Protein AF-0000000069065552 (afdb_homodimer)

Radius of gyration: 33.68 Å; Cα contacts (8 Å, |Δi|>4): 2733; chains: 2; bounding box: 102×94×123 Å

Organism: Magallana gigas (NCBI:txid29159)

Sequence (1254 aa):
MAANAKDLDPENQIIAEESHERVSNKKSGICYSKKFIGFLILNVLVAYIVVIYLATKDPDDNGDQETTTMMAPGEARGADEVHVNTGAVVSDNVACSNIGRDFLLKGGSAADAALATLFCNGVLTPHSMGVGGGVFMVYYDAKSKKSVYISGRERAPKNVQKDMYVNHQGCFDAKYIAIPGEIKAYWTLHRKYGRLPWKNLVKPAVHFARNGFHISNSVAKAIKHLKDNLQLNVKDFPSLCSVFCDTDGNPVSEGALVRNAKLADFLEMIGEKGPDYLYNSSLTDIVVKEINDEVSFKFWDREDLETYHAKEGSALSVDLGQWTLHTVPDPSGGPVLALLMNLFRELKLSKSIMDANPAGTYHLMIEATKFAYSLRPKLGDGDYEPDVKNLVNRLVSKKLAKDLAALVDRNKTHPGDYYTNNTMTSQEEHGTSHVAVLSQTGDALSATSTIEYYLGSLFMSNKTGIIWNNEMCDFTLKRTNEEVPEVNSVKPGKQPLSSMAPVIFVDNQSGKVRLLTGAAGGTRITTTVAQIAARVLLFGESIEEAIRKKRFHHHLSPNVLMYEFGFPEDIVSQLEDTYGHKTEKRESYMAVAEGIERCPVTGQVSAFADLRKLPGGASFVQKTIFIMAANAKDLDPENQIIAEESHERVSNKKSGICYSKKFIGFLILNVLVAYIVVIYLATKDPDDNGDQETTTMMAPGEARGADEVHVNTGAVVSDNVACSNIGRDFLLKGGSAADAALATLFCNGVLTPHSMGVGGGVFMVYYDAKSKKSVYISGRERAPKNVQKDMYVNHQGCFDAKYIAIPGEIKAYWTLHRKYGRLPWKNLVKPAVHFARNGFHISNSVAKAIKHLKDNLQLNVKDFPSLCSVFCDTDGNPVSEGALVRNAKLADFLEMIGEKGPDYLYNSSLTDIVVKEINDEVSFKFWDREDLETYHAKEGSALSVDLGQWTLHTVPDPSGGPVLALLMNLFRELKLSKSIMDANPAGTYHLMIEATKFAYSLRPKLGDGDYEPDVKNLVNRLVSKKLAKDLAALVDRNKTHPGDYYTNNTMTSQEEHGTSHVAVLSQTGDALSATSTIEYYLGSLFMSNKTGIIWNNEMCDFTLKRTNEEVPEVNSVKPGKQPLSSMAPVIFVDNQSGKVRLLTGAAGGTRITTTVAQIAARVLLFGESIEEAIRKKRFHHHLSPNVLMYEFGFPEDIVSQLEDTYGHKTEKRESYMAVAEGIERCPVTGQVSAFADLRKLPGGASFVQKTIFI

Structure (mmCIF, N/CA/C/O backbone):
data_AF-0000000069065552-model_v1
#
loop_
_entity.id
_entity.type
_entity.pdbx_description
1 polymer 'Gamma-glutamyltranspeptidase 1'
#
loop_
_atom_site.group_PDB
_atom_site.id
_atom_site.type_symbol
_atom_site.label_atom_id
_atom_site.label_alt_id
_atom_site.label_comp_id
_atom_site.label_asym_id
_atom_site.label_entity_id
_atom_site.label_seq_id
_atom_site.pdbx_PDB_ins_code
_atom_site.Cartn_x
_atom_site.Cartn_y
_atom_site.Cartn_z
_atom_site.occupancy
_atom_site.B_iso_or_equiv
_atom_site.auth_seq_id
_atom_site.auth_comp_id
_atom_site.auth_asym_id
_atom_site.auth_atom_id
_atom_site.pdbx_PDB_model_num
ATOM 1 N N . MET A 1 1 ? -22.141 -38.531 63.219 1 16.91 1 MET A N 1
ATOM 2 C CA . MET A 1 1 ? -23.594 -38.656 63.062 1 16.91 1 MET A CA 1
ATOM 3 C C . MET A 1 1 ? -24.156 -37.469 62.312 1 16.91 1 MET A C 1
ATOM 5 O O . MET A 1 1 ? -25.297 -37.5 61.844 1 16.91 1 MET A O 1
ATOM 9 N N . ALA A 1 2 ? -23.516 -36.219 62.469 1 15.3 2 ALA A N 1
ATOM 10 C CA . ALA A 1 2 ? -24.062 -34.875 62.562 1 15.3 2 ALA A CA 1
ATOM 11 C C . ALA A 1 2 ? -24.516 -34.344 61.219 1 15.3 2 ALA A C 1
ATOM 13 O O . ALA A 1 2 ? -25.656 -33.906 61.031 1 15.3 2 ALA A O 1
ATOM 14 N N . ALA A 1 3 ? -23.734 -33.25 60.656 1 16.86 3 ALA A N 1
ATOM 15 C CA . ALA A 1 3 ? -24.031 -31.859 60.344 1 16.86 3 ALA A CA 1
ATOM 16 C C . ALA A 1 3 ? -24.312 -31.672 58.875 1 16.86 3 ALA A C 1
ATOM 18 O O . ALA A 1 3 ? -23.391 -31.5 58.062 1 16.86 3 ALA A O 1
ATOM 19 N N . ASN A 1 4 ? -25.203 -32.406 58.188 1 17.17 4 ASN A N 1
ATOM 20 C CA . ASN A 1 4 ? -25.453 -32.938 56.875 1 17.17 4 ASN A CA 1
ATOM 21 C C . ASN A 1 4 ? -26.141 -31.875 55.969 1 17.17 4 ASN A C 1
ATOM 23 O O . ASN A 1 4 ? -27.359 -31.766 56 1 17.17 4 ASN A O 1
ATOM 27 N N . ALA A 1 5 ? -25.453 -30.578 55.938 1 17.33 5 ALA A N 1
ATOM 28 C CA . ALA A 1 5 ? -26.078 -29.297 55.594 1 17.33 5 ALA A CA 1
ATOM 29 C C . ALA A 1 5 ? -26.609 -29.297 54.188 1 17.33 5 ALA A C 1
ATOM 31 O O . ALA A 1 5 ? -25.828 -29.312 53.219 1 17.33 5 ALA A O 1
ATOM 32 N N . LYS A 1 6 ? -27.797 -29.828 53.969 1 20.31 6 LYS A N 1
ATOM 33 C CA . LYS A 1 6 ? -28.703 -30.391 52.969 1 20.31 6 LYS A CA 1
ATOM 34 C C . LYS A 1 6 ? -29.203 -29.312 52 1 20.31 6 LYS A C 1
ATOM 36 O O . LYS A 1 6 ? -29.703 -28.281 52.469 1 20.31 6 LYS A O 1
ATOM 41 N N . ASP A 1 7 ? -28.844 -29.375 50.781 1 18.81 7 ASP A N 1
ATOM 42 C CA . ASP A 1 7 ? -28.672 -28.641 49.531 1 18.81 7 ASP A CA 1
ATOM 43 C C . ASP A 1 7 ? -29.969 -27.984 49.094 1 18.81 7 ASP A C 1
ATOM 45 O O . ASP A 1 7 ? -31.047 -28.547 49.281 1 18.81 7 ASP A O 1
ATOM 49 N N . LEU A 1 8 ? -29.891 -26.703 48.906 1 18.12 8 LEU A N 1
ATOM 50 C CA . LEU A 1 8 ? -30.641 -25.469 48.719 1 18.12 8 LEU A CA 1
ATOM 51 C C . LEU A 1 8 ? -31.562 -25.562 47.531 1 18.12 8 LEU A C 1
ATOM 53 O O . LEU A 1 8 ? -31.172 -26.078 46.469 1 18.12 8 LEU A O 1
ATOM 57 N N . ASP A 1 9 ? -32.844 -25.406 47.688 1 17.2 9 ASP A N 1
ATOM 58 C CA . ASP A 1 9 ? -34.188 -25.656 47.125 1 17.2 9 ASP A CA 1
ATOM 59 C C . ASP A 1 9 ? -34.344 -24.969 45.781 1 17.2 9 ASP A C 1
ATOM 61 O O . ASP A 1 9 ? -33.812 -23.875 45.562 1 17.2 9 ASP A O 1
ATOM 65 N N . PRO A 1 10 ? -34.844 -25.641 44.719 1 19.19 10 PRO A N 1
ATOM 66 C CA . PRO A 1 10 ? -35.062 -25.719 43.25 1 19.19 10 PRO A CA 1
ATOM 67 C C . PRO A 1 10 ? -36 -24.641 42.75 1 19.19 10 PRO A C 1
ATOM 69 O O . PRO A 1 10 ? -36.438 -24.672 41.594 1 19.19 10 PRO A O 1
ATOM 72 N N . GLU A 1 11 ? -36.062 -23.453 43.594 1 16.33 11 GLU A N 1
ATOM 73 C CA . GLU A 1 11 ? -37.406 -22.891 43.531 1 16.33 11 GLU A CA 1
ATOM 74 C C . GLU A 1 11 ? -37.844 -22.672 42.062 1 16.33 11 GLU A C 1
ATOM 76 O O . GLU A 1 11 ? -37 -22.797 41.156 1 16.33 11 GLU A O 1
ATOM 81 N N . ASN A 1 12 ? -38.312 -21.391 41.781 1 17.53 12 ASN A N 1
ATOM 82 C CA . ASN A 1 12 ? -39.594 -20.844 41.344 1 17.53 12 ASN A CA 1
ATOM 83 C C . ASN A 1 12 ? -39.625 -20.609 39.844 1 17.53 12 ASN A C 1
ATOM 85 O O . ASN A 1 12 ? -38.781 -19.906 39.312 1 17.53 12 ASN A O 1
ATOM 89 N N . GLN A 1 13 ? -40.156 -21.5 39 1 17.66 13 GLN A N 1
ATOM 90 C CA . GLN A 1 13 ? -40.344 -21.891 37.625 1 17.66 13 GLN A CA 1
ATOM 91 C C . GLN A 1 13 ? -41.094 -20.828 36.844 1 17.66 13 GLN A C 1
ATOM 93 O O . GLN A 1 13 ? -41.438 -21.016 35.656 1 17.66 13 GLN A O 1
ATOM 98 N N . ILE A 1 14 ? -41.156 -19.469 37.219 1 18.22 14 ILE A N 1
ATOM 99 C CA . ILE A 1 14 ? -42.375 -18.812 36.75 1 18.22 14 ILE A CA 1
ATOM 100 C C . ILE A 1 14 ? -42.375 -18.781 35.219 1 18.22 14 ILE A C 1
ATOM 102 O O . ILE A 1 14 ? -41.438 -18.297 34.594 1 18.22 14 ILE A O 1
ATOM 106 N N . ILE A 1 15 ? -43.062 -19.641 34.531 1 17.62 15 ILE A N 1
ATOM 107 C CA . ILE A 1 15 ? -43.25 -20.078 33.156 1 17.62 15 ILE A CA 1
ATOM 108 C C . ILE A 1 15 ? -43.969 -18.984 32.375 1 17.62 15 ILE A C 1
ATOM 110 O O . ILE A 1 15 ? -45.188 -18.766 32.531 1 17.62 15 ILE A O 1
ATOM 114 N N . ALA A 1 16 ? -43.562 -17.672 32.375 1 18.53 16 ALA A N 1
ATOM 115 C CA . ALA A 1 16 ? -44.5 -16.656 31.922 1 18.53 16 ALA A CA 1
ATOM 116 C C . ALA A 1 16 ? -44.906 -16.922 30.469 1 18.53 16 ALA A C 1
ATOM 118 O O . ALA A 1 16 ? -44.031 -17.016 29.594 1 18.53 16 ALA A O 1
ATOM 119 N N . GLU A 1 17 ? -45.969 -17.547 30.109 1 17.55 17 GLU A N 1
ATOM 120 C CA . GLU A 1 17 ? -46.562 -18.109 28.906 1 17.55 17 GLU A CA 1
ATOM 121 C C . GLU A 1 17 ? -46.969 -17.031 27.922 1 17.55 17 GLU A C 1
ATOM 123 O O . GLU A 1 17 ? -47.906 -16.281 28.156 1 17.55 17 GLU A O 1
ATOM 128 N N . GLU A 1 18 ? -46.125 -16.016 27.609 1 18.31 18 GLU A N 1
ATOM 129 C CA . GLU A 1 18 ? -46.719 -14.836 26.969 1 18.31 18 GLU A CA 1
ATOM 130 C C . GLU A 1 18 ? -47.344 -15.195 25.641 1 18.31 18 GLU A C 1
ATOM 132 O O . GLU A 1 18 ? -46.75 -15.883 24.812 1 18.31 18 GLU A O 1
ATOM 137 N N . SER A 1 19 ? -48.625 -15.188 25.484 1 18.23 19 SER A N 1
ATOM 138 C CA . SER A 1 19 ? -49.656 -15.57 24.531 1 18.23 19 SER A CA 1
ATOM 139 C C . SER A 1 19 ? -49.594 -14.711 23.266 1 18.23 19 SER A C 1
ATOM 141 O O . SER A 1 19 ? -49.719 -13.484 23.344 1 18.23 19 SER A O 1
ATOM 143 N N . HIS A 1 20 ? -48.688 -14.93 22.375 1 17.84 20 HIS A N 1
ATOM 144 C CA . HIS A 1 20 ? -48.375 -14.125 21.203 1 17.84 20 HIS A CA 1
ATOM 145 C C . HIS A 1 20 ? -49.531 -14.094 20.219 1 17.84 20 HIS A C 1
ATOM 147 O O . HIS A 1 20 ? -49.906 -15.125 19.656 1 17.84 20 HIS A O 1
ATOM 153 N N . GLU A 1 21 ? -50.594 -13.406 20.516 1 18.23 21 GLU A N 1
ATOM 154 C CA . GLU A 1 21 ? -51.812 -13.352 19.703 1 18.23 21 GLU A CA 1
ATOM 155 C C . GLU A 1 21 ? -51.5 -12.93 18.266 1 18.23 21 GLU A C 1
ATOM 157 O O . GLU A 1 21 ? -50.594 -12.109 18.031 1 18.23 21 GLU A O 1
ATOM 162 N N . ARG A 1 22 ? -52.062 -13.555 17.203 1 19.28 22 ARG A N 1
ATOM 163 C CA . ARG A 1 22 ? -52 -13.773 15.758 1 19.28 22 ARG A CA 1
ATOM 164 C C . ARG A 1 22 ? -52.5 -12.555 15 1 19.28 22 ARG A C 1
ATOM 166 O O . ARG A 1 22 ? -53.719 -12.359 14.875 1 19.28 22 ARG A O 1
ATOM 173 N N . VAL A 1 23 ? -52.125 -11.312 15.266 1 20.34 23 VAL A N 1
ATOM 174 C CA . VAL A 1 23 ? -52.938 -10.242 14.703 1 20.34 23 VAL A CA 1
ATOM 175 C C . VAL A 1 23 ? -52.969 -10.352 13.18 1 20.34 23 VAL A C 1
ATOM 177 O O . VAL A 1 23 ? -51.938 -10.555 12.555 1 20.34 23 VAL A O 1
ATOM 180 N N . SER A 1 24 ? -54.062 -10.484 12.398 1 18.58 24 SER A N 1
ATOM 181 C CA . SER A 1 24 ? -54.594 -10.773 11.078 1 18.58 24 SER A CA 1
ATOM 182 C C . SER A 1 24 ? -54.281 -9.656 10.094 1 18.58 24 SER A C 1
ATOM 184 O O . SER A 1 24 ? -54.688 -8.508 10.305 1 18.58 24 SER A O 1
ATOM 186 N N . ASN A 1 25 ? -53.094 -9.484 9.547 1 17.56 25 ASN A N 1
ATOM 187 C CA . ASN A 1 25 ? -52.562 -8.391 8.75 1 17.56 25 ASN A CA 1
ATOM 188 C C . ASN A 1 25 ? -53.219 -8.32 7.371 1 17.56 25 ASN A C 1
ATOM 190 O O . ASN A 1 25 ? -53.031 -9.211 6.543 1 17.56 25 ASN A O 1
ATOM 194 N N . LYS A 1 26 ? -54.406 -7.816 7.234 1 20.59 26 LYS A N 1
ATOM 195 C CA . LYS A 1 26 ? -55.156 -7.762 5.98 1 20.59 26 LYS A CA 1
ATOM 196 C C . LYS A 1 26 ? -54.375 -7.043 4.895 1 20.59 26 LYS A C 1
ATOM 198 O O . LYS A 1 26 ? -53.625 -6.094 5.184 1 20.59 26 LYS A O 1
ATOM 203 N N . LYS A 1 27 ? -54.438 -7.418 3.559 1 21.55 27 LYS A N 1
ATOM 204 C CA . LYS A 1 27 ? -53.906 -7.426 2.207 1 21.55 27 LYS A CA 1
ATOM 205 C C . LYS A 1 27 ? -54.094 -6.078 1.52 1 21.55 27 LYS A C 1
ATOM 207 O O . LYS A 1 27 ? -53.844 -5.938 0.323 1 21.55 27 LYS A O 1
ATOM 212 N N . SER A 1 28 ? -54.188 -4.828 2.125 1 19.92 28 SER A N 1
ATOM 213 C CA . SER A 1 28 ? -54.875 -3.82 1.318 1 19.92 28 SER A CA 1
ATOM 214 C C . SER A 1 28 ? -54.094 -3.5 0.053 1 19.92 28 SER A C 1
ATOM 216 O O . SER A 1 28 ? -52.875 -3.355 0.097 1 19.92 28 SER A O 1
ATOM 218 N N . GLY A 1 29 ? -54.562 -3.816 -1.244 1 21.72 29 GLY A N 1
ATOM 219 C CA . GLY A 1 29 ? -54.25 -3.809 -2.666 1 21.72 29 GLY A CA 1
ATOM 220 C C . GLY A 1 29 ? -53.969 -2.42 -3.207 1 21.72 29 GLY A C 1
ATOM 221 O O . GLY A 1 29 ? -54.844 -1.581 -3.283 1 21.72 29 GLY A O 1
ATOM 222 N N . ILE A 1 30 ? -53.031 -1.646 -2.691 1 21.41 30 ILE A N 1
ATOM 223 C CA . ILE A 1 30 ? -53 -0.261 -3.15 1 21.41 30 ILE A CA 1
ATOM 224 C C . ILE A 1 30 ? -52.688 -0.224 -4.645 1 21.41 30 ILE A C 1
ATOM 226 O O . ILE A 1 30 ? -51.656 -0.724 -5.082 1 21.41 30 ILE A O 1
ATOM 230 N N . CYS A 1 31 ? -53.688 -0.139 -5.582 1 22.12 31 CYS A N 1
ATOM 231 C CA . CYS A 1 31 ? -53.844 -0.084 -7.031 1 22.12 31 CYS A CA 1
ATOM 232 C C . CYS A 1 31 ? -53.094 1.116 -7.613 1 22.12 31 CYS A C 1
ATOM 234 O O . CYS A 1 31 ? -53.531 2.26 -7.426 1 22.12 31 CYS A O 1
ATOM 236 N N . TYR A 1 32 ? -51.844 1.122 -7.609 1 23.59 32 TYR A N 1
ATOM 237 C CA . TYR A 1 32 ? -51.125 2.291 -8.109 1 23.59 32 TYR A CA 1
ATOM 238 C C . TYR A 1 32 ? -51.469 2.562 -9.57 1 23.59 32 TYR A C 1
ATOM 240 O O . TYR A 1 32 ? -51.406 1.661 -10.406 1 23.59 32 TYR A O 1
ATOM 248 N N . SER A 1 33 ? -52.375 3.498 -9.922 1 26.19 33 SER A N 1
ATOM 249 C CA . SER A 1 33 ? -53 3.803 -11.195 1 26.19 33 SER A CA 1
ATOM 250 C C . SER A 1 33 ? -51.969 4.148 -12.266 1 26.19 33 SER A C 1
ATOM 252 O O . SER A 1 33 ? -50.844 4.535 -11.938 1 26.19 33 SER A O 1
ATOM 254 N N . LYS A 1 34 ? -52.219 3.834 -13.594 1 27.17 34 LYS A N 1
ATOM 255 C CA . LYS A 1 34 ? -51.562 3.891 -14.898 1 27.17 34 LYS A CA 1
ATOM 256 C C . LYS A 1 34 ? -51 5.277 -15.156 1 27.17 34 LYS A C 1
ATOM 258 O O . LYS A 1 34 ? -50.031 5.418 -15.898 1 27.17 34 LYS A O 1
ATOM 263 N N . LYS A 1 35 ? -51.719 6.387 -14.625 1 31.53 35 LYS A N 1
ATOM 264 C CA . LYS A 1 35 ? -51.469 7.734 -15.133 1 31.53 35 LYS A CA 1
ATOM 265 C C . LYS A 1 35 ? -50.094 8.219 -14.766 1 31.53 35 LYS A C 1
ATOM 267 O O . LYS A 1 35 ? -49.531 9.109 -15.422 1 31.53 35 LYS A O 1
ATOM 272 N N . PHE A 1 36 ? -49.656 7.746 -13.5 1 30.14 36 PHE A N 1
ATOM 273 C CA . PHE A 1 36 ? -48.5 8.438 -12.977 1 30.14 36 PHE A CA 1
ATOM 274 C C . PHE A 1 36 ? -47.219 8.023 -13.727 1 30.14 36 PHE A C 1
ATOM 276 O O . PHE A 1 36 ? -46.188 8.641 -13.578 1 30.14 36 PHE A O 1
ATOM 283 N N . ILE A 1 37 ? -47.344 6.797 -14.336 1 31.38 37 ILE A N 1
ATOM 284 C CA . ILE A 1 37 ? -46.219 6.324 -15.133 1 31.38 37 ILE A CA 1
ATOM 285 C C . ILE A 1 37 ? -45.969 7.297 -16.281 1 31.38 37 ILE A C 1
ATOM 287 O O . ILE A 1 37 ? -44.812 7.535 -16.641 1 31.38 37 ILE A O 1
ATOM 291 N N . GLY A 1 38 ? -47.062 7.84 -16.797 1 30.61 38 GLY A N 1
ATOM 292 C CA . GLY A 1 38 ? -47 8.633 -18.016 1 30.61 38 GLY A CA 1
ATOM 293 C C . GLY A 1 38 ? -46.188 9.914 -17.828 1 30.61 38 GLY A C 1
ATOM 294 O O . GLY A 1 38 ? -45.5 10.336 -18.75 1 30.61 38 GLY A O 1
ATOM 295 N N . PHE A 1 39 ? -46.406 10.547 -16.609 1 33.38 39 PHE A N 1
ATOM 296 C CA . PHE A 1 39 ? -45.875 11.898 -16.438 1 33.38 39 PHE A CA 1
ATOM 297 C C . PHE A 1 39 ? -44.375 11.891 -16.344 1 33.38 39 PHE A C 1
ATOM 299 O O . PHE A 1 39 ? -43.719 12.859 -16.75 1 33.38 39 PHE A O 1
ATOM 306 N N . LEU A 1 40 ? -43.844 10.789 -15.75 1 31.73 40 LEU A N 1
ATOM 307 C CA . LEU A 1 40 ? -42.406 10.844 -15.539 1 31.73 40 LEU A CA 1
ATOM 308 C C . LEU A 1 40 ? -41.656 10.711 -16.859 1 31.73 40 LEU A C 1
ATOM 310 O O . LEU A 1 40 ? -40.562 11.242 -17 1 31.73 40 LEU A O 1
ATOM 314 N N . ILE A 1 41 ? -42.312 10.023 -17.797 1 35.09 41 ILE A N 1
ATOM 315 C CA . ILE A 1 41 ? -41.688 9.891 -19.109 1 35.09 41 ILE A CA 1
ATOM 316 C C . ILE A 1 41 ? -41.594 11.258 -19.781 1 35.09 41 ILE A C 1
ATOM 318 O O . ILE A 1 41 ? -40.594 11.578 -20.422 1 35.09 41 ILE A O 1
ATOM 322 N N . LEU A 1 42 ? -42.656 12.117 -19.547 1 34.38 42 LEU A N 1
ATOM 323 C CA . LEU A 1 42 ? -42.75 13.352 -20.312 1 34.38 42 LEU A CA 1
ATOM 324 C C . LEU A 1 42 ? -41.625 14.32 -19.922 1 34.38 42 LEU A C 1
ATOM 326 O O . LEU A 1 42 ? -41.062 15 -20.781 1 34.38 42 LEU A O 1
ATOM 330 N N . ASN A 1 43 ? -41.344 14.383 -18.594 1 33.28 43 ASN A N 1
ATOM 331 C CA . ASN A 1 43 ? -40.375 15.406 -18.188 1 33.28 43 ASN A CA 1
ATOM 332 C C . ASN A 1 43 ? -38.969 15.102 -18.719 1 33.28 43 ASN A C 1
ATOM 334 O O . ASN A 1 43 ? -38.125 15.984 -18.781 1 33.28 43 ASN A O 1
ATOM 338 N N . VAL A 1 44 ? -38.656 13.797 -18.891 1 35.91 44 VAL A N 1
ATOM 339 C CA . VAL A 1 44 ? -37.344 13.477 -19.406 1 35.91 44 VAL A CA 1
ATOM 340 C C . VAL A 1 44 ? -37.219 13.938 -20.859 1 35.91 44 VAL A C 1
ATOM 342 O O . VAL A 1 44 ? -36.156 14.383 -21.297 1 35.91 44 VAL A O 1
ATOM 345 N N . LEU A 1 45 ? -38.344 13.906 -21.578 1 35.84 45 LEU A N 1
ATOM 346 C CA . LEU A 1 45 ? -38.344 14.289 -22.984 1 35.84 45 LEU A CA 1
ATOM 347 C C . LEU A 1 45 ? -38.156 15.797 -23.141 1 35.84 45 LEU A C 1
ATOM 349 O O . LEU A 1 45 ? -37.438 16.25 -24.031 1 35.84 45 LEU A O 1
ATOM 353 N N . VAL A 1 46 ? -38.812 16.578 -22.234 1 37.25 46 VAL A N 1
ATOM 354 C CA . VAL A 1 46 ? -38.75 18.031 -22.391 1 37.25 46 VAL A CA 1
ATOM 355 C C . VAL A 1 46 ? -37.344 18.531 -22.125 1 37.25 46 VAL A C 1
ATOM 357 O O . VAL A 1 46 ? -36.875 19.438 -22.828 1 37.25 46 VAL A O 1
ATOM 360 N N . ALA A 1 47 ? -36.656 17.906 -21.141 1 34.38 47 ALA A N 1
ATOM 361 C CA . ALA A 1 47 ? -35.312 18.438 -20.844 1 34.38 47 ALA A CA 1
ATOM 362 C C . ALA A 1 47 ? -34.375 18.219 -22.016 1 34.38 47 ALA A C 1
ATOM 364 O O . ALA A 1 47 ? -33.469 19.047 -22.266 1 34.38 47 ALA A O 1
ATOM 365 N N . TYR A 1 48 ? -34.625 17.156 -22.828 1 34.91 48 TYR A N 1
ATOM 366 C CA . TYR A 1 48 ? -33.844 16.938 -24.047 1 34.91 48 TYR A CA 1
ATOM 367 C C . TYR A 1 48 ? -34.094 18.047 -25.062 1 34.91 48 TYR A C 1
ATOM 369 O O . TYR A 1 48 ? -33.156 18.516 -25.719 1 34.91 48 TYR A O 1
ATOM 377 N N . ILE A 1 49 ? -35.375 18.453 -25.094 1 36.69 49 ILE A N 1
ATOM 378 C CA . ILE A 1 49 ? -35.75 19.375 -26.156 1 36.69 49 ILE A CA 1
ATOM 379 C C . ILE A 1 49 ? -35.188 20.766 -25.875 1 36.69 49 ILE A C 1
ATOM 381 O O . ILE A 1 49 ? -34.719 21.453 -26.781 1 36.69 49 ILE A O 1
ATOM 385 N N . VAL A 1 50 ? -35.156 21.141 -24.531 1 35.88 50 VAL A N 1
ATOM 386 C CA . VAL A 1 50 ? -34.719 22.5 -24.266 1 35.88 50 VAL A CA 1
ATOM 387 C C . VAL A 1 50 ? -33.25 22.656 -24.672 1 35.88 50 VAL A C 1
ATOM 389 O O . VAL A 1 50 ? -32.875 23.672 -25.25 1 35.88 50 VAL A O 1
ATOM 392 N N . VAL A 1 51 ? -32.406 21.609 -24.391 1 34.06 51 VAL A N 1
ATOM 393 C CA . VAL A 1 51 ? -31.016 21.75 -24.75 1 34.06 51 VAL A CA 1
ATOM 394 C C . VAL A 1 51 ? -30.875 21.859 -26.266 1 34.06 51 VAL A C 1
ATOM 396 O O . VAL A 1 51 ? -30.062 22.656 -26.766 1 34.06 51 VAL A O 1
ATOM 399 N N . ILE A 1 52 ? -31.75 21.094 -26.953 1 35.09 52 ILE A N 1
ATOM 400 C CA . ILE A 1 52 ? -31.672 21.219 -28.406 1 35.09 52 ILE A CA 1
ATOM 401 C C . ILE A 1 52 ? -32.062 22.625 -28.828 1 35.09 52 ILE A C 1
ATOM 403 O O . ILE A 1 52 ? -31.438 23.219 -29.703 1 35.09 52 ILE A O 1
ATOM 407 N N . TYR A 1 53 ? -33.219 23.062 -28.141 1 33.75 53 TYR A N 1
ATOM 408 C CA . TYR A 1 53 ? -33.812 24.312 -28.625 1 33.75 53 TYR A CA 1
ATOM 409 C C . TYR A 1 53 ? -32.844 25.484 -28.422 1 33.75 53 TYR A C 1
ATOM 411 O O . TYR A 1 53 ? -32.719 26.344 -29.297 1 33.75 53 TYR A O 1
ATOM 419 N N . LEU A 1 54 ? -32.312 25.562 -27.109 1 31.5 54 LEU A N 1
ATOM 420 C CA . LEU A 1 54 ? -31.453 26.734 -26.906 1 31.5 54 LEU A CA 1
ATOM 421 C C . LEU A 1 54 ? -30.281 26.734 -27.875 1 31.5 54 LEU A C 1
ATOM 423 O O . LEU A 1 54 ? -29.625 27.766 -28.047 1 31.5 54 LEU A O 1
ATOM 427 N N . ALA A 1 55 ? -29.828 25.469 -28.281 1 29.12 55 ALA A N 1
ATOM 428 C CA . ALA A 1 55 ? -28.734 25.406 -29.25 1 29.12 55 ALA A CA 1
ATOM 429 C C . ALA A 1 55 ? -29.141 26.047 -30.578 1 29.12 55 ALA A C 1
ATOM 431 O O . ALA A 1 55 ? -28.297 26.391 -31.391 1 29.12 55 ALA A O 1
ATOM 432 N N . THR A 1 56 ? -30.531 25.766 -30.812 1 29.28 56 THR A N 1
ATOM 433 C CA . THR A 1 56 ? -30.828 26.109 -32.219 1 29.28 56 THR A CA 1
ATOM 434 C C . THR A 1 56 ? -31.094 27.609 -32.344 1 29.28 56 THR A C 1
ATOM 436 O O . THR A 1 56 ? -31.531 28.078 -33.406 1 29.28 56 THR A O 1
ATOM 439 N N . LYS A 1 57 ? -31.422 28.297 -31.156 1 29.44 57 LYS A N 1
ATOM 440 C CA . LYS A 1 57 ? -31.969 29.578 -31.578 1 29.44 57 LYS A CA 1
ATOM 441 C C . LYS A 1 57 ? -30.938 30.391 -32.344 1 29.44 57 LYS A C 1
ATOM 443 O O . LYS A 1 57 ? -29.828 30.594 -31.875 1 29.44 57 LYS A O 1
ATOM 448 N N . ASP A 1 58 ? -31.203 30.641 -33.625 1 24.17 58 ASP A N 1
ATOM 449 C CA . ASP A 1 58 ? -30.547 31.312 -34.719 1 24.17 58 ASP A CA 1
ATOM 450 C C . ASP A 1 58 ? -30.266 32.781 -34.406 1 24.17 58 ASP A C 1
ATOM 452 O O . ASP A 1 58 ? -31.203 33.562 -34.219 1 24.17 58 ASP A O 1
ATOM 456 N N . PRO A 1 59 ? -29.562 33.188 -33.312 1 25.69 59 PRO A N 1
ATOM 457 C CA . PRO A 1 59 ? -29.625 34.625 -33.125 1 25.69 59 PRO A CA 1
ATOM 458 C C . PRO A 1 59 ? -29.406 35.406 -34.438 1 25.69 59 PRO A C 1
ATOM 460 O O . PRO A 1 59 ? -28.609 34.969 -35.281 1 25.69 59 PRO A O 1
ATOM 463 N N . ASP A 1 60 ? -30.391 36.156 -34.844 1 22.14 60 ASP A N 1
ATOM 464 C CA . ASP A 1 60 ? -30.625 36.969 -36.031 1 22.14 60 ASP A CA 1
ATOM 465 C C . ASP A 1 60 ? -29.422 37.844 -36.375 1 22.14 60 ASP A C 1
ATOM 467 O O . ASP A 1 60 ? -28.906 37.781 -37.5 1 22.14 60 ASP A O 1
ATOM 471 N N . ASP A 1 61 ? -29.594 39.219 -36.156 1 22.44 61 ASP A N 1
ATOM 472 C CA . ASP A 1 61 ? -29.578 40.281 -37.125 1 22.44 61 ASP A CA 1
ATOM 473 C C . ASP A 1 61 ? -28.141 40.688 -37.5 1 22.44 61 ASP A C 1
ATOM 475 O O . ASP A 1 61 ? -27.203 40.312 -36.781 1 22.44 61 ASP A O 1
ATOM 479 N N . ASN A 1 62 ? -27.984 42.031 -38.125 1 22.2 62 ASN A N 1
ATOM 480 C CA . ASN A 1 62 ? -27.344 42.719 -39.25 1 22.2 62 ASN A CA 1
ATOM 481 C C . ASN A 1 62 ? -25.969 43.25 -38.875 1 22.2 62 ASN A C 1
ATOM 483 O O . ASN A 1 62 ? -25.234 43.75 -39.719 1 22.2 62 ASN A O 1
ATOM 487 N N . GLY A 1 63 ? -25.891 43.781 -37.625 1 23.39 63 GLY A N 1
ATOM 488 C CA . GLY A 1 63 ? -25.047 44.969 -37.625 1 23.39 63 GLY A CA 1
ATOM 489 C C . GLY A 1 63 ? -23.641 44.688 -38.156 1 23.39 63 GLY A C 1
ATOM 490 O O . GLY A 1 63 ? -23.156 43.562 -38.094 1 23.39 63 GLY A O 1
ATOM 491 N N . ASP A 1 64 ? -23.188 45.594 -39.062 1 24.41 64 ASP A N 1
ATOM 492 C CA . ASP A 1 64 ? -22.031 45.719 -39.938 1 24.41 64 ASP A CA 1
ATOM 493 C C . ASP A 1 64 ? -20.734 45.688 -39.125 1 24.41 64 ASP A C 1
ATOM 495 O O . ASP A 1 64 ? -19.656 46 -39.656 1 24.41 64 ASP A O 1
ATOM 499 N N . GLN A 1 65 ? -20.828 45.375 -37.812 1 22.86 65 GLN A N 1
ATOM 500 C CA . GLN A 1 65 ? -19.609 45.875 -37.219 1 22.86 65 GLN A CA 1
ATOM 501 C C . GLN A 1 65 ? -18.375 45.312 -37.938 1 22.86 65 GLN A C 1
ATOM 503 O O . GLN A 1 65 ? -18.359 44.188 -38.375 1 22.86 65 GLN A O 1
ATOM 508 N N . GLU A 1 66 ? -17.516 46.344 -38.281 1 24.19 66 GLU A N 1
ATOM 509 C CA . GLU A 1 66 ? -16.188 46.312 -38.906 1 24.19 66 GLU A CA 1
ATOM 510 C C . GLU A 1 66 ? -15.328 45.219 -38.312 1 24.19 66 GLU A C 1
ATOM 512 O O . GLU A 1 66 ? -15.227 45.094 -37.094 1 24.19 66 GLU A O 1
ATOM 517 N N . THR A 1 67 ? -15.203 44.156 -39.062 1 23.28 67 THR A N 1
ATOM 518 C CA . THR A 1 67 ? -14.453 42.938 -38.844 1 23.28 67 THR A CA 1
ATOM 519 C C . THR A 1 67 ? -12.992 43.25 -38.5 1 23.28 67 THR A C 1
ATOM 521 O O . THR A 1 67 ? -12.211 43.594 -39.406 1 23.28 67 THR A O 1
ATOM 524 N N . THR A 1 68 ? -12.828 44.188 -37.438 1 24.38 68 THR A N 1
ATOM 525 C CA . THR A 1 68 ? -11.383 44.375 -37.281 1 24.38 68 THR A CA 1
ATOM 526 C C . THR A 1 68 ? -10.688 43 -37.219 1 24.38 68 THR A C 1
ATOM 528 O O . THR A 1 68 ? -11.109 42.125 -36.5 1 24.38 68 THR A O 1
ATOM 531 N N . THR A 1 69 ? -10 42.719 -38.281 1 23.2 69 THR A N 1
ATOM 532 C CA . THR A 1 69 ? -9.117 41.594 -38.562 1 23.2 69 THR A CA 1
ATOM 533 C C . THR A 1 69 ? -8.148 41.375 -37.406 1 23.2 69 THR A C 1
ATOM 535 O O . THR A 1 69 ? -7.258 42.219 -37.188 1 23.2 69 THR A O 1
ATOM 538 N N . MET A 1 70 ? -8.711 41.031 -36.219 1 22.59 70 MET A N 1
ATOM 539 C CA . MET A 1 70 ? -7.723 40.719 -35.188 1 22.59 70 MET A CA 1
ATOM 540 C C . MET A 1 70 ? -6.691 39.719 -35.688 1 22.59 70 MET A C 1
ATOM 542 O O . MET A 1 70 ? -7.047 38.656 -36.188 1 22.59 70 MET A O 1
ATOM 546 N N . MET A 1 71 ? -5.598 40.25 -36.188 1 24.33 71 MET A N 1
ATOM 547 C CA . MET A 1 71 ? -4.422 39.438 -36.5 1 24.33 71 MET A CA 1
ATOM 548 C C . MET A 1 71 ? -4.137 38.406 -35.438 1 24.33 71 MET A C 1
ATOM 550 O O . MET A 1 71 ? -4.051 38.75 -34.25 1 24.33 71 MET A O 1
ATOM 554 N N . ALA A 1 72 ? -4.445 37.156 -35.719 1 27.84 72 ALA A N 1
ATOM 555 C CA . ALA A 1 72 ? -4.16 35.969 -34.938 1 27.84 72 ALA A CA 1
ATOM 556 C C . ALA A 1 72 ? -2.682 35.906 -34.562 1 27.84 72 ALA A C 1
ATOM 558 O O . ALA A 1 72 ? -1.823 35.781 -35.438 1 27.84 72 ALA A O 1
ATOM 559 N N . PRO A 1 73 ? -2.189 36.719 -33.625 1 27.06 73 PRO A N 1
ATOM 560 C CA . PRO A 1 73 ? -0.752 36.469 -33.5 1 27.06 73 PRO A CA 1
ATOM 561 C C . PRO A 1 73 ? -0.411 34.969 -33.438 1 27.06 73 PRO A C 1
ATOM 563 O O . PRO A 1 73 ? -1.062 34.219 -32.719 1 27.06 73 PRO A O 1
ATOM 566 N N . GLY A 1 74 ? -0.065 34.344 -34.531 1 29.28 74 GLY A N 1
ATOM 567 C CA . GLY A 1 74 ? 0.46 33 -34.781 1 29.28 74 GLY A CA 1
ATOM 568 C C . GLY A 1 74 ? 1.511 32.594 -33.75 1 29.28 74 GLY A C 1
ATOM 569 O O . GLY A 1 74 ? 2.705 32.562 -34.062 1 29.28 74 GLY A O 1
ATOM 570 N N . GLU A 1 75 ? 1.566 33.062 -32.531 1 31.16 75 GLU A N 1
ATOM 571 C CA . GLU A 1 75 ? 2.703 32.562 -31.797 1 31.16 75 GLU A CA 1
ATOM 572 C C . GLU A 1 75 ? 2.707 31.031 -31.781 1 31.16 75 GLU A C 1
ATOM 574 O O . GLU A 1 75 ? 1.671 30.391 -31.547 1 31.16 75 GLU A O 1
ATOM 579 N N . ALA A 1 76 ? 3.643 30.359 -32.5 1 32.41 76 ALA A N 1
ATOM 580 C CA . ALA A 1 76 ? 4.02 28.953 -32.625 1 32.41 76 ALA A CA 1
ATOM 581 C C . ALA A 1 76 ? 3.883 28.234 -31.297 1 32.41 76 ALA A C 1
ATOM 583 O O . ALA A 1 76 ? 4.621 28.516 -30.359 1 32.41 76 ALA A O 1
ATOM 584 N N . ARG A 1 77 ? 2.836 27.969 -30.812 1 38.5 77 ARG A N 1
ATOM 585 C CA . ARG A 1 77 ? 2.639 27.078 -29.672 1 38.5 77 ARG A CA 1
ATOM 586 C C . ARG A 1 77 ? 3.494 25.812 -29.812 1 38.5 77 ARG A C 1
ATOM 588 O O . ARG A 1 77 ? 3.336 25.047 -30.766 1 38.5 77 ARG A O 1
ATOM 595 N N . GLY A 1 78 ? 4.738 25.781 -29.453 1 38.66 78 GLY A N 1
ATOM 596 C CA . GLY A 1 78 ? 5.566 24.594 -29.375 1 38.66 78 GLY A CA 1
ATOM 597 C C . GLY A 1 78 ? 4.797 23.359 -28.938 1 38.66 78 GLY A C 1
ATOM 598 O O . GLY A 1 78 ? 3.84 23.453 -28.172 1 38.66 78 GLY A O 1
ATOM 599 N N . ALA A 1 79 ? 4.785 22.203 -29.672 1 45.56 79 ALA A N 1
ATOM 600 C CA . ALA A 1 79 ? 4.168 20.906 -29.438 1 45.56 79 ALA A CA 1
ATOM 601 C C . ALA A 1 79 ? 4.34 20.453 -28 1 45.56 79 ALA A C 1
ATOM 603 O O . ALA A 1 79 ? 5.453 20.469 -27.469 1 45.56 79 ALA A O 1
ATOM 604 N N . ASP A 1 80 ? 3.307 20.438 -27.156 1 54.06 80 ASP A N 1
ATOM 605 C CA . ASP A 1 80 ? 3.328 19.953 -25.781 1 54.06 80 ASP A CA 1
ATOM 606 C C . ASP A 1 80 ? 3.695 18.484 -25.719 1 54.06 80 ASP A C 1
ATOM 608 O O . ASP A 1 80 ? 3.146 17.672 -26.469 1 54.06 80 ASP A O 1
ATOM 612 N N . GLU A 1 81 ? 4.836 18.016 -25.297 1 58.81 81 GLU A N 1
ATOM 613 C CA . GLU A 1 81 ? 5.32 16.656 -25.062 1 58.81 81 GLU A CA 1
ATOM 614 C C . GLU A 1 81 ? 4.488 15.953 -23.984 1 58.81 81 GLU A C 1
ATOM 616 O O . GLU A 1 81 ? 4.199 16.531 -22.938 1 58.81 81 GLU A O 1
ATOM 621 N N . VAL A 1 82 ? 3.693 14.82 -24.531 1 57.78 82 VAL A N 1
ATOM 622 C CA . VAL A 1 82 ? 2.906 14.055 -23.578 1 57.78 82 VAL A CA 1
ATOM 623 C C . VAL A 1 82 ? 3.494 12.656 -23.422 1 57.78 82 VAL A C 1
ATOM 625 O O . VAL A 1 82 ? 3.91 12.039 -24.406 1 57.78 82 VAL A O 1
ATOM 628 N N . HIS A 1 83 ? 3.537 12.047 -22.156 1 62.22 83 HIS A N 1
ATOM 629 C CA . HIS A 1 83 ? 4.027 10.695 -21.906 1 62.22 83 HIS A CA 1
ATOM 630 C C . HIS A 1 83 ? 2.885 9.75 -21.531 1 62.22 83 HIS A C 1
ATOM 632 O O . HIS A 1 83 ? 2.1 10.047 -20.641 1 62.22 83 HIS A O 1
ATOM 638 N N . VAL A 1 84 ? 2.682 8.633 -22.219 1 66.88 84 VAL A N 1
ATOM 639 C CA . VAL A 1 84 ? 1.646 7.621 -22.031 1 66.88 84 VAL A CA 1
ATOM 640 C C . VAL A 1 84 ? 2.283 6.293 -21.641 1 66.88 84 VAL A C 1
ATOM 642 O O . VAL A 1 84 ? 3.27 5.863 -22.25 1 66.88 84 VAL A O 1
ATOM 645 N N . ASN A 1 85 ? 1.562 5.711 -20.469 1 77.75 85 ASN A N 1
ATOM 646 C CA . ASN A 1 85 ? 2.025 4.359 -20.156 1 77.75 85 ASN A CA 1
ATOM 647 C C . ASN A 1 85 ? 1.644 3.371 -21.25 1 77.75 85 ASN A C 1
ATOM 649 O O . ASN A 1 85 ? 0.46 3.164 -21.531 1 77.75 85 ASN A O 1
ATOM 653 N N . THR A 1 86 ? 2.561 2.736 -21.828 1 86.25 86 THR A N 1
ATOM 654 C CA . THR A 1 86 ? 2.324 1.797 -22.922 1 86.25 86 THR A CA 1
ATOM 655 C C . THR A 1 86 ? 2.732 0.384 -22.516 1 86.25 86 THR A C 1
ATOM 657 O O . THR A 1 86 ? 2.383 -0.586 -23.188 1 86.25 86 THR A O 1
ATOM 660 N N . GLY A 1 87 ? 3.383 0.262 -21.438 1 94.31 87 GLY A N 1
ATOM 661 C CA . GLY A 1 87 ? 3.816 -1.001 -20.859 1 94.31 87 GLY A CA 1
ATOM 662 C C . GLY A 1 87 ? 4 -0.935 -19.359 1 94.31 87 GLY A C 1
ATOM 663 O O . GLY A 1 87 ? 4.059 0.153 -18.781 1 94.31 87 GLY A O 1
ATOM 664 N N . ALA A 1 88 ? 4.031 -2.111 -18.781 1 97.88 88 ALA A N 1
ATOM 665 C CA . ALA A 1 88 ? 4.195 -2.148 -17.328 1 97.88 88 ALA A CA 1
ATOM 666 C C . ALA A 1 88 ? 4.766 -3.486 -16.875 1 97.88 88 ALA A C 1
ATOM 668 O O . ALA A 1 88 ? 4.613 -4.5 -17.562 1 97.88 88 ALA A O 1
ATOM 669 N N . VAL A 1 89 ? 5.461 -3.471 -15.773 1 98.69 89 VAL A N 1
ATOM 670 C CA . VAL A 1 89 ? 5.898 -4.641 -15.016 1 98.69 89 VAL A CA 1
ATOM 671 C C . VAL A 1 89 ? 5.445 -4.52 -13.562 1 98.69 89 VAL A C 1
ATOM 673 O O . VAL A 1 89 ? 5.594 -3.461 -12.945 1 98.69 89 VAL A O 1
ATOM 676 N N . VAL A 1 90 ? 4.855 -5.559 -13.039 1 98.75 90 VAL A N 1
ATOM 677 C CA . VAL A 1 90 ? 4.43 -5.508 -11.641 1 98.75 90 VAL A CA 1
ATOM 678 C C . VAL A 1 90 ? 4.777 -6.82 -10.945 1 98.75 90 VAL A C 1
ATOM 680 O O . VAL A 1 90 ? 4.648 -7.895 -11.531 1 98.75 90 VAL A O 1
ATOM 683 N N . SER A 1 91 ? 5.285 -6.77 -9.711 1 98.62 91 SER A N 1
ATOM 684 C CA . SER A 1 91 ? 5.625 -7.891 -8.836 1 98.62 91 SER A CA 1
ATOM 685 C C . SER A 1 91 ? 5.449 -7.52 -7.367 1 98.62 91 SER A C 1
ATOM 687 O O . SER A 1 91 ? 4.992 -6.418 -7.051 1 98.62 91 SER A O 1
ATOM 689 N N . ASP A 1 92 ? 5.773 -8.484 -6.496 1 96.94 92 ASP A N 1
ATOM 690 C CA . ASP A 1 92 ? 5.602 -8.234 -5.07 1 96.94 92 ASP A CA 1
ATOM 691 C C . ASP A 1 92 ? 6.867 -7.625 -4.465 1 96.94 92 ASP A C 1
ATOM 693 O O . ASP A 1 92 ? 7.004 -7.559 -3.244 1 96.94 92 ASP A O 1
ATOM 697 N N . ASN A 1 93 ? 7.793 -7.215 -5.281 1 97.94 93 ASN A N 1
ATOM 698 C CA . ASN A 1 93 ? 8.938 -6.387 -4.906 1 97.94 93 ASN A CA 1
ATOM 699 C C . ASN A 1 93 ? 9.219 -5.312 -5.949 1 97.94 93 ASN A C 1
ATOM 701 O O . ASN A 1 93 ? 9.641 -5.617 -7.066 1 97.94 93 ASN A O 1
ATOM 705 N N . VAL A 1 94 ? 9.141 -4.07 -5.543 1 96.44 94 VAL A N 1
ATOM 706 C CA . VAL A 1 94 ? 9.164 -2.955 -6.484 1 96.44 94 VAL A CA 1
ATOM 707 C C . VAL A 1 94 ? 10.547 -2.855 -7.125 1 96.44 94 VAL A C 1
ATOM 709 O O . VAL A 1 94 ? 10.664 -2.48 -8.297 1 96.44 94 VAL A O 1
ATOM 712 N N . ALA A 1 95 ? 11.633 -3.129 -6.461 1 96.44 95 ALA A N 1
ATOM 713 C CA . ALA A 1 95 ? 12.977 -3.107 -7.043 1 96.44 95 ALA A CA 1
ATOM 714 C C . ALA A 1 95 ? 13.062 -4.043 -8.242 1 96.44 95 ALA A C 1
ATOM 716 O O . ALA A 1 95 ? 13.719 -3.725 -9.234 1 96.44 95 ALA A O 1
ATOM 717 N N . CYS A 1 96 ? 12.406 -5.168 -8.133 1 98.62 96 CYS A N 1
ATOM 718 C CA . CYS A 1 96 ? 12.43 -6.137 -9.219 1 98.62 96 CYS A CA 1
ATOM 719 C C . CYS A 1 96 ? 11.539 -5.684 -10.375 1 98.62 96 CYS A C 1
ATOM 721 O O . CYS A 1 96 ? 11.859 -5.918 -11.539 1 98.62 96 CYS A O 1
ATOM 723 N N . SER A 1 97 ? 10.406 -5.051 -10.086 1 98.56 97 SER A N 1
ATOM 724 C CA . SER A 1 97 ? 9.594 -4.449 -11.141 1 98.56 97 SER A CA 1
ATOM 725 C C . SER A 1 97 ? 10.383 -3.402 -11.914 1 98.56 97 SER A C 1
ATOM 727 O O . SER A 1 97 ? 10.266 -3.312 -13.141 1 98.56 97 SER A O 1
ATOM 729 N N . ASN A 1 98 ? 11.141 -2.602 -11.211 1 96 98 ASN A N 1
ATOM 730 C CA . ASN A 1 98 ? 11.984 -1.603 -11.852 1 96 98 ASN A CA 1
ATOM 731 C C . ASN A 1 98 ? 12.984 -2.246 -12.805 1 96 98 ASN A C 1
ATOM 733 O O . ASN A 1 98 ? 13.211 -1.741 -13.906 1 96 98 ASN A O 1
ATOM 737 N N . ILE A 1 99 ? 13.562 -3.326 -12.375 1 97.94 99 ILE A N 1
ATOM 738 C CA . ILE A 1 99 ? 14.531 -4.039 -13.203 1 97.94 99 ILE A CA 1
ATOM 739 C C . ILE A 1 99 ? 13.852 -4.535 -14.477 1 97.94 99 ILE A C 1
ATOM 741 O O . ILE A 1 99 ? 14.398 -4.383 -15.57 1 97.94 99 ILE A O 1
ATOM 745 N N . GLY A 1 100 ? 12.703 -5.168 -14.336 1 98.75 100 GLY A N 1
ATOM 746 C CA . GLY A 1 100 ? 11.969 -5.594 -15.516 1 98.75 100 GLY A CA 1
ATOM 747 C C . GLY A 1 100 ? 11.68 -4.457 -16.469 1 98.75 100 GLY A C 1
ATOM 748 O O . GLY A 1 100 ? 11.875 -4.598 -17.688 1 98.75 100 GLY A O 1
ATOM 749 N N . ARG A 1 101 ? 11.211 -3.355 -15.977 1 97.06 101 ARG A N 1
ATOM 750 C CA . ARG A 1 101 ? 10.945 -2.172 -16.781 1 97.06 101 ARG A CA 1
ATOM 751 C C . ARG A 1 101 ? 12.195 -1.724 -17.531 1 97.06 101 ARG A C 1
ATOM 753 O O . ARG A 1 101 ? 12.141 -1.396 -18.719 1 97.06 101 ARG A O 1
ATOM 760 N N . ASP A 1 102 ? 13.344 -1.693 -16.875 1 95.94 102 ASP A N 1
ATOM 761 C CA . ASP A 1 102 ? 14.594 -1.243 -17.469 1 95.94 102 ASP A CA 1
ATOM 762 C C . ASP A 1 102 ? 14.969 -2.113 -18.672 1 95.94 102 ASP A C 1
ATOM 764 O O . ASP A 1 102 ? 15.492 -1.612 -19.672 1 95.94 102 ASP A O 1
ATOM 768 N N . PHE A 1 103 ? 14.703 -3.355 -18.547 1 98.06 103 PHE A N 1
ATOM 769 C CA . PHE A 1 103 ? 15.016 -4.246 -19.656 1 98.06 103 PHE A CA 1
ATOM 770 C C . PHE A 1 103 ? 14.07 -4.004 -20.828 1 98.06 103 PHE A C 1
ATOM 772 O O . PHE A 1 103 ? 14.461 -4.156 -22 1 98.06 103 PHE A O 1
ATOM 779 N N . LEU A 1 104 ? 12.805 -3.68 -20.594 1 97.38 104 LEU A N 1
ATOM 780 C CA . LEU A 1 104 ? 11.93 -3.26 -21.688 1 97.38 104 LEU A CA 1
ATOM 781 C C . LEU A 1 104 ? 12.484 -2.021 -22.375 1 97.38 104 LEU A C 1
ATOM 783 O O . LEU A 1 104 ? 12.484 -1.944 -23.609 1 97.38 104 LEU A O 1
ATOM 787 N N . LEU A 1 105 ? 12.969 -1.115 -21.609 1 92.88 105 LEU A N 1
ATOM 788 C CA . LEU A 1 105 ? 13.484 0.142 -22.141 1 92.88 105 LEU A CA 1
ATOM 789 C C . LEU A 1 105 ? 14.75 -0.09 -22.938 1 92.88 105 LEU A C 1
ATOM 791 O O . LEU A 1 105 ? 15.047 0.664 -23.875 1 92.88 105 LEU A O 1
ATOM 795 N N . LYS A 1 106 ? 15.477 -1.096 -22.641 1 94.31 106 LYS A N 1
ATOM 796 C CA . LYS A 1 106 ? 16.703 -1.444 -23.344 1 94.31 106 LYS A CA 1
ATOM 797 C C . LYS A 1 106 ? 16.391 -2.242 -24.609 1 94.31 106 LYS A C 1
ATOM 799 O O . LYS A 1 106 ? 17.297 -2.787 -25.25 1 94.31 106 LYS A O 1
ATOM 804 N N . GLY A 1 107 ? 15.148 -2.42 -24.891 1 94.69 107 GLY A N 1
ATOM 805 C CA . GLY A 1 107 ? 14.758 -3.098 -26.109 1 94.69 107 GLY A CA 1
ATOM 806 C C . GLY A 1 107 ? 14.469 -4.574 -25.922 1 94.69 107 GLY A C 1
ATOM 807 O O . GLY A 1 107 ? 14.312 -5.316 -26.891 1 94.69 107 GLY A O 1
ATOM 808 N N . GLY A 1 108 ? 14.391 -5.043 -24.688 1 98.12 108 GLY A N 1
ATOM 809 C CA . GLY A 1 108 ? 14.07 -6.434 -24.422 1 98.12 108 GLY A CA 1
ATOM 810 C C . GLY A 1 108 ? 12.617 -6.777 -24.703 1 98.12 108 GLY A C 1
ATOM 811 O O . GLY A 1 108 ? 11.766 -5.891 -24.781 1 98.12 108 GLY A O 1
ATOM 812 N N . SER A 1 109 ? 12.406 -8.078 -24.906 1 98.44 109 SER A N 1
ATOM 813 C CA . SER A 1 109 ? 11.047 -8.586 -25.062 1 98.44 109 SER A CA 1
ATOM 814 C C . SER A 1 109 ? 10.336 -8.688 -23.719 1 98.44 109 SER A C 1
ATOM 816 O O . SER A 1 109 ? 10.953 -8.492 -22.672 1 98.44 109 SER A O 1
ATOM 818 N N . ALA A 1 110 ? 9.016 -8.961 -23.781 1 98.75 110 ALA A N 1
ATOM 819 C CA . ALA A 1 110 ? 8.281 -9.25 -22.547 1 98.75 110 ALA A CA 1
ATOM 820 C C . ALA A 1 110 ? 8.891 -10.438 -21.812 1 98.75 110 ALA A C 1
ATOM 822 O O . ALA A 1 110 ? 8.906 -10.469 -20.578 1 98.75 110 ALA A O 1
ATOM 823 N N . ALA A 1 111 ? 9.375 -11.406 -22.547 1 98.88 111 ALA A N 1
ATOM 824 C CA . ALA A 1 111 ? 10.039 -12.562 -21.953 1 98.88 111 ALA A CA 1
ATOM 825 C C . ALA A 1 111 ? 11.305 -12.141 -21.203 1 98.88 111 ALA A C 1
ATOM 827 O O . ALA A 1 111 ? 11.539 -12.586 -20.078 1 98.88 111 ALA A O 1
ATOM 828 N N . ASP A 1 112 ? 12.117 -11.297 -21.844 1 98.88 112 ASP A N 1
ATOM 829 C CA . ASP A 1 112 ? 13.344 -10.82 -21.219 1 98.88 112 ASP A CA 1
ATOM 830 C C . ASP A 1 112 ? 13.039 -10.109 -19.891 1 98.88 112 ASP A C 1
ATOM 832 O O . ASP A 1 112 ? 13.68 -10.367 -18.875 1 98.88 112 ASP A O 1
ATOM 836 N N . ALA A 1 113 ? 12.062 -9.195 -19.969 1 98.94 113 ALA A N 1
ATOM 837 C CA . ALA A 1 113 ? 11.68 -8.43 -18.781 1 98.94 113 ALA A CA 1
ATOM 838 C C . ALA A 1 113 ? 11.172 -9.344 -17.672 1 98.94 113 ALA A C 1
ATOM 840 O O . ALA A 1 113 ? 11.508 -9.156 -16.5 1 98.94 113 ALA A O 1
ATOM 841 N N . ALA A 1 114 ? 10.398 -10.281 -18 1 98.94 114 ALA A N 1
ATOM 842 C CA . ALA A 1 114 ? 9.844 -11.219 -17.031 1 98.94 114 ALA A CA 1
ATOM 843 C C . ALA A 1 114 ? 10.945 -12.039 -16.359 1 98.94 114 ALA A C 1
ATOM 845 O O . ALA A 1 114 ? 10.945 -12.227 -15.148 1 98.94 114 ALA A O 1
ATOM 846 N N . LEU A 1 115 ? 11.828 -12.555 -17.172 1 98.94 115 LEU A N 1
ATOM 847 C CA . LEU A 1 115 ? 12.898 -13.398 -16.656 1 98.94 115 LEU A CA 1
ATOM 848 C C . LEU A 1 115 ? 13.797 -12.617 -15.703 1 98.94 115 LEU A C 1
ATOM 850 O O . LEU A 1 115 ? 14.156 -13.117 -14.633 1 98.94 115 LEU A O 1
ATOM 854 N N . ALA A 1 116 ? 14.172 -11.414 -16.109 1 98.94 116 ALA A N 1
ATOM 855 C CA . ALA A 1 116 ? 14.977 -10.578 -15.227 1 98.94 116 ALA A CA 1
ATOM 856 C C . ALA A 1 116 ? 14.258 -10.336 -13.898 1 98.94 116 ALA A C 1
ATOM 858 O O . ALA A 1 116 ? 14.875 -10.383 -12.836 1 98.94 116 ALA A O 1
ATOM 859 N N . THR A 1 117 ? 12.977 -10.047 -13.977 1 98.94 117 THR A N 1
ATOM 860 C CA . THR A 1 117 ? 12.172 -9.812 -12.789 1 98.94 117 THR A CA 1
ATOM 861 C C . THR A 1 117 ? 12.102 -11.07 -11.922 1 98.94 117 THR A C 1
ATOM 863 O O . THR A 1 117 ? 12.227 -10.992 -10.695 1 98.94 117 THR A O 1
ATOM 866 N N . LEU A 1 118 ? 11.906 -12.203 -12.5 1 98.94 118 LEU A N 1
ATOM 867 C CA . LEU A 1 118 ? 11.773 -13.469 -11.789 1 98.94 118 LEU A CA 1
ATOM 868 C C . LEU A 1 118 ? 13.078 -13.844 -11.094 1 98.94 118 LEU A C 1
ATOM 870 O O . LEU A 1 118 ? 13.07 -14.266 -9.938 1 98.94 118 LEU A O 1
ATOM 874 N N . PHE A 1 119 ? 14.219 -13.734 -11.789 1 98.94 119 PHE A N 1
ATOM 875 C CA . PHE A 1 119 ? 15.508 -13.984 -11.148 1 98.94 119 PHE A CA 1
ATOM 876 C C . PHE A 1 119 ? 15.703 -13.07 -9.945 1 98.94 119 PHE A C 1
ATOM 878 O O . PHE A 1 119 ? 16.109 -13.523 -8.875 1 98.94 119 PHE A O 1
ATOM 885 N N . CYS A 1 120 ? 15.391 -11.812 -10.148 1 98.81 120 CYS A N 1
ATOM 886 C CA . CYS A 1 120 ? 15.531 -10.828 -9.086 1 98.81 120 CYS A CA 1
ATOM 887 C C . CYS A 1 120 ? 14.641 -11.172 -7.895 1 98.81 120 CYS A C 1
ATOM 889 O O . CYS A 1 120 ? 15.102 -11.203 -6.754 1 98.81 120 CYS A O 1
ATOM 891 N N . ASN A 1 121 ? 13.375 -11.477 -8.156 1 98.62 121 ASN A N 1
ATOM 892 C CA . ASN A 1 121 ? 12.414 -11.805 -7.109 1 98.62 121 ASN A CA 1
ATOM 893 C C . ASN A 1 121 ? 12.828 -13.055 -6.348 1 98.62 121 ASN A C 1
ATOM 895 O O . ASN A 1 121 ? 12.539 -13.188 -5.156 1 98.62 121 ASN A O 1
ATOM 899 N N . GLY A 1 122 ? 13.453 -13.961 -7.027 1 98.56 122 GLY A N 1
ATOM 900 C CA . GLY A 1 122 ? 13.945 -15.164 -6.371 1 98.56 122 GLY A CA 1
ATOM 901 C C . GLY A 1 122 ? 14.977 -14.875 -5.297 1 98.56 122 GLY A C 1
ATOM 902 O O . GLY A 1 122 ? 15.141 -15.664 -4.367 1 98.56 122 GLY A O 1
ATOM 903 N N . VAL A 1 123 ? 15.648 -13.758 -5.441 1 98.69 123 VAL A N 1
ATOM 904 C CA . VAL A 1 123 ? 16.688 -13.375 -4.484 1 98.69 123 VAL A CA 1
ATOM 905 C C . VAL A 1 123 ? 16.078 -12.484 -3.4 1 98.69 123 VAL A C 1
ATOM 907 O O . VAL A 1 123 ? 16.344 -12.664 -2.213 1 98.69 123 VAL A O 1
ATOM 910 N N . LEU A 1 124 ? 15.188 -11.547 -3.797 1 98.44 124 LEU A N 1
ATOM 911 C CA . LEU A 1 124 ? 14.711 -10.523 -2.867 1 98.44 124 LEU A CA 1
ATOM 912 C C . LEU A 1 124 ? 13.477 -11.016 -2.111 1 98.44 124 LEU A C 1
ATOM 914 O O . LEU A 1 124 ? 13.133 -10.461 -1.064 1 98.44 124 LEU A O 1
ATOM 918 N N . THR A 1 125 ? 12.797 -11.977 -2.648 1 98.19 125 THR A N 1
ATOM 919 C CA . THR A 1 125 ? 11.648 -12.594 -1.999 1 98.19 125 THR A CA 1
ATOM 920 C C . THR A 1 125 ? 11.875 -14.094 -1.819 1 98.19 125 THR A C 1
ATOM 922 O O . THR A 1 125 ? 11.023 -14.906 -2.18 1 98.19 125 THR A O 1
ATOM 925 N N . PRO A 1 126 ? 12.898 -14.438 -1.125 1 98.19 126 PRO A N 1
ATOM 926 C CA . PRO A 1 126 ? 13.336 -15.836 -1.083 1 98.19 126 PRO A CA 1
ATOM 927 C C . PRO A 1 126 ? 12.414 -16.719 -0.251 1 98.19 126 PRO A C 1
ATOM 929 O O . PRO A 1 126 ? 12.477 -17.953 -0.347 1 98.19 126 PRO A O 1
ATOM 932 N N . HIS A 1 127 ? 11.594 -16.109 0.576 1 97.88 127 HIS A N 1
ATOM 933 C CA . HIS A 1 127 ? 10.672 -16.891 1.398 1 97.88 127 HIS A CA 1
ATOM 934 C C . HIS A 1 127 ? 9.555 -17.5 0.553 1 97.88 127 HIS A C 1
ATOM 936 O O . HIS A 1 127 ? 8.891 -18.438 0.983 1 97.88 127 HIS A O 1
ATOM 942 N N . SER A 1 128 ? 9.383 -17.047 -0.672 1 97.88 128 SER A N 1
ATOM 943 C CA . SER A 1 128 ? 8.203 -17.422 -1.438 1 97.88 128 SER A CA 1
ATOM 944 C C . SER A 1 128 ? 8.586 -18.141 -2.729 1 97.88 128 SER A C 1
ATOM 946 O O . SER A 1 128 ? 7.785 -18.891 -3.287 1 97.88 128 SER A O 1
ATOM 948 N N . MET A 1 129 ? 9.703 -17.766 -3.234 1 98.19 129 MET A N 1
ATOM 949 C CA . MET A 1 129 ? 10.047 -18.297 -4.547 1 98.19 129 MET A CA 1
ATOM 950 C C . MET A 1 129 ? 11.562 -18.359 -4.73 1 98.19 129 MET A C 1
ATOM 952 O O . MET A 1 129 ? 12.312 -17.859 -3.893 1 98.19 129 MET A O 1
ATOM 956 N N . GLY A 1 130 ? 12.023 -19 -5.836 1 98.31 130 GLY A N 1
ATOM 957 C CA . GLY A 1 130 ? 13.422 -19.094 -6.227 1 98.31 130 GLY A CA 1
ATOM 958 C C . GLY A 1 130 ? 13.703 -20.25 -7.176 1 98.31 130 GLY A C 1
ATOM 959 O O . GLY A 1 130 ? 12.812 -21.047 -7.473 1 98.31 130 GLY A O 1
ATOM 960 N N . VAL A 1 131 ? 14.945 -20.375 -7.477 1 98.75 131 VAL A N 1
ATOM 961 C CA . VAL A 1 131 ? 15.352 -21.328 -8.5 1 98.75 131 VAL A CA 1
ATOM 962 C C . VAL A 1 131 ? 15.266 -22.75 -7.953 1 98.75 131 VAL A C 1
ATOM 964 O O . VAL A 1 131 ? 15.328 -23.719 -8.711 1 98.75 131 VAL A O 1
ATOM 967 N N . GLY A 1 132 ? 15.062 -22.891 -6.703 1 98.69 132 GLY A N 1
ATOM 968 C CA . GLY A 1 132 ? 14.852 -24.203 -6.102 1 98.69 132 GLY A CA 1
ATOM 969 C C . GLY A 1 132 ? 13.422 -24.688 -6.199 1 98.69 132 GLY A C 1
ATOM 970 O O . GLY A 1 132 ? 13.094 -25.781 -5.727 1 98.69 132 GLY A O 1
ATOM 971 N N . GLY A 1 133 ? 12.555 -23.906 -6.836 1 98.5 133 GLY A N 1
ATOM 972 C CA . GLY A 1 133 ? 11.141 -24.234 -6.906 1 98.5 133 GLY A CA 1
ATOM 973 C C . GLY A 1 133 ? 10.648 -24.438 -8.32 1 98.5 133 GLY A C 1
ATOM 974 O O . GLY A 1 133 ? 11.352 -25.016 -9.148 1 98.5 133 GLY A O 1
ATOM 975 N N . GLY A 1 134 ? 9.352 -24.141 -8.516 1 98.62 134 GLY A N 1
ATOM 976 C CA . GLY A 1 134 ? 8.695 -24.281 -9.805 1 98.62 134 GLY A CA 1
ATOM 977 C C . GLY A 1 134 ? 7.871 -23.078 -10.195 1 98.62 134 GLY A C 1
ATOM 978 O O . GLY A 1 134 ? 7.641 -22.188 -9.375 1 98.62 134 GLY A O 1
ATOM 979 N N . VAL A 1 135 ? 7.434 -23.078 -11.469 1 98.81 135 VAL A N 1
ATOM 980 C CA . VAL A 1 135 ? 6.742 -21.922 -12.008 1 98.81 135 VAL A CA 1
ATOM 981 C C . VAL A 1 135 ? 5.766 -22.359 -13.102 1 98.81 135 VAL A C 1
ATOM 983 O O . VAL A 1 135 ? 6.008 -23.328 -13.805 1 98.81 135 VAL A O 1
ATOM 986 N N . PHE A 1 136 ? 4.605 -21.703 -13.172 1 98.88 136 PHE A N 1
ATOM 987 C CA . PHE A 1 136 ? 3.701 -21.734 -14.312 1 98.88 136 PHE A CA 1
ATOM 988 C C . PHE A 1 136 ? 3.689 -20.391 -15.031 1 98.88 136 PHE A C 1
ATOM 990 O O . PHE A 1 136 ? 3.559 -19.344 -14.398 1 98.88 136 PHE A O 1
ATOM 997 N N . MET A 1 137 ? 3.84 -20.438 -16.359 1 98.88 137 MET A N 1
ATOM 998 C CA . MET A 1 137 ? 3.826 -19.219 -17.172 1 98.88 137 MET A CA 1
ATOM 999 C C . MET A 1 137 ? 2.855 -19.344 -18.328 1 98.88 137 MET A C 1
ATOM 1001 O O . MET A 1 137 ? 2.734 -20.406 -18.938 1 98.88 137 MET A O 1
ATOM 1005 N N . VAL A 1 138 ? 2.215 -18.266 -18.656 1 98.94 138 VAL A N 1
ATOM 1006 C CA . VAL A 1 138 ? 1.47 -18.109 -19.906 1 98.94 138 VAL A CA 1
ATOM 1007 C C . VAL A 1 138 ? 1.931 -16.859 -20.641 1 98.94 138 VAL A C 1
ATOM 1009 O O . VAL A 1 138 ? 2.129 -15.812 -20.016 1 98.94 138 VAL A O 1
ATOM 1012 N N . TYR A 1 139 ? 2.217 -17.016 -21.875 1 98.88 139 TYR A N 1
ATOM 1013 C CA . TYR A 1 139 ? 2.752 -15.961 -22.734 1 98.88 139 TYR A CA 1
ATOM 1014 C C . TYR A 1 139 ? 1.825 -15.695 -23.922 1 98.88 139 TYR A C 1
ATOM 1016 O O . TYR A 1 139 ? 1.301 -16.625 -24.531 1 98.88 139 TYR A O 1
ATOM 1024 N N . TYR A 1 140 ? 1.546 -14.453 -24.219 1 98.88 140 TYR A N 1
ATOM 1025 C CA . TYR A 1 140 ? 0.782 -14.039 -25.391 1 98.88 140 TYR A CA 1
ATOM 1026 C C . TYR A 1 140 ? 1.664 -13.281 -26.375 1 98.88 140 TYR A C 1
ATOM 1028 O O . TYR A 1 140 ? 2.221 -12.234 -26.047 1 98.88 140 TYR A O 1
ATOM 1036 N N . ASP A 1 141 ? 1.754 -13.852 -27.547 1 98.44 141 ASP A N 1
ATOM 1037 C CA . ASP A 1 141 ? 2.463 -13.211 -28.656 1 98.44 141 ASP A CA 1
ATOM 1038 C C . ASP A 1 141 ? 1.52 -12.336 -29.469 1 98.44 141 ASP A C 1
ATOM 1040 O O . ASP A 1 141 ? 0.699 -12.844 -30.234 1 98.44 141 ASP A O 1
ATOM 1044 N N . ALA A 1 142 ? 1.742 -11.062 -29.375 1 97.38 142 ALA A N 1
ATOM 1045 C CA . ALA A 1 142 ? 0.805 -10.117 -29.984 1 97.38 142 ALA A CA 1
ATOM 1046 C C . ALA A 1 142 ? 0.871 -10.172 -31.5 1 97.38 142 ALA A C 1
ATOM 1048 O O . ALA A 1 142 ? -0.131 -9.938 -32.188 1 97.38 142 ALA A O 1
ATOM 1049 N N . LYS A 1 143 ? 2.004 -10.367 -32.062 1 96 143 LYS A N 1
ATOM 1050 C CA . LYS A 1 143 ? 2.176 -10.398 -33.5 1 96 143 LYS A CA 1
ATOM 1051 C C . LYS A 1 143 ? 1.393 -11.555 -34.125 1 96 143 LYS A C 1
ATOM 1053 O O . LYS A 1 143 ? 0.647 -11.367 -35.094 1 96 143 LYS A O 1
ATOM 1058 N N . SER A 1 144 ? 1.55 -12.711 -33.562 1 96.81 144 SER A N 1
ATOM 1059 C CA . SER A 1 144 ? 0.883 -13.883 -34.125 1 96.81 144 SER A CA 1
ATOM 1060 C C . SER A 1 144 ? -0.507 -14.062 -33.531 1 96.81 144 SER A C 1
ATOM 1062 O O . SER A 1 144 ? -1.312 -14.852 -34.031 1 96.81 144 SER A O 1
ATOM 1064 N N . LYS A 1 145 ? -0.751 -13.398 -32.406 1 97.25 145 LYS A N 1
ATOM 1065 C CA . LYS A 1 145 ? -1.998 -13.5 -31.656 1 97.25 145 LYS A CA 1
ATOM 1066 C C . LYS A 1 145 ? -2.213 -14.922 -31.141 1 97.25 145 LYS A C 1
ATOM 1068 O O . LYS A 1 145 ? -3.33 -15.438 -31.188 1 97.25 145 LYS A O 1
ATOM 1073 N N . LYS A 1 146 ? -1.174 -15.555 -30.797 1 97.38 146 LYS A N 1
ATOM 1074 C CA . LYS A 1 146 ? -1.205 -16.891 -30.203 1 97.38 146 LYS A CA 1
ATOM 1075 C C . LYS A 1 146 ? -0.657 -16.859 -28.781 1 97.38 146 LYS A C 1
ATOM 1077 O O . LYS A 1 146 ? 0.162 -16.016 -28.438 1 97.38 146 LYS A O 1
ATOM 1082 N N . SER A 1 147 ? -1.175 -17.812 -28 1 98.62 147 SER A N 1
ATOM 1083 C CA . SER A 1 147 ? -0.707 -17.922 -26.625 1 98.62 147 SER A CA 1
ATOM 1084 C C . SER A 1 147 ? -0.139 -19.312 -26.344 1 98.62 147 SER A C 1
ATOM 1086 O O . SER A 1 147 ? -0.667 -20.312 -26.828 1 98.62 147 SER A O 1
ATOM 1088 N N . VAL A 1 148 ? 0.93 -19.375 -25.562 1 98.75 148 VAL A N 1
ATOM 1089 C CA . VAL A 1 148 ? 1.569 -20.625 -25.172 1 98.75 148 VAL A CA 1
ATOM 1090 C C . VAL A 1 148 ? 1.734 -20.688 -23.656 1 98.75 148 VAL A C 1
ATOM 1092 O O . VAL A 1 148 ? 1.742 -19.641 -22.984 1 98.75 148 VAL A O 1
ATOM 1095 N N . TYR A 1 149 ? 1.808 -21.891 -23.141 1 98.75 149 TYR A N 1
ATOM 1096 C CA . TYR A 1 149 ? 2.197 -22.047 -21.75 1 98.75 149 TYR A CA 1
ATOM 1097 C C . TYR A 1 149 ? 3.562 -22.719 -21.641 1 98.75 149 TYR A C 1
ATOM 1099 O O . TYR A 1 149 ? 3.982 -23.438 -22.547 1 98.75 149 TYR A O 1
ATOM 1107 N N . ILE A 1 150 ? 4.301 -22.438 -20.609 1 98.88 150 ILE A N 1
ATOM 1108 C CA . ILE A 1 150 ? 5.523 -23.109 -20.188 1 98.88 150 ILE A CA 1
ATOM 1109 C C . ILE A 1 150 ? 5.43 -23.469 -18.703 1 98.88 150 ILE A C 1
ATOM 1111 O O . ILE A 1 150 ? 5.18 -22.594 -17.875 1 98.88 150 ILE A O 1
ATOM 1115 N N . SER A 1 151 ? 5.645 -24.703 -18.359 1 98.69 151 SER A N 1
ATOM 1116 C CA . SER A 1 151 ? 5.52 -25.188 -17 1 98.69 151 SER A CA 1
ATOM 1117 C C . SER A 1 151 ? 6.844 -25.75 -16.484 1 98.69 151 SER A C 1
ATOM 1119 O O . SER A 1 151 ? 7.367 -26.719 -17.031 1 98.69 151 SER A O 1
ATOM 1121 N N . GLY A 1 152 ? 7.371 -25.109 -15.516 1 98.81 152 GLY A N 1
ATOM 1122 C CA . GLY A 1 152 ? 8.5 -25.625 -14.758 1 98.81 152 GLY A CA 1
ATOM 1123 C C . GLY A 1 152 ? 8.102 -26.234 -13.43 1 98.81 152 GLY A C 1
ATOM 1124 O O . GLY A 1 152 ? 8.773 -26.016 -12.414 1 98.81 152 GLY A O 1
ATOM 1125 N N . ARG A 1 153 ? 6.934 -26.875 -13.336 1 98.62 153 ARG A N 1
ATOM 1126 C CA . ARG A 1 153 ? 6.445 -27.5 -12.117 1 98.62 153 ARG A CA 1
ATOM 1127 C C . ARG A 1 153 ? 7.402 -28.594 -11.641 1 98.62 153 ARG A C 1
ATOM 1129 O O . ARG A 1 153 ? 7.957 -29.328 -12.453 1 98.62 153 ARG A O 1
ATOM 1136 N N . GLU A 1 154 ? 7.582 -28.734 -10.367 1 98.56 154 GLU A N 1
ATOM 1137 C CA . GLU A 1 154 ? 8.484 -29.734 -9.797 1 98.56 154 GLU A CA 1
ATOM 1138 C C . GLU A 1 154 ? 7.973 -31.141 -10.062 1 98.56 154 GLU A C 1
ATOM 1140 O O . GLU A 1 154 ? 6.766 -31.359 -10.195 1 98.56 154 GLU A O 1
ATOM 1145 N N . ARG A 1 155 ? 8.898 -32.094 -10.086 1 98 155 ARG A N 1
ATOM 1146 C CA . ARG A 1 155 ? 8.562 -33.5 -10.32 1 98 155 ARG A CA 1
ATOM 1147 C C . ARG A 1 155 ? 8.992 -34.375 -9.148 1 98 155 ARG A C 1
ATOM 1149 O O . ARG A 1 155 ? 10.023 -34.125 -8.523 1 98 155 ARG A O 1
ATOM 1156 N N . ALA A 1 156 ? 8.219 -35.375 -8.953 1 98.25 156 ALA A N 1
ATOM 1157 C CA . ALA A 1 156 ? 8.617 -36.375 -7.953 1 98.25 156 ALA A CA 1
ATOM 1158 C C . ALA A 1 156 ? 9.875 -37.125 -8.391 1 98.25 156 ALA A C 1
ATOM 1160 O O . ALA A 1 156 ? 10.023 -37.469 -9.562 1 98.25 156 ALA A O 1
ATOM 1161 N N . PRO A 1 157 ? 10.797 -37.375 -7.457 1 98.31 157 PRO A N 1
ATOM 1162 C CA . PRO A 1 157 ? 12.008 -38.125 -7.785 1 98.31 157 PRO A CA 1
ATOM 1163 C C . PRO A 1 157 ? 11.695 -39.562 -8.266 1 98.31 157 PRO A C 1
ATOM 1165 O O . PRO A 1 157 ? 10.695 -40.156 -7.84 1 98.31 157 PRO A O 1
ATOM 1168 N N . LYS A 1 158 ? 12.555 -40.094 -9.039 1 96.62 158 LYS A N 1
ATOM 1169 C CA . LYS A 1 158 ? 12.336 -41.406 -9.648 1 96.62 158 LYS A CA 1
ATOM 1170 C C . LYS A 1 158 ? 12.312 -42.5 -8.586 1 96.62 158 LYS A C 1
ATOM 1172 O O . LYS A 1 158 ? 11.648 -43.5 -8.766 1 96.62 158 LYS A O 1
ATOM 1177 N N . ASN A 1 159 ? 12.977 -42.25 -7.41 1 97.06 159 ASN A N 1
ATOM 1178 C CA . ASN A 1 159 ? 13.102 -43.281 -6.395 1 97.06 159 ASN A CA 1
ATOM 1179 C C . ASN A 1 159 ? 12.148 -43.031 -5.227 1 97.06 159 ASN A C 1
ATOM 1181 O O . ASN A 1 159 ? 12.359 -43.562 -4.129 1 97.06 159 ASN A O 1
ATOM 1185 N N . VAL A 1 160 ? 11.156 -42.25 -5.477 1 95.75 160 VAL A N 1
ATOM 1186 C CA . VAL A 1 160 ? 10.172 -42 -4.426 1 95.75 160 VAL A CA 1
ATOM 1187 C C . VAL A 1 160 ? 9.508 -43.312 -4.031 1 95.75 160 VAL A C 1
ATOM 1189 O O . VAL A 1 160 ? 9.234 -44.156 -4.891 1 95.75 160 VAL A O 1
ATOM 1192 N N . GLN A 1 161 ? 9.281 -43.438 -2.705 1 90.38 161 GLN A N 1
ATOM 1193 C CA . GLN A 1 161 ? 8.672 -44.656 -2.201 1 90.38 161 GLN A CA 1
ATOM 1194 C C . GLN A 1 161 ? 7.238 -44.406 -1.74 1 90.38 161 GLN A C 1
ATOM 1196 O O . GLN A 1 161 ? 6.945 -43.375 -1.129 1 90.38 161 GLN A O 1
ATOM 1201 N N . LYS A 1 162 ? 6.395 -45.375 -2.012 1 82.62 162 LYS A N 1
ATOM 1202 C CA . LYS A 1 162 ? 4.957 -45.25 -1.784 1 82.62 162 LYS A CA 1
ATOM 1203 C C . LYS A 1 162 ? 4.656 -45 -0.312 1 82.62 162 LYS A C 1
ATOM 1205 O O . LYS A 1 162 ? 3.754 -44.219 0.013 1 82.62 162 LYS A O 1
ATOM 1210 N N . ASP A 1 163 ? 5.383 -45.562 0.636 1 89.94 163 ASP A N 1
ATOM 1211 C CA . ASP A 1 163 ? 5.035 -45.531 2.055 1 89.94 163 ASP A CA 1
ATOM 1212 C C . ASP A 1 163 ? 6.023 -44.656 2.826 1 89.94 163 ASP A C 1
ATOM 1214 O O . ASP A 1 163 ? 6.035 -44.656 4.059 1 89.94 163 ASP A O 1
ATOM 1218 N N . MET A 1 164 ? 6.758 -43.938 2.16 1 92.12 164 MET A N 1
ATOM 1219 C CA . MET A 1 164 ? 7.867 -43.25 2.824 1 92.12 164 MET A CA 1
ATOM 1220 C C . MET A 1 164 ? 7.355 -42.156 3.758 1 92.12 164 MET A C 1
ATOM 1222 O O . MET A 1 164 ? 8.094 -41.656 4.617 1 92.12 164 MET A O 1
ATOM 1226 N N . TYR A 1 165 ? 6.129 -41.781 3.631 1 94.06 165 TYR A N 1
ATOM 1227 C CA . TYR A 1 165 ? 5.621 -40.688 4.465 1 94.06 165 TYR A CA 1
ATOM 1228 C C . TYR A 1 165 ? 4.711 -41.219 5.562 1 94.06 165 TYR A C 1
ATOM 1230 O O . TYR A 1 165 ? 4.16 -40.469 6.355 1 94.06 165 TYR A O 1
ATOM 1238 N N . VAL A 1 166 ? 4.508 -42.531 5.641 1 94.06 166 VAL A N 1
ATOM 1239 C CA . VAL A 1 166 ? 3.695 -43.125 6.684 1 94.06 166 VAL A CA 1
ATOM 1240 C C . VAL A 1 166 ? 4.266 -42.781 8.055 1 94.06 166 VAL A C 1
ATOM 1242 O O . VAL A 1 166 ? 5.473 -42.906 8.281 1 94.06 166 VAL A O 1
ATOM 1245 N N . ASN A 1 167 ? 3.475 -42.312 8.938 1 92.44 167 ASN A N 1
ATOM 1246 C CA . ASN A 1 167 ? 3.801 -41.938 10.312 1 92.44 167 ASN A CA 1
ATOM 1247 C C . ASN A 1 167 ? 4.664 -40.688 10.359 1 92.44 167 ASN A C 1
ATOM 1249 O O . ASN A 1 167 ? 5.375 -40.469 11.336 1 92.44 167 ASN A O 1
ATOM 1253 N N . HIS A 1 168 ? 4.77 -40.031 9.281 1 90.06 168 HIS A N 1
ATOM 1254 C CA . HIS A 1 168 ? 5.461 -38.75 9.258 1 90.06 168 HIS A CA 1
ATOM 1255 C C . HIS A 1 168 ? 4.469 -37.594 9.18 1 90.06 168 HIS A C 1
ATOM 1257 O O . HIS A 1 168 ? 3.436 -37.719 8.516 1 90.06 168 HIS A O 1
ATOM 1263 N N . GLN A 1 169 ? 4.879 -36.562 9.992 1 86.88 169 GLN A N 1
ATOM 1264 C CA . GLN A 1 169 ? 4.055 -35.375 9.977 1 86.88 169 GLN A CA 1
ATOM 1265 C C . GLN A 1 169 ? 4.855 -34.156 9.484 1 86.88 169 GLN A C 1
ATOM 1267 O O . GLN A 1 169 ? 6.086 -34.219 9.43 1 86.88 169 GLN A O 1
ATOM 1272 N N . GLY A 1 170 ? 4.145 -33.188 9.016 1 86.62 170 GLY A N 1
ATOM 1273 C CA . GLY A 1 170 ? 4.789 -31.953 8.594 1 86.62 170 GLY A CA 1
ATOM 1274 C C . GLY A 1 170 ? 5.363 -32.031 7.195 1 86.62 170 GLY A C 1
ATOM 1275 O O . GLY A 1 170 ? 4.992 -32.906 6.41 1 86.62 170 GLY A O 1
ATOM 1276 N N . CYS A 1 171 ? 6.129 -31 6.734 1 93 171 CYS A N 1
ATOM 1277 C CA . CYS A 1 171 ? 6.652 -30.906 5.379 1 93 171 CYS A CA 1
ATOM 1278 C C . CYS A 1 171 ? 8.031 -30.25 5.375 1 93 171 CYS A C 1
ATOM 1280 O O . CYS A 1 171 ? 8.414 -29.594 4.402 1 93 171 CYS A O 1
ATOM 1282 N N . PHE A 1 172 ? 8.758 -30.453 6.535 1 93.31 172 PHE A N 1
ATOM 1283 C CA . PHE A 1 172 ? 9.984 -29.688 6.664 1 93.31 172 PHE A CA 1
ATOM 1284 C C . PHE A 1 172 ? 11.188 -30.609 6.809 1 93.31 172 PHE A C 1
ATOM 1286 O O . PHE A 1 172 ? 11.719 -30.766 7.906 1 93.31 172 PHE A O 1
ATOM 1293 N N . ASP A 1 173 ? 11.711 -31.219 5.84 1 91.5 173 ASP A N 1
ATOM 1294 C CA . ASP A 1 173 ? 12.938 -32 5.723 1 91.5 173 ASP A CA 1
ATOM 1295 C C . ASP A 1 173 ? 13.242 -32.344 4.266 1 91.5 173 ASP A C 1
ATOM 1297 O O . ASP A 1 173 ? 12.469 -31.984 3.371 1 91.5 173 ASP A O 1
ATOM 1301 N N . ALA A 1 174 ? 14.281 -33 4.039 1 95.38 174 ALA A N 1
ATOM 1302 C CA . ALA A 1 174 ? 14.812 -33.188 2.689 1 95.38 174 ALA A CA 1
ATOM 1303 C C . ALA A 1 174 ? 13.945 -34.188 1.891 1 95.38 174 ALA A C 1
ATOM 1305 O O . ALA A 1 174 ? 13.93 -34.125 0.658 1 95.38 174 ALA A O 1
ATOM 1306 N N . LYS A 1 175 ? 13.195 -35.031 2.496 1 95.44 175 LYS A N 1
ATOM 1307 C CA . LYS A 1 175 ? 12.406 -36.031 1.786 1 95.44 175 LYS A CA 1
ATOM 1308 C C . LYS A 1 175 ? 11.195 -35.406 1.105 1 95.44 175 LYS A C 1
ATOM 1310 O O . LYS A 1 175 ? 10.492 -36.062 0.336 1 95.44 175 LYS A O 1
ATOM 1315 N N . TYR A 1 176 ? 10.969 -34.156 1.404 1 97.12 176 TYR A N 1
ATOM 1316 C CA . TYR A 1 176 ? 9.836 -33.438 0.796 1 97.12 176 TYR A CA 1
ATOM 1317 C C . TYR A 1 176 ? 10.289 -32.594 -0.378 1 97.12 176 TYR A C 1
ATOM 1319 O O . TYR A 1 176 ? 9.484 -31.891 -0.995 1 97.12 176 TYR A O 1
ATOM 1327 N N . ILE A 1 177 ? 11.555 -32.656 -0.735 1 98.31 177 ILE A N 1
ATOM 1328 C CA . ILE A 1 177 ? 12.102 -31.844 -1.822 1 98.31 177 ILE A CA 1
ATOM 1329 C C . ILE A 1 177 ? 11.867 -32.531 -3.156 1 98.31 177 ILE A C 1
ATOM 1331 O O . ILE A 1 177 ? 12.391 -33.625 -3.389 1 98.31 177 ILE A O 1
ATOM 1335 N N . ALA A 1 178 ? 11.078 -31.953 -4.031 1 98.56 178 ALA A N 1
ATOM 1336 C CA . ALA A 1 178 ? 10.875 -32.438 -5.395 1 98.56 178 ALA A CA 1
ATOM 1337 C C . ALA A 1 178 ? 11.93 -31.891 -6.344 1 98.56 178 ALA A C 1
ATOM 1339 O O . ALA A 1 178 ? 12.641 -30.938 -6 1 98.56 178 ALA A O 1
ATOM 1340 N N . ILE A 1 179 ? 12.086 -32.5 -7.531 1 98.81 179 ILE A N 1
ATOM 1341 C CA . ILE A 1 179 ? 13.047 -32.062 -8.523 1 98.81 179 ILE A CA 1
ATOM 1342 C C . ILE A 1 179 ? 12.633 -30.688 -9.062 1 98.81 179 ILE A C 1
ATOM 1344 O O . ILE A 1 179 ? 11.562 -30.547 -9.664 1 98.81 179 ILE A O 1
ATOM 1348 N N . PRO A 1 180 ? 13.414 -29.641 -8.828 1 98.75 180 PRO A N 1
ATOM 1349 C CA . PRO A 1 180 ? 13 -28.281 -9.211 1 98.75 180 PRO A CA 1
ATOM 1350 C C . PRO A 1 180 ? 13.008 -28.078 -10.727 1 98.75 180 PRO A C 1
ATOM 1352 O O . PRO A 1 180 ? 13.859 -28.625 -11.43 1 98.75 180 PRO A O 1
ATOM 1355 N N . GLY A 1 181 ? 12.078 -27.281 -11.289 1 98.75 181 GLY A N 1
ATOM 1356 C CA . GLY A 1 181 ? 11.969 -27.094 -12.727 1 98.75 181 GLY A CA 1
ATOM 1357 C C . GLY A 1 181 ? 12.086 -25.625 -13.141 1 98.75 181 GLY A C 1
ATOM 1358 O O . GLY A 1 181 ? 12.055 -25.312 -14.336 1 98.75 181 GLY A O 1
ATOM 1359 N N . GLU A 1 182 ? 12.312 -24.703 -12.25 1 98.44 182 GLU A N 1
ATOM 1360 C CA . GLU A 1 182 ? 12.234 -23.266 -12.477 1 98.44 182 GLU A CA 1
ATOM 1361 C C . GLU A 1 182 ? 13.234 -22.828 -13.547 1 98.44 182 GLU A C 1
ATOM 1363 O O . GLU A 1 182 ? 12.867 -22.141 -14.508 1 98.44 182 GLU A O 1
ATOM 1368 N N . ILE A 1 183 ? 14.508 -23.203 -13.453 1 98.81 183 ILE A N 1
ATOM 1369 C CA . ILE A 1 183 ? 15.562 -22.75 -14.344 1 98.81 183 ILE A CA 1
ATOM 1370 C C . ILE A 1 183 ? 15.305 -23.266 -15.758 1 98.81 183 ILE A C 1
ATOM 1372 O O . ILE A 1 183 ? 15.531 -22.562 -16.734 1 98.81 183 ILE A O 1
ATOM 1376 N N . LYS A 1 184 ? 14.859 -24.516 -15.859 1 98.81 184 LYS A N 1
ATOM 1377 C CA . LYS A 1 184 ? 14.562 -25.094 -17.172 1 98.81 184 LYS A CA 1
ATOM 1378 C C . LYS A 1 184 ? 13.406 -24.344 -17.844 1 98.81 184 LYS A C 1
ATOM 1380 O O . LYS A 1 184 ? 13.414 -24.156 -19.062 1 98.81 184 LYS A O 1
ATOM 1385 N N . ALA A 1 185 ? 12.422 -23.984 -17.109 1 98.88 185 ALA A N 1
ATOM 1386 C CA . ALA A 1 185 ? 11.312 -23.203 -17.656 1 98.88 185 ALA A CA 1
ATOM 1387 C C . ALA A 1 185 ? 11.789 -21.828 -18.141 1 98.88 185 ALA A C 1
ATOM 1389 O O . ALA A 1 185 ? 11.391 -21.375 -19.203 1 98.88 185 ALA A O 1
ATOM 1390 N N . TYR A 1 186 ? 12.633 -21.172 -17.312 1 98.88 186 TYR A N 1
ATOM 1391 C CA . TYR A 1 186 ? 13.211 -19.891 -17.703 1 98.88 186 TYR A CA 1
ATOM 1392 C C . TYR A 1 186 ? 13.961 -20.016 -19.031 1 98.88 186 TYR A C 1
ATOM 1394 O O . TYR A 1 186 ? 13.781 -19.203 -19.938 1 98.88 186 TYR A O 1
ATOM 1402 N N . TRP A 1 187 ? 14.742 -21.031 -19.125 1 98.81 187 TRP A N 1
ATOM 1403 C CA . TRP A 1 187 ? 15.555 -21.266 -20.312 1 98.81 187 TRP A CA 1
ATOM 1404 C C . TRP A 1 187 ? 14.68 -21.5 -21.547 1 98.81 187 TRP A C 1
ATOM 1406 O O . TRP A 1 187 ? 14.938 -20.953 -22.609 1 98.81 187 TRP A O 1
ATOM 1416 N N . THR A 1 188 ? 13.672 -22.312 -21.406 1 98.81 188 THR A N 1
ATOM 1417 C CA . THR A 1 188 ? 12.75 -22.609 -22.5 1 98.81 188 THR A CA 1
ATOM 1418 C C . THR A 1 188 ? 12.086 -21.328 -23 1 98.81 188 THR A C 1
ATOM 1420 O O . THR A 1 188 ? 11.984 -21.109 -24.203 1 98.81 188 THR A O 1
ATOM 1423 N N . LEU A 1 189 ? 11.625 -20.5 -22.078 1 98.88 189 LEU A N 1
ATOM 1424 C CA . LEU A 1 189 ? 11.031 -19.219 -22.453 1 98.88 189 LEU A CA 1
ATOM 1425 C C . LEU A 1 189 ? 12.023 -18.359 -23.234 1 98.88 189 LEU A C 1
ATOM 1427 O O . LEU A 1 189 ? 11.68 -17.766 -24.25 1 98.88 189 LEU A O 1
ATOM 1431 N N . HIS A 1 190 ? 13.25 -18.234 -22.75 1 98.81 190 HIS A N 1
ATOM 1432 C CA . HIS A 1 190 ? 14.273 -17.391 -23.359 1 98.81 190 HIS A CA 1
ATOM 1433 C C . HIS A 1 190 ? 14.602 -17.844 -24.781 1 98.81 190 HIS A C 1
ATOM 1435 O O . HIS A 1 190 ? 14.742 -17.031 -25.688 1 98.81 190 HIS A O 1
ATOM 1441 N N . ARG A 1 191 ? 14.766 -19.125 -24.969 1 98.38 191 ARG A N 1
ATOM 1442 C CA . ARG A 1 191 ? 15.125 -19.688 -26.281 1 98.38 191 ARG A CA 1
ATOM 1443 C C . ARG A 1 191 ? 14.047 -19.391 -27.312 1 98.38 191 ARG A C 1
ATOM 1445 O O . ARG A 1 191 ? 14.344 -19.188 -28.484 1 98.38 191 ARG A O 1
ATOM 1452 N N . LYS A 1 192 ? 12.898 -19.266 -26.891 1 97.94 192 LYS A N 1
ATOM 1453 C CA . LYS A 1 192 ? 11.781 -19.094 -27.812 1 97.94 192 LYS A CA 1
ATOM 1454 C C . LYS A 1 192 ? 11.484 -17.609 -28.047 1 97.94 192 LYS A C 1
ATOM 1456 O O . LYS A 1 192 ? 11.125 -17.219 -29.156 1 97.94 192 LYS A O 1
ATOM 1461 N N . TYR A 1 193 ? 11.539 -16.797 -27 1 98.19 193 TYR A N 1
ATOM 1462 C CA . TYR A 1 193 ? 10.992 -15.453 -27.109 1 98.19 193 TYR A CA 1
ATOM 1463 C C . TYR A 1 193 ? 11.984 -14.414 -26.609 1 98.19 193 TYR A C 1
ATOM 1465 O O . TYR A 1 193 ? 11.703 -13.211 -26.625 1 98.19 193 TYR A O 1
ATOM 1473 N N . GLY A 1 194 ? 13.117 -14.867 -26.141 1 98.25 194 GLY A N 1
ATOM 1474 C CA . GLY A 1 194 ? 14.141 -13.938 -25.672 1 98.25 194 GLY A CA 1
ATOM 1475 C C . GLY A 1 194 ? 14.789 -13.164 -26.812 1 98.25 194 GLY A C 1
ATOM 1476 O O . GLY A 1 194 ? 14.945 -13.68 -27.906 1 98.25 194 GLY A O 1
ATOM 1477 N N . ARG A 1 195 ? 15.211 -11.914 -26.484 1 97.88 195 ARG A N 1
ATOM 1478 C CA . ARG A 1 195 ? 15.914 -11.078 -27.453 1 97.88 195 ARG A CA 1
ATOM 1479 C C . ARG A 1 195 ? 17.312 -10.703 -26.938 1 97.88 195 ARG A C 1
ATOM 1481 O O . ARG A 1 195 ? 18.25 -10.57 -27.734 1 97.88 195 ARG A O 1
ATOM 1488 N N . LEU A 1 196 ? 17.422 -10.445 -25.641 1 98.44 196 LEU A N 1
ATOM 1489 C CA . LEU A 1 196 ? 18.688 -10.047 -25.031 1 98.44 196 LEU A CA 1
ATOM 1490 C C . LEU A 1 196 ? 19.469 -11.266 -24.562 1 98.44 196 LEU A C 1
ATOM 1492 O O . LEU A 1 196 ? 18.891 -12.344 -24.359 1 98.44 196 LEU A O 1
ATOM 1496 N N . PRO A 1 197 ? 20.828 -11.086 -24.375 1 98.5 197 PRO A N 1
ATOM 1497 C CA . PRO A 1 197 ? 21.625 -12.234 -23.922 1 98.5 197 PRO A CA 1
ATOM 1498 C C . PRO A 1 197 ? 21.188 -12.75 -22.562 1 98.5 197 PRO A C 1
ATOM 1500 O O . PRO A 1 197 ? 20.969 -11.961 -21.641 1 98.5 197 PRO A O 1
ATOM 1503 N N . TRP A 1 198 ? 21.141 -14.055 -22.453 1 98.56 198 TRP A N 1
ATOM 1504 C CA . TRP A 1 198 ? 20.734 -14.773 -21.25 1 98.56 198 TRP A CA 1
ATOM 1505 C C . TRP A 1 198 ? 21.531 -14.289 -20.047 1 98.56 198 TRP A C 1
ATOM 1507 O O . TRP A 1 198 ? 20.969 -14 -18.984 1 98.56 198 TRP A O 1
ATOM 1517 N N . LYS A 1 199 ? 22.781 -14.117 -20.156 1 98.44 199 LYS A N 1
ATOM 1518 C CA . LYS A 1 199 ? 23.672 -13.734 -19.062 1 98.44 199 LYS A CA 1
ATOM 1519 C C . LYS A 1 199 ? 23.281 -12.375 -18.484 1 98.44 199 LYS A C 1
ATOM 1521 O O . LYS A 1 199 ? 23.391 -12.156 -17.266 1 98.44 199 LYS A O 1
ATOM 1526 N N . ASN A 1 200 ? 22.812 -11.445 -19.344 1 98.5 200 ASN A N 1
ATOM 1527 C CA . ASN A 1 200 ? 22.438 -10.109 -18.906 1 98.5 200 ASN A CA 1
ATOM 1528 C C . ASN A 1 200 ? 21.203 -10.133 -18 1 98.5 200 ASN A C 1
ATOM 1530 O O . ASN A 1 200 ? 21.062 -9.289 -17.109 1 98.5 200 ASN A O 1
ATOM 1534 N N . LEU A 1 201 ? 20.312 -11.078 -18.219 1 98.81 201 LEU A N 1
ATOM 1535 C CA . LEU A 1 201 ? 19.062 -11.156 -17.469 1 98.81 201 LEU A CA 1
ATOM 1536 C C . LEU A 1 201 ? 19.297 -11.648 -16.047 1 98.81 201 LEU A C 1
ATOM 1538 O O . LEU A 1 201 ? 18.516 -11.359 -15.148 1 98.81 201 LEU A O 1
ATOM 1542 N N . VAL A 1 202 ? 20.406 -12.359 -15.805 1 98.81 202 VAL A N 1
ATOM 1543 C CA . VAL A 1 202 ? 20.719 -12.961 -14.516 1 98.81 202 VAL A CA 1
ATOM 1544 C C . VAL A 1 202 ? 21.531 -11.977 -13.672 1 98.81 202 VAL A C 1
ATOM 1546 O O . VAL A 1 202 ? 21.484 -12.031 -12.438 1 98.81 202 VAL A O 1
ATOM 1549 N N . LYS A 1 203 ? 22.172 -11.023 -14.266 1 98.62 203 LYS A N 1
ATOM 1550 C CA . LYS A 1 203 ? 23.188 -10.164 -13.656 1 98.62 203 LYS A CA 1
ATOM 1551 C C . LYS A 1 203 ? 22.625 -9.383 -12.484 1 98.62 203 LYS A C 1
ATOM 1553 O O . LYS A 1 203 ? 23.266 -9.266 -11.438 1 98.62 203 LYS A O 1
ATOM 1558 N N . PRO A 1 204 ? 21.406 -8.773 -12.656 1 98.69 204 PRO A N 1
ATOM 1559 C CA . PRO A 1 204 ? 20.891 -8.023 -11.508 1 98.69 204 PRO A CA 1
ATOM 1560 C C . PRO A 1 204 ? 20.703 -8.898 -10.266 1 98.69 204 PRO A C 1
ATOM 1562 O O . PRO A 1 204 ? 21 -8.461 -9.148 1 98.69 204 PRO A O 1
ATOM 1565 N N . ALA A 1 205 ? 20.234 -10.078 -10.438 1 98.81 205 ALA A N 1
ATOM 1566 C CA . ALA A 1 205 ? 20.062 -11.008 -9.32 1 98.81 205 ALA A CA 1
ATOM 1567 C C . ALA A 1 205 ? 21.406 -11.344 -8.68 1 98.81 205 ALA A C 1
ATOM 1569 O O . ALA A 1 205 ? 21.516 -11.406 -7.457 1 98.81 205 ALA A O 1
ATOM 1570 N N . VAL A 1 206 ? 22.438 -11.594 -9.484 1 98.81 206 VAL A N 1
ATOM 1571 C CA . VAL A 1 206 ? 23.781 -11.859 -8.992 1 98.81 206 VAL A CA 1
ATOM 1572 C C . VAL A 1 206 ? 24.266 -10.695 -8.133 1 98.81 206 VAL A C 1
ATOM 1574 O O . VAL A 1 206 ? 24.828 -10.898 -7.059 1 98.81 206 VAL A O 1
ATOM 1577 N N . HIS A 1 207 ? 24.016 -9.516 -8.586 1 98.38 207 HIS A N 1
ATOM 1578 C CA . HIS A 1 207 ? 24.438 -8.312 -7.879 1 98.38 207 HIS A CA 1
ATOM 1579 C C . HIS A 1 207 ? 23.828 -8.25 -6.484 1 98.38 207 HIS A C 1
ATOM 1581 O O . HIS A 1 207 ? 24.531 -8.031 -5.5 1 98.38 207 HIS A O 1
ATOM 1587 N N . PHE A 1 208 ? 22.531 -8.438 -6.387 1 98.38 208 PHE A N 1
ATOM 1588 C CA . PHE A 1 208 ? 21.859 -8.375 -5.098 1 98.38 208 PHE A CA 1
ATOM 1589 C C . PHE A 1 208 ? 22.328 -9.492 -4.18 1 98.38 208 PHE A C 1
ATOM 1591 O O . PHE A 1 208 ? 22.547 -9.273 -2.984 1 98.38 208 PHE A O 1
ATOM 1598 N N . ALA A 1 209 ? 22.469 -10.68 -4.719 1 98.81 209 ALA A N 1
ATOM 1599 C CA . ALA A 1 209 ? 22.875 -11.82 -3.904 1 98.81 209 ALA A CA 1
ATOM 1600 C C . ALA A 1 209 ? 24.281 -11.633 -3.355 1 98.81 209 ALA A C 1
ATOM 1602 O O . ALA A 1 209 ? 24.578 -12.023 -2.225 1 98.81 209 ALA A O 1
ATOM 1603 N N . ARG A 1 210 ? 25.188 -11.062 -4.133 1 98.5 210 ARG A N 1
ATOM 1604 C CA . ARG A 1 210 ? 26.594 -10.914 -3.787 1 98.5 210 ARG A CA 1
ATOM 1605 C C . ARG A 1 210 ? 26.812 -9.703 -2.881 1 98.5 210 ARG A C 1
ATOM 1607 O O . ARG A 1 210 ? 27.531 -9.797 -1.88 1 98.5 210 ARG A O 1
ATOM 1614 N N . ASN A 1 211 ? 26.203 -8.562 -3.273 1 96.56 211 ASN A N 1
ATOM 1615 C CA . ASN A 1 211 ? 26.5 -7.305 -2.594 1 96.56 211 ASN A CA 1
ATOM 1616 C C . ASN A 1 211 ? 25.484 -7.027 -1.484 1 96.56 211 ASN A C 1
ATOM 1618 O O . ASN A 1 211 ? 25.703 -6.145 -0.65 1 96.56 211 ASN A O 1
ATOM 1622 N N . GLY A 1 212 ? 24.422 -7.781 -1.542 1 96.88 212 GLY A N 1
ATOM 1623 C CA . GLY A 1 212 ? 23.484 -7.727 -0.436 1 96.88 212 GLY A CA 1
ATOM 1624 C C . GLY A 1 212 ? 22.172 -7.043 -0.795 1 96.88 212 GLY A C 1
ATOM 1625 O O . GLY A 1 212 ? 22.094 -6.359 -1.818 1 96.88 212 GLY A O 1
ATOM 1626 N N . PHE A 1 213 ? 21.172 -7.223 -0.024 1 96.88 213 PHE A N 1
ATOM 1627 C CA . PHE A 1 213 ? 19.875 -6.582 -0.076 1 96.88 213 PHE A CA 1
ATOM 1628 C C . PHE A 1 213 ? 19.281 -6.445 1.322 1 96.88 213 PHE A C 1
ATOM 1630 O O . PHE A 1 213 ? 19.656 -7.18 2.236 1 96.88 213 PHE A O 1
ATOM 1637 N N . HIS A 1 214 ? 18.422 -5.508 1.556 1 96.56 214 HIS A N 1
ATOM 1638 C CA . HIS A 1 214 ? 17.797 -5.289 2.854 1 96.56 214 HIS A CA 1
ATOM 1639 C C . HIS A 1 214 ? 16.562 -6.16 3.023 1 96.56 214 HIS A C 1
ATOM 1641 O O . HIS A 1 214 ? 15.711 -6.223 2.129 1 96.56 214 HIS A O 1
ATOM 1647 N N . ILE A 1 215 ? 16.453 -6.797 4.191 1 98 215 ILE A N 1
ATOM 1648 C CA . ILE A 1 215 ? 15.305 -7.633 4.52 1 98 215 ILE A CA 1
ATOM 1649 C C . ILE A 1 215 ? 14.023 -6.809 4.449 1 98 215 ILE A C 1
ATOM 1651 O O . ILE A 1 215 ? 13.906 -5.773 5.113 1 98 215 ILE A O 1
ATOM 1655 N N . SER A 1 216 ? 13.078 -7.312 3.605 1 96.94 216 SER A N 1
ATOM 1656 C CA . SER A 1 216 ? 11.812 -6.609 3.416 1 96.94 216 SER A CA 1
ATOM 1657 C C . SER A 1 216 ? 10.828 -6.938 4.531 1 96.94 216 SER A C 1
ATOM 1659 O O . SER A 1 216 ? 11.055 -7.855 5.32 1 96.94 216 SER A O 1
ATOM 1661 N N . ASN A 1 217 ? 9.695 -6.172 4.543 1 96.38 217 ASN A N 1
ATOM 1662 C CA . ASN A 1 217 ? 8.609 -6.414 5.484 1 96.38 217 ASN A CA 1
ATOM 1663 C C . ASN A 1 217 ? 8.062 -7.836 5.355 1 96.38 217 ASN A C 1
ATOM 1665 O O . ASN A 1 217 ? 7.852 -8.516 6.363 1 96.38 217 ASN A O 1
ATOM 1669 N N . SER A 1 218 ? 7.91 -8.336 4.156 1 97.06 218 SER A N 1
ATOM 1670 C CA . SER A 1 218 ? 7.312 -9.648 3.934 1 97.06 218 SER A CA 1
ATOM 1671 C C . SER A 1 218 ? 8.258 -10.766 4.352 1 97.06 218 SER A C 1
ATOM 1673 O O . SER A 1 218 ? 7.824 -11.797 4.871 1 97.06 218 SER A O 1
ATOM 1675 N N . VAL A 1 219 ? 9.523 -10.617 4.09 1 97.81 219 VAL A N 1
ATOM 1676 C CA . VAL A 1 219 ? 10.484 -11.625 4.508 1 97.81 219 VAL A CA 1
ATOM 1677 C C . VAL A 1 219 ? 10.508 -11.719 6.035 1 97.81 219 VAL A C 1
ATOM 1679 O O . VAL A 1 219 ? 10.477 -12.82 6.594 1 97.81 219 VAL A O 1
ATOM 1682 N N . ALA A 1 220 ? 10.602 -10.586 6.715 1 97.44 220 ALA A N 1
ATOM 1683 C CA . ALA A 1 220 ? 10.609 -10.547 8.18 1 97.44 220 ALA A CA 1
ATOM 1684 C C . ALA A 1 220 ? 9.352 -11.203 8.742 1 97.44 220 ALA A C 1
ATOM 1686 O O . ALA A 1 220 ? 9.43 -11.953 9.719 1 97.44 220 ALA A O 1
ATOM 1687 N N . LYS A 1 221 ? 8.242 -10.953 8.18 1 96.19 221 LYS A N 1
ATOM 1688 C CA . LYS A 1 221 ? 6.98 -11.531 8.641 1 96.19 221 LYS A CA 1
ATOM 1689 C C . LYS A 1 221 ? 6.961 -13.039 8.453 1 96.19 221 LYS A C 1
ATOM 1691 O O . LYS A 1 221 ? 6.414 -13.773 9.281 1 96.19 221 LYS A O 1
ATOM 1696 N N . ALA A 1 222 ? 7.465 -13.492 7.324 1 97.19 222 ALA A N 1
ATOM 1697 C CA . ALA A 1 222 ? 7.52 -14.93 7.066 1 97.19 222 ALA A CA 1
ATOM 1698 C C . ALA A 1 222 ? 8.367 -15.648 8.109 1 97.19 222 ALA A C 1
ATOM 1700 O O . ALA A 1 222 ? 7.977 -16.688 8.625 1 97.19 222 ALA A O 1
ATOM 1701 N N . ILE A 1 223 ? 9.484 -15.07 8.375 1 97.69 223 ILE A N 1
ATOM 1702 C CA . ILE A 1 223 ? 10.383 -15.648 9.375 1 97.69 223 ILE A CA 1
ATOM 1703 C C . ILE A 1 223 ? 9.695 -15.672 10.734 1 97.69 223 ILE A C 1
ATOM 1705 O O . ILE A 1 223 ? 9.75 -16.672 11.453 1 97.69 223 ILE A O 1
ATOM 1709 N N . LYS A 1 224 ? 9.055 -14.625 11.109 1 96.44 224 LYS A N 1
ATOM 1710 C CA . LYS A 1 224 ? 8.312 -14.547 12.367 1 96.44 224 LYS A CA 1
ATOM 1711 C C . LYS A 1 224 ? 7.191 -15.578 12.406 1 96.44 224 LYS A C 1
ATOM 1713 O O . LYS A 1 224 ? 6.949 -16.203 13.445 1 96.44 224 LYS A O 1
ATOM 1718 N N . HIS A 1 225 ? 6.492 -15.734 11.328 1 95.31 225 HIS A N 1
ATOM 1719 C CA . HIS A 1 225 ? 5.406 -16.703 11.234 1 95.31 225 HIS A CA 1
ATOM 1720 C C . HIS A 1 225 ? 5.91 -18.125 11.492 1 95.31 225 HIS A C 1
ATOM 1722 O O . HIS A 1 225 ? 5.266 -18.906 12.195 1 95.31 225 HIS A O 1
ATOM 1728 N N . LEU A 1 226 ? 7.008 -18.484 10.906 1 96.19 226 LEU A N 1
ATOM 1729 C CA . LEU A 1 226 ? 7.602 -19.797 11.117 1 96.19 226 LEU A CA 1
ATOM 1730 C C . LEU A 1 226 ? 7.883 -20.047 12.602 1 96.19 226 LEU A C 1
ATOM 1732 O O . LEU A 1 226 ? 7.566 -21.109 13.133 1 96.19 226 LEU A O 1
ATOM 1736 N N . LYS A 1 227 ? 8.383 -19.062 13.227 1 96.25 227 LYS A N 1
ATOM 1737 C CA . LYS A 1 227 ? 8.727 -19.188 14.641 1 96.25 227 LYS A CA 1
ATOM 1738 C C . LYS A 1 227 ? 7.477 -19.234 15.508 1 96.25 227 LYS A C 1
ATOM 1740 O O . LYS A 1 227 ? 7.309 -20.172 16.297 1 96.25 227 LYS A O 1
ATOM 1745 N N . ASP A 1 228 ? 6.621 -18.297 15.367 1 95.06 228 ASP A N 1
ATOM 1746 C CA . ASP A 1 228 ? 5.512 -18.078 16.297 1 95.06 228 ASP A CA 1
ATOM 1747 C C . ASP A 1 228 ? 4.387 -19.078 16.047 1 95.06 228 ASP A C 1
ATOM 1749 O O . ASP A 1 228 ? 3.719 -19.531 16.984 1 95.06 228 ASP A O 1
ATOM 1753 N N . ASN A 1 229 ? 4.145 -19.438 14.773 1 90.81 229 ASN A N 1
ATOM 1754 C CA . ASN A 1 229 ? 2.996 -20.266 14.43 1 90.81 229 ASN A CA 1
ATOM 1755 C C . ASN A 1 229 ? 3.393 -21.719 14.242 1 90.81 229 ASN A C 1
ATOM 1757 O O . ASN A 1 229 ? 2.594 -22.625 14.5 1 90.81 229 ASN A O 1
ATOM 1761 N N . LEU A 1 230 ? 4.633 -21.984 13.82 1 92.81 230 LEU A N 1
ATOM 1762 C CA . LEU A 1 230 ? 5.023 -23.359 13.5 1 92.81 230 LEU A CA 1
ATOM 1763 C C . LEU A 1 230 ? 6.137 -23.828 14.43 1 92.81 230 LEU A C 1
ATOM 1765 O O . LEU A 1 230 ? 6.566 -24.984 14.352 1 92.81 230 LEU A O 1
ATOM 1769 N N . GLN A 1 231 ? 6.629 -23 15.312 1 95.06 231 GLN A N 1
ATOM 1770 C CA . GLN A 1 231 ? 7.684 -23.312 16.281 1 95.06 231 GLN A CA 1
ATOM 1771 C C . GLN A 1 231 ? 8.961 -23.75 15.562 1 95.06 231 GLN A C 1
ATOM 1773 O O . GLN A 1 231 ? 9.641 -24.688 16 1 95.06 231 GLN A O 1
ATOM 1778 N N . LEU A 1 232 ? 9.188 -23.156 14.398 1 96.25 232 LEU A N 1
ATOM 1779 C CA . LEU A 1 232 ? 10.398 -23.359 13.609 1 96.25 232 LEU A CA 1
ATOM 1780 C C . LEU A 1 232 ? 11.258 -22.109 13.586 1 96.25 232 LEU A C 1
ATOM 1782 O O . LEU A 1 232 ? 10.93 -21.141 12.891 1 96.25 232 LEU A O 1
ATOM 1786 N N . ASN A 1 233 ? 12.367 -22.172 14.258 1 97.12 233 ASN A N 1
ATOM 1787 C CA . ASN A 1 233 ? 13.266 -21.031 14.328 1 97.12 233 ASN A CA 1
ATOM 1788 C C . ASN A 1 233 ? 14.422 -21.156 13.344 1 97.12 233 ASN A C 1
ATOM 1790 O O . ASN A 1 233 ? 15.141 -22.156 13.344 1 97.12 233 ASN A O 1
ATOM 1794 N N . VAL A 1 234 ? 14.656 -20.172 12.555 1 97 234 VAL A N 1
ATOM 1795 C CA . VAL A 1 234 ? 15.695 -20.172 11.523 1 97 234 VAL A CA 1
ATOM 1796 C C . VAL A 1 234 ? 17.047 -20.453 12.164 1 97 234 VAL A C 1
ATOM 1798 O O . VAL A 1 234 ? 17.922 -21.047 11.539 1 97 234 VAL A O 1
ATOM 1801 N N . LYS A 1 235 ? 17.297 -20.078 13.398 1 96.38 235 LYS A N 1
ATOM 1802 C CA . LYS A 1 235 ? 18.547 -20.266 14.117 1 96.38 235 LYS A CA 1
ATOM 1803 C C . LYS A 1 235 ? 18.891 -21.75 14.219 1 96.38 235 LYS A C 1
ATOM 1805 O O . LYS A 1 235 ? 20.078 -22.109 14.336 1 96.38 235 LYS A O 1
ATOM 1810 N N . ASP A 1 236 ? 17.891 -22.609 14.141 1 96.31 236 ASP A N 1
ATOM 1811 C CA . ASP A 1 236 ? 18.078 -24.047 14.289 1 96.31 236 ASP A CA 1
ATOM 1812 C C . ASP A 1 236 ? 18.484 -24.688 12.961 1 96.31 236 ASP A C 1
ATOM 1814 O O . ASP A 1 236 ? 18.75 -25.891 12.898 1 96.31 236 ASP A O 1
ATOM 1818 N N . PHE A 1 237 ? 18.578 -23.969 11.945 1 96.75 237 PHE A N 1
ATOM 1819 C CA . PHE A 1 237 ? 19 -24.391 10.617 1 96.75 237 PHE A CA 1
ATOM 1820 C C . PHE A 1 237 ? 20.25 -23.641 10.172 1 96.75 237 PHE A C 1
ATOM 1822 O O . PHE A 1 237 ? 20.156 -22.609 9.516 1 96.75 237 PHE A O 1
ATOM 1829 N N . PRO A 1 238 ? 21.391 -24.172 10.367 1 96 238 PRO A N 1
ATOM 1830 C CA . PRO A 1 238 ? 22.656 -23.453 10.227 1 96 238 PRO A CA 1
ATOM 1831 C C . PRO A 1 238 ? 22.828 -22.828 8.844 1 96 238 PRO A C 1
ATOM 1833 O O . PRO A 1 238 ? 23.312 -21.703 8.719 1 96 238 PRO A O 1
ATOM 1836 N N . SER A 1 239 ? 22.531 -23.562 7.77 1 96 239 SER A N 1
ATOM 1837 C CA . SER A 1 239 ? 22.688 -23.016 6.426 1 96 239 SER A CA 1
ATOM 1838 C C . SER A 1 239 ? 21.812 -21.781 6.223 1 96 239 SER A C 1
ATOM 1840 O O . SER A 1 239 ? 22.25 -20.781 5.668 1 96 239 SER A O 1
ATOM 1842 N N . LEU A 1 240 ? 20.562 -21.828 6.633 1 97.88 240 LEU A N 1
ATOM 1843 C CA . LEU A 1 240 ? 19.672 -20.688 6.547 1 97.88 240 LEU A CA 1
ATOM 1844 C C . LEU A 1 240 ? 20.156 -19.547 7.43 1 97.88 240 LEU A C 1
ATOM 1846 O O . LEU A 1 240 ? 20.109 -18.375 7.027 1 97.88 240 LEU A O 1
ATOM 1850 N N . CYS A 1 241 ? 20.578 -19.906 8.633 1 97.94 241 CYS A N 1
ATOM 1851 C CA . CYS A 1 241 ? 21.031 -18.922 9.594 1 97.94 241 CYS A CA 1
ATOM 1852 C C . CYS A 1 241 ? 22.25 -18.156 9.078 1 97.94 241 CYS A C 1
ATOM 1854 O O . CYS A 1 241 ? 22.438 -16.984 9.398 1 97.94 241 CYS A O 1
ATOM 1856 N N . SER A 1 242 ? 23.062 -18.766 8.312 1 97.38 242 SER A N 1
ATOM 1857 C CA . SER A 1 242 ? 24.234 -18.109 7.758 1 97.38 242 SER A CA 1
ATOM 1858 C C . SER A 1 242 ? 23.844 -16.906 6.918 1 97.38 242 SER A C 1
ATOM 1860 O O . SER A 1 242 ? 24.656 -15.9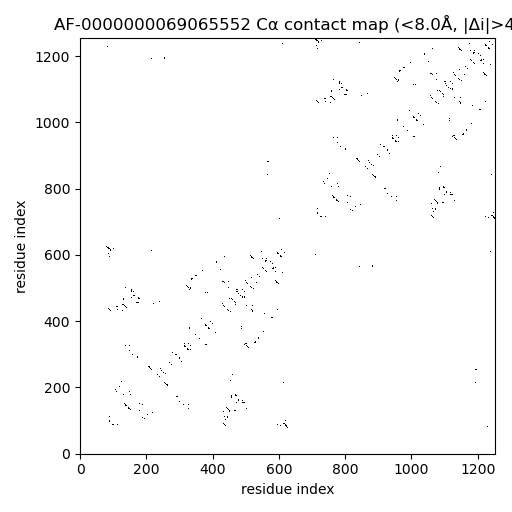92 6.707 1 97.38 242 SER A O 1
ATOM 1862 N N . VAL A 1 243 ? 22.594 -16.828 6.406 1 98.12 243 VAL A N 1
ATOM 1863 C CA . VAL A 1 243 ? 22.109 -15.719 5.586 1 98.12 243 VAL A CA 1
ATOM 1864 C C . VAL A 1 243 ? 21.156 -14.844 6.402 1 98.12 243 VAL A C 1
ATOM 1866 O O . VAL A 1 243 ? 21.219 -13.617 6.328 1 98.12 243 VAL A O 1
ATOM 1869 N N . PHE A 1 244 ? 20.312 -15.461 7.23 1 98.25 244 PHE A N 1
ATOM 1870 C CA . PHE A 1 244 ? 19.156 -14.75 7.785 1 98.25 244 PHE A CA 1
ATOM 1871 C C . PHE A 1 244 ? 19.328 -14.539 9.289 1 98.25 244 PHE A C 1
ATOM 1873 O O . PHE A 1 244 ? 18.359 -14.25 9.992 1 98.25 244 PHE A O 1
ATOM 1880 N N . CYS A 1 245 ? 20.484 -14.766 9.852 1 97.56 245 CYS A N 1
ATOM 1881 C CA . CYS A 1 245 ? 20.781 -14.477 11.25 1 97.56 245 CYS A CA 1
ATOM 1882 C C . CYS A 1 245 ? 21.922 -13.469 11.375 1 97.56 245 CYS A C 1
ATOM 1884 O O . CYS A 1 245 ? 22.703 -13.297 10.445 1 97.56 245 CYS A O 1
ATOM 1886 N N . ASP A 1 246 ? 21.891 -12.797 12.461 1 94.81 246 ASP A N 1
ATOM 1887 C CA . ASP A 1 246 ? 22.984 -11.875 12.742 1 94.81 246 ASP A CA 1
ATOM 1888 C C . ASP A 1 246 ? 24.188 -12.602 13.328 1 94.81 246 ASP A C 1
ATOM 1890 O O . ASP A 1 246 ? 24.234 -13.836 13.344 1 94.81 246 ASP A O 1
ATOM 1894 N N . THR A 1 247 ? 25.219 -11.844 13.695 1 93.06 247 THR A N 1
ATOM 1895 C CA . THR A 1 247 ? 26.469 -12.422 14.164 1 93.06 247 THR A CA 1
ATOM 1896 C C . THR A 1 247 ? 26.266 -13.164 15.484 1 93.06 247 THR A C 1
ATOM 1898 O O . THR A 1 247 ? 27.047 -14.047 15.828 1 93.06 247 THR A O 1
ATOM 1901 N N . ASP A 1 248 ? 25.141 -12.875 16.156 1 94 248 ASP A N 1
ATOM 1902 C CA . ASP A 1 248 ? 24.844 -13.508 17.438 1 94 248 ASP A CA 1
ATOM 1903 C C . ASP A 1 248 ? 23.938 -14.727 17.25 1 94 248 ASP A C 1
ATOM 1905 O O . ASP A 1 248 ? 23.531 -15.367 18.219 1 94 248 ASP A O 1
ATOM 1909 N N . GLY A 1 249 ? 23.578 -14.992 16.047 1 95.25 249 GLY A N 1
ATOM 1910 C CA . GLY A 1 249 ? 22.766 -16.156 15.734 1 95.25 249 GLY A CA 1
ATOM 1911 C C . GLY A 1 249 ? 21.281 -15.898 15.82 1 95.25 249 GLY A C 1
ATOM 1912 O O . GLY A 1 249 ? 20.469 -16.828 15.719 1 95.25 249 GLY A O 1
ATOM 1913 N N . ASN A 1 250 ? 20.906 -14.719 15.992 1 95.69 250 ASN A N 1
ATOM 1914 C CA . ASN A 1 250 ? 19.5 -14.367 16.047 1 95.69 250 ASN A CA 1
ATOM 1915 C C . ASN A 1 250 ? 18.953 -14 14.664 1 95.69 250 ASN A C 1
ATOM 1917 O O . ASN A 1 250 ? 19.656 -13.383 13.859 1 95.69 250 ASN A O 1
ATOM 1921 N N . PRO A 1 251 ? 17.688 -14.406 14.398 1 97.19 251 PRO A N 1
ATOM 1922 C CA . PRO A 1 251 ? 17.094 -13.992 13.117 1 97.19 251 PRO A CA 1
ATOM 1923 C C . PRO A 1 251 ? 17.125 -12.477 12.914 1 97.19 251 PRO A C 1
ATOM 1925 O O . PRO A 1 251 ? 16.859 -11.727 13.859 1 97.19 251 PRO A O 1
ATOM 1928 N N . VAL A 1 252 ? 17.438 -12.07 11.711 1 95.75 252 VAL A N 1
ATOM 1929 C CA . VAL A 1 252 ? 17.578 -10.648 11.414 1 95.75 252 VAL A CA 1
ATOM 1930 C C . VAL A 1 252 ? 16.188 -10.016 11.289 1 95.75 252 VAL A C 1
ATOM 1932 O O . VAL A 1 252 ? 15.211 -10.695 10.984 1 95.75 252 VAL A O 1
ATOM 1935 N N . SER A 1 253 ? 16.062 -8.703 11.531 1 94.56 253 SER A N 1
ATOM 1936 C CA . SER A 1 253 ? 14.82 -7.949 11.445 1 94.56 253 SER A CA 1
ATOM 1937 C C . SER A 1 253 ? 14.695 -7.238 10.102 1 94.56 253 SER A C 1
ATOM 1939 O O . SER A 1 253 ? 15.648 -7.203 9.32 1 94.56 253 SER A O 1
ATOM 1941 N N . GLU A 1 254 ? 13.469 -6.641 9.844 1 96.19 254 GLU A N 1
ATOM 1942 C CA . GLU A 1 254 ? 13.281 -5.773 8.68 1 96.19 254 GLU A CA 1
ATOM 1943 C C . GLU A 1 254 ? 14.352 -4.688 8.625 1 96.19 254 GLU A C 1
ATOM 1945 O O . GLU A 1 254 ? 14.695 -4.098 9.648 1 96.19 254 GLU A O 1
ATOM 1950 N N . GLY A 1 255 ? 14.969 -4.438 7.352 1 95.5 255 GLY A N 1
ATOM 1951 C CA . GLY A 1 255 ? 15.961 -3.389 7.168 1 95.5 255 GLY A CA 1
ATOM 1952 C C . GLY A 1 255 ? 17.391 -3.895 7.277 1 95.5 255 GLY A C 1
ATOM 1953 O O . GLY A 1 255 ? 18.328 -3.207 6.871 1 95.5 255 GLY A O 1
ATOM 1954 N N . ALA A 1 256 ? 17.562 -5.117 7.805 1 97.12 256 ALA A N 1
ATOM 1955 C CA . ALA A 1 256 ? 18.906 -5.691 7.922 1 97.12 256 ALA A CA 1
ATOM 1956 C C . ALA A 1 256 ? 19.5 -5.984 6.547 1 97.12 256 ALA A C 1
ATOM 1958 O O . ALA A 1 256 ? 18.797 -6.453 5.648 1 97.12 256 ALA A O 1
ATOM 1959 N N . LEU A 1 257 ? 20.766 -5.719 6.398 1 96.44 257 LEU A N 1
ATOM 1960 C CA . LEU A 1 257 ? 21.484 -6.074 5.176 1 96.44 257 LEU A CA 1
ATOM 1961 C C . LEU A 1 257 ? 21.953 -7.523 5.219 1 96.44 257 LEU A C 1
ATOM 1963 O O . LEU A 1 257 ? 22.656 -7.922 6.145 1 96.44 257 LEU A O 1
ATOM 1967 N N . VAL A 1 258 ? 21.578 -8.336 4.242 1 97.94 258 VAL A N 1
ATOM 1968 C CA . VAL A 1 258 ? 22.016 -9.727 4.191 1 97.94 258 VAL A CA 1
ATOM 1969 C C . VAL A 1 258 ? 22.625 -10.039 2.826 1 97.94 258 VAL A C 1
ATOM 1971 O O . VAL A 1 258 ? 22.422 -9.289 1.867 1 97.94 258 VAL A O 1
ATOM 1974 N N . ARG A 1 259 ? 23.422 -11.117 2.811 1 97.69 259 ARG A N 1
ATOM 1975 C CA . ARG A 1 259 ? 24.078 -11.57 1.589 1 97.69 259 ARG A CA 1
ATOM 1976 C C . ARG A 1 259 ? 24 -13.086 1.45 1 97.69 259 ARG A C 1
ATOM 1978 O O . ARG A 1 259 ? 24.078 -13.812 2.443 1 97.69 259 ARG A O 1
ATOM 1985 N N . ASN A 1 260 ? 23.75 -13.586 0.297 1 98.5 260 ASN A N 1
ATOM 1986 C CA . ASN A 1 260 ? 23.875 -15 -0.062 1 98.5 260 ASN A CA 1
ATOM 1987 C C . ASN A 1 260 ? 24.922 -15.211 -1.151 1 98.5 260 ASN A C 1
ATOM 1989 O O . ASN A 1 260 ? 24.578 -15.461 -2.309 1 98.5 260 ASN A O 1
ATOM 1993 N N . ALA A 1 261 ? 26.156 -15.188 -0.721 1 98.25 261 ALA A N 1
ATOM 1994 C CA . ALA A 1 261 ? 27.297 -15.219 -1.64 1 98.25 261 ALA A CA 1
ATOM 1995 C C . ALA A 1 261 ? 27.312 -16.531 -2.428 1 98.25 261 ALA A C 1
ATOM 1997 O O . ALA A 1 261 ? 27.703 -16.547 -3.598 1 98.25 261 ALA A O 1
ATOM 1998 N N . LYS A 1 262 ? 26.984 -17.609 -1.812 1 98.56 262 LYS A N 1
ATOM 1999 C CA . LYS A 1 262 ? 26.953 -18.906 -2.502 1 98.56 262 LYS A CA 1
ATOM 2000 C C . LYS A 1 262 ? 25.938 -18.891 -3.643 1 98.56 262 LYS A C 1
ATOM 2002 O O . LYS A 1 262 ? 26.219 -19.391 -4.734 1 98.56 262 LYS A O 1
ATOM 2007 N N . LEU A 1 263 ? 24.75 -18.328 -3.367 1 98.88 263 LEU A N 1
ATOM 2008 C CA . LEU A 1 263 ? 23.75 -18.203 -4.418 1 98.88 263 LEU A CA 1
ATOM 2009 C C . LEU A 1 263 ? 24.25 -17.312 -5.547 1 98.88 263 LEU A C 1
ATOM 2011 O O . LEU A 1 263 ? 23.953 -17.547 -6.719 1 98.88 263 LEU A O 1
ATOM 2015 N N . ALA A 1 264 ? 24.953 -16.219 -5.188 1 98.81 264 ALA A N 1
ATOM 2016 C CA . ALA A 1 264 ? 25.516 -15.328 -6.199 1 98.81 264 ALA A CA 1
ATOM 2017 C C . ALA A 1 264 ? 26.453 -16.094 -7.137 1 98.81 264 ALA A C 1
ATOM 2019 O O . ALA A 1 264 ? 26.359 -15.945 -8.359 1 98.81 264 ALA A O 1
ATOM 2020 N N . ASP A 1 265 ? 27.328 -16.859 -6.527 1 98.75 265 ASP A N 1
ATOM 2021 C CA . ASP A 1 265 ? 28.266 -17.672 -7.32 1 98.75 265 ASP A CA 1
ATOM 2022 C C . ASP A 1 265 ? 27.516 -18.641 -8.219 1 98.75 265 ASP A C 1
ATOM 2024 O O . ASP A 1 265 ? 27.844 -18.812 -9.391 1 98.75 265 ASP A O 1
ATOM 2028 N N . PHE A 1 266 ? 26.625 -19.312 -7.676 1 98.75 266 PHE A N 1
ATOM 2029 C CA . PHE A 1 266 ? 25.812 -20.266 -8.422 1 98.75 266 PHE A CA 1
ATOM 2030 C C . PHE A 1 266 ? 25.109 -19.594 -9.594 1 98.75 266 PHE A C 1
ATOM 2032 O O . PHE A 1 266 ? 25.203 -20.062 -10.734 1 98.75 266 PHE A O 1
ATOM 2039 N N . LEU A 1 267 ? 24.344 -18.469 -9.344 1 98.94 267 LEU A N 1
ATOM 2040 C CA . LEU A 1 267 ? 23.609 -17.766 -10.383 1 98.94 267 LEU A CA 1
ATOM 2041 C C . LEU A 1 267 ? 24.547 -17.234 -11.461 1 98.94 267 LEU A C 1
ATOM 2043 O O . LEU A 1 267 ? 24.188 -17.188 -12.641 1 98.94 267 LEU A O 1
ATOM 2047 N N . GLU A 1 268 ? 25.672 -16.734 -11.062 1 98.75 268 GLU A N 1
ATOM 2048 C CA . GLU A 1 268 ? 26.656 -16.281 -12.039 1 98.75 268 GLU A CA 1
ATOM 2049 C C . GLU A 1 268 ? 27.016 -17.406 -13.023 1 98.75 268 GLU A C 1
ATOM 2051 O O . GLU A 1 268 ? 27.094 -17.172 -14.227 1 98.75 268 GLU A O 1
ATOM 2056 N N . MET A 1 269 ? 27.219 -18.625 -12.5 1 98.75 269 MET A N 1
ATOM 2057 C CA . MET A 1 269 ? 27.531 -19.766 -13.352 1 98.75 269 MET A CA 1
ATOM 2058 C C . MET A 1 269 ? 26.328 -20.141 -14.211 1 98.75 269 MET A C 1
ATOM 2060 O O . MET A 1 269 ? 26.5 -20.578 -15.352 1 98.75 269 MET A O 1
ATOM 2064 N N . ILE A 1 270 ? 25.156 -20.062 -13.688 1 98.88 270 ILE A N 1
ATOM 2065 C CA . ILE A 1 270 ? 23.969 -20.281 -14.484 1 98.88 270 ILE A CA 1
ATOM 2066 C C . ILE A 1 270 ? 23.922 -19.297 -15.648 1 98.88 270 ILE A C 1
ATOM 2068 O O . ILE A 1 270 ? 23.531 -19.656 -16.766 1 98.88 270 ILE A O 1
ATOM 2072 N N . GLY A 1 271 ? 24.219 -18.031 -15.375 1 98.75 271 GLY A N 1
ATOM 2073 C CA . GLY A 1 271 ? 24.297 -17.031 -16.422 1 98.75 271 GLY A CA 1
ATOM 2074 C C . GLY A 1 271 ? 25.312 -17.375 -17.5 1 98.75 271 GLY A C 1
ATOM 2075 O O . GLY A 1 271 ? 25.062 -17.156 -18.688 1 98.75 271 GLY A O 1
ATOM 2076 N N . GLU A 1 272 ? 26.422 -17.938 -17.125 1 98.12 272 GLU A N 1
ATOM 2077 C CA . GLU A 1 272 ? 27.531 -18.203 -18.031 1 98.12 272 GLU A CA 1
ATOM 2078 C C . GLU A 1 272 ? 27.344 -19.531 -18.766 1 98.12 272 GLU A C 1
ATOM 2080 O O . GLU A 1 272 ? 27.609 -19.625 -19.953 1 98.12 272 GLU A O 1
ATOM 2085 N N . LYS A 1 273 ? 26.906 -20.547 -18 1 97.94 273 LYS A N 1
ATOM 2086 C CA . LYS A 1 273 ? 26.953 -21.906 -18.531 1 97.94 273 LYS A CA 1
ATOM 2087 C C . LYS A 1 273 ? 25.547 -22.406 -18.906 1 97.94 273 LYS A C 1
ATOM 2089 O O . LYS A 1 273 ? 25.406 -23.438 -19.562 1 97.94 273 LYS A O 1
ATOM 2094 N N . GLY A 1 274 ? 24.578 -21.703 -18.5 1 98.06 274 GLY A N 1
ATOM 2095 C CA . GLY A 1 274 ? 23.219 -22.156 -18.766 1 98.06 274 GLY A CA 1
ATOM 2096 C C . GLY A 1 274 ? 22.703 -23.141 -17.734 1 98.06 274 GLY A C 1
ATOM 2097 O O . GLY A 1 274 ? 23.375 -23.422 -16.75 1 98.06 274 GLY A O 1
ATOM 2098 N N . PRO A 1 275 ? 21.531 -23.734 -18 1 98.38 275 PRO A N 1
ATOM 2099 C CA . PRO A 1 275 ? 20.859 -24.594 -17.031 1 98.38 275 PRO A CA 1
ATOM 2100 C C . PRO A 1 275 ? 21.656 -25.859 -16.719 1 98.38 275 PRO A C 1
ATOM 2102 O O . PRO A 1 275 ? 21.516 -26.422 -15.625 1 98.38 275 PRO A O 1
ATOM 2105 N N . ASP A 1 276 ? 22.438 -26.344 -17.578 1 97.94 276 ASP A N 1
ATOM 2106 C CA . ASP A 1 276 ? 23.156 -27.609 -17.422 1 97.94 276 ASP A CA 1
ATOM 2107 C C . ASP A 1 276 ? 24.141 -27.547 -16.266 1 97.94 276 ASP A C 1
ATOM 2109 O O . ASP A 1 276 ? 24.594 -28.578 -15.766 1 97.94 276 ASP A O 1
ATOM 2113 N N . TYR A 1 277 ? 24.453 -26.344 -15.875 1 98.56 277 TYR A N 1
ATOM 2114 C CA . TYR A 1 277 ? 25.281 -26.234 -14.68 1 98.56 277 TYR A CA 1
ATOM 2115 C C . TYR A 1 277 ? 24.641 -26.938 -13.5 1 98.56 277 TYR A C 1
ATOM 2117 O O . TYR A 1 277 ? 25.344 -27.578 -12.703 1 98.56 277 TYR A O 1
ATOM 2125 N N . LEU A 1 278 ? 23.359 -26.875 -13.312 1 98.62 278 LEU A N 1
ATOM 2126 C CA . LEU A 1 278 ? 22.656 -27.594 -12.25 1 98.62 278 LEU A CA 1
ATOM 2127 C C . LEU A 1 278 ? 22.25 -28.984 -12.703 1 98.62 278 LEU A C 1
ATOM 2129 O O . LEU A 1 278 ? 22.281 -29.938 -11.914 1 98.62 278 LEU A O 1
ATOM 2133 N N . TYR A 1 279 ? 21.891 -29.172 -13.977 1 98.62 279 TYR A N 1
ATOM 2134 C CA . TYR A 1 279 ? 21.125 -30.359 -14.391 1 98.62 279 TYR A CA 1
ATOM 2135 C C . TYR A 1 279 ? 22.047 -31.406 -15 1 98.62 279 TYR A C 1
ATOM 2137 O O . TYR A 1 279 ? 21.672 -32.562 -15.117 1 98.62 279 TYR A O 1
ATOM 2145 N N . ASN A 1 280 ? 23.219 -31 -15.414 1 98.06 280 ASN A N 1
ATOM 2146 C CA . ASN A 1 280 ? 24.109 -31.953 -16.078 1 98.06 280 ASN A CA 1
ATOM 2147 C C . ASN A 1 280 ? 25.562 -31.5 -15.992 1 98.06 280 ASN A C 1
ATOM 2149 O O . ASN A 1 280 ? 26.219 -31.266 -17.016 1 98.06 280 ASN A O 1
ATOM 2153 N N . SER A 1 281 ? 26.125 -31.438 -14.836 1 98.06 281 SER A N 1
ATOM 2154 C CA . SER A 1 281 ? 27.516 -31.094 -14.578 1 98.06 281 SER A CA 1
ATOM 2155 C C . SER A 1 281 ? 28.031 -31.797 -13.32 1 98.06 281 SER A C 1
ATOM 2157 O O . SER A 1 281 ? 27.344 -32.656 -12.758 1 98.06 281 SER A O 1
ATOM 2159 N N . SER A 1 282 ? 29.281 -31.484 -12.93 1 97.56 282 SER A N 1
ATOM 2160 C CA . SER A 1 282 ? 29.844 -32 -11.695 1 97.56 282 SER A CA 1
ATOM 2161 C C . SER A 1 282 ? 29.062 -31.531 -10.477 1 97.56 282 SER A C 1
ATOM 2163 O O . SER A 1 282 ? 28.984 -32.219 -9.469 1 97.56 282 SER A O 1
ATOM 2165 N N . LEU A 1 283 ? 28.516 -30.391 -10.602 1 98.12 283 LEU A N 1
ATOM 2166 C CA . LEU A 1 283 ? 27.703 -29.859 -9.508 1 98.12 283 LEU A CA 1
ATOM 2167 C C . LEU A 1 283 ? 26.484 -30.75 -9.266 1 98.12 283 LEU A C 1
ATOM 2169 O O . LEU A 1 283 ? 26.047 -30.906 -8.117 1 98.12 283 LEU A O 1
ATOM 2173 N N . THR A 1 284 ? 25.938 -31.328 -10.312 1 98.19 284 THR A N 1
ATOM 2174 C CA . THR A 1 284 ? 24.766 -32.188 -10.211 1 98.19 284 THR A CA 1
ATOM 2175 C C . THR A 1 284 ? 25.016 -33.312 -9.211 1 98.19 284 THR A C 1
ATOM 2177 O O . THR A 1 284 ? 24.172 -33.594 -8.352 1 98.19 284 THR A O 1
ATOM 2180 N N . ASP A 1 285 ? 26.156 -33.938 -9.281 1 97.62 285 ASP A N 1
ATOM 2181 C CA . ASP A 1 285 ? 26.516 -35 -8.367 1 97.62 285 ASP A CA 1
ATOM 2182 C C . ASP A 1 285 ? 26.594 -34.5 -6.926 1 97.62 285 ASP A C 1
ATOM 2184 O O . ASP A 1 285 ? 26.188 -35.188 -5.996 1 97.62 285 ASP A O 1
ATOM 2188 N N . ILE A 1 286 ? 27.125 -33.406 -6.777 1 97.44 286 ILE A N 1
ATOM 2189 C CA . ILE A 1 286 ? 27.297 -32.812 -5.453 1 97.44 286 ILE A CA 1
ATOM 2190 C C . ILE A 1 286 ? 25.922 -32.531 -4.832 1 97.44 286 ILE A C 1
ATOM 2192 O O . ILE A 1 286 ? 25.688 -32.844 -3.662 1 97.44 286 ILE A O 1
ATOM 2196 N N . VAL A 1 287 ? 25.031 -31.969 -5.582 1 97.69 287 VAL A N 1
ATOM 2197 C CA . VAL A 1 287 ? 23.703 -31.609 -5.098 1 97.69 287 VAL A CA 1
ATOM 2198 C C . VAL A 1 287 ? 22.906 -32.875 -4.758 1 97.69 287 VAL A C 1
ATOM 2200 O O . VAL A 1 287 ? 22.25 -32.938 -3.719 1 97.69 287 VAL A O 1
ATOM 2203 N N . VAL A 1 288 ? 22.969 -33.875 -5.609 1 97.94 288 VAL A N 1
ATOM 2204 C CA . VAL A 1 288 ? 22.281 -35.156 -5.387 1 97.94 288 VAL A CA 1
ATOM 2205 C C . VAL A 1 288 ? 22.781 -35.781 -4.094 1 97.94 288 VAL A C 1
ATOM 2207 O O . VAL A 1 288 ? 21.984 -36.281 -3.285 1 97.94 288 VAL A O 1
ATOM 2210 N N . LYS A 1 289 ? 24.047 -35.781 -3.891 1 97.12 289 LYS A N 1
ATOM 2211 C CA . LYS A 1 289 ? 24.625 -36.344 -2.68 1 97.12 289 LYS A CA 1
ATOM 2212 C C . LYS A 1 289 ? 24.172 -35.562 -1.439 1 97.12 289 LYS A C 1
ATOM 2214 O O . LYS A 1 289 ? 23.875 -36.156 -0.406 1 97.12 289 LYS A O 1
ATOM 2219 N N . GLU A 1 290 ? 24.172 -34.281 -1.544 1 96 290 GLU A N 1
ATOM 2220 C CA . GLU A 1 290 ? 23.734 -33.438 -0.426 1 96 290 GLU A CA 1
ATOM 2221 C C . GLU A 1 290 ? 22.328 -33.812 0.034 1 96 290 GLU A C 1
ATOM 2223 O O . GLU A 1 290 ? 22.062 -33.906 1.235 1 96 290 GLU A O 1
ATOM 2228 N N . ILE A 1 291 ? 21.422 -34.031 -0.891 1 96.94 291 ILE A N 1
ATOM 2229 C CA . ILE A 1 291 ? 20.031 -34.344 -0.582 1 96.94 291 ILE A CA 1
ATOM 2230 C C . ILE A 1 291 ? 19.953 -35.75 -0.023 1 96.94 291 ILE A C 1
ATOM 2232 O O . ILE A 1 291 ? 19.297 -36 1.001 1 96.94 291 ILE A O 1
ATOM 2236 N N . ASN A 1 292 ? 20.594 -36.719 -0.62 1 97.12 292 ASN A N 1
ATOM 2237 C CA . ASN A 1 292 ? 20.547 -38.125 -0.22 1 97.12 292 ASN A CA 1
ATOM 2238 C C . ASN A 1 292 ? 21.156 -38.312 1.158 1 97.12 292 ASN A C 1
ATOM 2240 O O . ASN A 1 292 ? 20.719 -39.188 1.913 1 97.12 292 ASN A O 1
ATOM 2244 N N . ASP A 1 293 ? 22.156 -37.562 1.509 1 95.62 293 ASP A N 1
ATOM 2245 C CA . ASP A 1 293 ? 22.781 -37.656 2.826 1 95.62 293 ASP A CA 1
ATOM 2246 C C . ASP A 1 293 ? 21.781 -37.312 3.93 1 95.62 293 ASP A C 1
ATOM 2248 O O . ASP A 1 293 ? 21.859 -37.844 5.039 1 95.62 293 ASP A O 1
ATOM 2252 N N . GLU A 1 294 ? 20.875 -36.469 3.664 1 92.81 294 GLU A N 1
ATOM 2253 C CA . GLU A 1 294 ? 19.875 -36.062 4.641 1 92.81 294 GLU A CA 1
ATOM 2254 C C . GLU A 1 294 ? 18.719 -37.062 4.723 1 92.81 294 GLU A C 1
ATOM 2256 O O . GLU A 1 294 ? 18.109 -37.219 5.781 1 92.81 294 GLU A O 1
ATOM 2261 N N . VAL A 1 295 ? 18.25 -37.656 3.699 1 91.19 295 VAL A N 1
ATOM 2262 C CA . VAL A 1 295 ? 17.078 -38.562 3.639 1 91.19 295 VAL A CA 1
ATOM 2263 C C . VAL A 1 295 ? 17.484 -39.969 4.051 1 91.19 295 VAL A C 1
ATOM 2265 O O . VAL A 1 295 ? 16.641 -40.75 4.496 1 91.19 295 VAL A O 1
ATOM 2268 N N . SER A 1 296 ? 18.734 -40.406 3.955 1 84.88 296 SER A N 1
ATOM 2269 C CA . SER A 1 296 ? 19.328 -41.656 4.387 1 84.88 296 SER A CA 1
ATOM 2270 C C . SER A 1 296 ? 19.078 -42.75 3.373 1 84.88 296 SER A C 1
ATOM 2272 O O . SER A 1 296 ? 19.203 -43.938 3.689 1 84.88 296 SER A O 1
ATOM 2274 N N . PHE A 1 297 ? 18.438 -42.531 2.242 1 89.06 297 PHE A N 1
ATOM 2275 C CA . PHE A 1 297 ? 18.422 -43.438 1.104 1 89.06 297 PHE A CA 1
ATOM 2276 C C . PHE A 1 297 ? 18.547 -42.688 -0.207 1 89.06 297 PHE A C 1
ATOM 2278 O O . PHE A 1 297 ? 18.578 -41.438 -0.211 1 89.06 297 PHE A O 1
ATOM 2285 N N . LYS A 1 298 ? 18.734 -43.5 -1.241 1 94.69 298 LYS A N 1
ATOM 2286 C CA . LYS A 1 298 ? 18.844 -42.875 -2.559 1 94.69 298 LYS A CA 1
ATOM 2287 C C . LYS A 1 298 ? 17.516 -42.312 -3.035 1 94.69 298 LYS A C 1
ATOM 2289 O O . LYS A 1 298 ? 16.812 -42.969 -3.811 1 94.69 298 LYS A O 1
ATOM 2294 N N . PHE A 1 299 ? 17.297 -41.188 -2.686 1 96.44 299 PHE A N 1
ATOM 2295 C CA . PHE A 1 299 ? 16.047 -40.5 -3 1 96.44 299 PHE A CA 1
ATOM 2296 C C . PHE A 1 299 ? 16.141 -39.781 -4.344 1 96.44 299 PHE A C 1
ATOM 2298 O O . PHE A 1 299 ? 15.453 -40.156 -5.301 1 96.44 299 PHE A O 1
ATOM 2305 N N . TRP A 1 300 ? 17.047 -38.844 -4.473 1 97.69 300 TRP A N 1
ATOM 2306 C CA . TRP A 1 300 ? 17.359 -38.219 -5.754 1 97.69 300 TRP A CA 1
ATOM 2307 C C . TRP A 1 300 ? 18.328 -39.094 -6.562 1 97.69 300 TRP A C 1
ATOM 2309 O O . TRP A 1 300 ? 19.141 -39.812 -5.992 1 97.69 300 TRP A O 1
ATOM 2319 N N . ASP A 1 301 ? 18.188 -39 -7.832 1 97.69 301 ASP A N 1
ATOM 2320 C CA . ASP A 1 301 ? 19.125 -39.594 -8.781 1 97.69 301 ASP A CA 1
ATOM 2321 C C . ASP A 1 301 ? 19.594 -38.531 -9.797 1 97.69 301 ASP A C 1
ATOM 2323 O O . ASP A 1 301 ? 18.828 -37.656 -10.164 1 97.69 301 ASP A O 1
ATOM 2327 N N . ARG A 1 302 ? 20.844 -38.688 -10.203 1 97.75 302 ARG A N 1
ATOM 2328 C CA . ARG A 1 302 ? 21.344 -37.781 -11.227 1 97.75 302 ARG A CA 1
ATOM 2329 C C . ARG A 1 302 ? 20.406 -37.75 -12.438 1 97.75 302 ARG A C 1
ATOM 2331 O O . ARG A 1 302 ? 20.203 -36.719 -13.055 1 97.75 302 ARG A O 1
ATOM 2338 N N . GLU A 1 303 ? 19.875 -38.844 -12.781 1 98 303 GLU A N 1
ATOM 2339 C CA . GLU A 1 303 ? 18.969 -39 -13.93 1 98 303 GLU A CA 1
ATOM 2340 C C . GLU A 1 303 ? 17.75 -38.094 -13.773 1 98 303 GLU A C 1
ATOM 2342 O O . GLU A 1 303 ? 17.188 -37.625 -14.773 1 98 303 GLU A O 1
ATOM 2347 N N . ASP A 1 304 ? 17.266 -37.906 -12.547 1 98.5 304 ASP A N 1
ATOM 2348 C CA . ASP A 1 304 ? 16.141 -37 -12.305 1 98.5 304 ASP A CA 1
ATOM 2349 C C . ASP A 1 304 ? 16.391 -35.625 -12.883 1 98.5 304 ASP A C 1
ATOM 2351 O O . ASP A 1 304 ? 15.5 -35.031 -13.492 1 98.5 304 ASP A O 1
ATOM 2355 N N . LEU A 1 305 ? 17.578 -35.062 -12.617 1 98.56 305 LEU A N 1
ATOM 2356 C CA . LEU A 1 305 ? 17.953 -33.75 -13.086 1 98.56 305 LEU A CA 1
ATOM 2357 C C . LEU A 1 305 ? 18.25 -33.75 -14.586 1 98.56 305 LEU A C 1
ATOM 2359 O O . LEU A 1 305 ? 17.781 -32.906 -15.32 1 98.56 305 LEU A O 1
ATOM 2363 N N . GLU A 1 306 ? 18.922 -34.781 -15.086 1 97.94 306 GLU A N 1
ATOM 2364 C CA . GLU A 1 306 ? 19.328 -34.875 -16.484 1 97.94 306 GLU A CA 1
ATOM 2365 C C . GLU A 1 306 ? 18.125 -34.938 -17.422 1 97.94 306 GLU A C 1
ATOM 2367 O O . GLU A 1 306 ? 18.172 -34.438 -18.547 1 97.94 306 GLU A O 1
ATOM 2372 N N . THR A 1 307 ? 17.141 -35.594 -16.969 1 97.56 307 THR A N 1
ATOM 2373 C CA . THR A 1 307 ? 16 -35.844 -17.844 1 97.56 307 THR A CA 1
ATOM 2374 C C . THR A 1 307 ? 14.898 -34.812 -17.625 1 97.56 307 THR A C 1
ATOM 2376 O O . THR A 1 307 ? 13.852 -34.875 -18.266 1 97.56 307 THR A O 1
ATOM 2379 N N . TYR A 1 308 ? 15.094 -33.906 -16.719 1 98 308 TYR A N 1
ATOM 2380 C CA . TYR A 1 308 ? 14.039 -32.938 -16.5 1 98 308 TYR A CA 1
ATOM 2381 C C . TYR A 1 308 ? 13.898 -32.031 -17.719 1 98 308 TYR A C 1
ATOM 2383 O O . TYR A 1 308 ? 14.891 -31.516 -18.25 1 98 308 TYR A O 1
ATOM 2391 N N . HIS A 1 309 ? 12.695 -31.812 -18.125 1 96.88 309 HIS A N 1
ATOM 2392 C CA . HIS A 1 309 ? 12.352 -30.828 -19.141 1 96.88 309 HIS A CA 1
ATOM 2393 C C . HIS A 1 309 ? 11.086 -30.062 -18.766 1 96.88 309 HIS A C 1
ATOM 2395 O O . HIS A 1 309 ? 10.148 -30.656 -18.219 1 96.88 309 HIS A O 1
ATOM 2401 N N . ALA A 1 310 ? 11.07 -28.781 -19.031 1 98.06 310 ALA A N 1
ATOM 2402 C CA . ALA A 1 310 ? 9.852 -28 -18.844 1 98.06 310 ALA A CA 1
ATOM 2403 C C . ALA A 1 310 ? 8.789 -28.406 -19.875 1 98.06 310 ALA A C 1
ATOM 2405 O O . ALA A 1 310 ? 9.109 -28.641 -21.031 1 98.06 310 ALA A O 1
ATOM 2406 N N . LYS A 1 311 ? 7.555 -28.531 -19.422 1 97.94 311 LYS A N 1
ATOM 2407 C CA . LYS A 1 311 ? 6.465 -28.797 -20.359 1 97.94 311 LYS A CA 1
ATOM 2408 C C . LYS A 1 311 ? 6.035 -27.5 -21.062 1 97.94 311 LYS A C 1
ATOM 2410 O O . LYS A 1 311 ? 6.027 -26.438 -20.453 1 97.94 311 LYS A O 1
ATOM 2415 N N . GLU A 1 312 ? 5.715 -27.594 -22.312 1 97.75 312 GLU A N 1
ATOM 2416 C CA . GLU A 1 312 ? 5.238 -26.438 -23.078 1 97.75 312 GLU A CA 1
ATOM 2417 C C . GLU A 1 312 ? 4.215 -26.859 -24.125 1 97.75 312 GLU A C 1
ATOM 2419 O O . GLU A 1 312 ? 4.172 -28.031 -24.531 1 97.75 312 GLU A O 1
ATOM 2424 N N . GLY A 1 313 ? 3.4 -26 -24.594 1 98 313 GLY A N 1
ATOM 2425 C CA . GLY A 1 313 ? 2.361 -26.188 -25.594 1 98 313 GLY A CA 1
ATOM 2426 C C . GLY A 1 313 ? 1.435 -25 -25.734 1 98 313 GLY A C 1
ATOM 2427 O O . GLY A 1 313 ? 1.724 -23.922 -25.219 1 98 313 GLY A O 1
ATOM 2428 N N . SER A 1 314 ? 0.39 -25.203 -26.531 1 98.25 314 SER A N 1
ATOM 2429 C CA . SER A 1 314 ? -0.616 -24.141 -26.625 1 98.25 314 SER A CA 1
ATOM 2430 C C . SER A 1 314 ? -1.264 -23.875 -25.266 1 98.25 314 SER A C 1
ATOM 2432 O O . SER A 1 314 ? -1.546 -24.812 -24.516 1 98.25 314 SER A O 1
ATOM 2434 N N . ALA A 1 315 ? -1.479 -22.625 -24.953 1 98.69 315 ALA A N 1
ATOM 2435 C CA . ALA A 1 315 ? -2.166 -22.281 -23.703 1 98.69 315 ALA A CA 1
ATOM 2436 C C . ALA A 1 315 ? -3.568 -22.891 -23.672 1 98.69 315 ALA A C 1
ATOM 2438 O O . ALA A 1 315 ? -4.148 -23.188 -24.719 1 98.69 315 ALA A O 1
ATOM 2439 N N . LEU A 1 316 ? -4.031 -23.188 -22.469 1 98.56 316 LEU A N 1
ATOM 2440 C CA . LEU A 1 316 ? -5.453 -23.469 -22.328 1 98.56 316 LEU A CA 1
ATOM 2441 C C . LEU A 1 316 ? -6.289 -22.219 -22.578 1 98.56 316 LEU A C 1
ATOM 2443 O O . LEU A 1 316 ? -6.293 -21.297 -21.766 1 98.56 316 LEU A O 1
ATOM 2447 N N . SER A 1 317 ? -7.012 -22.203 -23.703 1 98.25 317 SER A N 1
ATOM 2448 C CA . SER A 1 317 ? -7.734 -21.016 -24.125 1 98.25 317 SER A CA 1
ATOM 2449 C C . SER A 1 317 ? -9.242 -21.25 -24.125 1 98.25 317 SER A C 1
ATOM 2451 O O . SER A 1 317 ? -9.711 -22.266 -24.641 1 98.25 317 SER A O 1
ATOM 2453 N N . VAL A 1 318 ? -9.961 -20.312 -23.547 1 97.94 318 VAL A N 1
ATOM 2454 C CA . VAL A 1 318 ? -11.414 -20.422 -23.438 1 97.94 318 VAL A CA 1
ATOM 2455 C C . VAL A 1 318 ? -12.062 -19.125 -23.922 1 97.94 318 VAL A C 1
ATOM 2457 O O . VAL A 1 318 ? -11.734 -18.047 -23.438 1 97.94 318 VAL A O 1
ATOM 2460 N N . ASP A 1 319 ? -13.016 -19.297 -24.875 1 97.31 319 ASP A N 1
ATOM 2461 C CA . ASP A 1 319 ? -13.773 -18.156 -25.375 1 97.31 319 ASP A CA 1
ATOM 2462 C C . ASP A 1 319 ? -14.891 -17.781 -24.391 1 97.31 319 ASP A C 1
ATOM 2464 O O . ASP A 1 319 ? -15.82 -18.562 -24.172 1 97.31 319 ASP A O 1
ATOM 2468 N N . LEU A 1 320 ? -14.836 -16.562 -23.891 1 97.12 320 LEU A N 1
ATOM 2469 C CA . LEU A 1 320 ? -15.82 -16.062 -22.938 1 97.12 320 LEU A CA 1
ATOM 2470 C C . LEU A 1 320 ? -16.75 -15.055 -23.594 1 97.12 320 LEU A C 1
ATOM 2472 O O . LEU A 1 320 ? -17.438 -14.297 -22.906 1 97.12 320 LEU A O 1
ATOM 2476 N N . GLY A 1 321 ? -16.766 -14.984 -24.906 1 95.62 321 GLY A N 1
ATOM 2477 C CA . GLY A 1 321 ? -17.547 -14 -25.656 1 95.62 321 GLY A CA 1
ATOM 2478 C C . GLY A 1 321 ? -16.719 -12.789 -26.062 1 95.62 321 GLY A C 1
ATOM 2479 O O . GLY A 1 321 ? -16.078 -12.805 -27.109 1 95.62 321 GLY A O 1
ATOM 2480 N N . GLN A 1 322 ? -16.703 -11.82 -25.172 1 95.81 322 GLN A N 1
ATOM 2481 C CA . GLN A 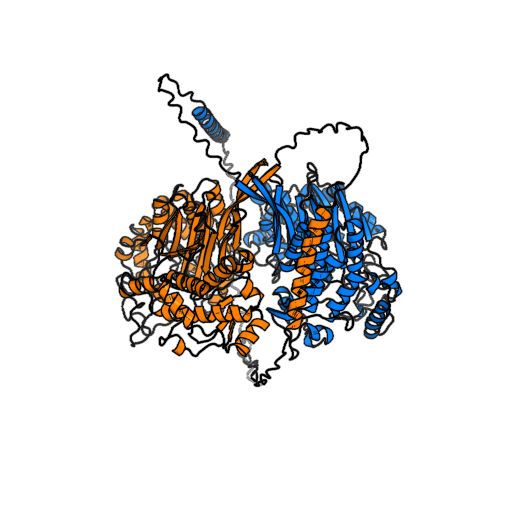1 322 ? -15.961 -10.602 -25.469 1 95.81 322 GLN A CA 1
ATOM 2482 C C . GLN A 1 322 ? -14.461 -10.82 -25.344 1 95.81 322 GLN A C 1
ATOM 2484 O O . GLN A 1 322 ? -13.672 -10.109 -25.969 1 95.81 322 GLN A O 1
ATOM 2489 N N . TRP A 1 323 ? -14.117 -11.758 -24.5 1 97.56 323 TRP A N 1
ATOM 2490 C CA . TRP A 1 323 ? -12.703 -12 -24.219 1 97.56 323 TRP A CA 1
ATOM 2491 C C . TRP A 1 323 ? -12.367 -13.477 -24.391 1 97.56 323 TRP A C 1
ATOM 2493 O O . TRP A 1 323 ? -13.234 -14.344 -24.25 1 97.56 323 TRP A O 1
ATOM 2503 N N . THR A 1 324 ? -11.094 -13.703 -24.719 1 98.56 324 THR A N 1
ATOM 2504 C CA . THR A 1 324 ? -10.523 -15.039 -24.594 1 98.56 324 THR A CA 1
ATOM 2505 C C . THR A 1 324 ? -9.57 -15.117 -23.406 1 98.56 324 THR A C 1
ATOM 2507 O O . THR A 1 324 ? -8.68 -14.273 -23.266 1 98.56 324 THR A O 1
ATOM 2510 N N . LEU A 1 325 ? -9.82 -16.094 -22.609 1 98.62 325 LEU A N 1
ATOM 2511 C CA . LEU A 1 325 ? -8.961 -16.391 -21.453 1 98.62 325 LEU A CA 1
ATOM 2512 C C . LEU A 1 325 ? -7.863 -17.375 -21.844 1 98.62 325 LEU A C 1
ATOM 2514 O O . LEU A 1 325 ? -8.133 -18.422 -22.422 1 98.62 325 LEU A O 1
ATOM 2518 N N . HIS A 1 326 ? -6.602 -17.016 -21.594 1 98.88 326 HIS A N 1
ATOM 2519 C CA . HIS A 1 326 ? -5.457 -17.906 -21.766 1 98.88 326 HIS A CA 1
ATOM 2520 C C . HIS A 1 326 ? -4.805 -18.219 -20.422 1 98.88 326 HIS A C 1
ATOM 2522 O O . HIS A 1 326 ? -4.449 -17.312 -19.672 1 98.88 326 HIS A O 1
ATOM 2528 N N . THR A 1 327 ? -4.633 -19.484 -20.078 1 98.81 327 THR A N 1
ATOM 2529 C CA . THR A 1 327 ? -3.996 -19.922 -18.844 1 98.81 327 THR A CA 1
ATOM 2530 C C . THR A 1 327 ? -3.268 -21.25 -19.047 1 98.81 327 THR A C 1
ATOM 2532 O O . THR A 1 327 ? -3.021 -21.656 -20.172 1 98.81 327 THR A O 1
ATOM 2535 N N . VAL A 1 328 ? -2.77 -21.844 -17.969 1 98.81 328 VAL A N 1
ATOM 2536 C CA . VAL A 1 328 ? -2.008 -23.094 -18 1 98.81 328 VAL A CA 1
ATOM 2537 C C . VAL A 1 328 ? -2.938 -24.281 -17.75 1 98.81 328 VAL A C 1
ATOM 2539 O O . VAL A 1 328 ? -3.82 -24.203 -16.891 1 98.81 328 VAL A O 1
ATOM 2542 N N . PRO A 1 329 ? -2.861 -25.391 -18.516 1 98.38 329 PRO A N 1
ATOM 2543 C CA . PRO A 1 329 ? -3.68 -26.578 -18.25 1 98.38 329 PRO A CA 1
ATOM 2544 C C . PRO A 1 329 ? -3.248 -27.328 -16.984 1 98.38 329 PRO A C 1
ATOM 2546 O O . PRO A 1 329 ? -2.633 -26.734 -16.094 1 98.38 329 PRO A O 1
ATOM 2549 N N . ASP A 1 330 ? -3.678 -28.594 -16.766 1 97.38 330 ASP A N 1
ATOM 2550 C CA . ASP A 1 330 ? -3.277 -29.406 -15.625 1 97.38 330 ASP A CA 1
ATOM 2551 C C . ASP A 1 330 ? -1.757 -29.516 -15.531 1 97.38 330 ASP A C 1
ATOM 2553 O O . ASP A 1 330 ? -1.064 -29.484 -16.547 1 97.38 330 ASP A O 1
ATOM 2557 N N . PRO A 1 331 ? -1.288 -29.672 -14.414 1 97.88 331 PRO A N 1
ATOM 2558 C CA . PRO A 1 331 ? -1.981 -29.766 -13.125 1 97.88 331 PRO A CA 1
ATOM 2559 C C . PRO A 1 331 ? -2.102 -28.422 -12.422 1 97.88 331 PRO A C 1
ATOM 2561 O O . PRO A 1 331 ? -1.94 -28.328 -11.203 1 97.88 331 PRO A O 1
ATOM 2564 N N . SER A 1 332 ? -2.248 -27.281 -13.141 1 98.19 332 SER A N 1
ATOM 2565 C CA . SER A 1 332 ? -2.408 -25.953 -12.555 1 98.19 332 SER A CA 1
ATOM 2566 C C . SER A 1 332 ? -3.857 -25.703 -12.156 1 98.19 332 SER A C 1
ATOM 2568 O O . SER A 1 332 ? -4.707 -26.578 -12.281 1 98.19 332 SER A O 1
ATOM 2570 N N . GLY A 1 333 ? -4.078 -24.5 -11.586 1 97.88 333 GLY A N 1
ATOM 2571 C CA . GLY A 1 333 ? -5.426 -24.062 -11.258 1 97.88 333 GLY A CA 1
ATOM 2572 C C . GLY A 1 333 ? -6.168 -23.484 -12.438 1 97.88 333 GLY A C 1
ATOM 2573 O O . GLY A 1 333 ? -7.332 -23.078 -12.32 1 97.88 333 GLY A O 1
ATOM 2574 N N . GLY A 1 334 ? -5.637 -23.5 -13.594 1 98.69 334 GLY A N 1
ATOM 2575 C CA . GLY A 1 334 ? -6.184 -22.891 -14.797 1 98.69 334 GLY A CA 1
ATOM 2576 C C . GLY A 1 334 ? -7.555 -23.422 -15.164 1 98.69 334 GLY A C 1
ATOM 2577 O O . GLY A 1 334 ? -8.484 -22.656 -15.406 1 98.69 334 GLY A O 1
ATOM 2578 N N . PRO A 1 335 ? -7.738 -24.75 -15.242 1 98.62 335 PRO A N 1
ATOM 2579 C CA . PRO A 1 335 ? -9.039 -25.328 -15.609 1 98.62 335 PRO A CA 1
ATOM 2580 C C . PRO A 1 335 ? -10.164 -24.891 -14.672 1 98.62 335 PRO A C 1
ATOM 2582 O O . PRO A 1 335 ? -11.266 -24.578 -15.125 1 98.62 335 PRO A O 1
ATOM 2585 N N . VAL A 1 336 ? -9.852 -24.844 -13.414 1 98.12 336 VAL A N 1
ATOM 2586 C CA . VAL A 1 336 ? -10.852 -24.438 -12.445 1 98.12 336 VAL A CA 1
ATOM 2587 C C . VAL A 1 336 ? -11.188 -22.953 -12.648 1 98.12 336 VAL A C 1
ATOM 2589 O O . VAL A 1 336 ? -12.352 -22.562 -12.57 1 98.12 336 VAL A O 1
ATOM 2592 N N . LEU A 1 337 ? -10.18 -22.141 -12.844 1 98.69 337 LEU A N 1
ATOM 2593 C CA . LEU A 1 337 ? -10.383 -20.719 -13.117 1 98.69 337 LEU A CA 1
ATOM 2594 C C . LEU A 1 337 ? -11.273 -20.531 -14.344 1 98.69 337 LEU A C 1
ATOM 2596 O O . LEU A 1 337 ? -12.188 -19.703 -14.32 1 98.69 337 LEU A O 1
ATOM 2600 N N . ALA A 1 338 ? -11 -21.25 -15.375 1 98.69 338 ALA A N 1
ATOM 2601 C CA . ALA A 1 338 ? -11.773 -21.141 -16.609 1 98.69 338 ALA A CA 1
ATOM 2602 C C . ALA A 1 338 ? -13.242 -21.469 -16.375 1 98.69 338 ALA A C 1
ATOM 2604 O O . ALA A 1 338 ? -14.133 -20.781 -16.875 1 98.69 338 ALA A O 1
ATOM 2605 N N . LEU A 1 339 ? -13.453 -22.531 -15.648 1 98.56 339 LEU A N 1
ATOM 2606 C CA . LEU A 1 339 ? -14.828 -22.906 -15.32 1 98.56 339 LEU A CA 1
ATOM 2607 C C . LEU A 1 339 ? -15.523 -21.797 -14.547 1 98.56 339 LEU A C 1
ATOM 2609 O O . LEU A 1 339 ? -16.672 -21.453 -14.828 1 98.56 339 LEU A O 1
ATOM 2613 N N . LEU A 1 340 ? -14.875 -21.25 -13.586 1 98.44 340 LEU A N 1
ATOM 2614 C CA . LEU A 1 340 ? -15.453 -20.188 -12.758 1 98.44 340 LEU A CA 1
ATOM 2615 C C . LEU A 1 340 ? -15.836 -18.984 -13.609 1 98.44 340 LEU A C 1
ATOM 2617 O O . LEU A 1 340 ? -16.922 -18.422 -13.438 1 98.44 340 LEU A O 1
ATOM 2621 N N . MET A 1 341 ? -14.969 -18.562 -14.461 1 98.62 341 MET A N 1
ATOM 2622 C CA . MET A 1 341 ? -15.25 -17.422 -15.312 1 98.62 341 MET A CA 1
ATOM 2623 C C . MET A 1 341 ? -16.438 -17.703 -16.234 1 98.62 341 MET A C 1
ATOM 2625 O O . MET A 1 341 ? -17.25 -16.812 -16.484 1 98.62 341 MET A O 1
ATOM 2629 N N . ASN A 1 342 ? -16.531 -18.922 -16.75 1 98.31 342 ASN A N 1
ATOM 2630 C CA . ASN A 1 342 ? -17.688 -19.312 -17.562 1 98.31 342 ASN A CA 1
ATOM 2631 C C . ASN A 1 342 ? -18.984 -19.297 -16.75 1 98.31 342 ASN A C 1
ATOM 2633 O O . ASN A 1 342 ? -20.031 -18.891 -17.25 1 98.31 342 ASN A O 1
ATOM 2637 N N . LEU A 1 343 ? -18.875 -19.75 -15.555 1 98.44 343 LEU A N 1
ATOM 2638 C CA . LEU A 1 343 ? -20.031 -19.734 -14.664 1 98.44 343 LEU A CA 1
ATOM 2639 C C . LEU A 1 343 ? -20.5 -18.312 -14.398 1 98.44 343 LEU A C 1
ATOM 2641 O O . LEU A 1 343 ? -21.703 -18.031 -14.422 1 98.44 343 LEU A O 1
ATOM 2645 N N . PHE A 1 344 ? -19.578 -17.438 -14.094 1 98.56 344 PHE A N 1
ATOM 2646 C CA . PHE A 1 344 ? -19.938 -16.047 -13.859 1 98.56 344 PHE A CA 1
ATOM 2647 C C . PHE A 1 344 ? -20.672 -15.453 -15.055 1 98.56 344 PHE A C 1
ATOM 2649 O O . PHE A 1 344 ? -21.625 -14.688 -14.891 1 98.56 344 PHE A O 1
ATOM 2656 N N . ARG A 1 345 ? -20.25 -15.82 -16.203 1 96.94 345 ARG A N 1
ATOM 2657 C CA . ARG A 1 345 ? -20.906 -15.352 -17.422 1 96.94 345 ARG A CA 1
ATOM 2658 C C . ARG A 1 345 ? -22.312 -15.93 -17.547 1 96.94 345 ARG A C 1
ATOM 2660 O O . ARG A 1 345 ? -23.266 -15.203 -17.859 1 96.94 345 ARG A O 1
ATOM 2667 N N . GLU A 1 346 ? -22.422 -17.219 -17.391 1 97.31 346 GLU A N 1
ATOM 2668 C CA . GLU A 1 346 ? -23.719 -17.891 -17.516 1 97.31 346 GLU A CA 1
ATOM 2669 C C . GLU A 1 346 ? -24.719 -17.359 -16.484 1 97.31 346 GLU A C 1
ATOM 2671 O O . GLU A 1 346 ? -25.922 -17.344 -16.734 1 97.31 346 GLU A O 1
ATOM 2676 N N . LEU A 1 347 ? -24.219 -16.938 -15.383 1 98.31 347 LEU A N 1
ATOM 2677 C CA . LEU A 1 347 ? -25.062 -16.375 -14.328 1 98.31 347 LEU A CA 1
ATOM 2678 C C . LEU A 1 347 ? -25.375 -14.914 -14.594 1 98.31 347 LEU A C 1
ATOM 2680 O O . LEU A 1 347 ? -26.062 -14.258 -13.797 1 98.31 347 LEU A O 1
ATOM 2684 N N . LYS A 1 348 ? -24.844 -14.336 -15.625 1 97.19 348 LYS A N 1
ATOM 2685 C CA . LYS A 1 348 ? -25.109 -12.992 -16.141 1 97.19 348 LYS A CA 1
ATOM 2686 C C . LYS A 1 348 ? -24.688 -11.93 -15.125 1 97.19 348 LYS A C 1
ATOM 2688 O O . LYS A 1 348 ? -25.422 -10.969 -14.891 1 97.19 348 LYS A O 1
ATOM 2693 N N . LEU A 1 349 ? -23.547 -12.188 -14.477 1 98.19 349 LEU A N 1
ATOM 2694 C CA . LEU A 1 349 ? -23.016 -11.188 -13.57 1 98.19 349 LEU A CA 1
ATOM 2695 C C . LEU A 1 349 ? -22.609 -9.922 -14.328 1 98.19 349 LEU A C 1
ATOM 2697 O O . LEU A 1 349 ? -22.078 -10 -15.438 1 98.19 349 LEU A O 1
ATOM 2701 N N . SER A 1 350 ? -22.969 -8.758 -13.734 1 97.44 350 SER A N 1
ATOM 2702 C CA . SER A 1 350 ? -22.719 -7.469 -14.367 1 97.44 350 SER A CA 1
ATOM 2703 C C . SER A 1 350 ? -22.625 -6.348 -13.336 1 97.44 350 SER A C 1
ATOM 2705 O O . SER A 1 350 ? -22.984 -6.543 -12.172 1 97.44 350 SER A O 1
ATOM 2707 N N . LYS A 1 351 ? -22.172 -5.258 -13.797 1 96.88 351 LYS A N 1
ATOM 2708 C CA . LYS A 1 351 ? -22.109 -4.078 -12.938 1 96.88 351 LYS A CA 1
ATOM 2709 C C . LYS A 1 351 ? -23.484 -3.709 -12.391 1 96.88 351 LYS A C 1
ATOM 2711 O O . LYS A 1 351 ? -23.609 -3.381 -11.211 1 96.88 351 LYS A O 1
ATOM 2716 N N . SER A 1 352 ? -24.484 -3.762 -13.234 1 96.88 352 SER A N 1
ATOM 2717 C CA . SER A 1 352 ? -25.844 -3.371 -12.844 1 96.88 352 SER A CA 1
ATOM 2718 C C . SER A 1 352 ? -26.359 -4.238 -11.703 1 96.88 352 SER A C 1
ATOM 2720 O O . SER A 1 352 ? -26.969 -3.73 -10.758 1 96.88 352 SER A O 1
ATOM 2722 N N . ILE A 1 353 ? -26.109 -5.48 -11.789 1 96.5 353 ILE A N 1
ATOM 2723 C CA . ILE A 1 353 ? -26.609 -6.391 -10.758 1 96.5 353 ILE A CA 1
ATOM 2724 C C . ILE A 1 353 ? -25.812 -6.191 -9.469 1 96.5 353 ILE A C 1
ATOM 2726 O O . ILE A 1 353 ? -26.375 -6.254 -8.375 1 96.5 353 ILE A O 1
ATOM 2730 N N . MET A 1 354 ? -24.516 -5.996 -9.555 1 97.25 354 MET A N 1
ATOM 2731 C CA . MET A 1 354 ? -23.688 -5.738 -8.383 1 97.25 354 MET A CA 1
ATOM 2732 C C . MET A 1 354 ? -24.125 -4.461 -7.672 1 97.25 354 MET A C 1
ATOM 2734 O O . MET A 1 354 ? -24.188 -4.414 -6.445 1 97.25 354 MET A O 1
ATOM 2738 N N . ASP A 1 355 ? -24.438 -3.486 -8.477 1 94.06 355 ASP A N 1
ATOM 2739 C CA . ASP A 1 355 ? -24.875 -2.207 -7.918 1 94.06 355 ASP A CA 1
ATOM 2740 C C . ASP A 1 355 ? -26.234 -2.338 -7.234 1 94.06 355 ASP A C 1
ATOM 2742 O O . ASP A 1 355 ? -26.453 -1.756 -6.172 1 94.06 355 ASP A O 1
ATOM 2746 N N . ALA A 1 356 ? -27.125 -3.121 -7.812 1 95.75 356 ALA A N 1
ATOM 2747 C CA . ALA A 1 356 ? -28.5 -3.242 -7.344 1 95.75 356 ALA A CA 1
ATOM 2748 C C . ALA A 1 356 ? -28.594 -4.148 -6.121 1 95.75 356 ALA A C 1
ATOM 2750 O O . ALA A 1 356 ? -29.391 -3.91 -5.215 1 95.75 356 ALA A O 1
ATOM 2751 N N . ASN A 1 357 ? -27.812 -5.184 -6.098 1 97.38 357 ASN A N 1
ATOM 2752 C CA . ASN A 1 357 ? -27.875 -6.191 -5.047 1 97.38 357 ASN A CA 1
ATOM 2753 C C . ASN A 1 357 ? -26.516 -6.836 -4.793 1 97.38 357 ASN A C 1
ATOM 2755 O O . ASN A 1 357 ? -26.281 -7.98 -5.188 1 97.38 357 ASN A O 1
ATOM 2759 N N . PRO A 1 358 ? -25.703 -6.16 -4.02 1 97.38 358 PRO A N 1
ATOM 2760 C CA . PRO A 1 358 ? -24.359 -6.688 -3.787 1 97.38 358 PRO A CA 1
ATOM 2761 C C . PRO A 1 358 ? -24.359 -8.039 -3.076 1 97.38 358 PRO A C 1
ATOM 2763 O O . PRO A 1 358 ? -23.641 -8.953 -3.479 1 97.38 358 PRO A O 1
ATOM 2766 N N . ALA A 1 359 ? -25.141 -8.219 -2.035 1 98.19 359 ALA A N 1
ATOM 2767 C CA . ALA A 1 359 ? -25.188 -9.477 -1.294 1 98.19 359 ALA A CA 1
ATOM 2768 C C . ALA A 1 359 ? -25.625 -10.633 -2.191 1 98.19 359 ALA A C 1
ATOM 2770 O O . ALA A 1 359 ? -25.062 -11.734 -2.111 1 98.19 359 ALA A O 1
ATOM 2771 N N . GLY A 1 360 ? -26.641 -10.359 -3.008 1 98.56 360 GLY A N 1
ATOM 2772 C CA . GLY A 1 360 ? -27.094 -11.375 -3.947 1 98.56 360 GLY A CA 1
ATOM 2773 C C . GLY A 1 360 ? -26.031 -11.75 -4.969 1 98.56 360 GLY A C 1
ATOM 2774 O O . GLY A 1 360 ? -25.906 -12.922 -5.34 1 98.56 360 GLY A O 1
ATOM 2775 N N . THR A 1 361 ? -25.344 -10.805 -5.465 1 98.69 361 THR A N 1
ATOM 2776 C CA . THR A 1 361 ? -24.266 -11.062 -6.422 1 98.69 361 THR A CA 1
ATOM 2777 C C . THR A 1 361 ? -23.172 -11.906 -5.793 1 98.69 361 THR A C 1
ATOM 2779 O O . THR A 1 361 ? -22.688 -12.859 -6.406 1 98.69 361 THR A O 1
ATOM 2782 N N . TYR A 1 362 ? -22.766 -11.57 -4.555 1 98.75 362 TYR A N 1
ATOM 2783 C CA . TYR A 1 362 ? -21.797 -12.375 -3.838 1 98.75 362 TYR A CA 1
ATOM 2784 C C . TYR A 1 362 ? -22.297 -13.797 -3.637 1 98.75 362 TYR A C 1
ATOM 2786 O O . TYR A 1 362 ? -21.531 -14.758 -3.752 1 98.75 362 TYR A O 1
ATOM 2794 N N . HIS A 1 363 ? -23.531 -13.953 -3.299 1 98.75 363 HIS A N 1
ATOM 2795 C CA . HIS A 1 363 ? -24.125 -15.281 -3.152 1 98.75 363 HIS A CA 1
ATOM 2796 C C . HIS A 1 363 ? -23.922 -16.109 -4.418 1 98.75 363 HIS A C 1
ATOM 2798 O O . HIS A 1 363 ? -23.484 -17.266 -4.344 1 98.75 363 HIS A O 1
ATOM 2804 N N . LEU A 1 364 ? -24.219 -15.531 -5.559 1 98.81 364 LEU A N 1
ATOM 2805 C CA . LEU A 1 364 ? -24.062 -16.234 -6.824 1 98.81 364 LEU A CA 1
ATOM 2806 C C . LEU A 1 364 ? -22.609 -16.625 -7.051 1 98.81 364 LEU A C 1
ATOM 2808 O O . LEU A 1 364 ? -22.328 -17.734 -7.488 1 98.81 364 LEU A O 1
ATOM 2812 N N . MET A 1 365 ? -21.719 -15.734 -6.801 1 98.81 365 MET A N 1
ATOM 2813 C CA . MET A 1 365 ? -20.281 -16.016 -6.969 1 98.81 365 MET A CA 1
ATOM 2814 C C . MET A 1 365 ? -19.844 -17.141 -6.047 1 98.81 365 MET A C 1
ATOM 2816 O O . MET A 1 365 ? -19.062 -18 -6.445 1 98.81 365 MET A O 1
ATOM 2820 N N . ILE A 1 366 ? -20.297 -17.125 -4.789 1 98.75 366 ILE A N 1
ATOM 2821 C CA . ILE A 1 366 ? -19.938 -18.125 -3.785 1 98.75 366 ILE A CA 1
ATOM 2822 C C . ILE A 1 366 ? -20.453 -19.5 -4.215 1 98.75 366 ILE A C 1
ATOM 2824 O O . ILE A 1 366 ? -19.719 -20.484 -4.16 1 98.75 366 ILE A O 1
ATOM 2828 N N . GLU A 1 367 ? -21.703 -19.562 -4.652 1 98.5 367 GLU A N 1
ATOM 2829 C CA . GLU A 1 367 ? -22.281 -20.812 -5.117 1 98.5 367 GLU A CA 1
ATOM 2830 C C . GLU A 1 367 ? -21.516 -21.359 -6.324 1 98.5 367 GLU A C 1
ATOM 2832 O O . GLU A 1 367 ? -21.25 -22.562 -6.418 1 98.5 367 GLU A O 1
ATOM 2837 N N . ALA A 1 368 ? -21.188 -20.484 -7.258 1 98.56 368 ALA A N 1
ATOM 2838 C CA . ALA A 1 368 ? -20.375 -20.891 -8.398 1 98.56 368 ALA A CA 1
ATOM 2839 C C . ALA A 1 368 ? -19.031 -21.453 -7.945 1 98.56 368 ALA A C 1
ATOM 2841 O O . ALA A 1 368 ? -18.562 -22.453 -8.5 1 98.56 368 ALA A O 1
ATOM 2842 N N . THR A 1 369 ? -18.422 -20.844 -6.992 1 98.06 369 THR A N 1
ATOM 2843 C CA . THR A 1 369 ? -17.141 -21.281 -6.449 1 98.06 369 THR A CA 1
ATOM 2844 C C . THR A 1 369 ? -17.266 -22.672 -5.859 1 98.06 369 THR A C 1
ATOM 2846 O O . THR A 1 369 ? -16.391 -23.516 -6.074 1 98.06 369 THR A O 1
ATOM 2849 N N . LYS A 1 370 ? -18.297 -22.953 -5.113 1 96.88 370 LYS A N 1
ATOM 2850 C CA . LYS A 1 370 ? -18.516 -24.281 -4.535 1 96.88 370 LYS A CA 1
ATOM 2851 C C . LYS A 1 370 ? -18.594 -25.344 -5.621 1 96.88 370 LYS A C 1
ATOM 2853 O O . LYS A 1 370 ? -17.969 -26.391 -5.504 1 96.88 370 LYS A O 1
ATOM 2858 N N . PHE A 1 371 ? -19.328 -25.078 -6.676 1 96.94 371 PHE A N 1
ATOM 2859 C CA . PHE A 1 371 ? -19.469 -26.047 -7.762 1 96.94 371 PHE A CA 1
ATOM 2860 C C . PHE A 1 371 ? -18.125 -26.266 -8.445 1 96.94 371 PHE A C 1
ATOM 2862 O O . PHE A 1 371 ? -17.766 -27.406 -8.75 1 96.94 371 PHE A O 1
ATOM 2869 N N . ALA A 1 372 ? -17.422 -25.234 -8.734 1 96.75 372 ALA A N 1
ATOM 2870 C CA . ALA A 1 372 ? -16.125 -25.359 -9.398 1 96.75 372 ALA A CA 1
ATOM 2871 C C . ALA A 1 372 ? -15.148 -26.141 -8.539 1 96.75 372 ALA A C 1
ATOM 2873 O O . ALA A 1 372 ? -14.461 -27.047 -9.031 1 96.75 372 ALA A O 1
ATOM 2874 N N . TYR A 1 373 ? -15.086 -25.859 -7.246 1 94.94 373 TYR A N 1
ATOM 2875 C CA . TYR A 1 373 ? -14.117 -26.484 -6.352 1 94.94 373 TYR A CA 1
ATOM 2876 C C . TYR A 1 373 ? -14.516 -27.922 -6.035 1 94.94 373 TYR A C 1
ATOM 2878 O O . TYR A 1 373 ? -13.688 -28.719 -5.602 1 94.94 373 TYR A O 1
ATOM 2886 N N . SER A 1 374 ? -15.758 -28.25 -6.211 1 93.44 374 SER A N 1
ATOM 2887 C CA . SER A 1 374 ? -16.203 -29.625 -6.02 1 93.44 374 SER A CA 1
ATOM 2888 C C . SER A 1 374 ? -15.539 -30.562 -7.031 1 93.44 374 SER A C 1
ATOM 2890 O O . SER A 1 374 ? -15.461 -31.766 -6.805 1 93.44 374 SER A O 1
ATOM 2892 N N . LEU A 1 375 ? -15.031 -30.016 -8.109 1 93.69 375 LEU A N 1
ATOM 2893 C CA . LEU A 1 375 ? -14.445 -30.828 -9.172 1 93.69 375 LEU A CA 1
ATOM 2894 C C . LEU A 1 375 ? -12.93 -30.844 -9.078 1 93.69 375 LEU A C 1
ATOM 2896 O O . LEU A 1 375 ? -12.266 -31.688 -9.688 1 93.69 375 LEU A O 1
ATOM 2900 N N . ARG A 1 376 ? -12.32 -30 -8.281 1 93 376 ARG A N 1
ATOM 2901 C CA . ARG A 1 376 ? -10.875 -29.828 -8.188 1 93 376 ARG A CA 1
ATOM 2902 C C . ARG A 1 376 ? -10.195 -31.109 -7.715 1 93 376 ARG A C 1
ATOM 2904 O O . ARG A 1 376 ? -9.117 -31.453 -8.203 1 93 376 ARG A O 1
ATOM 2911 N N . PRO A 1 377 ? -10.812 -31.875 -6.777 1 90.56 377 PRO A N 1
ATOM 2912 C CA . PRO A 1 377 ? -10.125 -33.062 -6.266 1 90.56 377 PRO A CA 1
ATOM 2913 C C . PRO A 1 377 ? -9.914 -34.125 -7.34 1 90.56 377 PRO A C 1
ATOM 2915 O O . PRO A 1 377 ? -9.141 -35.062 -7.137 1 90.56 377 PRO A O 1
ATOM 2918 N N . LYS A 1 378 ? -10.539 -33.969 -8.43 1 92.88 378 LYS A N 1
ATOM 2919 C CA . LYS A 1 378 ? -10.422 -34.938 -9.508 1 92.88 378 LYS A CA 1
ATOM 2920 C C . LYS A 1 378 ? -9.305 -34.562 -10.477 1 92.88 378 LYS A C 1
ATOM 2922 O O . LYS A 1 378 ? -9.031 -35.281 -11.438 1 92.88 378 LYS A O 1
ATOM 2927 N N . LEU A 1 379 ? -8.656 -33.531 -10.188 1 95.06 379 LEU A N 1
ATOM 2928 C CA . LEU A 1 379 ? -7.59 -33.062 -11.055 1 95.06 379 LEU A CA 1
ATOM 2929 C C . LEU A 1 379 ? -6.234 -33.594 -10.578 1 95.06 379 LEU A C 1
ATOM 2931 O O . LEU A 1 379 ? -6.09 -34 -9.43 1 95.06 379 LEU A O 1
ATOM 2935 N N . GLY A 1 380 ? -5.215 -33.531 -11.461 1 96.25 380 GLY A N 1
ATOM 2936 C CA . GLY A 1 380 ? -3.842 -34 -11.281 1 96.25 380 GLY A CA 1
ATOM 2937 C C . GLY A 1 380 ? -3.016 -33.875 -12.555 1 96.25 380 GLY A C 1
ATOM 2938 O O . GLY A 1 380 ? -3.34 -33.094 -13.445 1 96.25 380 GLY A O 1
ATOM 2939 N N . ASP A 1 381 ? -1.992 -34.688 -12.531 1 97.62 381 ASP A N 1
ATOM 2940 C CA . ASP A 1 381 ? -1.104 -34.688 -13.695 1 97.62 381 ASP A CA 1
ATOM 2941 C C . ASP A 1 381 ? -1.68 -35.562 -14.812 1 97.62 381 ASP A C 1
ATOM 2943 O O . ASP A 1 381 ? -1.628 -36.812 -14.734 1 97.62 381 ASP A O 1
ATOM 2947 N N . GLY A 1 382 ? -2.08 -34.969 -15.875 1 96.94 382 GLY A N 1
ATOM 2948 C CA . GLY A 1 382 ? -2.75 -35.656 -16.969 1 96.94 382 GLY A CA 1
ATOM 2949 C C . GLY A 1 382 ? -1.828 -36.594 -17.75 1 96.94 382 GLY A C 1
ATOM 2950 O O . GLY A 1 382 ? -2.291 -37.438 -18.5 1 96.94 382 GLY A O 1
ATOM 2951 N N . ASP A 1 383 ? -0.578 -36.375 -17.672 1 95.69 383 ASP A N 1
ATOM 2952 C CA . ASP A 1 383 ? 0.358 -37.281 -18.344 1 95.69 383 ASP A CA 1
ATOM 2953 C C . ASP A 1 383 ? 0.387 -38.656 -17.672 1 95.69 383 ASP A C 1
ATOM 2955 O O . ASP A 1 383 ? 0.756 -39.656 -18.297 1 95.69 383 ASP A O 1
ATOM 2959 N N . TYR A 1 384 ? 0.024 -38.75 -16.422 1 95.31 384 TYR A N 1
ATOM 2960 C CA . TYR A 1 384 ? 0.036 -39.969 -15.648 1 95.31 384 TYR A CA 1
ATOM 2961 C C . TYR A 1 384 ? -1.382 -40.469 -15.391 1 95.31 384 TYR A C 1
ATOM 2963 O O . TYR A 1 384 ? -1.586 -41.656 -15.055 1 95.31 384 TYR A O 1
ATOM 2971 N N . GLU A 1 385 ? -2.328 -39.531 -15.492 1 95.12 385 GLU A N 1
ATOM 2972 C CA . GLU A 1 385 ? -3.736 -39.844 -15.258 1 95.12 385 GLU A CA 1
ATOM 2973 C C . GLU A 1 385 ? -4.594 -39.469 -16.453 1 95.12 385 GLU A C 1
ATOM 2975 O O . GLU A 1 385 ? -5.152 -38.344 -16.5 1 95.12 385 GLU A O 1
ATOM 2980 N N . PRO A 1 386 ? -4.879 -40.344 -17.344 1 90.81 386 PRO A N 1
ATOM 2981 C CA . PRO A 1 386 ? -5.535 -40.031 -18.609 1 90.81 386 PRO A CA 1
ATOM 2982 C C . PRO A 1 386 ? -6.918 -39.406 -18.406 1 90.81 386 PRO A C 1
ATOM 2984 O O . PRO A 1 386 ? -7.332 -38.531 -19.188 1 90.81 386 PRO A O 1
ATOM 2987 N N . ASP A 1 387 ? -7.582 -39.781 -17.422 1 94.12 387 ASP A N 1
ATOM 2988 C CA . ASP A 1 387 ? -8.922 -39.25 -17.172 1 94.12 387 ASP A CA 1
ATOM 2989 C C . ASP A 1 387 ? -8.875 -37.75 -16.875 1 94.12 387 ASP A C 1
ATOM 2991 O O . ASP A 1 387 ? -9.883 -37.062 -17.016 1 94.12 387 ASP A O 1
ATOM 2995 N N . VAL A 1 388 ? -7.781 -37.281 -16.422 1 96.94 388 VAL A N 1
ATOM 2996 C CA . VAL A 1 388 ? -7.625 -35.875 -16.094 1 96.94 388 VAL A CA 1
ATOM 2997 C C . VAL A 1 388 ? -7.723 -35.031 -17.359 1 96.94 388 VAL A C 1
ATOM 2999 O O . VAL A 1 388 ? -8.305 -33.938 -17.344 1 96.94 388 VAL A O 1
ATOM 3002 N N . LYS A 1 389 ? -7.238 -35.469 -18.453 1 95.81 389 LYS A N 1
ATOM 3003 C CA . LYS A 1 389 ? -7.309 -34.75 -19.703 1 95.81 389 LYS A CA 1
ATOM 3004 C C . LYS A 1 389 ? -8.758 -34.562 -20.156 1 95.81 389 LYS A C 1
ATOM 3006 O O . LYS A 1 389 ? -9.141 -33.469 -20.609 1 95.81 389 LYS A O 1
ATOM 3011 N N . ASN A 1 390 ? -9.516 -35.625 -20.062 1 96.12 390 ASN A N 1
ATOM 3012 C CA . ASN A 1 390 ? -10.938 -35.531 -20.375 1 96.12 390 ASN A CA 1
ATOM 3013 C C . ASN A 1 390 ? -11.664 -34.562 -19.453 1 96.12 390 ASN A C 1
ATOM 3015 O O . ASN A 1 390 ? -12.547 -33.812 -19.891 1 96.12 390 ASN A O 1
ATOM 3019 N N . LEU A 1 391 ? -11.328 -34.656 -18.234 1 96.75 391 LEU A N 1
ATOM 3020 C CA . LEU A 1 391 ? -11.945 -33.75 -17.281 1 96.75 391 LEU A CA 1
ATOM 3021 C C . LEU A 1 391 ? -11.617 -32.312 -17.609 1 96.75 391 LEU A C 1
ATOM 3023 O O . LEU A 1 391 ? -12.484 -31.422 -17.531 1 96.75 391 LEU A O 1
ATOM 3027 N N . VAL A 1 392 ? -10.352 -32 -17.891 1 98.06 392 VAL A N 1
ATOM 3028 C CA . VAL A 1 392 ? -9.938 -30.641 -18.25 1 98.06 392 VAL A CA 1
ATOM 3029 C C . VAL A 1 392 ? -10.781 -30.141 -19.422 1 98.06 392 VAL A C 1
ATOM 3031 O O . VAL A 1 392 ? -11.281 -29.016 -19.391 1 98.06 392 VAL A O 1
ATOM 3034 N N . ASN A 1 393 ? -10.984 -30.969 -20.469 1 96.81 393 ASN A N 1
ATOM 3035 C CA . ASN A 1 393 ? -11.812 -30.609 -21.609 1 96.81 393 ASN A CA 1
ATOM 3036 C C . ASN A 1 393 ? -13.25 -30.297 -21.188 1 96.81 393 ASN A C 1
ATOM 3038 O O . ASN A 1 393 ? -13.867 -29.359 -21.719 1 96.81 393 ASN A O 1
ATOM 3042 N N . ARG A 1 394 ? -13.719 -31.031 -20.312 1 97.12 394 ARG A N 1
ATOM 3043 C CA . ARG A 1 394 ? -15.062 -30.828 -19.812 1 97.12 394 ARG A CA 1
ATOM 3044 C C . ARG A 1 394 ? -15.156 -29.516 -19.016 1 97.12 394 ARG A C 1
ATOM 3046 O O . ARG A 1 394 ? -16.109 -28.75 -19.172 1 97.12 394 ARG A O 1
ATOM 3053 N N . LEU A 1 395 ? -14.18 -29.266 -18.172 1 97.75 395 LEU A N 1
ATOM 3054 C CA . LEU A 1 395 ? -14.172 -28.094 -17.297 1 97.75 395 LEU A CA 1
ATOM 3055 C C . LEU A 1 395 ? -14.195 -26.797 -18.125 1 97.75 395 LEU A C 1
ATOM 3057 O O . LEU A 1 395 ? -14.766 -25.797 -17.688 1 97.75 395 LEU A O 1
ATOM 3061 N N . VAL A 1 396 ? -13.625 -26.797 -19.281 1 96.88 396 VAL A N 1
ATOM 3062 C CA . VAL A 1 396 ? -13.516 -25.547 -20.031 1 96.88 396 VAL A CA 1
ATOM 3063 C C . VAL A 1 396 ? -14.656 -25.469 -21.062 1 96.88 396 VAL A C 1
ATOM 3065 O O . VAL A 1 396 ? -14.734 -24.516 -21.828 1 96.88 396 VAL A O 1
ATOM 3068 N N . SER A 1 397 ? -15.602 -26.422 -21.062 1 96.38 397 SER A N 1
ATOM 3069 C CA . SER A 1 397 ? -16.703 -26.469 -22 1 96.38 397 SER A CA 1
ATOM 3070 C C . SER A 1 397 ? -17.844 -25.531 -21.578 1 96.38 397 SER A C 1
ATOM 3072 O O . SER A 1 397 ? -18.109 -25.375 -20.391 1 96.38 397 SER A O 1
ATOM 3074 N N . LYS A 1 398 ? -18.531 -24.984 -22.531 1 95.38 398 LYS A N 1
ATOM 3075 C CA . LYS A 1 398 ? -19.703 -24.156 -22.266 1 95.38 398 LYS A CA 1
ATOM 3076 C C . LYS A 1 398 ? -20.844 -24.984 -21.703 1 95.38 398 LYS A C 1
ATOM 3078 O O . LYS A 1 398 ? -21.625 -24.5 -20.875 1 95.38 398 LYS A O 1
ATOM 3083 N N . LYS A 1 399 ? -20.969 -26.156 -22.125 1 96.75 399 LYS A N 1
ATOM 3084 C CA . LYS A 1 399 ? -22.062 -27.031 -21.703 1 96.75 399 LYS A CA 1
ATOM 3085 C C . LYS A 1 399 ? -22.031 -27.25 -20.203 1 96.75 399 LYS A C 1
ATOM 3087 O O . LYS A 1 399 ? -23.062 -27.156 -19.531 1 96.75 399 LYS A O 1
ATOM 3092 N N . LEU A 1 400 ? -20.875 -27.609 -19.688 1 97.44 400 LEU A N 1
ATOM 3093 C CA . LEU A 1 400 ? -20.797 -27.859 -18.25 1 97.44 400 LEU A CA 1
ATOM 3094 C C . LEU A 1 400 ? -21.172 -26.609 -17.453 1 97.44 400 LEU A C 1
ATOM 3096 O O . LEU A 1 400 ? -21.875 -26.688 -16.453 1 97.44 400 LEU A O 1
ATOM 3100 N N . ALA A 1 401 ? -20.641 -25.5 -17.859 1 97.75 401 ALA A N 1
ATOM 3101 C CA . ALA A 1 401 ? -20.953 -24.234 -17.172 1 97.75 401 ALA A CA 1
ATOM 3102 C C . ALA A 1 401 ? -22.453 -23.969 -17.172 1 97.75 401 ALA A C 1
ATOM 3104 O O . ALA A 1 401 ? -23 -23.547 -16.156 1 97.75 401 ALA A O 1
ATOM 3105 N N . LYS A 1 402 ? -23.125 -24.141 -18.328 1 97.38 402 LYS A N 1
ATOM 3106 C CA . LYS A 1 402 ? -24.578 -23.953 -18.422 1 97.38 402 LYS A CA 1
ATOM 3107 C C . LYS A 1 402 ? -25.312 -24.906 -17.484 1 97.38 402 LYS A C 1
ATOM 3109 O O . LYS A 1 402 ? -26.25 -24.484 -16.797 1 97.38 402 LYS A O 1
ATOM 3114 N N . ASP A 1 403 ? -24.906 -26.109 -17.484 1 97.5 403 ASP A N 1
ATOM 3115 C CA . ASP A 1 403 ? -25.547 -27.125 -16.641 1 97.5 403 ASP A CA 1
ATOM 3116 C C . ASP A 1 403 ? -25.391 -26.766 -15.156 1 97.5 403 ASP A C 1
ATOM 3118 O O . ASP A 1 403 ? -26.359 -26.844 -14.391 1 97.5 403 ASP A O 1
ATOM 3122 N N . LEU A 1 404 ? -24.203 -26.422 -14.742 1 97.62 404 LEU A N 1
ATOM 3123 C CA . LEU A 1 404 ? -23.953 -26.078 -13.352 1 97.62 404 LEU A CA 1
ATOM 3124 C C . LEU A 1 404 ? -24.672 -24.797 -12.961 1 97.62 404 LEU A C 1
ATOM 3126 O O . LEU A 1 404 ? -25.172 -24.672 -11.844 1 97.62 404 LEU A O 1
ATOM 3130 N N . ALA A 1 405 ? -24.672 -23.797 -13.859 1 98.06 405 ALA A N 1
ATOM 3131 C CA . ALA A 1 405 ? -25.375 -22.547 -13.586 1 98.06 405 ALA A CA 1
ATOM 3132 C C . ALA A 1 405 ? -26.844 -22.797 -13.305 1 98.06 405 ALA A C 1
ATOM 3134 O O . ALA A 1 405 ? -27.453 -22.094 -12.492 1 98.06 405 ALA A O 1
ATOM 3135 N N . ALA A 1 406 ? -27.453 -23.734 -14.016 1 97.44 406 ALA A N 1
ATOM 3136 C CA . ALA A 1 406 ? -28.859 -24.078 -13.836 1 97.44 406 ALA A CA 1
ATOM 3137 C C . ALA A 1 406 ? -29.109 -24.688 -12.461 1 97.44 406 ALA A C 1
ATOM 3139 O O . ALA A 1 406 ? -30.219 -24.656 -11.945 1 97.44 406 ALA A O 1
ATOM 3140 N N . LEU A 1 407 ? -28.109 -25.203 -11.844 1 97.56 407 LEU A N 1
ATOM 3141 C CA . LEU A 1 407 ? -28.219 -25.844 -10.531 1 97.56 407 LEU A CA 1
ATOM 3142 C C . LEU A 1 407 ? -28.047 -24.812 -9.414 1 97.56 407 LEU A C 1
ATOM 3144 O O . LEU A 1 407 ? -28.391 -25.078 -8.258 1 97.56 407 LEU A O 1
ATOM 3148 N N . VAL A 1 408 ? -27.516 -23.656 -9.672 1 98.25 408 VAL A N 1
ATOM 3149 C CA . VAL A 1 408 ? -27.312 -22.609 -8.664 1 98.25 408 VAL A CA 1
ATOM 3150 C C . VAL A 1 408 ? -28.672 -22.125 -8.164 1 98.25 408 VAL A C 1
ATOM 3152 O O . VAL A 1 408 ? -29.484 -21.625 -8.945 1 98.25 408 VAL A O 1
ATOM 3155 N N . ASP A 1 409 ? -28.922 -22.281 -6.93 1 98.12 409 ASP A N 1
ATOM 3156 C CA . ASP A 1 409 ? -30.094 -21.703 -6.293 1 98.12 409 ASP A CA 1
ATOM 3157 C C . ASP A 1 409 ? -29.875 -20.234 -5.938 1 98.12 409 ASP A C 1
ATOM 3159 O O . ASP A 1 409 ? -29.062 -19.922 -5.062 1 98.12 409 ASP A O 1
ATOM 3163 N N . ARG A 1 410 ? -30.578 -19.422 -6.469 1 97.88 410 ARG A N 1
ATOM 3164 C CA . ARG A 1 410 ? -30.359 -17.984 -6.348 1 97.88 410 ARG A CA 1
ATOM 3165 C C . ARG A 1 410 ? -30.844 -17.469 -4.996 1 97.88 410 ARG A C 1
ATOM 3167 O O . ARG A 1 410 ? -30.5 -16.344 -4.598 1 97.88 410 ARG A O 1
ATOM 3174 N N . ASN A 1 411 ? -31.484 -18.344 -4.238 1 97.88 411 ASN A N 1
ATOM 3175 C CA . ASN A 1 411 ? -32.156 -17.844 -3.041 1 97.88 411 ASN A CA 1
ATOM 3176 C C . ASN A 1 411 ? -31.547 -18.438 -1.772 1 97.88 411 ASN A C 1
ATOM 3178 O O . ASN A 1 411 ? -31.781 -17.938 -0.672 1 97.88 411 ASN A O 1
ATOM 3182 N N . LYS A 1 412 ? -30.781 -19.438 -1.916 1 98.25 412 LYS A N 1
ATOM 3183 C CA . LYS A 1 412 ? -30.203 -20.047 -0.711 1 98.25 412 LYS A CA 1
ATOM 3184 C C . LYS A 1 412 ? -29.031 -20.953 -1.053 1 98.25 412 LYS A C 1
ATOM 3186 O O . LYS A 1 412 ? -28.875 -21.375 -2.199 1 98.25 412 LYS A O 1
ATOM 3191 N N . THR A 1 413 ? -28.219 -21.234 -0.032 1 98.31 413 THR A N 1
ATOM 3192 C CA . THR A 1 413 ? -27.156 -22.219 -0.126 1 98.31 413 THR A CA 1
ATOM 3193 C C . THR A 1 413 ? -27.656 -23.594 0.31 1 98.31 413 THR A C 1
ATOM 3195 O O . THR A 1 413 ? -28.812 -23.734 0.748 1 98.31 413 THR A O 1
ATOM 3198 N N . HIS A 1 414 ? -26.797 -24.641 0.088 1 97 414 HIS A N 1
ATOM 3199 C CA . HIS A 1 414 ? -27.188 -26.016 0.362 1 97 414 HIS A CA 1
ATOM 3200 C C . HIS A 1 414 ? -26.109 -26.766 1.128 1 97 414 HIS A C 1
ATOM 3202 O O . HIS A 1 414 ? -24.969 -26.281 1.218 1 97 414 HIS A O 1
ATOM 3208 N N . PRO A 1 415 ? -26.453 -27.953 1.688 1 94.38 415 PRO A N 1
ATOM 3209 C CA . PRO A 1 415 ? -25.438 -28.797 2.312 1 94.38 415 PRO A CA 1
ATOM 3210 C C . PRO A 1 415 ? -24.422 -29.328 1.308 1 94.38 415 PRO A C 1
ATOM 3212 O O . PRO A 1 415 ? -24.672 -29.328 0.102 1 94.38 415 PRO A O 1
ATOM 3215 N N . GLY A 1 416 ? -23.344 -29.812 1.828 1 92.5 416 GLY A N 1
ATOM 3216 C CA . GLY A 1 416 ? -22.203 -30.219 1.016 1 92.5 416 GLY A CA 1
ATOM 3217 C C . GLY A 1 416 ? -22.578 -31.25 -0.035 1 92.5 416 GLY A C 1
ATOM 3218 O O . GLY A 1 416 ? -22.016 -31.234 -1.14 1 92.5 416 GLY A O 1
ATOM 3219 N N . ASP A 1 417 ? -23.469 -32.156 0.249 1 91.5 417 ASP A N 1
ATOM 3220 C CA . ASP A 1 417 ? -23.812 -33.281 -0.622 1 91.5 417 ASP A CA 1
ATOM 3221 C C . ASP A 1 417 ? -24.578 -32.812 -1.855 1 91.5 417 ASP A C 1
ATOM 3223 O O . ASP A 1 417 ? -24.703 -33.531 -2.838 1 91.5 417 ASP A O 1
ATOM 3227 N N . TYR A 1 418 ? -25.078 -31.594 -1.773 1 94.75 418 TYR A N 1
ATOM 3228 C CA . TYR A 1 418 ? -25.734 -31 -2.934 1 94.75 418 TYR A CA 1
ATOM 3229 C C . TYR A 1 418 ? -24.719 -30.719 -4.047 1 94.75 418 TYR A C 1
ATOM 3231 O O . TYR A 1 418 ? -25.062 -30.812 -5.23 1 94.75 418 TYR A O 1
ATOM 3239 N N . TYR A 1 419 ? -23.531 -30.406 -3.715 1 94.19 419 TYR A N 1
ATOM 3240 C CA . TYR A 1 419 ? -22.5 -30.016 -4.652 1 94.19 419 TYR A CA 1
ATOM 3241 C C . TYR A 1 419 ? -21.641 -31.203 -5.062 1 94.19 419 TYR A C 1
ATOM 3243 O O . TYR A 1 419 ? -21.266 -31.344 -6.227 1 94.19 419 TYR A O 1
ATOM 3251 N N . THR A 1 420 ? -21.234 -31.906 -4.137 1 86.38 420 THR A N 1
ATOM 3252 C CA . THR A 1 420 ? -20.375 -33.062 -4.414 1 86.38 420 THR A CA 1
ATOM 3253 C C . THR A 1 420 ? -20.531 -34.125 -3.344 1 86.38 420 THR A C 1
ATOM 3255 O O . THR A 1 420 ? -20.984 -33.844 -2.232 1 86.38 420 THR A O 1
ATOM 3258 N N . ASN A 1 421 ? -20.219 -35.281 -3.781 1 76.44 421 ASN A N 1
ATOM 3259 C CA . ASN A 1 421 ? -20.141 -36.375 -2.828 1 76.44 421 ASN A CA 1
ATOM 3260 C C . ASN A 1 421 ? -18.703 -36.656 -2.426 1 76.44 421 ASN A C 1
ATOM 3262 O O . ASN A 1 421 ? -18.438 -37.562 -1.606 1 76.44 421 ASN A O 1
ATOM 3266 N N . ASN A 1 422 ? -17.875 -35.875 -2.943 1 68.31 422 ASN A N 1
ATOM 3267 C CA . ASN A 1 422 ? -16.453 -36.094 -2.686 1 68.31 422 ASN A CA 1
ATOM 3268 C C . ASN A 1 422 ? -15.961 -35.25 -1.509 1 68.31 422 ASN A C 1
ATOM 3270 O O . ASN A 1 422 ? -16.484 -34.156 -1.259 1 68.31 422 ASN A O 1
ATOM 3274 N N . THR A 1 423 ? -15.094 -35.906 -0.634 1 59.91 423 THR A N 1
ATOM 3275 C CA . THR A 1 423 ? -14.469 -35.188 0.462 1 59.91 423 THR A CA 1
ATOM 3276 C C . THR A 1 423 ? -13.219 -34.438 -0.023 1 59.91 423 THR A C 1
ATOM 3278 O O . THR A 1 423 ? -12.43 -34.969 -0.799 1 59.91 423 THR A O 1
ATOM 3281 N N . MET A 1 424 ? -13.164 -33.156 0.293 1 62.31 424 MET A N 1
ATOM 3282 C CA . MET A 1 424 ? -11.992 -32.375 -0.067 1 62.31 424 MET A CA 1
ATOM 3283 C C . MET A 1 424 ? -11.055 -32.188 1.127 1 62.31 424 MET A C 1
ATOM 3285 O O . MET A 1 424 ? -11.516 -32.062 2.262 1 62.31 424 MET A O 1
ATOM 3289 N N . THR A 1 425 ? -9.773 -32.562 0.937 1 57.31 425 THR A N 1
ATOM 3290 C CA . THR A 1 425 ? -8.766 -32.219 1.938 1 57.31 425 THR A CA 1
ATOM 3291 C C . THR A 1 425 ? -8.039 -30.938 1.573 1 57.31 425 THR A C 1
ATOM 3293 O O . THR A 1 425 ? -7.75 -30.688 0.4 1 57.31 425 THR A O 1
ATOM 3296 N N . SER A 1 426 ? -8.141 -29.906 2.523 1 59.97 426 SER A N 1
ATOM 3297 C CA . SER A 1 426 ? -7.441 -28.672 2.211 1 59.97 426 SER A CA 1
ATOM 3298 C C . SER A 1 426 ? -6.262 -28.453 3.152 1 59.97 426 SER A C 1
ATOM 3300 O O . SER A 1 426 ? -6.32 -28.812 4.328 1 59.97 426 SER A O 1
ATOM 3302 N N . GLN A 1 427 ? -5.047 -28.141 2.535 1 58.84 427 GLN A N 1
ATOM 3303 C CA . GLN A 1 427 ? -3.879 -27.734 3.312 1 58.84 427 GLN A CA 1
ATOM 3304 C C . GLN A 1 427 ? -3.605 -26.25 3.162 1 58.84 427 GLN A C 1
ATOM 3306 O O . GLN A 1 427 ? -3.826 -25.672 2.094 1 58.84 427 GLN A O 1
ATOM 3311 N N . GLU A 1 428 ? -3.273 -25.578 4.348 1 64.38 428 GLU A N 1
ATOM 3312 C CA . GLU A 1 428 ? -2.926 -24.156 4.332 1 64.38 428 GLU A CA 1
ATOM 3313 C C . GLU A 1 428 ? -1.497 -23.938 3.84 1 64.38 428 GLU A C 1
ATOM 3315 O O . GLU A 1 428 ? -0.551 -24.5 4.402 1 64.38 428 GLU A O 1
ATOM 3320 N N . GLU A 1 429 ? -1.339 -23.344 2.691 1 70.38 429 GLU A N 1
ATOM 3321 C CA . GLU A 1 429 ? -0.028 -23.062 2.111 1 70.38 429 GLU A CA 1
ATOM 3322 C C . GLU A 1 429 ? 0.191 -21.562 1.928 1 70.38 429 GLU A C 1
ATOM 3324 O O . GLU A 1 429 ? -0.763 -20.828 1.703 1 70.38 429 GLU A O 1
ATOM 3329 N N . HIS A 1 430 ? 1.606 -21.062 2.08 1 73.5 430 HIS A N 1
ATOM 3330 C CA . HIS A 1 430 ? 1.804 -19.609 2.039 1 73.5 430 HIS A CA 1
ATOM 3331 C C . HIS A 1 430 ? 3.021 -19.25 1.198 1 73.5 430 HIS A C 1
ATOM 3333 O O . HIS A 1 430 ? 3.344 -18.062 1.046 1 73.5 430 HIS A O 1
ATOM 3339 N N . GLY A 1 431 ? 3.768 -20.062 0.477 1 83.56 431 GLY A N 1
ATOM 3340 C CA . GLY A 1 431 ? 5.016 -19.719 -0.194 1 83.56 431 GLY A CA 1
ATOM 3341 C C . GLY A 1 431 ? 4.863 -19.578 -1.697 1 83.56 431 GLY A C 1
ATOM 3342 O O . GLY A 1 431 ? 5.383 -20.406 -2.455 1 83.56 431 GLY A O 1
ATOM 3343 N N . THR A 1 432 ? 4.258 -18.422 -2.189 1 91.25 432 THR A N 1
ATOM 3344 C CA . THR A 1 432 ? 4.039 -18.203 -3.613 1 91.25 432 THR A CA 1
ATOM 3345 C C . THR A 1 432 ? 4.207 -16.719 -3.957 1 91.25 432 THR A C 1
ATOM 3347 O O . THR A 1 432 ? 4.152 -15.867 -3.072 1 91.25 432 THR A O 1
ATOM 3350 N N . SER A 1 433 ? 4.629 -16.438 -5.199 1 96.62 433 SER A N 1
ATOM 3351 C CA . SER A 1 433 ? 4.77 -15.086 -5.734 1 96.62 433 SER A CA 1
ATOM 3352 C C . SER A 1 433 ? 4.254 -15.008 -7.168 1 96.62 433 SER A C 1
ATOM 3354 O O . SER A 1 433 ? 4.164 -16.031 -7.859 1 96.62 433 SER A O 1
ATOM 3356 N N . HIS A 1 434 ? 3.908 -13.773 -7.617 1 98.62 434 HIS A N 1
ATOM 3357 C CA . HIS A 1 434 ? 3.396 -13.586 -8.969 1 98.62 434 HIS A CA 1
ATOM 3358 C C . HIS A 1 434 ? 4.051 -12.391 -9.648 1 98.62 434 HIS A C 1
ATOM 3360 O O . HIS A 1 434 ? 4.324 -11.375 -9 1 98.62 434 HIS A O 1
ATOM 3366 N N . VAL A 1 435 ? 4.316 -12.516 -10.969 1 98.69 435 VAL A N 1
ATOM 3367 C CA . VAL A 1 435 ? 4.867 -11.461 -11.812 1 98.69 435 VAL A CA 1
ATOM 3368 C C . VAL A 1 435 ? 4.008 -11.305 -13.062 1 98.69 435 VAL A C 1
ATOM 3370 O O . VAL A 1 435 ? 3.625 -12.289 -13.695 1 98.69 435 VAL A O 1
ATOM 3373 N N . ALA A 1 436 ? 3.676 -10.078 -13.445 1 98.88 436 ALA A N 1
ATOM 3374 C CA . ALA A 1 436 ? 2.967 -9.758 -14.68 1 98.88 436 ALA A CA 1
ATOM 3375 C C . ALA A 1 436 ? 3.729 -8.719 -15.5 1 98.88 436 ALA A C 1
ATOM 3377 O O . ALA A 1 436 ? 4.27 -7.758 -14.938 1 98.88 436 ALA A O 1
ATOM 3378 N N . VAL A 1 437 ? 3.822 -8.906 -16.828 1 98.88 437 VAL A N 1
ATOM 3379 C CA . VAL A 1 437 ? 4.512 -7.992 -17.734 1 98.88 437 VAL A CA 1
ATOM 3380 C C . VAL A 1 437 ? 3.645 -7.738 -18.969 1 98.88 437 VAL A C 1
ATOM 3382 O O . VAL A 1 437 ? 3.137 -8.68 -19.578 1 98.88 437 VAL A O 1
ATOM 3385 N N . LEU A 1 438 ? 3.445 -6.527 -19.312 1 98.69 438 LEU A N 1
ATOM 3386 C CA . LEU A 1 438 ? 2.906 -6.082 -20.594 1 98.69 438 LEU A CA 1
ATOM 3387 C C . LEU A 1 438 ? 3.887 -5.152 -21.297 1 98.69 438 LEU A C 1
ATOM 3389 O O . LEU A 1 438 ? 4.195 -4.07 -20.797 1 98.69 438 LEU A O 1
ATOM 3393 N N . SER A 1 439 ? 4.383 -5.594 -22.438 1 97.75 439 SER A N 1
ATOM 3394 C CA . SER A 1 439 ? 5.352 -4.789 -23.172 1 97.75 439 SER A CA 1
ATOM 3395 C C . SER A 1 439 ? 4.66 -3.748 -24.047 1 97.75 439 SER A C 1
ATOM 3397 O O . SER A 1 439 ? 3.455 -3.834 -24.281 1 97.75 439 SER A O 1
ATOM 3399 N N . GLN A 1 440 ? 5.43 -2.84 -24.594 1 92.62 440 GLN A N 1
ATOM 3400 C CA . GLN A 1 440 ? 4.914 -1.785 -25.453 1 92.62 440 GLN A CA 1
ATOM 3401 C C . GLN A 1 440 ? 4.434 -2.352 -26.797 1 92.62 440 GLN A C 1
ATOM 3403 O O . GLN A 1 440 ? 3.57 -1.763 -27.453 1 92.62 440 GLN A O 1
ATOM 3408 N N . THR A 1 441 ? 4.961 -3.477 -27.141 1 93.88 441 THR A N 1
ATOM 3409 C CA . THR A 1 441 ? 4.586 -4.098 -28.406 1 93.88 441 THR A CA 1
ATOM 3410 C C . THR A 1 441 ? 3.299 -4.898 -28.266 1 93.88 441 THR A C 1
ATOM 3412 O O . THR A 1 441 ? 2.758 -5.406 -29.25 1 93.88 441 THR A O 1
ATOM 3415 N N . GLY A 1 442 ? 2.893 -5.078 -27.047 1 96.56 442 GLY A N 1
ATOM 3416 C CA . GLY A 1 442 ? 1.631 -5.762 -26.812 1 96.56 442 GLY A CA 1
ATOM 3417 C C . GLY A 1 442 ? 1.807 -7.184 -26.312 1 96.56 442 GLY A C 1
ATOM 3418 O O . GLY A 1 442 ? 0.839 -7.828 -25.906 1 96.56 442 GLY A O 1
ATOM 3419 N N . ASP A 1 443 ? 3.021 -7.746 -26.359 1 98.56 443 ASP A N 1
ATOM 3420 C CA . ASP A 1 443 ? 3.277 -9.062 -25.766 1 98.56 443 ASP A CA 1
ATOM 3421 C C . ASP A 1 443 ? 3.066 -9.039 -24.266 1 98.56 443 ASP A C 1
ATOM 3423 O O . ASP A 1 443 ? 3.297 -8.016 -23.609 1 98.56 443 ASP A O 1
ATOM 3427 N N . ALA A 1 444 ? 2.617 -10.164 -23.781 1 98.88 444 ALA A N 1
ATOM 3428 C CA . ALA A 1 444 ? 2.311 -10.203 -22.359 1 98.88 444 ALA A CA 1
ATOM 3429 C C . ALA A 1 444 ? 2.736 -11.531 -21.734 1 98.88 444 ALA A C 1
ATOM 3431 O O . ALA A 1 444 ? 2.764 -12.555 -22.422 1 98.88 444 ALA A O 1
ATOM 3432 N N . LEU A 1 445 ? 3.08 -11.484 -20.5 1 98.94 445 LEU A N 1
ATOM 3433 C CA . LEU A 1 445 ? 3.445 -12.68 -19.75 1 98.94 445 LEU A CA 1
ATOM 3434 C C . LEU A 1 445 ? 2.893 -12.609 -18.328 1 98.94 445 LEU A C 1
ATOM 3436 O O . LEU A 1 445 ? 3.035 -11.594 -17.641 1 98.94 445 LEU A O 1
ATOM 3440 N N . SER A 1 446 ? 2.217 -13.617 -17.891 1 98.94 446 SER A N 1
ATOM 3441 C CA . SER A 1 446 ? 1.778 -13.852 -16.531 1 98.94 446 SER A CA 1
ATOM 3442 C C . SER A 1 446 ? 2.443 -15.094 -15.945 1 98.94 446 SER A C 1
ATOM 3444 O O . SER A 1 446 ? 2.369 -16.172 -16.531 1 98.94 446 SER A O 1
ATOM 3446 N N . ALA A 1 447 ? 3.102 -14.969 -14.758 1 98.94 447 ALA A N 1
ATOM 3447 C CA . ALA A 1 447 ? 3.84 -16.078 -14.18 1 98.94 447 ALA A CA 1
ATOM 3448 C C . ALA A 1 447 ? 3.623 -16.156 -12.672 1 98.94 447 ALA A C 1
ATOM 3450 O O . ALA A 1 447 ? 3.682 -15.141 -11.977 1 98.94 447 ALA A O 1
ATOM 3451 N N . THR A 1 448 ? 3.361 -17.328 -12.164 1 98.81 448 THR A N 1
ATOM 3452 C CA . THR A 1 448 ? 3.295 -17.609 -10.734 1 98.81 448 THR A CA 1
ATOM 3453 C C . THR A 1 448 ? 4.34 -18.641 -10.328 1 98.81 448 THR A C 1
ATOM 3455 O O . THR A 1 448 ? 4.398 -19.734 -10.906 1 98.81 448 THR A O 1
ATOM 3458 N N . SER A 1 449 ? 5.184 -18.266 -9.391 1 98.5 449 SER A N 1
ATOM 3459 C CA . SER A 1 449 ? 6.316 -19.078 -8.945 1 98.5 449 SER A CA 1
ATOM 3460 C C . SER A 1 449 ? 6.215 -19.391 -7.453 1 98.5 449 SER A C 1
ATOM 3462 O O . SER A 1 449 ? 5.656 -18.594 -6.684 1 98.5 449 SER A O 1
ATOM 3464 N N . THR A 1 450 ? 6.82 -20.609 -7.062 1 98.19 450 THR A N 1
ATOM 3465 C CA . THR A 1 450 ? 6.664 -20.984 -5.664 1 98.19 450 THR A CA 1
ATOM 3466 C C . THR A 1 450 ? 7.777 -21.938 -5.238 1 98.19 450 THR A C 1
ATOM 3468 O O . THR A 1 450 ? 8.367 -22.625 -6.078 1 98.19 450 THR A O 1
ATOM 3471 N N . ILE A 1 451 ? 8.031 -21.922 -3.979 1 98 451 ILE A N 1
ATOM 3472 C CA . ILE A 1 451 ? 8.758 -23 -3.336 1 98 451 ILE A CA 1
ATOM 3473 C C . ILE A 1 451 ? 7.863 -23.688 -2.303 1 98 451 ILE A C 1
ATOM 3475 O O . ILE A 1 451 ? 8.352 -24.406 -1.421 1 98 451 ILE A O 1
ATOM 3479 N N . GLU A 1 452 ? 6.535 -23.375 -2.398 1 96 452 GLU A N 1
ATOM 3480 C CA . GLU A 1 452 ? 5.418 -24.016 -1.708 1 96 452 GLU A CA 1
ATOM 3481 C C . GLU A 1 452 ? 5.191 -23.406 -0.334 1 96 452 GLU A C 1
ATOM 3483 O O . GLU A 1 452 ? 4.406 -22.453 -0.196 1 96 452 GLU A O 1
ATOM 3488 N N . TYR A 1 453 ? 6.012 -23.766 0.717 1 96 453 TYR A N 1
ATOM 3489 C CA . TYR A 1 453 ? 5.887 -23.125 2.021 1 96 453 TYR A CA 1
ATOM 3490 C C . TYR A 1 453 ? 6.91 -22 2.18 1 96 453 TYR A C 1
ATOM 3492 O O . TYR A 1 453 ? 7.84 -21.875 1.377 1 96 453 TYR A O 1
ATOM 3500 N N . TYR A 1 454 ? 6.668 -21.109 3.199 1 96.88 454 TYR A N 1
ATOM 3501 C CA . TYR A 1 454 ? 7.68 -20.109 3.488 1 96.88 454 TYR A CA 1
ATOM 3502 C C . TYR A 1 454 ? 9.039 -20.75 3.732 1 96.88 454 TYR A C 1
ATOM 3504 O O . TYR A 1 454 ? 9.18 -21.594 4.617 1 96.88 454 TYR A O 1
ATOM 3512 N N . LEU A 1 455 ? 10 -20.391 2.92 1 97.81 455 LEU A N 1
ATOM 3513 C CA . LEU A 1 455 ? 11.375 -20.875 2.934 1 97.81 455 LEU A CA 1
ATOM 3514 C C . LEU A 1 455 ? 11.43 -22.359 2.594 1 97.81 455 LEU A C 1
ATOM 3516 O O . LEU A 1 455 ? 12.344 -23.062 3.018 1 97.81 455 LEU A O 1
ATOM 3520 N N . GLY 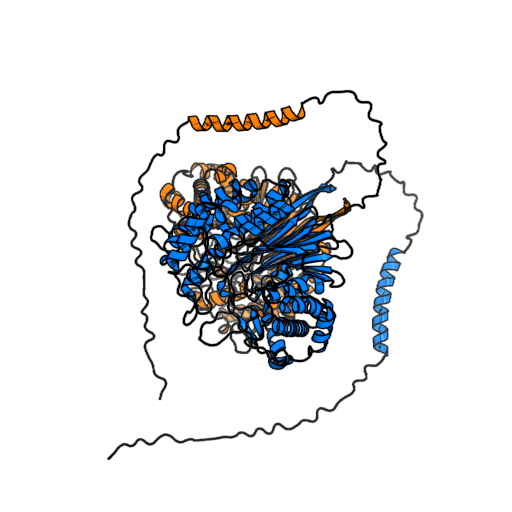A 1 456 ? 10.406 -22.891 1.972 1 97.25 456 GLY A N 1
ATOM 3521 C CA . GLY A 1 456 ? 10.375 -24.219 1.394 1 97.25 456 GLY A CA 1
ATOM 3522 C C . GLY A 1 456 ? 10.523 -25.312 2.426 1 97.25 456 GLY A C 1
ATOM 3523 O O . GLY A 1 456 ? 9.805 -25.344 3.428 1 97.25 456 GLY A O 1
ATOM 3524 N N . SER A 1 457 ? 11.492 -26.234 2.209 1 97.5 457 SER A N 1
ATOM 3525 C CA . SER A 1 457 ? 11.766 -27.375 3.08 1 97.5 457 SER A CA 1
ATOM 3526 C C . SER A 1 457 ? 12.609 -26.969 4.281 1 97.5 457 SER A C 1
ATOM 3528 O O . SER A 1 457 ? 12.883 -27.781 5.164 1 97.5 457 SER A O 1
ATOM 3530 N N . LEU A 1 458 ? 13.078 -25.75 4.277 1 97.12 458 LEU A N 1
ATOM 3531 C CA . LEU A 1 458 ? 14.008 -25.188 5.246 1 97.12 458 LEU A CA 1
ATOM 3532 C C . LEU A 1 458 ? 15.406 -25.766 5.043 1 97.12 458 LEU A C 1
ATOM 3534 O O . LEU A 1 458 ? 16.312 -25.516 5.848 1 97.12 458 LEU A O 1
ATOM 3538 N N . PHE A 1 459 ? 15.594 -26.531 4.02 1 97.25 459 PHE A N 1
ATOM 3539 C CA . PHE A 1 459 ? 16.906 -27.031 3.627 1 97.25 459 PHE A CA 1
ATOM 3540 C C . PHE A 1 459 ? 17.531 -26.109 2.574 1 97.25 459 PHE A C 1
ATOM 3542 O O . PHE A 1 459 ? 17.016 -25.984 1.468 1 97.25 459 PHE A O 1
ATOM 3549 N N . MET A 1 460 ? 18.578 -25.453 2.939 1 97.62 460 MET A N 1
ATOM 3550 C CA . MET A 1 460 ? 19.359 -24.641 2.008 1 97.62 460 MET A CA 1
ATOM 3551 C C . MET A 1 460 ? 20.688 -25.297 1.683 1 97.62 460 MET A C 1
ATOM 3553 O O . MET A 1 460 ? 21.391 -25.766 2.582 1 97.62 460 MET A O 1
ATOM 3557 N N . SER A 1 461 ? 21.047 -25.344 0.466 1 97.75 461 SER A N 1
ATOM 3558 C CA . SER A 1 461 ? 22.297 -25.969 0.038 1 97.75 461 SER A CA 1
ATOM 3559 C C . SER A 1 461 ? 23.5 -25.219 0.574 1 97.75 461 SER A C 1
ATOM 3561 O O . SER A 1 461 ? 23.578 -23.984 0.454 1 97.75 461 SER A O 1
ATOM 3563 N N . ASN A 1 462 ? 24.438 -25.953 1.072 1 94.12 462 ASN A N 1
ATOM 3564 C CA . ASN A 1 462 ? 25.688 -25.375 1.552 1 94.12 462 ASN A CA 1
ATOM 3565 C C . ASN A 1 462 ? 26.641 -25.062 0.401 1 94.12 462 ASN A C 1
ATOM 3567 O O . ASN A 1 462 ? 27.578 -24.297 0.562 1 94.12 462 ASN A O 1
ATOM 3571 N N . LYS A 1 463 ? 26.344 -25.641 -0.669 1 95.81 463 LYS A N 1
ATOM 3572 C CA . LYS A 1 463 ? 27.203 -25.453 -1.83 1 95.81 463 LYS A CA 1
ATOM 3573 C C . LYS A 1 463 ? 26.688 -24.344 -2.736 1 95.81 463 LYS A C 1
ATOM 3575 O O . LYS A 1 463 ? 27.469 -23.578 -3.287 1 95.81 463 LYS A O 1
ATOM 3580 N N . THR A 1 464 ? 25.422 -24.344 -2.941 1 98.31 464 THR A N 1
ATOM 3581 C CA . THR A 1 464 ? 24.875 -23.469 -3.969 1 98.31 464 THR A CA 1
ATOM 3582 C C . THR A 1 464 ? 24.125 -22.297 -3.338 1 98.31 464 THR A C 1
ATOM 3584 O O . THR A 1 464 ? 23.844 -21.297 -4.004 1 98.31 464 THR A O 1
ATOM 3587 N N . GLY A 1 465 ? 23.672 -22.359 -2.123 1 98.5 465 GLY A N 1
ATOM 3588 C CA . GLY A 1 465 ? 22.859 -21.344 -1.48 1 98.5 465 GLY A CA 1
ATOM 3589 C C . GLY A 1 465 ? 21.406 -21.406 -1.885 1 98.5 465 GLY A C 1
ATOM 3590 O O . GLY A 1 465 ? 20.594 -20.562 -1.476 1 98.5 465 GLY A O 1
ATOM 3591 N N . ILE A 1 466 ? 20.938 -22.422 -2.641 1 98.81 466 ILE A N 1
ATOM 3592 C CA . ILE A 1 466 ? 19.562 -22.609 -3.059 1 98.81 466 ILE A CA 1
ATOM 3593 C C . ILE A 1 466 ? 18.703 -23.047 -1.867 1 98.81 466 ILE A C 1
ATOM 3595 O O . ILE A 1 466 ? 19.078 -23.969 -1.14 1 98.81 466 ILE A O 1
ATOM 3599 N N . ILE A 1 467 ? 17.609 -22.328 -1.689 1 98.62 467 ILE A N 1
ATOM 3600 C CA . ILE A 1 467 ? 16.578 -22.844 -0.795 1 98.62 467 ILE A CA 1
ATOM 3601 C C . ILE A 1 467 ? 15.664 -23.797 -1.557 1 98.62 467 ILE A C 1
ATOM 3603 O O . ILE A 1 467 ? 14.969 -23.391 -2.496 1 98.62 467 ILE A O 1
ATOM 3607 N N . TRP A 1 468 ? 15.641 -25.031 -1.103 1 98.56 468 TRP A N 1
ATOM 3608 C CA . TRP A 1 468 ? 14.914 -26.062 -1.842 1 98.56 468 TRP A CA 1
ATOM 3609 C C . TRP A 1 468 ? 13.438 -26.062 -1.479 1 98.56 468 TRP A C 1
ATOM 3611 O O . TRP A 1 468 ? 13.07 -25.781 -0.333 1 98.56 468 TRP A O 1
ATOM 3621 N N . ASN A 1 469 ? 12.625 -26.484 -2.398 1 98.38 469 ASN A N 1
ATOM 3622 C CA . ASN A 1 469 ? 11.18 -26.547 -2.219 1 98.38 469 ASN A CA 1
ATOM 3623 C C . ASN A 1 469 ? 10.781 -27.703 -1.302 1 98.38 469 ASN A C 1
ATOM 3625 O O . ASN A 1 469 ? 11.625 -28.516 -0.904 1 98.38 469 ASN A O 1
ATOM 3629 N N . ASN A 1 470 ? 9.492 -27.703 -0.916 1 97.94 470 ASN A N 1
ATOM 3630 C CA . ASN A 1 470 ? 8.875 -28.875 -0.314 1 97.94 470 ASN A CA 1
ATOM 3631 C C . ASN A 1 470 ? 7.609 -29.297 -1.063 1 97.94 470 ASN A C 1
ATOM 3633 O O . ASN A 1 470 ? 6.582 -29.578 -0.447 1 97.94 470 ASN A O 1
ATOM 3637 N N . GLU A 1 471 ? 7.738 -29.344 -2.32 1 97.5 471 GLU A N 1
ATOM 3638 C CA . GLU A 1 471 ? 6.605 -29.484 -3.23 1 97.5 471 GLU A CA 1
ATOM 3639 C C . GLU A 1 471 ? 6.004 -30.875 -3.162 1 97.5 471 GLU A C 1
ATOM 3641 O O . GLU A 1 471 ? 4.887 -31.109 -3.625 1 97.5 471 GLU A O 1
ATOM 3646 N N . MET A 1 472 ? 6.707 -31.891 -2.645 1 96.75 472 MET A N 1
ATOM 3647 C CA . MET A 1 472 ? 6.113 -33.219 -2.469 1 96.75 472 MET A CA 1
ATOM 3648 C C . MET A 1 472 ? 4.852 -33.125 -1.617 1 96.75 472 MET A C 1
ATOM 3650 O O . MET A 1 472 ? 3.975 -34 -1.714 1 96.75 472 MET A O 1
ATOM 3654 N N . CYS A 1 473 ? 4.789 -32.094 -0.893 1 94.62 473 CYS A N 1
ATOM 3655 C CA . CYS A 1 473 ? 3.672 -31.922 0.03 1 94.62 473 CYS A CA 1
ATOM 3656 C C . CYS A 1 473 ? 2.398 -31.547 -0.716 1 94.62 473 CYS A C 1
ATOM 3658 O O . CYS A 1 473 ? 1.301 -31.625 -0.162 1 94.62 473 CYS A O 1
ATOM 3660 N N . ASP A 1 474 ? 2.461 -31.25 -1.879 1 94.19 474 ASP A N 1
ATOM 3661 C CA . ASP A 1 474 ? 1.283 -30.922 -2.678 1 94.19 474 ASP A CA 1
ATOM 3662 C C . ASP A 1 474 ? 0.611 -32.188 -3.201 1 94.19 474 ASP A C 1
ATOM 3664 O O . ASP A 1 474 ? -0.522 -32.156 -3.686 1 94.19 474 ASP A O 1
ATOM 3668 N N . PHE A 1 475 ? 1.296 -33.312 -3.137 1 94.75 475 PHE A N 1
ATOM 3669 C CA . PHE A 1 475 ? 0.66 -34.594 -3.434 1 94.75 475 PHE A CA 1
ATOM 3670 C C . PHE A 1 475 ? -0.263 -35 -2.295 1 94.75 475 PHE A C 1
ATOM 3672 O O . PHE A 1 475 ? -0.125 -34.531 -1.167 1 94.75 475 PHE A O 1
ATOM 3679 N N . THR A 1 476 ? -1.236 -35.844 -2.67 1 91.94 476 THR A N 1
ATOM 3680 C CA . THR A 1 476 ? -1.915 -36.562 -1.615 1 91.94 476 THR A CA 1
ATOM 3681 C C . THR A 1 476 ? -1.002 -37.656 -1.04 1 91.94 476 THR A C 1
ATOM 3683 O O . THR A 1 476 ? -0.9 -38.75 -1.596 1 91.94 476 THR A O 1
ATOM 3686 N N . LEU A 1 477 ? -0.434 -37.344 0.125 1 90.94 477 LEU A N 1
ATOM 3687 C CA . LEU A 1 477 ? 0.554 -38.25 0.715 1 90.94 477 LEU A CA 1
ATOM 3688 C C . LEU A 1 477 ? -0.119 -39.281 1.6 1 90.94 477 LEU A C 1
ATOM 3690 O O . LEU A 1 477 ? -1.074 -38.969 2.314 1 90.94 477 LEU A O 1
ATOM 3694 N N . LYS A 1 478 ? 0.36 -40.469 1.5 1 90.12 478 LYS A N 1
ATOM 3695 C CA . LYS A 1 478 ? -0.057 -41.531 2.408 1 90.12 478 LYS A CA 1
ATOM 3696 C C . LYS A 1 478 ? 0.617 -41.406 3.77 1 90.12 478 LYS A C 1
ATOM 3698 O O . LYS A 1 478 ? 1.744 -41.844 3.961 1 90.12 478 LYS A O 1
ATOM 3703 N N . ARG A 1 479 ? -0.135 -40.906 4.672 1 91.19 479 ARG A N 1
ATOM 3704 C CA . ARG A 1 479 ? 0.433 -40.594 5.984 1 91.19 479 ARG A CA 1
ATOM 3705 C C . ARG A 1 479 ? 0.137 -41.719 6.969 1 91.19 479 ARG A C 1
ATOM 3707 O O . ARG A 1 479 ? 0.774 -41.812 8.023 1 91.19 479 ARG A O 1
ATOM 3714 N N . THR A 1 480 ? -0.858 -42.5 6.602 1 91.31 480 THR A N 1
ATOM 3715 C CA . THR A 1 480 ? -1.22 -43.719 7.336 1 91.31 480 THR A CA 1
ATOM 3716 C C . THR A 1 480 ? -1.201 -44.938 6.418 1 91.31 480 THR A C 1
ATOM 3718 O O . THR A 1 480 ? -0.844 -44.812 5.242 1 91.31 480 THR A O 1
ATOM 3721 N N . ASN A 1 481 ? -1.64 -46 6.996 1 90.12 481 ASN A N 1
ATOM 3722 C CA . ASN A 1 481 ? -1.636 -47.219 6.195 1 90.12 481 ASN A CA 1
ATOM 3723 C C . ASN A 1 481 ? -2.84 -47.281 5.262 1 90.12 481 ASN A C 1
ATOM 3725 O O . ASN A 1 481 ? -2.893 -48.125 4.363 1 90.12 481 ASN A O 1
ATOM 3729 N N . GLU A 1 482 ? -3.627 -46.406 5.32 1 88.25 482 GLU A N 1
ATOM 3730 C CA . GLU A 1 482 ? -4.805 -46.344 4.461 1 88.25 482 GLU A CA 1
ATOM 3731 C C . GLU A 1 482 ? -4.465 -45.781 3.086 1 88.25 482 GLU A C 1
ATOM 3733 O O . GLU A 1 482 ? -3.648 -44.875 2.971 1 88.25 482 GLU A O 1
ATOM 3738 N N . GLU A 1 483 ? -5.148 -46.406 2.164 1 85.75 483 GLU A N 1
ATOM 3739 C CA . GLU A 1 483 ? -4.906 -45.938 0.804 1 85.75 483 GLU A CA 1
ATOM 3740 C C . GLU A 1 483 ? -5.52 -44.531 0.58 1 85.75 483 GLU A C 1
ATOM 3742 O O . GLU A 1 483 ? -6.496 -44.188 1.235 1 85.75 483 GLU A O 1
ATOM 3747 N N . VAL A 1 484 ? -4.898 -43.812 -0.357 1 84.19 484 VAL A N 1
ATOM 3748 C CA . VAL A 1 484 ? -5.375 -42.5 -0.701 1 84.19 484 VAL A CA 1
ATOM 3749 C C . VAL A 1 484 ? -5.832 -42.469 -2.158 1 84.19 484 VAL A C 1
ATOM 3751 O O . VAL A 1 484 ? -5.465 -43.344 -2.945 1 84.19 484 VAL A O 1
ATOM 3754 N N . PRO A 1 485 ? -6.648 -41.406 -2.498 1 81.69 485 PRO A N 1
ATOM 3755 C CA . PRO A 1 485 ? -7.062 -41.312 -3.9 1 81.69 485 PRO A CA 1
ATOM 3756 C C . PRO A 1 485 ? -5.875 -41.219 -4.859 1 81.69 485 PRO A C 1
ATOM 3758 O O . PRO A 1 485 ? -4.902 -40.531 -4.578 1 81.69 485 PRO A O 1
ATOM 3761 N N . GLU A 1 486 ? -6.07 -41.812 -5.957 1 80.38 486 GLU A N 1
ATOM 3762 C CA . GLU A 1 486 ? -4.93 -42.062 -6.84 1 80.38 486 GLU A CA 1
ATOM 3763 C C . GLU A 1 486 ? -4.613 -40.812 -7.68 1 80.38 486 GLU A C 1
ATOM 3765 O O . GLU A 1 486 ? -3.459 -40.594 -8.055 1 80.38 486 GLU A O 1
ATOM 3770 N N . VAL A 1 487 ? -5.555 -40.062 -7.961 1 92.12 487 VAL A N 1
ATOM 3771 C CA . VAL A 1 487 ? -5.402 -39.094 -9.047 1 92.12 487 VAL A CA 1
ATOM 3772 C C . VAL A 1 487 ? -4.242 -38.156 -8.742 1 92.12 487 VAL A C 1
ATOM 3774 O O . VAL A 1 487 ? -3.469 -37.812 -9.633 1 92.12 487 VAL A O 1
ATOM 3777 N N . ASN A 1 488 ? -4.035 -37.75 -7.512 1 94.38 488 ASN A N 1
ATOM 3778 C CA . ASN A 1 488 ? -2.932 -36.875 -7.125 1 94.38 488 ASN A CA 1
ATOM 3779 C C . ASN A 1 488 ? -1.989 -37.562 -6.145 1 94.38 488 ASN A C 1
ATOM 3781 O O . ASN A 1 488 ? -1.338 -36.906 -5.332 1 94.38 488 ASN A O 1
ATOM 3785 N N . SER A 1 489 ? -1.917 -38.844 -6.109 1 93.62 489 SER A N 1
ATOM 3786 C CA . SER A 1 489 ? -0.95 -39.594 -5.316 1 93.62 489 SER A CA 1
ATOM 3787 C C . SER A 1 489 ? 0.441 -39.531 -5.938 1 93.62 489 SER A C 1
ATOM 3789 O O . SER A 1 489 ? 0.586 -39.188 -7.113 1 93.62 489 SER A O 1
ATOM 3791 N N . VAL A 1 490 ? 1.416 -39.938 -5.18 1 94.88 490 VAL A N 1
ATOM 3792 C CA . VAL A 1 490 ? 2.801 -39.781 -5.617 1 94.88 490 VAL A CA 1
ATOM 3793 C C . VAL A 1 490 ? 3.154 -40.906 -6.578 1 94.88 490 VAL A C 1
ATOM 3795 O O . VAL A 1 490 ? 2.793 -42.062 -6.34 1 94.88 490 VAL A O 1
ATOM 3798 N N . LYS A 1 491 ? 3.744 -40.625 -7.676 1 95.19 491 LYS A N 1
ATOM 3799 C CA . LYS A 1 491 ? 4.398 -41.562 -8.602 1 95.19 491 LYS A CA 1
ATOM 3800 C C . LYS A 1 491 ? 5.707 -40.969 -9.125 1 95.19 491 LYS A C 1
ATOM 3802 O O . LYS A 1 491 ? 5.836 -39.75 -9.273 1 95.19 491 LYS A O 1
ATOM 3807 N N . PRO A 1 492 ? 6.672 -41.844 -9.344 1 96.62 492 PRO A N 1
ATOM 3808 C CA . PRO A 1 492 ? 7.926 -41.344 -9.906 1 96.62 492 PRO A CA 1
ATOM 3809 C C . PRO A 1 492 ? 7.715 -40.5 -11.156 1 96.62 492 PRO A C 1
ATOM 3811 O O . PRO A 1 492 ? 7.09 -40.969 -12.117 1 96.62 492 PRO A O 1
ATOM 3814 N N . GLY A 1 493 ? 8.234 -39.25 -11.094 1 97.12 493 GLY A N 1
ATOM 3815 C CA . GLY A 1 493 ? 8.195 -38.375 -12.266 1 97.12 493 GLY A CA 1
ATOM 3816 C C . GLY A 1 493 ? 6.934 -37.562 -12.344 1 97.12 493 GLY A C 1
ATOM 3817 O O . GLY A 1 493 ? 6.863 -36.594 -13.125 1 97.12 493 GLY A O 1
ATOM 3818 N N . LYS A 1 494 ? 5.957 -37.875 -11.586 1 97 494 LYS A N 1
ATOM 3819 C CA . LYS A 1 494 ? 4.664 -37.219 -11.609 1 97 494 LYS A CA 1
ATOM 3820 C C . LYS A 1 494 ? 4.773 -35.812 -11.031 1 97 494 LYS A C 1
ATOM 3822 O O . LYS A 1 494 ? 5.676 -35.5 -10.242 1 97 494 LYS A O 1
ATOM 3827 N N . GLN A 1 495 ? 3.938 -34.844 -11.523 1 98.06 495 GLN A N 1
ATOM 3828 C CA . GLN A 1 495 ? 3.855 -33.5 -10.992 1 98.06 495 GLN A CA 1
ATOM 3829 C C . GLN A 1 495 ? 2.615 -33.312 -10.125 1 98.06 495 GLN A C 1
ATOM 3831 O O . GLN A 1 495 ? 1.527 -33.781 -10.484 1 98.06 495 GLN A O 1
ATOM 3836 N N . PRO A 1 496 ? 2.758 -32.719 -8.977 1 96.88 496 PRO A N 1
ATOM 3837 C CA . PRO A 1 496 ? 1.606 -32.562 -8.078 1 96.88 496 PRO A CA 1
ATOM 3838 C C . PRO A 1 496 ? 0.644 -31.469 -8.539 1 96.88 496 PRO A C 1
ATOM 3840 O O . PRO A 1 496 ? 1.055 -30.516 -9.219 1 96.88 496 PRO A O 1
ATOM 3843 N N . LEU A 1 497 ? -0.605 -31.562 -8.125 1 96.25 497 LEU A N 1
ATOM 3844 C CA . LEU A 1 497 ? -1.645 -30.578 -8.398 1 96.25 497 LEU A CA 1
ATOM 3845 C C . LEU A 1 497 ? -1.316 -29.234 -7.734 1 96.25 497 LEU A C 1
ATOM 3847 O O . LEU A 1 497 ? -0.793 -29.203 -6.621 1 96.25 497 LEU A O 1
ATOM 3851 N N . SER A 1 498 ? -1.641 -28.125 -8.422 1 96.44 498 SER A N 1
ATOM 3852 C CA . SER A 1 498 ? -1.397 -26.766 -7.922 1 96.44 498 SER A CA 1
ATOM 3853 C C . SER A 1 498 ? -2.629 -25.891 -8.094 1 96.44 498 SER A C 1
ATOM 3855 O O . SER A 1 498 ? -3.467 -26.141 -8.961 1 96.44 498 SER A O 1
ATOM 3857 N N . SER A 1 499 ? -2.742 -24.859 -7.234 1 95.62 499 SER A N 1
ATOM 3858 C CA . SER A 1 499 ? -3.801 -23.875 -7.367 1 95.62 499 SER A CA 1
ATOM 3859 C C . SER A 1 499 ? -3.324 -22.656 -8.156 1 95.62 499 SER A C 1
ATOM 3861 O O . SER A 1 499 ? -4.117 -21.766 -8.477 1 95.62 499 SER A O 1
ATOM 3863 N N . MET A 1 500 ? -2.047 -22.547 -8.5 1 98.06 500 MET A N 1
ATOM 3864 C CA . MET A 1 500 ? -1.526 -21.422 -9.273 1 98.06 500 MET A CA 1
ATOM 3865 C C . MET A 1 500 ? -2.25 -21.297 -10.609 1 98.06 500 MET A C 1
ATOM 3867 O O . MET A 1 500 ? -2.451 -22.297 -11.305 1 98.06 500 MET A O 1
ATOM 3871 N N . ALA A 1 501 ? -2.682 -20.109 -10.93 1 98.5 501 ALA A N 1
ATOM 3872 C CA . ALA A 1 501 ? -3.473 -19.891 -12.141 1 98.5 501 ALA A CA 1
ATOM 3873 C C . ALA A 1 501 ? -3.131 -18.562 -12.789 1 98.5 501 ALA A C 1
ATOM 3875 O O . ALA A 1 501 ? -4.008 -17.719 -12.977 1 98.5 501 ALA A O 1
ATOM 3876 N N . PRO A 1 502 ? -1.881 -18.375 -13.234 1 98.88 502 PRO A N 1
ATOM 3877 C CA . PRO A 1 502 ? -1.617 -17.188 -14.039 1 98.88 502 PRO A CA 1
ATOM 3878 C C . PRO A 1 502 ? -2.512 -17.094 -15.273 1 98.88 502 PRO A C 1
ATOM 3880 O O . PRO A 1 502 ? -2.801 -18.109 -15.906 1 98.88 502 PRO A O 1
ATOM 3883 N N . VAL A 1 503 ? -2.922 -15.82 -15.648 1 98.94 503 VAL A N 1
ATOM 3884 C CA . VAL A 1 503 ? -3.93 -15.734 -16.703 1 98.94 503 VAL A CA 1
ATOM 3885 C C . VAL A 1 503 ? -3.742 -14.438 -17.5 1 98.94 503 VAL A C 1
ATOM 3887 O O . VAL A 1 503 ? -3.256 -13.445 -16.953 1 98.94 503 VAL A O 1
ATOM 3890 N N . ILE A 1 504 ? -4.074 -14.492 -18.766 1 98.94 504 ILE A N 1
ATOM 3891 C CA . ILE A 1 504 ? -4.148 -13.359 -19.672 1 98.94 504 ILE A CA 1
ATOM 3892 C C . ILE A 1 504 ? -5.512 -13.328 -20.359 1 98.94 504 ILE A C 1
ATOM 3894 O O . ILE A 1 504 ? -5.957 -14.344 -20.906 1 98.94 504 ILE A O 1
ATOM 3898 N N . PHE A 1 505 ? -6.188 -12.188 -20.312 1 98.88 505 PHE A N 1
ATOM 3899 C CA . PHE A 1 505 ? -7.426 -11.969 -21.047 1 98.88 505 PHE A CA 1
ATOM 3900 C C . PHE A 1 505 ? -7.18 -11.078 -22.266 1 98.88 505 PHE A C 1
ATOM 3902 O O . PHE A 1 505 ? -6.645 -9.977 -22.141 1 98.88 505 PHE A O 1
ATOM 3909 N N . VAL A 1 506 ? -7.637 -11.57 -23.406 1 98.69 506 VAL A N 1
ATOM 3910 C CA . VAL A 1 506 ? -7.461 -10.836 -24.656 1 98.69 506 VAL A CA 1
ATOM 3911 C C . VAL A 1 506 ? -8.82 -10.438 -25.219 1 98.69 506 VAL A C 1
ATOM 3913 O O . VAL A 1 506 ? -9.75 -11.25 -25.25 1 98.69 506 VAL A O 1
ATOM 3916 N N . ASP A 1 507 ? -8.922 -9.195 -25.594 1 97.31 507 ASP A N 1
ATOM 3917 C CA . ASP A 1 507 ? -10.141 -8.727 -26.25 1 97.31 507 ASP A CA 1
ATOM 3918 C C . ASP A 1 507 ? -10.305 -9.344 -27.625 1 97.31 507 ASP A C 1
ATOM 3920 O O . ASP A 1 507 ? -9.422 -9.195 -28.484 1 97.31 507 ASP A O 1
ATOM 3924 N N . ASN A 1 508 ? -11.438 -9.914 -27.922 1 96.75 508 ASN A N 1
ATOM 3925 C CA . ASN A 1 508 ? -11.617 -10.68 -29.156 1 96.75 508 ASN A CA 1
ATOM 3926 C C . ASN A 1 508 ? -11.719 -9.766 -30.375 1 96.75 508 ASN A C 1
ATOM 3928 O O . ASN A 1 508 ? -11.367 -10.164 -31.484 1 96.75 508 ASN A O 1
ATOM 3932 N N . GLN A 1 509 ? -12.18 -8.609 -30.219 1 94.44 509 GLN A N 1
ATOM 3933 C CA . GLN A 1 509 ? -12.359 -7.699 -31.344 1 94.44 509 GLN A CA 1
ATOM 3934 C C . GLN A 1 509 ? -11.031 -7.082 -31.766 1 94.44 509 GLN A C 1
ATOM 3936 O O . GLN A 1 509 ? -10.703 -7.062 -32.969 1 94.44 509 GLN A O 1
ATOM 3941 N N . SER A 1 510 ? -10.258 -6.621 -30.828 1 92.88 510 SER A N 1
ATOM 3942 C CA . SER A 1 510 ? -9.039 -5.883 -31.141 1 92.88 510 SER A CA 1
ATOM 3943 C C . SER A 1 510 ? -7.828 -6.809 -31.172 1 92.88 510 SER A C 1
ATOM 3945 O O . SER A 1 510 ? -6.805 -6.48 -31.781 1 92.88 510 SER A O 1
ATOM 3947 N N . GLY A 1 511 ? -7.953 -7.961 -30.453 1 95.94 511 GLY A N 1
ATOM 3948 C CA . GLY A 1 511 ? -6.805 -8.836 -30.297 1 95.94 511 GLY A CA 1
ATOM 3949 C C . GLY A 1 511 ? -5.785 -8.312 -29.312 1 95.94 511 GLY A C 1
ATOM 3950 O O . GLY A 1 511 ? -4.668 -8.828 -29.234 1 95.94 511 GLY A O 1
ATOM 3951 N N . LYS A 1 512 ? -6.117 -7.27 -28.578 1 96.44 512 LYS A N 1
ATOM 3952 C CA . LYS A 1 512 ? -5.207 -6.668 -27.609 1 96.44 512 LYS A CA 1
ATOM 3953 C C . LYS A 1 512 ? -5.461 -7.211 -26.203 1 96.44 512 LYS A C 1
ATOM 3955 O O . LYS A 1 512 ? -6.598 -7.531 -25.859 1 96.44 512 LYS A O 1
ATOM 3960 N N . VAL A 1 513 ? -4.383 -7.289 -25.484 1 98.25 513 VAL A N 1
ATOM 3961 C CA . VAL A 1 513 ? -4.488 -7.727 -24.094 1 98.25 513 VAL A CA 1
ATOM 3962 C C . VAL A 1 513 ? -5.352 -6.742 -23.312 1 98.25 513 VAL A C 1
ATOM 3964 O O . VAL A 1 513 ? -5.145 -5.531 -23.391 1 98.25 513 VAL A O 1
ATOM 3967 N N . ARG A 1 514 ? -6.293 -7.266 -22.562 1 98.06 514 ARG A N 1
ATOM 3968 C CA . ARG A 1 514 ? -7.203 -6.457 -21.766 1 98.06 514 ARG A CA 1
ATOM 3969 C C . ARG A 1 514 ? -6.824 -6.504 -20.281 1 98.06 514 ARG A C 1
ATOM 3971 O O . ARG A 1 514 ? -7.012 -5.523 -19.562 1 98.06 514 ARG A O 1
ATOM 3978 N N . LEU A 1 515 ? -6.418 -7.633 -19.812 1 98.69 515 LEU A N 1
ATOM 3979 C CA . LEU A 1 515 ? -6.113 -7.867 -18.406 1 98.69 515 LEU A CA 1
ATOM 3980 C C . LEU A 1 515 ? -5.137 -9.023 -18.25 1 98.69 515 LEU A C 1
ATOM 3982 O O . LEU A 1 515 ? -5.254 -10.039 -18.938 1 98.69 515 LEU A O 1
ATOM 3986 N N . LEU A 1 516 ? -4.164 -8.953 -17.422 1 98.62 516 LEU A N 1
ATOM 3987 C CA . LEU A 1 516 ? -3.391 -10.094 -16.953 1 98.62 516 LEU A CA 1
ATOM 3988 C C . LEU A 1 516 ? -3.158 -10.008 -15.445 1 98.62 516 LEU A C 1
ATOM 3990 O O . LEU A 1 516 ? -2.967 -8.914 -14.906 1 98.62 516 LEU A O 1
ATOM 3994 N N . THR A 1 517 ? -3.299 -11.109 -14.75 1 98.75 517 THR A N 1
ATOM 3995 C CA . THR A 1 517 ? -3.209 -11.141 -13.297 1 98.75 517 THR A CA 1
ATOM 3996 C C . THR A 1 517 ? -2.879 -12.547 -12.805 1 98.75 517 THR A C 1
ATOM 3998 O O . THR A 1 517 ? -2.816 -13.492 -13.602 1 98.75 517 THR A O 1
ATOM 4001 N N . GLY A 1 518 ? -2.584 -12.727 -11.609 1 98.69 518 GLY A N 1
ATOM 4002 C CA . GLY A 1 518 ? -2.314 -13.898 -10.789 1 98.69 518 GLY A CA 1
ATOM 4003 C C . GLY A 1 518 ? -2.215 -13.578 -9.305 1 98.69 518 GLY A C 1
ATOM 4004 O O . GLY A 1 518 ? -2.322 -12.422 -8.906 1 98.69 518 GLY A O 1
ATOM 4005 N N . ALA A 1 519 ? -2.018 -14.672 -8.57 1 98.25 519 ALA A N 1
ATOM 4006 C CA . ALA A 1 519 ? -2.014 -14.453 -7.121 1 98.25 519 ALA A CA 1
ATOM 4007 C C . ALA A 1 519 ? -1.146 -15.492 -6.418 1 98.25 519 ALA A C 1
ATOM 4009 O O . ALA A 1 519 ? -0.69 -16.453 -7.039 1 98.25 519 ALA A O 1
ATOM 4010 N N . ALA A 1 520 ? -0.901 -15.266 -5.129 1 96.31 520 ALA A N 1
ATOM 4011 C CA . ALA A 1 520 ? -0.173 -16.141 -4.211 1 96.31 520 ALA A CA 1
ATOM 4012 C C . ALA A 1 520 ? -0.962 -16.359 -2.924 1 96.31 520 ALA A C 1
ATOM 4014 O O . ALA A 1 520 ? -1.366 -15.398 -2.262 1 96.31 520 ALA A O 1
ATOM 4015 N N . GLY A 1 521 ? -1.271 -17.578 -2.582 1 92.88 521 GLY A N 1
ATOM 4016 C CA . GLY A 1 521 ? -2.053 -17.828 -1.38 1 92.88 521 GLY A CA 1
ATOM 4017 C C . GLY A 1 521 ? -2.611 -19.234 -1.303 1 92.88 521 GLY A C 1
ATOM 4018 O O . GLY A 1 521 ? -3.736 -19.438 -0.84 1 92.88 521 GLY A O 1
ATOM 4019 N N . GLY A 1 522 ? -1.94 -20.219 -1.804 1 90.31 522 GLY A N 1
ATOM 4020 C CA . GLY A 1 522 ? -2.377 -21.609 -1.711 1 90.31 522 GLY A CA 1
ATOM 4021 C C . GLY A 1 522 ? -3.666 -21.875 -2.461 1 90.31 522 GLY A C 1
ATOM 4022 O O . GLY A 1 522 ? -3.816 -21.469 -3.615 1 90.31 522 GLY A O 1
ATOM 4023 N N . THR A 1 523 ? -4.559 -22.562 -1.79 1 89.56 523 THR A N 1
ATOM 4024 C CA . THR A 1 523 ? -5.789 -22.984 -2.443 1 89.56 523 THR A CA 1
ATOM 4025 C C . THR A 1 523 ? -6.668 -21.781 -2.777 1 89.56 523 THR A C 1
ATOM 4027 O O . THR A 1 523 ? -7.605 -21.891 -3.568 1 89.56 523 THR A O 1
ATOM 4030 N N . ARG A 1 524 ? -6.336 -20.672 -2.27 1 94.88 524 ARG A N 1
ATOM 4031 C CA . ARG A 1 524 ? -7.156 -19.484 -2.428 1 94.88 524 ARG A CA 1
ATOM 4032 C C . ARG A 1 524 ? -6.727 -18.688 -3.654 1 94.88 524 ARG A C 1
ATOM 4034 O O . ARG A 1 524 ? -7.375 -17.703 -4.02 1 94.88 524 ARG A O 1
ATOM 4041 N N . ILE A 1 525 ? -5.727 -19.094 -4.344 1 96.88 525 ILE A N 1
ATOM 4042 C CA . ILE A 1 525 ? -5.18 -18.391 -5.496 1 96.88 525 ILE A CA 1
ATOM 4043 C C . ILE A 1 525 ? -6.242 -18.266 -6.586 1 96.88 525 ILE A C 1
ATOM 4045 O O . ILE A 1 525 ? -6.543 -17.172 -7.055 1 96.88 525 ILE A O 1
ATOM 4049 N N . THR A 1 526 ? -6.828 -19.391 -6.906 1 97.25 526 THR A N 1
ATOM 4050 C CA . THR A 1 526 ? -7.727 -19.469 -8.055 1 97.25 526 THR A CA 1
ATOM 4051 C C . THR A 1 526 ? -8.961 -18.594 -7.824 1 97.25 526 THR A C 1
ATOM 4053 O O . THR A 1 526 ? -9.383 -17.859 -8.719 1 97.25 526 THR A O 1
ATOM 4056 N N . THR A 1 527 ? -9.523 -18.703 -6.66 1 97.5 527 THR A N 1
ATOM 4057 C CA . THR A 1 527 ? -10.711 -17.906 -6.352 1 97.5 527 THR A CA 1
ATOM 4058 C C . THR A 1 527 ? -10.367 -16.422 -6.324 1 97.5 527 THR A C 1
ATOM 4060 O O . THR A 1 527 ? -11.172 -15.578 -6.75 1 97.5 527 THR A O 1
ATOM 4063 N N . THR A 1 528 ? -9.227 -16.062 -5.812 1 98.19 528 THR A N 1
ATOM 4064 C CA . THR A 1 528 ? -8.789 -14.664 -5.793 1 98.19 528 THR A CA 1
ATOM 4065 C C . THR A 1 528 ? -8.648 -14.125 -7.211 1 98.19 528 THR A C 1
ATOM 4067 O O . THR A 1 528 ? -9.117 -13.023 -7.512 1 98.19 528 THR A O 1
ATOM 4070 N N . VAL A 1 529 ? -8.055 -14.867 -8.078 1 98.81 529 VAL A N 1
ATOM 4071 C CA . VAL A 1 529 ? -7.867 -14.461 -9.461 1 98.81 529 VAL A CA 1
ATOM 4072 C C . VAL A 1 529 ? -9.227 -14.281 -10.141 1 98.81 529 VAL A C 1
ATOM 4074 O O . VAL A 1 529 ? -9.445 -13.305 -10.859 1 98.81 529 VAL A O 1
ATOM 4077 N N . ALA A 1 530 ? -10.125 -15.156 -9.883 1 98.81 530 ALA A N 1
ATOM 4078 C CA . ALA A 1 530 ? -11.461 -15.078 -10.469 1 98.81 530 ALA A CA 1
ATOM 4079 C C . ALA A 1 530 ? -12.195 -13.828 -10 1 98.81 530 ALA A C 1
ATOM 4081 O O . ALA A 1 530 ? -12.875 -13.164 -10.781 1 98.81 530 ALA A O 1
ATOM 4082 N N . GLN A 1 531 ? -12.109 -13.578 -8.719 1 98.69 531 GLN A N 1
ATOM 4083 C CA . GLN A 1 531 ? -12.766 -12.398 -8.164 1 98.69 531 GLN A CA 1
ATOM 4084 C C . GLN A 1 531 ? -12.219 -11.117 -8.789 1 98.69 531 GLN A C 1
ATOM 4086 O O . GLN A 1 531 ? -12.984 -10.227 -9.156 1 98.69 531 GLN A O 1
ATOM 4091 N N . ILE A 1 532 ? -10.945 -10.984 -8.945 1 98.75 532 ILE A N 1
ATOM 4092 C CA . ILE A 1 532 ? -10.32 -9.797 -9.531 1 98.75 532 ILE A CA 1
ATOM 4093 C C . ILE A 1 532 ? -10.742 -9.664 -10.992 1 98.75 532 ILE A C 1
ATOM 4095 O O . ILE A 1 532 ? -11.102 -8.57 -11.438 1 98.75 532 ILE A O 1
ATOM 4099 N N . ALA A 1 533 ? -10.703 -10.742 -11.695 1 98.88 533 ALA A N 1
ATOM 4100 C CA . ALA A 1 533 ? -11.102 -10.719 -13.102 1 98.88 533 ALA A CA 1
ATOM 4101 C C . ALA A 1 533 ? -12.555 -10.289 -13.258 1 98.88 533 ALA A C 1
ATOM 4103 O O . ALA A 1 533 ? -12.883 -9.484 -14.125 1 98.88 533 ALA A O 1
ATOM 4104 N N . ALA A 1 534 ? -13.438 -10.82 -12.477 1 98.75 534 ALA A N 1
ATOM 4105 C CA . ALA A 1 534 ? -14.852 -10.453 -12.531 1 98.75 534 ALA A CA 1
ATOM 4106 C C . ALA A 1 534 ? -15.039 -8.961 -12.266 1 98.75 534 ALA A C 1
ATOM 4108 O O . ALA A 1 534 ? -15.82 -8.297 -12.945 1 98.75 534 ALA A O 1
ATOM 4109 N N . ARG A 1 535 ? -14.359 -8.484 -11.305 1 98.56 535 ARG A N 1
ATOM 4110 C CA . ARG A 1 535 ? -14.516 -7.086 -10.914 1 98.56 535 ARG A CA 1
ATOM 4111 C C . ARG A 1 535 ? -14.062 -6.152 -12.031 1 98.56 535 ARG A C 1
ATOM 4113 O O . ARG A 1 535 ? -14.703 -5.137 -12.297 1 98.56 535 ARG A O 1
ATOM 4120 N N . VAL A 1 536 ? -12.984 -6.461 -12.664 1 98.12 536 VAL A N 1
ATOM 4121 C CA . VAL A 1 536 ? -12.469 -5.605 -13.727 1 98.12 536 VAL A CA 1
ATOM 4122 C C . VAL A 1 536 ? -13.32 -5.77 -14.984 1 98.12 536 VAL A C 1
ATOM 4124 O O . VAL A 1 536 ? -13.781 -4.785 -15.562 1 98.12 536 VAL A O 1
ATOM 4127 N N . LEU A 1 537 ? -13.578 -6.984 -15.398 1 98.12 537 LEU A N 1
ATOM 4128 C CA . LEU A 1 537 ? -14.156 -7.262 -16.719 1 98.12 537 LEU A CA 1
ATOM 4129 C C . LEU A 1 537 ? -15.672 -7.141 -16.672 1 98.12 537 LEU A C 1
ATOM 4131 O O . LEU A 1 537 ? -16.297 -6.688 -17.641 1 98.12 537 LEU A O 1
ATOM 4135 N N . LEU A 1 538 ? -16.281 -7.594 -15.594 1 98.06 538 LEU A N 1
ATOM 4136 C CA . LEU A 1 538 ? -17.75 -7.684 -15.555 1 98.06 538 LEU A CA 1
ATOM 4137 C C . LEU A 1 538 ? -18.344 -6.52 -14.781 1 98.06 538 LEU A C 1
ATOM 4139 O O . LEU A 1 538 ? -19.438 -6.043 -15.109 1 98.06 538 LEU A O 1
ATOM 4143 N N . PHE A 1 539 ? -17.672 -6.043 -13.727 1 97.81 539 PHE A N 1
ATOM 4144 C CA . PHE A 1 539 ? -18.25 -5.004 -12.883 1 97.81 539 PHE A CA 1
ATOM 4145 C C . PHE A 1 539 ? -17.688 -3.637 -13.242 1 97.81 539 PHE A C 1
ATOM 4147 O O . PHE A 1 539 ? -18.141 -2.613 -12.719 1 97.81 539 PHE A O 1
ATOM 4154 N N . GLY A 1 540 ? -16.656 -3.596 -14 1 94.69 540 GLY A N 1
ATOM 4155 C CA . GLY A 1 540 ? -16.141 -2.338 -14.523 1 94.69 540 GLY A CA 1
ATOM 4156 C C . GLY A 1 540 ? -15.227 -1.613 -13.555 1 94.69 540 GLY A C 1
ATOM 4157 O O . GLY A 1 540 ? -15.023 -0.402 -13.672 1 94.69 540 GLY A O 1
ATOM 4158 N N . GLU A 1 541 ? -14.672 -2.26 -12.641 1 95.19 541 GLU A N 1
ATOM 4159 C CA . GLU A 1 541 ? -13.75 -1.655 -11.68 1 95.19 541 GLU A CA 1
ATOM 4160 C C . GLU A 1 541 ? -12.336 -1.566 -12.258 1 95.19 541 GLU A C 1
ATOM 4162 O O . GLU A 1 541 ? -11.969 -2.342 -13.141 1 95.19 541 GLU A O 1
ATOM 4167 N N . SER A 1 542 ? -11.508 -0.557 -11.766 1 93.75 542 SER A N 1
ATOM 4168 C CA . SER A 1 542 ? -10.102 -0.51 -12.125 1 93.75 542 SER A CA 1
ATOM 4169 C C . SER A 1 542 ? -9.32 -1.65 -11.477 1 93.75 542 SER A C 1
ATOM 4171 O O . SER A 1 542 ? -9.789 -2.252 -10.508 1 93.75 542 SER A O 1
ATOM 4173 N N . ILE A 1 543 ? -8.164 -1.92 -11.992 1 97.75 543 ILE A N 1
ATOM 4174 C CA . ILE A 1 543 ? -7.336 -2.992 -11.453 1 97.75 543 ILE A CA 1
ATOM 4175 C C . ILE A 1 543 ? -6.953 -2.674 -10.016 1 97.75 543 ILE A C 1
ATOM 4177 O O . ILE A 1 543 ? -6.883 -3.572 -9.172 1 97.75 543 ILE A O 1
ATOM 4181 N N . GLU A 1 544 ? -6.711 -1.455 -9.672 1 95.62 544 GLU A N 1
ATOM 4182 C CA . GLU A 1 544 ? -6.406 -1.075 -8.289 1 95.62 544 GLU A CA 1
ATOM 4183 C C . GLU A 1 544 ? -7.609 -1.311 -7.379 1 95.62 544 GLU A C 1
ATOM 4185 O O . GLU A 1 544 ? -7.473 -1.893 -6.301 1 95.62 544 GLU A O 1
ATOM 4190 N N . GLU A 1 545 ? -8.797 -0.814 -7.766 1 95.06 545 GLU A N 1
ATOM 4191 C CA . GLU A 1 545 ? -10 -1.025 -6.977 1 95.06 545 GLU A CA 1
ATOM 4192 C C . GLU A 1 545 ? -10.258 -2.512 -6.738 1 95.06 545 GLU A C 1
ATOM 4194 O O . GLU A 1 545 ? -10.562 -2.922 -5.617 1 95.06 545 GLU A O 1
ATOM 4199 N N . ALA A 1 546 ? -10.078 -3.258 -7.797 1 98.19 546 ALA A N 1
ATOM 4200 C CA . ALA A 1 546 ? -10.344 -4.691 -7.73 1 98.19 546 ALA A CA 1
ATOM 4201 C C . ALA A 1 546 ? -9.398 -5.379 -6.75 1 98.19 546 ALA A C 1
ATOM 4203 O O . ALA A 1 546 ? -9.828 -6.203 -5.941 1 98.19 546 ALA A O 1
ATOM 4204 N N . ILE A 1 547 ? -8.117 -5.098 -6.797 1 98.12 547 ILE A N 1
ATOM 4205 C CA . ILE A 1 547 ? -7.113 -5.773 -5.977 1 98.12 547 ILE A CA 1
ATOM 4206 C C . ILE A 1 547 ? -7.25 -5.32 -4.523 1 98.12 547 ILE A C 1
ATOM 4208 O O . ILE A 1 547 ? -7.047 -6.113 -3.602 1 98.12 547 ILE A O 1
ATOM 4212 N N . ARG A 1 548 ? -7.684 -4.117 -4.266 1 95.81 548 ARG A N 1
ATOM 4213 C CA . ARG A 1 548 ? -7.844 -3.594 -2.912 1 95.81 548 ARG A CA 1
ATOM 4214 C C . ARG A 1 548 ? -9.031 -4.242 -2.211 1 95.81 548 ARG A C 1
ATOM 4216 O O . ARG A 1 548 ? -9.078 -4.289 -0.979 1 95.81 548 ARG A O 1
ATOM 4223 N N . LYS A 1 549 ? -10 -4.715 -2.928 1 96.69 549 LYS A N 1
ATOM 4224 C CA . LYS A 1 549 ? -11.234 -5.227 -2.344 1 96.69 549 LYS A CA 1
ATOM 4225 C C . LYS A 1 549 ? -10.961 -6.434 -1.451 1 96.69 549 LYS A C 1
ATOM 4227 O O . LYS A 1 549 ? -10.086 -7.25 -1.75 1 96.69 549 LYS A O 1
ATOM 4232 N N . LYS A 1 550 ? -11.75 -6.496 -0.308 1 97.06 550 LYS A N 1
ATOM 4233 C CA . LYS A 1 550 ? -11.656 -7.66 0.57 1 97.06 550 LYS A CA 1
ATOM 4234 C C . LYS A 1 550 ? -12.273 -8.891 -0.088 1 97.06 550 LYS A C 1
ATOM 4236 O O . LYS A 1 550 ? -13.219 -8.781 -0.865 1 97.06 550 LYS A O 1
ATOM 4241 N N . ARG A 1 551 ? -11.75 -10.078 0.287 1 97.69 551 ARG A N 1
ATOM 4242 C CA . ARG A 1 551 ? -12.023 -11.273 -0.507 1 97.69 551 ARG A CA 1
ATOM 4243 C C . ARG A 1 551 ? -12.719 -12.344 0.328 1 97.69 551 ARG A C 1
ATOM 4245 O O . ARG A 1 551 ? -12.703 -12.289 1.559 1 97.69 551 ARG A O 1
ATOM 4252 N N . PHE A 1 552 ? -13.312 -13.297 -0.416 1 97.94 552 PHE A N 1
ATOM 4253 C CA . PHE A 1 552 ? -13.898 -14.492 0.185 1 97.94 552 PHE A CA 1
ATOM 4254 C C . PHE A 1 552 ? -13.32 -15.75 -0.445 1 97.94 552 PHE A C 1
ATOM 4256 O O . PHE A 1 552 ? -12.672 -15.688 -1.491 1 97.94 552 PHE A O 1
ATOM 4263 N N . HIS A 1 553 ? -13.492 -16.938 0.237 1 96.94 553 HIS A N 1
ATOM 4264 C CA . HIS A 1 553 ? -13.133 -18.25 -0.296 1 96.94 553 HIS A CA 1
ATOM 4265 C C . HIS A 1 553 ? -14.039 -19.344 0.265 1 96.94 553 HIS A C 1
ATOM 4267 O O . HIS A 1 553 ? -14.445 -19.281 1.427 1 96.94 553 HIS A O 1
ATOM 4273 N N . HIS A 1 554 ? -14.375 -20.266 -0.616 1 95.31 554 HIS A N 1
ATOM 4274 C CA . HIS A 1 554 ? -15.164 -21.422 -0.205 1 95.31 554 HIS A CA 1
ATOM 4275 C C . HIS A 1 554 ? -14.766 -22.672 -0.979 1 95.31 554 HIS A C 1
ATOM 4277 O O . HIS A 1 554 ? -15.016 -22.766 -2.182 1 95.31 554 HIS A O 1
ATOM 4283 N N . HIS A 1 555 ? -14.18 -23.625 -0.31 1 88.62 555 HIS A N 1
ATOM 4284 C CA . HIS A 1 555 ? -13.773 -24.828 -1.024 1 88.62 555 HIS A CA 1
ATOM 4285 C C . HIS A 1 555 ? -14.43 -26.062 -0.434 1 88.62 555 HIS A C 1
ATOM 4287 O O . HIS A 1 555 ? -13.93 -27.172 -0.601 1 88.62 555 HIS A O 1
ATOM 4293 N N . LEU A 1 556 ? -15.508 -25.906 0.357 1 88.38 556 LEU A N 1
ATOM 4294 C CA . LEU A 1 556 ? -16.469 -26.906 0.816 1 88.38 556 LEU A CA 1
ATOM 4295 C C . LEU A 1 556 ? -15.875 -27.766 1.924 1 88.38 556 LEU A C 1
ATOM 4297 O O . LEU A 1 556 ? -16.516 -28.703 2.41 1 88.38 556 LEU A O 1
ATOM 4301 N N . SER A 1 557 ? -14.578 -27.609 2.303 1 83.56 557 SER A N 1
ATOM 4302 C CA . SER A 1 557 ? -13.977 -28.406 3.377 1 83.56 557 SER A CA 1
ATOM 4303 C C . SER A 1 557 ? -13.188 -27.516 4.332 1 83.56 557 SER A C 1
ATOM 4305 O O . SER A 1 557 ? -12 -27.266 4.125 1 83.56 557 SER A O 1
ATOM 4307 N N . PRO A 1 558 ? -13.758 -27.078 5.379 1 86.19 558 PRO A N 1
ATOM 4308 C CA . PRO A 1 558 ? -15.141 -27.312 5.777 1 86.19 558 PRO A CA 1
ATOM 4309 C C . PRO A 1 558 ? -16.141 -26.516 4.941 1 86.19 558 PRO A C 1
ATOM 4311 O O . PRO A 1 558 ? -15.75 -25.641 4.164 1 86.19 558 PRO A O 1
ATOM 4314 N N . ASN A 1 559 ? -17.391 -26.922 5.059 1 91.31 559 ASN A N 1
ATOM 4315 C CA . ASN A 1 559 ? -18.453 -26.219 4.34 1 91.31 559 ASN A CA 1
ATOM 4316 C C . ASN A 1 559 ? -18.766 -24.875 4.988 1 91.31 559 ASN A C 1
ATOM 4318 O O . ASN A 1 559 ? -19.875 -24.656 5.477 1 91.31 559 ASN A O 1
ATOM 4322 N N . VAL A 1 560 ? -17.875 -24.031 4.973 1 95.56 560 VAL A N 1
ATOM 4323 C CA . VAL A 1 560 ? -17.953 -22.703 5.598 1 95.56 560 VAL A CA 1
ATOM 4324 C C . VAL A 1 560 ? -17.391 -21.656 4.652 1 95.56 560 VAL A C 1
ATOM 4326 O O . VAL A 1 560 ? -16.375 -21.875 3.988 1 95.56 560 VAL A O 1
ATOM 4329 N N . LEU A 1 561 ? -18.109 -20.547 4.52 1 97.69 561 LEU A N 1
ATOM 4330 C CA . LEU A 1 561 ? -17.625 -19.391 3.768 1 97.69 561 LEU A CA 1
ATOM 4331 C C . LEU A 1 561 ? -16.594 -18.609 4.57 1 97.69 561 LEU A C 1
ATOM 4333 O O . LEU A 1 561 ? -16.922 -18.031 5.605 1 97.69 561 LEU A O 1
ATOM 4337 N N . MET A 1 562 ? -15.406 -18.609 4.09 1 97.19 562 MET A N 1
ATOM 4338 C CA . MET A 1 562 ? -14.359 -17.812 4.719 1 97.19 562 MET A CA 1
ATOM 4339 C C . MET A 1 562 ? -14.281 -16.422 4.086 1 97.19 562 MET A C 1
ATOM 4341 O O . MET A 1 562 ? -14.422 -16.281 2.871 1 97.19 562 MET A O 1
ATOM 4345 N N . TYR A 1 563 ? -14.094 -15.383 4.914 1 97.25 563 TYR A N 1
ATOM 4346 C CA . TYR A 1 563 ? -13.922 -14.031 4.387 1 97.25 563 TYR A CA 1
ATOM 4347 C C . TYR A 1 563 ? -12.844 -13.281 5.156 1 97.25 563 TYR A C 1
ATOM 4349 O O . TYR A 1 563 ? -12.562 -13.602 6.316 1 97.25 563 TYR A O 1
ATOM 4357 N N . GLU A 1 564 ? -12.219 -12.273 4.535 1 96.62 564 GLU A N 1
ATOM 4358 C CA . GLU A 1 564 ? -11.148 -11.477 5.129 1 96.62 564 GLU A CA 1
ATOM 4359 C C . GLU A 1 564 ? -11.703 -10.484 6.148 1 96.62 564 GLU A C 1
ATOM 4361 O O . GLU A 1 564 ? -12.766 -9.906 5.945 1 96.62 564 GLU A O 1
ATOM 4366 N N . PHE A 1 565 ? -10.922 -10.234 7.172 1 94.19 565 PHE A N 1
ATOM 4367 C CA . PHE A 1 565 ? -11.242 -9.125 8.062 1 94.19 565 PHE A CA 1
ATOM 4368 C C . PHE A 1 565 ? -11.336 -7.812 7.285 1 94.19 565 PHE A C 1
ATOM 4370 O O . PHE A 1 565 ? -10.57 -7.586 6.348 1 94.19 565 PHE A O 1
ATOM 4377 N N . GLY A 1 566 ? -12.352 -7.008 7.645 1 94.5 566 GLY A N 1
ATOM 4378 C CA . GLY A 1 566 ? -12.586 -5.754 6.949 1 94.5 566 GLY A CA 1
ATOM 4379 C C . GLY A 1 566 ? -13.625 -5.863 5.848 1 94.5 566 GLY A C 1
ATOM 4380 O O . GLY A 1 566 ? -14.031 -4.855 5.27 1 94.5 566 GLY A O 1
ATOM 4381 N N . PHE A 1 567 ? -13.969 -7.137 5.59 1 96.56 567 PHE A N 1
ATOM 4382 C CA . PHE A 1 567 ? -15.062 -7.328 4.652 1 96.56 567 PHE A CA 1
ATOM 4383 C C . PHE A 1 567 ? -16.312 -6.605 5.133 1 96.56 567 PHE A C 1
ATOM 4385 O O . PHE A 1 567 ? -16.594 -6.57 6.332 1 96.56 567 PHE A O 1
ATOM 4392 N N . PRO A 1 568 ? -17.172 -6.035 4.195 1 96.31 568 PRO A N 1
ATOM 4393 C CA . PRO A 1 568 ? -18.375 -5.324 4.629 1 96.31 568 PRO A CA 1
ATOM 4394 C C . PRO A 1 568 ? -19.297 -6.203 5.465 1 96.31 568 PRO A C 1
ATOM 4396 O O . PRO A 1 568 ? -19.875 -7.16 4.945 1 96.31 568 PRO A O 1
ATOM 4399 N N . GLU A 1 569 ? -19.547 -5.801 6.668 1 94.62 569 GLU A N 1
ATOM 4400 C CA . GLU A 1 569 ? -20.234 -6.66 7.613 1 94.62 569 GLU A CA 1
ATOM 4401 C C . GLU A 1 569 ? -21.734 -6.699 7.32 1 94.62 569 GLU A C 1
ATOM 4403 O O . GLU A 1 569 ? -22.422 -7.668 7.664 1 94.62 569 GLU A O 1
ATOM 4408 N N . ASP A 1 570 ? -22.281 -5.645 6.777 1 95.12 570 ASP A N 1
ATOM 4409 C CA . ASP A 1 570 ? -23.688 -5.66 6.387 1 95.12 570 ASP A CA 1
ATOM 4410 C C . ASP A 1 570 ? -23.938 -6.688 5.289 1 95.12 570 ASP A C 1
ATOM 4412 O O . ASP A 1 570 ? -25 -7.328 5.262 1 95.12 570 ASP A O 1
ATOM 4416 N N . ILE A 1 571 ? -22.984 -6.859 4.395 1 97.5 571 ILE A N 1
ATOM 4417 C CA . ILE A 1 571 ? -23.094 -7.879 3.354 1 97.5 571 ILE A CA 1
ATOM 4418 C C . ILE A 1 571 ? -22.984 -9.266 3.979 1 97.5 571 ILE A C 1
ATOM 4420 O O . ILE A 1 571 ? -23.766 -10.164 3.637 1 97.5 571 ILE A O 1
ATOM 4424 N N . VAL A 1 572 ? -22.047 -9.477 4.922 1 98 572 VAL A N 1
ATOM 4425 C CA . VAL A 1 572 ? -21.875 -10.758 5.59 1 98 572 VAL A CA 1
ATOM 4426 C C . VAL A 1 572 ? -23.156 -11.156 6.309 1 98 572 VAL A C 1
ATOM 4428 O O . VAL A 1 572 ? -23.594 -12.312 6.238 1 98 572 VAL A O 1
ATOM 4431 N N . SER A 1 573 ? -23.797 -10.203 7 1 97.25 573 SER A N 1
ATOM 4432 C CA . SER A 1 573 ? -25.047 -10.453 7.711 1 97.25 573 SER A CA 1
ATOM 4433 C C . SER A 1 573 ? -26.141 -10.922 6.754 1 97.25 573 SER A C 1
ATOM 4435 O O . SER A 1 573 ? -26.906 -11.828 7.078 1 97.25 573 SER A O 1
ATOM 4437 N N . GLN A 1 574 ? -26.203 -10.305 5.613 1 98.06 574 GLN A N 1
ATOM 4438 C CA . GLN A 1 574 ? -27.203 -10.703 4.625 1 98.06 574 GLN A CA 1
ATOM 4439 C C . GLN A 1 574 ? -26.922 -12.102 4.082 1 98.06 574 GLN A C 1
ATOM 4441 O O . GLN A 1 574 ? -27.844 -12.891 3.852 1 98.06 574 GLN A O 1
ATOM 4446 N N . LEU A 1 575 ? -25.672 -12.43 3.828 1 98.69 575 LEU A N 1
ATOM 4447 C CA . LEU A 1 575 ? -25.281 -13.758 3.35 1 98.69 575 LEU A CA 1
ATOM 4448 C C . LEU A 1 575 ? -25.688 -14.836 4.348 1 98.69 575 LEU A C 1
ATOM 4450 O O . LEU A 1 575 ? -26.109 -15.922 3.951 1 98.69 575 LEU A O 1
ATOM 4454 N N . GLU A 1 576 ? -25.547 -14.539 5.621 1 98.44 576 GLU A N 1
ATOM 4455 C CA . GLU A 1 576 ? -25.938 -15.477 6.676 1 98.44 576 GLU A CA 1
ATOM 4456 C C . GLU A 1 576 ? -27.453 -15.555 6.812 1 98.44 576 GLU A C 1
ATOM 4458 O O . GLU A 1 576 ? -28.031 -16.641 6.777 1 98.44 576 GLU A O 1
ATOM 4463 N N . ASP A 1 577 ? -28.141 -14.383 6.918 1 98.25 577 ASP A N 1
ATOM 4464 C CA . ASP A 1 577 ? -29.547 -14.32 7.316 1 98.25 577 ASP A CA 1
ATOM 4465 C C . ASP A 1 577 ? -30.469 -14.633 6.141 1 98.25 577 ASP A C 1
ATOM 4467 O O . ASP A 1 577 ? -31.484 -15.289 6.312 1 98.25 577 ASP A O 1
ATOM 4471 N N . THR A 1 578 ? -30.094 -14.141 4.984 1 98.38 578 THR A N 1
ATOM 4472 C CA . THR A 1 578 ? -30.984 -14.234 3.838 1 98.38 578 THR A CA 1
ATOM 4473 C C . THR A 1 578 ? -30.703 -15.5 3.027 1 98.38 578 THR A C 1
ATOM 4475 O O . THR A 1 578 ? -31.625 -16.172 2.576 1 98.38 578 THR A O 1
ATOM 4478 N N . TYR A 1 579 ? -29.438 -15.852 2.861 1 98.56 579 TYR A N 1
ATOM 4479 C CA . TYR A 1 579 ? -29.078 -16.922 1.927 1 98.56 579 TYR A CA 1
ATOM 4480 C C . TYR A 1 579 ? -28.672 -18.188 2.668 1 98.56 579 TYR A C 1
ATOM 4482 O O . TYR A 1 579 ? -28.578 -19.25 2.068 1 98.56 579 TYR A O 1
ATOM 4490 N N . GLY A 1 580 ? -28.297 -18.094 3.961 1 98.56 580 GLY A N 1
ATOM 4491 C CA . GLY A 1 580 ? -28.094 -19.266 4.789 1 98.56 580 GLY A CA 1
ATOM 4492 C C . GLY A 1 580 ? -26.625 -19.688 4.867 1 98.56 580 GLY A C 1
ATOM 4493 O O . GLY A 1 580 ? -26.328 -20.781 5.332 1 98.56 580 GLY A O 1
ATOM 4494 N N . HIS A 1 581 ? -25.703 -18.891 4.457 1 98.56 581 HIS A N 1
ATOM 4495 C CA . HIS A 1 581 ? -24.281 -19.25 4.516 1 98.56 581 HIS A CA 1
ATOM 4496 C C . HIS A 1 581 ? -23.781 -19.297 5.953 1 98.56 581 HIS A C 1
ATOM 4498 O O . HIS A 1 581 ? -24.156 -18.453 6.77 1 98.56 581 HIS A O 1
ATOM 4504 N N . LYS A 1 582 ? -23.016 -20.344 6.285 1 98.12 582 LYS A N 1
ATOM 4505 C CA . LYS A 1 582 ? -22.172 -20.312 7.48 1 98.12 582 LYS A CA 1
ATOM 4506 C C . LYS A 1 582 ? -20.844 -19.625 7.203 1 98.12 582 LYS A C 1
ATOM 4508 O O . LYS A 1 582 ? -20.156 -19.953 6.234 1 98.12 582 LYS A O 1
ATOM 4513 N N . THR A 1 583 ? -20.516 -18.656 8.023 1 97.88 583 THR A N 1
ATOM 4514 C CA . THR A 1 583 ? -19.375 -17.828 7.676 1 97.88 583 THR A CA 1
ATOM 4515 C C . THR A 1 583 ? -18.297 -17.922 8.758 1 97.88 583 THR A C 1
ATOM 4517 O O . THR A 1 583 ? -18.578 -18.266 9.898 1 97.88 583 THR A O 1
ATOM 4520 N N . GLU A 1 584 ? -17.062 -17.719 8.398 1 97.12 584 GLU A N 1
ATOM 4521 C CA . GLU A 1 584 ? -15.898 -17.625 9.281 1 97.12 584 GLU A CA 1
ATOM 4522 C C . GLU A 1 584 ? -14.992 -16.469 8.883 1 97.12 584 GLU A C 1
ATOM 4524 O O . GLU A 1 584 ? -14.523 -16.406 7.742 1 97.12 584 GLU A O 1
ATOM 4529 N N . LYS A 1 585 ? -14.766 -15.531 9.797 1 95.5 585 LYS A N 1
ATOM 4530 C CA . LYS A 1 585 ? -13.844 -14.422 9.578 1 95.5 585 LYS A CA 1
ATOM 4531 C C . LYS A 1 585 ? -12.398 -14.859 9.75 1 95.5 585 LYS A C 1
ATOM 4533 O O . LYS A 1 585 ? -12.039 -15.453 10.766 1 95.5 585 LYS A O 1
ATOM 4538 N N . ARG A 1 586 ? -11.594 -14.539 8.75 1 93.38 586 ARG A N 1
ATOM 4539 C CA . ARG A 1 586 ? -10.18 -14.875 8.844 1 93.38 586 ARG A CA 1
ATOM 4540 C C . ARG A 1 586 ? -9.398 -13.766 9.539 1 93.38 586 ARG A C 1
ATOM 4542 O O . ARG A 1 586 ? -9.672 -12.586 9.336 1 93.38 586 ARG A O 1
ATOM 4549 N N . GLU A 1 587 ? -8.336 -14.156 10.242 1 88.31 587 GLU A N 1
ATOM 4550 C CA . GLU A 1 587 ? -7.457 -13.195 10.898 1 88.31 587 GLU A CA 1
ATOM 4551 C C . GLU A 1 587 ? -6.301 -12.797 9.984 1 88.31 587 GLU A C 1
ATOM 4553 O O . GLU A 1 587 ? -5.613 -11.805 10.234 1 88.31 587 GLU A O 1
ATOM 4558 N N . SER A 1 588 ? -6.094 -13.539 8.938 1 89.06 588 SER A N 1
ATOM 4559 C CA . SER A 1 588 ? -5.059 -13.258 7.949 1 89.06 588 SER A CA 1
ATOM 4560 C C . SER A 1 588 ? -5.664 -13.023 6.57 1 89.06 588 SER A C 1
ATOM 4562 O O . SER A 1 588 ? -6.824 -13.359 6.328 1 89.06 588 SER A O 1
ATOM 4564 N N . TYR A 1 589 ? -4.918 -12.5 5.742 1 90.25 589 TYR A N 1
ATOM 4565 C CA . TYR A 1 589 ? -5.387 -12.203 4.395 1 90.25 589 TYR A CA 1
ATOM 4566 C C . TYR A 1 589 ? -5.547 -13.477 3.58 1 90.25 589 TYR A C 1
ATOM 4568 O O . TYR A 1 589 ? -4.969 -14.516 3.916 1 90.25 589 TYR A O 1
ATOM 4576 N N . MET A 1 590 ? -6.34 -13.414 2.537 1 91.62 590 MET A N 1
ATOM 4577 C CA . MET A 1 590 ? -6.625 -14.57 1.689 1 91.62 590 MET A CA 1
ATOM 4578 C C . MET A 1 590 ? -5.457 -14.859 0.75 1 91.62 590 MET A C 1
ATOM 4580 O O . MET A 1 590 ? -4.859 -15.938 0.806 1 91.62 590 MET A O 1
ATOM 4584 N N . ALA A 1 591 ? -5.18 -14.039 -0.146 1 95.25 591 ALA A N 1
ATOM 4585 C CA . ALA A 1 591 ? -4.117 -14.164 -1.138 1 95.25 591 ALA A CA 1
ATOM 4586 C C . ALA A 1 591 ? -3.607 -12.797 -1.576 1 95.25 591 ALA A C 1
ATOM 4588 O O . ALA A 1 591 ? -4.301 -11.789 -1.412 1 95.25 591 ALA A O 1
ATOM 4589 N N . VAL A 1 592 ? -2.381 -12.805 -2.047 1 97.31 592 VAL A N 1
ATOM 4590 C CA . VAL A 1 592 ? -1.734 -11.602 -2.559 1 97.31 592 VAL A CA 1
ATOM 4591 C C . VAL A 1 592 ? -1.743 -11.617 -4.086 1 97.31 592 VAL A C 1
ATOM 4593 O O . VAL A 1 592 ? -1.389 -12.617 -4.703 1 97.31 592 VAL A O 1
ATOM 4596 N N . ALA A 1 593 ? -2.139 -10.469 -4.723 1 98.38 593 ALA A N 1
ATOM 4597 C CA . ALA A 1 593 ? -2.299 -10.492 -6.172 1 98.38 593 ALA A CA 1
ATOM 4598 C C . ALA A 1 593 ? -1.545 -9.336 -6.828 1 98.38 593 ALA A C 1
ATOM 4600 O O . ALA A 1 593 ? -1.347 -8.289 -6.211 1 98.38 593 ALA A O 1
ATOM 4601 N N . GLU A 1 594 ? -1.071 -9.508 -8.031 1 98.56 594 GLU A N 1
ATOM 4602 C CA . GLU A 1 594 ? -0.553 -8.5 -8.945 1 98.56 594 GLU A CA 1
ATOM 4603 C C . GLU A 1 594 ? -1.346 -8.484 -10.25 1 98.56 594 GLU A C 1
ATOM 4605 O O . GLU A 1 594 ? -1.78 -9.531 -10.734 1 98.56 594 GLU A O 1
ATOM 4610 N N . GLY A 1 595 ? -1.521 -7.27 -10.828 1 98.69 595 GLY A N 1
ATOM 4611 C CA . GLY A 1 595 ? -2.279 -7.23 -12.07 1 98.69 595 GLY A CA 1
ATOM 4612 C C . GLY A 1 595 ? -1.98 -6.004 -12.914 1 98.69 595 GLY A C 1
ATOM 4613 O O . GLY A 1 595 ? -1.5 -4.992 -12.398 1 98.69 595 GLY A O 1
ATOM 4614 N N . ILE A 1 596 ? -2.166 -6.121 -14.227 1 98.69 596 ILE A N 1
ATOM 4615 C CA . ILE A 1 596 ? -2.07 -5.066 -15.227 1 98.69 596 ILE A CA 1
ATOM 4616 C C . ILE A 1 596 ? -3.352 -5.023 -16.062 1 98.69 596 ILE A C 1
ATOM 4618 O O . ILE A 1 596 ? -3.893 -6.062 -16.438 1 98.69 596 ILE A O 1
ATOM 4622 N N . GLU A 1 597 ? -3.855 -3.867 -16.266 1 97.5 597 GLU A N 1
ATOM 4623 C CA . GLU A 1 597 ? -5.043 -3.656 -17.094 1 97.5 597 GLU A CA 1
ATOM 4624 C C . GLU A 1 597 ? -4.781 -2.639 -18.188 1 97.5 597 GLU A C 1
ATOM 4626 O O . GLU A 1 597 ? -4.066 -1.657 -17.984 1 97.5 597 GLU A O 1
ATOM 4631 N N . ARG A 1 598 ? -5.34 -2.918 -19.312 1 94.31 598 ARG A N 1
ATOM 4632 C CA . ARG A 1 598 ? -5.383 -1.946 -20.391 1 94.31 598 ARG A CA 1
ATOM 4633 C C . ARG A 1 598 ? -6.797 -1.405 -20.594 1 94.31 598 ARG A C 1
ATOM 4635 O O . ARG A 1 598 ? -7.734 -2.172 -20.812 1 94.31 598 ARG A O 1
ATOM 4642 N N . CYS A 1 599 ? -6.91 -0.12 -20.5 1 85.94 599 CYS A N 1
ATOM 4643 C CA . CYS A 1 599 ? -8.211 0.493 -20.734 1 85.94 599 CYS A CA 1
ATOM 4644 C C . CYS A 1 599 ? -8.656 0.271 -22.172 1 85.94 599 CYS A C 1
ATOM 4646 O O . CYS A 1 599 ? -7.941 0.625 -23.109 1 85.94 599 CYS A O 1
ATOM 4648 N N . PRO A 1 600 ? -9.82 -0.25 -22.406 1 80.06 600 PRO A N 1
ATOM 4649 C CA . PRO A 1 600 ? -10.258 -0.564 -23.781 1 80.06 600 PRO A CA 1
ATOM 4650 C C . PRO A 1 600 ? -10.578 0.684 -24.594 1 80.06 600 PRO A C 1
ATOM 4652 O O . PRO A 1 600 ? -10.594 0.63 -25.828 1 80.06 600 PRO A O 1
ATOM 4655 N N . VAL A 1 601 ? -10.82 1.682 -23.891 1 75.25 601 VAL A N 1
ATOM 4656 C CA . VAL A 1 601 ? -11.234 2.898 -24.578 1 75.25 601 VAL A CA 1
ATOM 4657 C C . VAL A 1 601 ? -10.008 3.74 -24.922 1 75.25 601 VAL A C 1
ATOM 4659 O O . VAL A 1 601 ? -9.82 4.125 -26.078 1 75.25 601 VAL A O 1
ATOM 4662 N N . THR A 1 602 ? -9.094 3.82 -23.969 1 71.25 602 THR A N 1
ATOM 4663 C CA . THR A 1 602 ? -7.988 4.754 -24.156 1 71.25 602 THR A CA 1
ATOM 4664 C C . THR A 1 602 ? -6.699 4.012 -24.5 1 71.25 602 THR A C 1
ATOM 4666 O O . THR A 1 602 ? -5.742 4.609 -24.984 1 71.25 602 THR A O 1
ATOM 4669 N N . GLY A 1 603 ? -6.645 2.793 -24.156 1 80.94 603 GLY A N 1
ATOM 4670 C CA . GLY A 1 603 ? -5.426 2.023 -24.344 1 80.94 603 GLY A CA 1
ATOM 4671 C C . GLY A 1 603 ? -4.43 2.213 -23.203 1 80.94 603 GLY A C 1
ATOM 4672 O O . GLY A 1 603 ? -3.398 1.54 -23.172 1 80.94 603 GLY A O 1
ATOM 4673 N N . GLN A 1 604 ? -4.688 3.062 -22.25 1 83.19 604 GLN A N 1
ATOM 4674 C CA . GLN A 1 604 ? -3.795 3.314 -21.125 1 83.19 604 GLN A CA 1
ATOM 4675 C C . GLN A 1 604 ? -3.576 2.047 -20.297 1 83.19 604 GLN A C 1
ATOM 4677 O O . GLN A 1 604 ? -4.516 1.288 -20.047 1 83.19 604 GLN A O 1
ATOM 4682 N N . VAL A 1 605 ? -2.311 1.956 -19.922 1 92.75 605 VAL A N 1
ATOM 4683 C CA . VAL A 1 605 ? -1.951 0.782 -19.141 1 92.75 605 VAL A CA 1
ATOM 4684 C C . VAL A 1 605 ? -1.851 1.161 -17.656 1 92.75 605 VAL A C 1
ATOM 4686 O O . VAL A 1 605 ? -1.181 2.135 -17.312 1 92.75 605 VAL A O 1
ATOM 4689 N N . SER A 1 606 ? -2.592 0.47 -16.812 1 93 606 SER A N 1
ATOM 4690 C CA . SER A 1 606 ? -2.496 0.58 -15.359 1 93 606 SER A CA 1
ATOM 4691 C C . SER A 1 606 ? -2.023 -0.729 -14.734 1 93 606 SER A C 1
ATOM 4693 O O . SER A 1 606 ? -2.193 -1.8 -15.32 1 93 606 SER A O 1
ATOM 4695 N N . ALA A 1 607 ? -1.396 -0.638 -13.633 1 97.31 607 ALA A N 1
ATOM 4696 C CA . ALA A 1 607 ? -0.892 -1.801 -12.906 1 97.31 607 ALA A CA 1
ATOM 4697 C C . ALA A 1 607 ? -0.91 -1.559 -11.398 1 97.31 607 ALA A C 1
ATOM 4699 O O . ALA A 1 607 ? -0.816 -0.415 -10.945 1 97.31 607 ALA A O 1
ATOM 4700 N N . PHE A 1 608 ? -1.095 -2.604 -10.656 1 97.31 608 PHE A N 1
ATOM 4701 C CA . PHE A 1 608 ? -1.151 -2.445 -9.203 1 97.31 608 PHE A CA 1
ATOM 4702 C C . PHE A 1 608 ? -0.648 -3.703 -8.508 1 97.31 608 PHE A C 1
ATOM 4704 O O . PHE A 1 608 ? -0.955 -4.82 -8.93 1 97.31 608 PHE A O 1
ATOM 4711 N N . ALA A 1 609 ? 0.2 -3.543 -7.453 1 98 609 ALA A N 1
ATOM 4712 C CA . ALA A 1 609 ? 0.645 -4.605 -6.555 1 98 609 ALA A CA 1
ATOM 4713 C C . ALA A 1 609 ? -0.128 -4.57 -5.238 1 98 609 ALA A C 1
ATOM 4715 O O . ALA A 1 609 ? -0.328 -3.502 -4.656 1 98 609 ALA A O 1
ATOM 4716 N N . ASP A 1 610 ? -0.481 -5.672 -4.801 1 97.5 610 ASP A N 1
ATOM 4717 C CA . ASP A 1 610 ? -1.332 -5.832 -3.627 1 97.5 610 ASP A CA 1
ATOM 4718 C C . ASP A 1 610 ? -0.655 -5.266 -2.379 1 97.5 610 ASP A C 1
ATOM 4720 O O . ASP A 1 610 ? 0.48 -5.633 -2.064 1 97.5 610 ASP A O 1
ATOM 4724 N N . LEU A 1 611 ? -1.365 -4.488 -1.603 1 94.19 611 LEU A N 1
ATOM 4725 C CA . LEU A 1 611 ? -0.827 -3.85 -0.407 1 94.19 611 LEU A CA 1
ATOM 4726 C C . LEU A 1 611 ? -0.709 -4.848 0.739 1 94.19 611 LEU A C 1
ATOM 4728 O O . LEU A 1 611 ? -0.048 -4.574 1.742 1 94.19 611 LEU A O 1
ATOM 4732 N N . ARG A 1 612 ? -1.22 -6.004 0.612 1 94.81 612 ARG A N 1
ATOM 4733 C CA . ARG A 1 612 ? -1.182 -7.055 1.623 1 94.81 612 ARG A CA 1
ATOM 4734 C C . ARG A 1 612 ? 0.229 -7.613 1.78 1 94.81 612 ARG A C 1
ATOM 4736 O O . ARG A 1 612 ? 0.533 -8.273 2.775 1 94.81 612 ARG A O 1
ATOM 4743 N N . LYS A 1 613 ? 1.039 -7.441 0.834 1 94.44 613 LYS A N 1
ATOM 4744 C CA . LYS A 1 613 ? 2.43 -7.891 0.838 1 94.44 613 LYS A CA 1
ATOM 4745 C C . LYS A 1 613 ? 3.367 -6.773 0.393 1 94.44 613 LYS A C 1
ATOM 4747 O O . LYS A 1 613 ? 3.402 -6.418 -0.787 1 94.44 613 LYS A O 1
ATOM 4752 N N . LEU A 1 614 ? 4.168 -6.289 1.303 1 93.31 614 LEU A N 1
ATOM 4753 C CA . LEU A 1 614 ? 5.078 -5.18 1.037 1 93.31 614 LEU A CA 1
ATOM 4754 C C . LEU A 1 614 ? 6.516 -5.672 0.931 1 93.31 614 LEU A C 1
ATOM 4756 O O . LEU A 1 614 ? 6.914 -6.602 1.635 1 93.31 614 LEU A O 1
ATOM 4760 N N . PRO A 1 615 ? 7.348 -5.207 -0.091 1 93.31 615 PRO A N 1
ATOM 4761 C CA . PRO A 1 615 ? 7.133 -3.912 -0.744 1 93.31 615 PRO A CA 1
ATOM 4762 C C . PRO A 1 615 ? 6.699 -4.051 -2.201 1 93.31 615 PRO A C 1
ATOM 4764 O O . PRO A 1 615 ? 7.328 -3.471 -3.092 1 93.31 615 PRO A O 1
ATOM 4767 N N . GLY A 1 616 ? 5.617 -4.648 -2.484 1 95.44 616 GLY A N 1
ATOM 4768 C CA . GLY A 1 616 ? 5.117 -4.766 -3.846 1 95.44 616 GLY A CA 1
ATOM 4769 C C . GLY A 1 616 ? 4.969 -3.426 -4.543 1 95.44 616 GLY A C 1
ATOM 4770 O O . GLY A 1 616 ? 4.785 -2.396 -3.887 1 95.44 616 GLY A O 1
ATOM 4771 N N . GLY A 1 617 ? 5.094 -3.449 -5.973 1 95.12 617 GLY A N 1
ATOM 4772 C CA . GLY A 1 617 ? 4.926 -2.225 -6.738 1 95.12 617 GLY A CA 1
ATOM 4773 C C . GLY A 1 617 ? 4.969 -2.447 -8.242 1 95.12 617 GLY A C 1
ATOM 4774 O O . GLY A 1 617 ? 5.367 -3.52 -8.703 1 95.12 617 GLY A O 1
ATOM 4775 N N . ALA A 1 618 ? 4.516 -1.43 -8.961 1 96.19 618 ALA A N 1
ATOM 4776 C CA . ALA A 1 618 ? 4.488 -1.455 -10.422 1 96.19 618 ALA A CA 1
ATOM 4777 C C . ALA A 1 618 ? 5.449 -0.42 -11 1 96.19 618 ALA A C 1
ATOM 4779 O O . ALA A 1 618 ? 5.715 0.609 -10.375 1 96.19 618 ALA A O 1
ATOM 4780 N N . SER A 1 619 ? 6.039 -0.753 -12.141 1 94.56 619 SER A N 1
ATOM 4781 C CA . SER A 1 619 ? 6.855 0.161 -12.938 1 94.56 619 SER A CA 1
ATOM 4782 C C . SER A 1 619 ? 6.344 0.26 -14.367 1 94.56 619 SER A C 1
ATOM 4784 O O . SER A 1 619 ? 5.816 -0.712 -14.914 1 94.56 619 SER A O 1
ATOM 4786 N N . PHE A 1 620 ? 6.562 1.447 -15.008 1 91.88 620 PHE A N 1
ATOM 4787 C CA . PHE A 1 620 ? 5.879 1.707 -16.281 1 91.88 620 PHE A CA 1
ATOM 4788 C C . PHE A 1 620 ? 6.871 2.143 -17.344 1 91.88 620 PHE A C 1
ATOM 4790 O O . PHE A 1 620 ? 7.906 2.736 -17.031 1 91.88 620 PHE A O 1
ATOM 4797 N N . VAL A 1 621 ? 6.633 1.721 -18.562 1 89.06 621 VAL A N 1
ATOM 4798 C CA . VAL A 1 621 ? 7.254 2.305 -19.75 1 89.06 621 VAL A CA 1
ATOM 4799 C C . VAL A 1 621 ? 6.32 3.352 -20.359 1 89.06 621 VAL A C 1
ATOM 4801 O O . VAL A 1 621 ? 5.141 3.078 -20.594 1 89.06 621 VAL A O 1
ATOM 4804 N N . GLN A 1 622 ? 7.055 4.465 -20.594 1 80.19 622 GLN A N 1
ATOM 4805 C CA . GLN A 1 622 ? 6.242 5.574 -21.078 1 80.19 622 GLN A CA 1
ATOM 4806 C C . GLN A 1 622 ? 6.715 6.047 -22.453 1 80.19 622 GLN A C 1
ATOM 4808 O O . GLN A 1 622 ? 7.898 5.934 -22.781 1 80.19 622 GLN A O 1
ATOM 4813 N N . LYS A 1 623 ? 5.898 6.383 -23.375 1 72.94 623 LYS A N 1
ATOM 4814 C CA . LYS A 1 623 ? 6.199 6.973 -24.672 1 72.94 623 LYS A CA 1
ATOM 4815 C C . LYS A 1 623 ? 5.84 8.453 -24.703 1 72.94 623 LYS A C 1
ATOM 4817 O O . LYS A 1 623 ? 4.801 8.859 -24.172 1 72.94 623 LYS A O 1
ATOM 4822 N N . THR A 1 624 ? 6.902 9.25 -25.188 1 62.5 624 THR A N 1
ATOM 4823 C CA . THR A 1 624 ? 6.688 10.68 -25.359 1 62.5 624 THR A CA 1
ATOM 4824 C C . THR A 1 624 ? 5.953 10.977 -26.656 1 62.5 624 THR A C 1
ATOM 4826 O O . THR A 1 624 ? 6.352 10.492 -27.719 1 62.5 624 THR A O 1
ATOM 4829 N N . ILE A 1 625 ? 4.949 11.531 -26.547 1 59.91 625 ILE A N 1
ATOM 4830 C CA . ILE A 1 625 ? 4.234 11.922 -27.766 1 59.91 625 ILE A CA 1
ATOM 4831 C C . ILE A 1 625 ? 4.102 13.445 -27.812 1 59.91 625 ILE A C 1
ATOM 4833 O O . ILE A 1 625 ? 3.953 14.102 -26.781 1 59.91 625 ILE A O 1
ATOM 4837 N N . PHE A 1 626 ? 4.574 14.164 -28.812 1 55.91 626 PHE A N 1
ATOM 4838 C CA . PHE A 1 626 ? 4.504 15.609 -29 1 55.91 626 PHE A CA 1
ATOM 4839 C C . PHE A 1 626 ? 3.186 16.016 -29.656 1 55.91 626 PHE A C 1
ATOM 4841 O O . PHE A 1 626 ? 2.781 15.422 -30.656 1 55.91 626 PHE A O 1
ATOM 4848 N N . ILE A 1 627 ? 2.418 16.75 -28.797 1 50.41 627 ILE A N 1
ATOM 4849 C CA . ILE A 1 627 ? 1.12 17.172 -29.312 1 50.41 627 ILE A CA 1
ATOM 4850 C C . ILE A 1 627 ? 1.158 18.656 -29.672 1 50.41 627 ILE A C 1
ATOM 4852 O O . ILE A 1 627 ? 1.622 19.484 -28.875 1 50.41 627 ILE A O 1
ATOM 4856 N N . MET B 1 1 ? -21.453 -20.75 45.688 1 18.59 1 MET B N 1
ATOM 4857 C CA . MET B 1 1 ? -20.453 -20.031 46.469 1 18.59 1 MET B CA 1
ATOM 4858 C C . MET B 1 1 ? -19.047 -20.312 45.938 1 18.59 1 MET B C 1
ATOM 4860 O O . MET B 1 1 ? -18.094 -20.359 46.719 1 18.59 1 MET B O 1
ATOM 4864 N N . ALA B 1 2 ? -19.078 -20.688 44.781 1 16.88 2 ALA B N 1
ATOM 4865 C CA . ALA B 1 2 ? -18.344 -21.234 43.656 1 16.88 2 ALA B CA 1
ATOM 4866 C C . ALA B 1 2 ? -17.062 -20.453 43.406 1 16.88 2 ALA B C 1
ATOM 4868 O O . ALA B 1 2 ? -16 -21.031 43.156 1 16.88 2 ALA B O 1
ATOM 4869 N N . ALA B 1 3 ? -17.281 -19.328 42.75 1 18.53 3 ALA B N 1
ATOM 4870 C CA . ALA B 1 3 ? -16.562 -19.016 41.5 1 18.53 3 ALA B CA 1
ATOM 4871 C C . ALA B 1 3 ? -15.227 -18.328 41.812 1 18.53 3 ALA B C 1
ATOM 4873 O O . ALA B 1 3 ? -15.172 -17.125 42.031 1 18.53 3 ALA B O 1
ATOM 4874 N N . ASN B 1 4 ? -14.398 -19.031 42.5 1 16.44 4 ASN B N 1
ATOM 4875 C CA . ASN B 1 4 ? -13.242 -18.516 43.25 1 16.44 4 ASN B CA 1
ATOM 4876 C C . ASN B 1 4 ? -12.289 -17.766 42.312 1 16.44 4 ASN B C 1
ATOM 4878 O O . ASN B 1 4 ? -12.336 -17.938 41.094 1 16.44 4 ASN B O 1
ATOM 4882 N N . ALA B 1 5 ? -11.125 -17.453 42.75 1 17.97 5 ALA B N 1
ATOM 4883 C CA . ALA B 1 5 ? -10.18 -16.375 43.031 1 17.97 5 ALA B CA 1
ATOM 4884 C C . ALA B 1 5 ? -9.125 -16.281 41.906 1 17.97 5 ALA B C 1
ATOM 4886 O O . ALA B 1 5 ? -8.82 -15.188 41.438 1 17.97 5 ALA B O 1
ATOM 4887 N N . LYS B 1 6 ? -8.234 -17.359 41.688 1 18.91 6 LYS B N 1
ATOM 4888 C CA . LYS B 1 6 ? -6.859 -17 42.031 1 18.91 6 LYS B CA 1
ATOM 4889 C C . LYS B 1 6 ? -6.16 -16.328 40.844 1 18.91 6 LYS B C 1
ATOM 4891 O O . LYS B 1 6 ? -6.613 -16.422 39.719 1 18.91 6 LYS B O 1
ATOM 4896 N N . ASP B 1 7 ? -4.719 -16.391 40.844 1 18.16 7 ASP B N 1
ATOM 4897 C CA . ASP B 1 7 ? -3.418 -15.742 40.938 1 18.16 7 ASP B CA 1
ATOM 4898 C C . ASP B 1 7 ? -2.703 -15.742 39.594 1 18.16 7 ASP B C 1
ATOM 4900 O O . ASP B 1 7 ? -2.309 -16.797 39.094 1 18.16 7 ASP B O 1
ATOM 4904 N N . LEU B 1 8 ? -3.311 -15.055 38.625 1 19.16 8 LEU B N 1
ATOM 4905 C CA . LEU B 1 8 ? -2.834 -14.891 37.25 1 19.16 8 LEU B CA 1
ATOM 4906 C C . LEU B 1 8 ? -1.361 -14.5 37.25 1 19.16 8 LEU B C 1
ATOM 4908 O O . LEU B 1 8 ? -0.99 -13.438 37.75 1 19.16 8 LEU B O 1
ATOM 4912 N N . ASP B 1 9 ? -0.43 -15.508 37.375 1 17.86 9 ASP B N 1
ATOM 4913 C CA . ASP B 1 9 ? 1.013 -15.508 37.594 1 17.86 9 ASP B CA 1
ATOM 4914 C C . ASP B 1 9 ? 1.718 -14.539 36.625 1 17.86 9 ASP B C 1
ATOM 4916 O O . ASP B 1 9 ? 1.446 -14.523 35.438 1 17.86 9 ASP B O 1
ATOM 4920 N N . PRO B 1 10 ? 2.252 -13.398 37.156 1 21.19 10 PRO B N 1
ATOM 4921 C CA . PRO B 1 10 ? 2.949 -12.18 36.719 1 21.19 10 PRO B CA 1
ATOM 4922 C C . PRO B 1 10 ? 4.199 -12.469 35.906 1 21.19 10 PRO B C 1
ATOM 4924 O O . PRO B 1 10 ? 4.965 -11.555 35.594 1 21.19 10 PRO B O 1
ATOM 4927 N N . GLU B 1 11 ? 4.465 -13.859 35.688 1 17.69 11 GLU B N 1
ATOM 4928 C CA . GLU B 1 11 ? 5.891 -14.164 35.719 1 17.69 11 GLU B CA 1
ATOM 4929 C C . GLU B 1 11 ? 6.637 -13.406 34.625 1 17.69 11 GLU B C 1
ATOM 4931 O O . GLU B 1 11 ? 7.77 -12.969 34.844 1 17.69 11 GLU B O 1
ATOM 4936 N N . ASN B 1 12 ? 6.23 -13.539 33.312 1 17.89 12 ASN B N 1
ATOM 4937 C CA . ASN B 1 12 ? 7.352 -13.82 32.406 1 17.89 12 ASN B CA 1
ATOM 4938 C C . ASN B 1 12 ? 8.203 -12.57 32.156 1 17.89 12 ASN B C 1
ATOM 4940 O O . ASN B 1 12 ? 7.805 -11.68 31.406 1 17.89 12 ASN B O 1
ATOM 4944 N N . GLN B 1 13 ? 8.82 -12.023 33.188 1 18.52 13 GLN B N 1
ATOM 4945 C CA . GLN B 1 13 ? 9.648 -10.828 33.312 1 18.52 13 GLN B CA 1
ATOM 4946 C C . GLN B 1 13 ? 10.836 -10.883 32.344 1 18.52 13 GLN B C 1
ATOM 4948 O O . GLN B 1 13 ? 11.961 -11.172 32.75 1 18.52 13 GLN B O 1
ATOM 4953 N N . ILE B 1 14 ? 10.812 -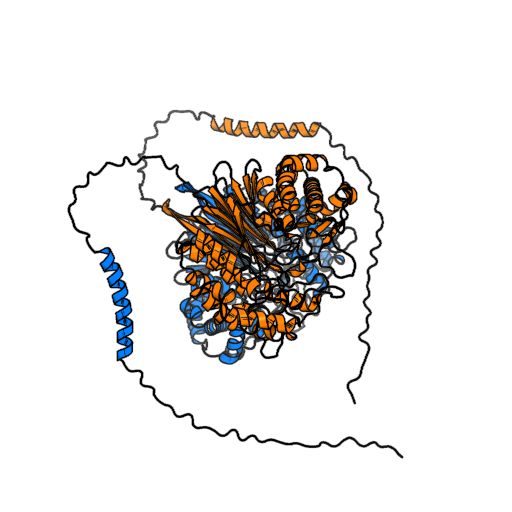11.547 31.203 1 19.02 14 ILE B N 1
ATOM 4954 C CA . ILE B 1 14 ? 12.148 -11.867 30.719 1 19.02 14 ILE B CA 1
ATOM 4955 C C . ILE B 1 14 ? 12.914 -10.578 30.438 1 19.02 14 ILE B C 1
ATOM 4957 O O . ILE B 1 14 ? 12.586 -9.844 29.5 1 19.02 14 ILE B O 1
ATOM 4961 N N . ILE B 1 15 ? 13.016 -9.727 31.438 1 18.06 15 ILE B N 1
ATOM 4962 C CA . ILE B 1 15 ? 13.664 -8.469 31.094 1 18.06 15 ILE B CA 1
ATOM 4963 C C . ILE B 1 15 ? 15.094 -8.742 30.625 1 18.06 15 ILE B C 1
ATOM 4965 O O . ILE B 1 15 ? 15.922 -9.234 31.406 1 18.06 15 ILE B O 1
ATOM 4969 N N . ALA B 1 16 ? 15.203 -9.211 29.375 1 18.34 16 ALA B N 1
ATOM 4970 C CA . ALA B 1 16 ? 16.469 -9.586 28.75 1 18.34 16 ALA B CA 1
ATOM 4971 C C . ALA B 1 16 ? 17.516 -8.492 28.922 1 18.34 16 ALA B C 1
ATOM 4973 O O . ALA B 1 16 ? 17.266 -7.332 28.578 1 18.34 16 ALA B O 1
ATOM 4974 N N . GLU B 1 17 ? 18.234 -8.562 30 1 18.41 17 GLU B N 1
ATOM 4975 C CA . GLU B 1 17 ? 19.281 -7.602 30.375 1 18.41 17 GLU B CA 1
ATOM 4976 C C . GLU B 1 17 ? 20.375 -7.539 29.312 1 18.41 17 GLU B C 1
ATOM 4978 O O . GLU B 1 17 ? 21.062 -8.531 29.062 1 18.41 17 GLU B O 1
ATOM 4983 N N . GLU B 1 18 ? 20.031 -7.051 28.188 1 18.27 18 GLU B N 1
ATOM 4984 C CA . GLU B 1 18 ? 20.953 -7.074 27.062 1 18.27 18 GLU B CA 1
ATOM 4985 C C . GLU B 1 18 ? 22.281 -6.414 27.406 1 18.27 18 GLU B C 1
ATOM 4987 O O . GLU B 1 18 ? 22.312 -5.27 27.875 1 18.27 18 GLU B O 1
ATOM 4992 N N . SER B 1 19 ? 23.203 -7.234 27.906 1 19.03 19 SER B N 1
ATOM 4993 C CA . SER B 1 19 ? 24.562 -6.855 28.297 1 19.03 19 SER B CA 1
ATOM 4994 C C . SER B 1 19 ? 25.297 -6.191 27.141 1 19.03 19 SER B C 1
ATOM 4996 O O . SER B 1 19 ? 25.234 -6.66 26 1 19.03 19 SER B O 1
ATOM 4998 N N . HIS B 1 20 ? 25.594 -4.973 27.203 1 18.7 20 HIS B N 1
ATOM 4999 C CA . HIS B 1 20 ? 26.141 -3.934 26.344 1 18.7 20 HIS B CA 1
ATOM 5000 C C . HIS B 1 20 ? 27.609 -4.195 26.016 1 18.7 20 HIS B C 1
ATOM 5002 O O . HIS B 1 20 ? 28.281 -3.338 25.453 1 18.7 20 HIS B O 1
ATOM 5008 N N . GLU B 1 21 ? 28.031 -5.461 25.828 1 18.86 21 GLU B N 1
ATOM 5009 C CA . GLU B 1 21 ? 29.484 -5.418 25.828 1 18.86 21 GLU B CA 1
ATOM 5010 C C . GLU B 1 21 ? 30.016 -4.535 24.703 1 18.86 21 GLU B C 1
ATOM 5012 O O . GLU B 1 21 ? 29.391 -4.441 23.641 1 18.86 21 GLU B O 1
ATOM 5017 N N . ARG B 1 22 ? 31.172 -3.773 24.953 1 18.3 22 ARG B N 1
ATOM 5018 C CA . ARG B 1 22 ? 31.906 -2.648 24.391 1 18.3 22 ARG B CA 1
ATOM 5019 C C . ARG B 1 22 ? 32.75 -3.08 23.188 1 18.3 22 ARG B C 1
ATOM 5021 O O . ARG B 1 22 ? 33.75 -3.746 23.328 1 18.3 22 ARG B O 1
ATOM 5028 N N . VAL B 1 23 ? 32.188 -3.684 22.141 1 19.48 23 VAL B N 1
ATOM 5029 C CA . VAL B 1 23 ? 33.125 -4.191 21.156 1 19.48 23 VAL B CA 1
ATOM 5030 C C . VAL B 1 23 ? 33.969 -3.049 20.609 1 19.48 23 VAL B C 1
ATOM 5032 O O . VAL B 1 23 ? 33.469 -1.973 20.297 1 19.48 23 VAL B O 1
ATOM 5035 N N . SER B 1 24 ? 35.281 -3.107 20.703 1 18.94 24 SER B N 1
ATOM 5036 C CA . SER B 1 24 ? 36.469 -2.312 20.391 1 18.94 24 SER B CA 1
ATOM 5037 C C . SER B 1 24 ? 36.594 -2.084 18.891 1 18.94 24 SER B C 1
ATOM 5039 O O . SER B 1 24 ? 36.312 -2.982 18.094 1 18.94 24 SER B O 1
ATOM 5041 N N . ASN B 1 25 ? 36.625 -0.814 18.406 1 18.38 25 ASN B N 1
ATOM 5042 C CA . ASN B 1 25 ? 36.562 -0.026 17.188 1 18.38 25 ASN B CA 1
ATOM 5043 C C . ASN B 1 25 ? 37.781 -0.267 16.297 1 18.38 25 ASN B C 1
ATOM 5045 O O . ASN B 1 25 ? 38.031 0.506 15.367 1 18.38 25 ASN B O 1
ATOM 5049 N N . LYS B 1 26 ? 38.344 -1.481 16.125 1 20.12 26 LYS B N 1
ATOM 5050 C CA . LYS B 1 26 ? 39.656 -1.298 15.492 1 20.12 26 LYS B CA 1
ATOM 5051 C C . LYS B 1 26 ? 39.5 -0.738 14.086 1 20.12 26 LYS B C 1
ATOM 5053 O O . LYS B 1 26 ? 38.656 -1.206 13.312 1 20.12 26 LYS B O 1
ATOM 5058 N N . LYS B 1 27 ? 40.25 0.358 13.719 1 20.98 27 LYS B N 1
ATOM 5059 C CA . LYS B 1 27 ? 40.438 1.356 12.672 1 20.98 27 LYS B CA 1
ATOM 5060 C C . LYS B 1 27 ? 40.969 0.714 11.391 1 20.98 27 LYS B C 1
ATOM 5062 O O . LYS B 1 27 ? 41.344 1.415 10.453 1 20.98 27 LYS B O 1
ATOM 5067 N N . SER B 1 28 ? 40.656 -0.529 10.859 1 19.41 28 SER B N 1
ATOM 5068 C CA . SER B 1 28 ? 41.625 -0.967 9.891 1 19.41 28 SER B CA 1
ATOM 5069 C C . SER B 1 28 ? 41.594 -0.103 8.633 1 19.41 28 SER B C 1
ATOM 5071 O O . SER B 1 28 ? 40.531 0.195 8.109 1 19.41 28 SER B O 1
ATOM 5073 N N . GLY B 1 29 ? 42.594 0.749 8.297 1 20.41 29 GLY B N 1
ATOM 5074 C CA . GLY B 1 29 ? 43 1.752 7.324 1 20.41 29 GLY B CA 1
ATOM 5075 C C . GLY B 1 29 ? 43.094 1.206 5.914 1 20.41 29 GLY B C 1
ATOM 5076 O O . GLY B 1 29 ? 44 0.406 5.617 1 20.41 29 GLY B O 1
ATOM 5077 N N . ILE B 1 30 ? 42.062 0.572 5.344 1 20.41 30 ILE B N 1
ATOM 5078 C CA . ILE B 1 30 ? 42.406 -0.01 4.051 1 20.41 30 ILE B CA 1
ATOM 5079 C C . ILE B 1 30 ? 42.781 1.099 3.064 1 20.41 30 ILE B C 1
ATOM 5081 O O . ILE B 1 30 ? 42 2.012 2.826 1 20.41 30 ILE B O 1
ATOM 5085 N N . CYS B 1 31 ? 44.062 1.412 2.791 1 20.81 31 CYS B N 1
ATOM 5086 C CA . CYS B 1 31 ? 44.812 2.342 1.965 1 20.81 31 CYS B CA 1
ATOM 5087 C C . CYS B 1 31 ? 44.531 2.123 0.486 1 20.81 31 CYS B C 1
ATOM 5089 O O . CYS B 1 31 ? 44.969 1.146 -0.107 1 20.81 31 CYS B O 1
ATOM 5091 N N . TYR B 1 32 ? 43.312 2.355 0.034 1 21.8 32 TYR B N 1
ATOM 5092 C CA . TYR B 1 32 ? 43.062 2.094 -1.377 1 21.8 32 TYR B CA 1
ATOM 5093 C C . TYR B 1 32 ? 43.906 2.988 -2.264 1 21.8 32 TYR B C 1
ATOM 5095 O O . TYR B 1 32 ? 43.969 4.203 -2.064 1 21.8 32 TYR B O 1
ATOM 5103 N N . SER B 1 33 ? 44.969 2.502 -2.9 1 24.33 33 SER B N 1
ATOM 5104 C CA . SER B 1 33 ? 46 3.154 -3.678 1 24.33 33 SER B CA 1
ATOM 5105 C C . SER B 1 33 ? 45.438 3.8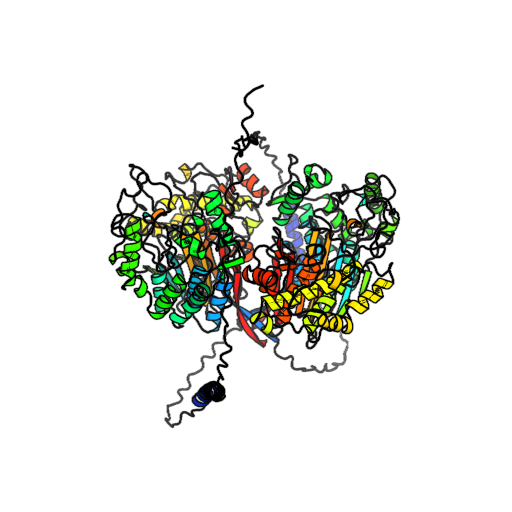77 -4.891 1 24.33 33 SER B C 1
ATOM 5107 O O . SER B 1 33 ? 44.344 3.549 -5.352 1 24.33 33 SER B O 1
ATOM 5109 N N . LYS B 1 34 ? 46.031 4.984 -5.383 1 29.78 34 LYS B N 1
ATOM 5110 C CA . LYS B 1 34 ? 45.875 6.023 -6.395 1 29.78 34 LYS B CA 1
ATOM 5111 C C . LYS B 1 34 ? 45.562 5.418 -7.762 1 29.78 34 LYS B C 1
ATOM 5113 O O . LYS B 1 34 ? 44.938 6.055 -8.602 1 29.78 34 LYS B O 1
ATOM 5118 N N . LYS B 1 35 ? 46.312 4.277 -8.07 1 30.22 35 LYS B N 1
ATOM 5119 C CA . LYS B 1 35 ? 46.5 3.842 -9.445 1 30.22 35 LYS B CA 1
ATOM 5120 C C . LYS B 1 35 ? 45.188 3.381 -10.062 1 30.22 35 LYS B C 1
ATOM 5122 O O . LYS B 1 35 ? 45.062 3.246 -11.281 1 30.22 35 LYS B O 1
ATOM 5127 N N . PHE B 1 36 ? 44.312 2.822 -9.156 1 27.72 36 PHE B N 1
ATOM 5128 C CA . PHE B 1 36 ? 43.156 2.139 -9.75 1 27.72 36 PHE B CA 1
ATOM 5129 C C . PHE B 1 36 ? 42.188 3.145 -10.32 1 27.72 36 PHE B C 1
ATOM 5131 O O . PHE B 1 36 ? 41.219 2.762 -10.992 1 27.72 36 PHE B O 1
ATOM 5138 N N . ILE B 1 37 ? 42.375 4.41 -9.859 1 28.53 37 ILE B N 1
ATOM 5139 C CA . ILE B 1 37 ? 41.531 5.48 -10.375 1 28.53 37 ILE B CA 1
ATOM 5140 C C . ILE B 1 37 ? 41.688 5.602 -11.883 1 28.53 37 ILE B C 1
ATOM 5142 O O . ILE B 1 37 ? 40.719 5.855 -12.609 1 28.53 37 ILE B O 1
ATOM 5146 N N . GLY B 1 38 ? 42.938 5.461 -12.328 1 28.59 38 GLY B N 1
ATOM 5147 C CA . GLY B 1 38 ? 43.312 5.805 -13.695 1 28.59 38 GLY B CA 1
ATOM 5148 C C . GLY B 1 38 ? 42.594 4.949 -14.734 1 28.59 38 GLY B C 1
ATOM 5149 O O . GLY B 1 38 ? 42.25 5.434 -15.805 1 28.59 38 GLY B O 1
ATOM 5150 N N . PHE B 1 39 ? 42.5 3.619 -14.391 1 30.05 39 PHE B N 1
ATOM 5151 C CA . PHE B 1 39 ? 42.062 2.66 -15.406 1 30.05 39 PHE B CA 1
ATOM 5152 C C . PHE B 1 39 ? 40.594 2.844 -15.758 1 30.05 39 PHE B C 1
ATOM 5154 O O . PHE B 1 39 ? 40.188 2.568 -16.875 1 30.05 39 PHE B O 1
ATOM 5161 N N . LEU B 1 40 ? 39.844 3.316 -14.773 1 29.31 40 LEU B N 1
ATOM 5162 C CA . LEU B 1 40 ? 38.406 3.35 -15.055 1 29.31 40 LEU B CA 1
ATOM 5163 C C . LEU B 1 40 ? 38.062 4.488 -16.016 1 29.31 40 LEU B C 1
ATOM 5165 O O . LEU B 1 40 ? 37.062 4.418 -16.734 1 29.31 40 LEU B O 1
ATOM 5169 N N . ILE B 1 41 ? 38.875 5.516 -16.016 1 33.12 41 ILE B N 1
ATOM 5170 C CA . ILE B 1 41 ? 38.625 6.641 -16.906 1 33.12 41 ILE B CA 1
ATOM 5171 C C . ILE B 1 41 ? 38.781 6.195 -18.359 1 33.12 41 ILE B C 1
ATOM 5173 O O . ILE B 1 41 ? 37.969 6.578 -19.219 1 33.12 41 ILE B O 1
ATOM 5177 N N . LEU B 1 42 ? 39.75 5.301 -18.625 1 32.91 42 LEU B N 1
ATOM 5178 C CA . LEU B 1 42 ? 40.125 5.031 -20.016 1 32.91 42 LEU B CA 1
ATOM 5179 C C . LEU B 1 42 ? 39 4.289 -20.734 1 32.91 42 LEU B C 1
ATOM 5181 O O . LEU B 1 42 ? 38.75 4.559 -21.906 1 32.91 42 LEU B O 1
ATOM 5185 N N . ASN B 1 43 ? 38.312 3.363 -20.016 1 30.98 43 ASN B N 1
ATOM 5186 C CA . ASN B 1 43 ? 37.375 2.549 -20.75 1 30.98 43 ASN B CA 1
ATOM 5187 C C . ASN B 1 43 ? 36.156 3.363 -21.172 1 30.98 43 ASN B C 1
ATOM 5189 O O . ASN B 1 43 ? 35.344 2.906 -21.984 1 30.98 43 ASN B O 1
ATOM 5193 N N . VAL B 1 44 ? 35.875 4.473 -20.469 1 34.31 44 VAL B N 1
ATOM 5194 C CA . VAL B 1 44 ? 34.719 5.273 -20.875 1 34.31 44 VAL B CA 1
ATOM 5195 C C . VAL B 1 44 ? 35 5.934 -22.219 1 34.31 44 VAL B C 1
ATOM 5197 O O . VAL B 1 44 ? 34.094 6.059 -23.047 1 34.31 44 VAL B O 1
ATOM 5200 N N . LEU B 1 45 ? 36.25 6.297 -22.453 1 34.56 45 LEU B N 1
ATOM 5201 C CA . LEU B 1 45 ? 36.594 7.035 -23.656 1 34.56 45 LEU B CA 1
ATOM 5202 C C . LEU B 1 45 ? 36.469 6.145 -24.891 1 34.56 45 LEU B C 1
ATOM 5204 O O . LEU B 1 45 ? 36 6.586 -25.938 1 34.56 45 LEU B O 1
ATOM 5208 N N . VAL B 1 46 ? 36.875 4.867 -24.734 1 36 46 VAL B N 1
ATOM 5209 C CA . VAL B 1 46 ? 36.906 4.004 -25.922 1 36 46 VAL B CA 1
ATOM 5210 C C . VAL B 1 46 ? 35.5 3.709 -26.406 1 36 46 VAL B C 1
ATOM 5212 O O . VAL B 1 46 ? 35.25 3.652 -27.609 1 36 46 VAL B O 1
ATOM 5215 N N . ALA B 1 47 ? 34.531 3.605 -25.453 1 33.31 47 ALA B N 1
ATOM 5216 C CA . ALA B 1 47 ? 33.219 3.244 -25.906 1 33.31 47 ALA B CA 1
ATOM 5217 C C . ALA B 1 47 ? 32.594 4.367 -26.734 1 33.31 47 ALA B C 1
ATOM 5219 O O . ALA B 1 47 ? 31.75 4.117 -27.609 1 33.31 47 ALA B O 1
ATOM 5220 N N . TYR B 1 48 ? 33.031 5.629 -26.484 1 33.72 48 TYR B N 1
ATOM 5221 C CA . TYR B 1 48 ? 32.562 6.754 -27.281 1 33.72 48 TYR B CA 1
ATOM 5222 C C . TYR B 1 48 ? 33.031 6.633 -28.734 1 33.72 48 TYR B C 1
ATOM 5224 O O . TYR B 1 48 ? 32.312 6.914 -29.672 1 33.72 48 TYR B O 1
ATOM 5232 N N . ILE B 1 49 ? 34.312 6.18 -28.844 1 35.66 49 ILE B N 1
ATOM 5233 C CA . ILE B 1 49 ? 34.938 6.219 -30.156 1 35.66 49 ILE B CA 1
ATOM 5234 C C . ILE B 1 49 ? 34.312 5.172 -31.078 1 35.66 49 ILE B C 1
ATOM 5236 O O . ILE B 1 49 ? 34.094 5.422 -32.25 1 35.66 49 ILE B O 1
ATOM 5240 N N . VAL B 1 50 ? 33.938 3.986 -30.453 1 33.94 50 VAL B N 1
ATOM 5241 C CA . VAL B 1 50 ? 33.438 2.938 -31.344 1 33.94 50 VAL B CA 1
ATOM 5242 C C . VAL B 1 50 ? 32.125 3.379 -31.984 1 33.94 50 VAL B C 1
ATOM 5244 O O . VAL B 1 50 ? 31.906 3.133 -33.188 1 33.94 50 VAL B O 1
ATOM 5247 N N . VAL B 1 51 ? 31.297 4.102 -31.203 1 33.03 51 VAL B N 1
ATOM 5248 C CA . VAL B 1 51 ? 30.016 4.496 -31.781 1 33.03 51 VAL B CA 1
ATOM 5249 C C . VAL B 1 51 ? 30.25 5.488 -32.906 1 33.03 51 VAL B C 1
ATOM 5251 O O . VAL B 1 51 ? 29.594 5.406 -33.969 1 33.03 51 VAL B O 1
ATOM 5254 N N . ILE B 1 52 ? 31.234 6.355 -32.656 1 33.38 52 ILE B N 1
ATOM 5255 C CA . ILE B 1 52 ? 31.484 7.297 -33.75 1 33.38 52 ILE B CA 1
ATOM 5256 C C . ILE B 1 52 ? 32 6.547 -34.969 1 33.38 52 ILE B C 1
ATOM 5258 O O . ILE B 1 52 ? 31.594 6.836 -36.094 1 33.38 52 ILE B O 1
ATOM 5262 N N . TYR B 1 53 ? 32.969 5.578 -34.562 1 31.73 53 TYR B N 1
ATOM 5263 C CA . TYR B 1 53 ? 33.656 4.949 -35.688 1 31.73 53 TYR B CA 1
ATOM 5264 C C . TYR B 1 53 ? 32.688 4.199 -36.594 1 31.73 53 TYR B C 1
ATOM 5266 O O . TYR B 1 53 ? 32.781 4.242 -37.812 1 31.73 53 TYR B O 1
ATOM 5274 N N . LEU B 1 54 ? 31.844 3.32 -35.875 1 30.11 54 LEU B N 1
ATOM 5275 C CA . LEU B 1 54 ? 30.984 2.51 -36.719 1 30.11 54 LEU B CA 1
ATOM 5276 C C . LEU B 1 54 ? 30.047 3.391 -37.531 1 30.11 54 LEU B C 1
ATOM 5278 O O . LEU B 1 54 ? 29.422 2.92 -38.5 1 30.11 54 LEU B O 1
ATOM 5282 N N . ALA B 1 55 ? 29.781 4.605 -36.906 1 29.5 55 ALA B N 1
ATOM 5283 C CA . ALA B 1 55 ? 28.906 5.5 -37.688 1 29.5 55 ALA B CA 1
ATOM 5284 C C . ALA B 1 55 ? 29.562 5.922 -39 1 29.5 55 ALA B C 1
ATOM 5286 O O . ALA B 1 55 ? 28.875 6.387 -39.906 1 29.5 55 ALA B O 1
ATOM 5287 N N . THR B 1 56 ? 30.953 6.09 -38.781 1 29.5 56 THR B N 1
ATOM 5288 C CA . THR B 1 56 ? 31.5 6.797 -39.938 1 29.5 56 THR B CA 1
ATOM 5289 C C . THR B 1 56 ? 31.766 5.828 -41.094 1 29.5 56 THR B C 1
ATOM 5291 O O . THR B 1 56 ? 32.406 6.199 -42.094 1 29.5 56 THR B O 1
ATOM 5294 N N . LYS B 1 57 ? 31.844 4.465 -40.719 1 29.45 57 LYS B N 1
ATOM 5295 C CA . LYS B 1 57 ? 32.406 3.799 -41.906 1 29.45 57 LYS B CA 1
ATOM 5296 C C . LYS B 1 57 ? 31.516 3.959 -43.125 1 29.45 57 LYS B C 1
ATOM 5298 O O . LYS B 1 57 ? 30.312 3.682 -43.062 1 29.45 57 LYS B O 1
ATOM 5303 N N . ASP B 1 58 ? 32.062 4.555 -44.156 1 24.31 58 ASP B N 1
ATOM 5304 C CA . ASP B 1 58 ? 31.609 5.016 -45.469 1 24.31 58 ASP B CA 1
ATOM 5305 C C . ASP B 1 58 ? 31.109 3.844 -46.312 1 24.31 58 ASP B C 1
ATOM 5307 O O . ASP B 1 58 ? 31.891 2.951 -46.656 1 24.31 58 ASP B O 1
ATOM 5311 N N . PRO B 1 59 ? 30.125 3 -45.969 1 25.34 59 PRO B N 1
ATOM 5312 C CA . PRO B 1 59 ? 29.938 1.868 -46.875 1 25.34 59 PRO B CA 1
ATOM 5313 C C . PRO B 1 59 ? 29.953 2.281 -48.344 1 25.34 59 PRO B C 1
ATOM 5315 O O . PRO B 1 59 ? 29.531 3.387 -48.688 1 25.34 59 PRO B O 1
ATOM 5318 N N . ASP B 1 60 ? 30.844 1.679 -49.125 1 22.53 60 ASP B N 1
ATOM 5319 C CA . ASP B 1 60 ? 31.266 1.812 -50.5 1 22.53 60 ASP B CA 1
ATOM 5320 C C . ASP B 1 60 ? 30.078 1.855 -51.438 1 22.53 60 ASP B C 1
ATOM 5322 O O . ASP B 1 60 ? 29.5 2.922 -51.688 1 22.53 60 ASP B O 1
ATOM 5326 N N . ASP B 1 61 ? 30.094 0.909 -52.562 1 22.52 61 ASP B N 1
ATOM 5327 C CA . ASP B 1 61 ? 30.062 1.058 -54 1 22.52 61 ASP B CA 1
ATOM 5328 C C . ASP B 1 61 ? 28.641 1.249 -54.5 1 22.52 61 ASP B C 1
ATOM 5330 O O . ASP B 1 61 ? 27.672 1.014 -53.781 1 22.52 61 ASP B O 1
ATOM 5334 N N . ASN B 1 62 ? 28.391 0.817 -55.969 1 22.33 62 ASN B N 1
ATOM 5335 C CA . ASN B 1 62 ? 27.828 1.264 -57.25 1 22.33 62 ASN B CA 1
ATOM 5336 C C . ASN B 1 62 ? 26.375 0.84 -57.375 1 22.33 62 ASN B C 1
ATOM 5338 O O . ASN B 1 62 ? 25.656 1.352 -58.25 1 22.33 62 ASN B O 1
ATOM 5342 N N . GLY B 1 63 ? 26.094 -0.458 -57.094 1 23.7 63 GLY B N 1
ATOM 5343 C CA . GLY B 1 63 ? 25.203 -1.135 -58.031 1 23.7 63 GLY B CA 1
ATOM 5344 C C . GLY B 1 63 ? 23.859 -0.468 -58.156 1 23.7 63 GLY B C 1
ATOM 5345 O O . GLY B 1 63 ? 23.438 0.292 -57.281 1 23.7 63 GLY B O 1
ATOM 5346 N N . ASP B 1 64 ? 23.328 -0.384 -59.438 1 24.08 64 ASP B N 1
ATOM 5347 C CA . ASP B 1 64 ? 22.203 0.231 -60.094 1 24.08 64 ASP B CA 1
ATOM 5348 C C . ASP B 1 64 ? 20.875 -0.224 -59.5 1 24.08 64 ASP B C 1
ATOM 5350 O O . ASP B 1 64 ? 19.812 -0.056 -60.094 1 24.08 64 ASP B O 1
ATOM 5354 N N . GLN B 1 65 ? 20.891 -0.562 -58.25 1 21.86 65 GLN B N 1
ATOM 5355 C CA . GLN B 1 65 ? 19.672 -1.297 -57.938 1 21.86 65 GLN B CA 1
ATOM 5356 C C . GLN B 1 65 ? 18.422 -0.48 -58.281 1 21.86 65 GLN B C 1
ATOM 5358 O O . GLN B 1 65 ? 18.391 0.729 -58.031 1 21.86 65 GLN B O 1
ATOM 5363 N N . GLU B 1 66 ? 17.641 -1.135 -59.219 1 23.64 66 GLU B N 1
ATOM 5364 C CA . GLU B 1 66 ? 16.312 -0.759 -59.719 1 23.64 66 GLU B CA 1
ATOM 5365 C C . GLU B 1 66 ? 15.422 -0.28 -58.562 1 23.64 66 GLU B C 1
ATOM 5367 O O . GLU B 1 66 ? 15.383 -0.908 -57.5 1 23.64 66 GLU B O 1
ATOM 5372 N N . THR B 1 67 ? 15.172 0.975 -58.562 1 23.45 67 THR B N 1
ATOM 5373 C CA . THR B 1 67 ? 14.375 1.82 -57.688 1 23.45 67 THR B CA 1
ATOM 5374 C C . THR B 1 67 ? 12.969 1.255 -57.531 1 23.45 67 THR B C 1
ATOM 5376 O O . THR B 1 67 ? 12.125 1.401 -58.438 1 23.45 67 THR B O 1
ATOM 5379 N N . THR B 1 68 ? 12.914 -0.151 -57.25 1 23.31 68 THR B N 1
ATOM 5380 C CA . THR B 1 68 ? 11.492 -0.485 -57.188 1 23.31 68 THR B CA 1
ATOM 5381 C C . THR B 1 68 ? 10.766 0.473 -56.25 1 23.31 68 THR B C 1
ATOM 5383 O O . THR B 1 68 ? 11.227 0.729 -55.125 1 23.31 68 THR B O 1
ATOM 5386 N N . THR B 1 69 ? 9.992 1.301 -56.844 1 22.39 69 THR B N 1
ATOM 5387 C CA . THR B 1 69 ? 9.047 2.254 -56.25 1 22.39 69 THR B CA 1
ATOM 5388 C C . THR B 1 69 ? 8.211 1.595 -55.156 1 22.39 69 THR B C 1
ATOM 5390 O O . THR B 1 69 ? 7.445 0.669 -55.438 1 22.39 69 THR B O 1
ATOM 5393 N N . MET B 1 70 ? 8.875 1.398 -54.031 1 22.56 70 MET B N 1
ATOM 5394 C CA . MET B 1 70 ? 8.109 0.918 -52.875 1 22.56 70 MET B CA 1
ATOM 5395 C C . MET B 1 70 ? 6.852 1.76 -52.688 1 22.56 70 MET B C 1
ATOM 5397 O O . MET B 1 70 ? 6.934 2.979 -52.531 1 22.56 70 MET B O 1
ATOM 5401 N N . MET B 1 71 ? 5.84 1.369 -53.375 1 23.39 71 MET B N 1
ATOM 5402 C CA . MET B 1 71 ? 4.539 1.983 -53.125 1 23.39 71 MET B CA 1
ATOM 5403 C C . MET B 1 71 ? 4.289 2.127 -51.625 1 23.39 71 MET B C 1
ATOM 5405 O O . MET B 1 71 ? 4.492 1.178 -50.844 1 23.39 71 MET B O 1
ATOM 5409 N N . ALA B 1 72 ? 4.379 3.352 -51.156 1 25.86 72 ALA B N 1
ATOM 5410 C CA . ALA B 1 72 ? 4.047 3.82 -49.812 1 25.86 72 ALA B CA 1
ATOM 5411 C C . ALA B 1 72 ? 2.672 3.318 -49.375 1 25.86 72 ALA B C 1
ATOM 5413 O O . ALA B 1 72 ? 1.658 3.66 -50 1 25.86 72 ALA B O 1
ATOM 5414 N N . PRO B 1 73 ? 2.496 1.997 -49.188 1 26.34 73 PRO B N 1
ATOM 5415 C CA . PRO B 1 73 ? 1.083 1.805 -48.844 1 26.34 73 PRO B CA 1
ATOM 5416 C C . PRO B 1 73 ? 0.589 2.797 -47.781 1 26.34 73 PRO B C 1
ATOM 5418 O O . PRO B 1 73 ? 1.226 2.965 -46.75 1 26.34 73 PRO B O 1
ATOM 5421 N N . GLY B 1 74 ? 0.125 3.947 -48.156 1 28.48 74 GLY B N 1
ATOM 5422 C CA . GLY B 1 74 ? -0.564 4.988 -47.406 1 28.48 74 GLY B CA 1
ATOM 5423 C C . GLY B 1 74 ? -1.589 4.445 -46.438 1 28.48 74 GLY B C 1
ATOM 5424 O O . GLY B 1 74 ? -2.787 4.695 -46.562 1 28.48 74 GLY B O 1
ATOM 5425 N N . GLU B 1 75 ? -1.587 3.217 -46.031 1 31.25 75 GLU B N 1
ATOM 5426 C CA . GLU B 1 75 ? -2.76 2.99 -45.188 1 31.25 75 GLU B CA 1
ATOM 5427 C C . GLU B 1 75 ? -2.811 3.984 -44.031 1 31.25 75 GLU B C 1
ATOM 5429 O O . GLU B 1 75 ? -1.797 4.238 -43.375 1 31.25 75 GLU B O 1
ATOM 5434 N N . ALA B 1 76 ? -3.766 4.879 -44 1 32.22 76 ALA B N 1
ATOM 5435 C CA . ALA B 1 76 ? -4.188 5.895 -43.031 1 32.22 76 ALA B CA 1
ATOM 5436 C C . ALA B 1 76 ? -4.047 5.387 -41.594 1 32.22 76 ALA B C 1
ATOM 5438 O O . ALA B 1 76 ? -4.754 4.469 -41.188 1 32.22 76 ALA B O 1
ATOM 5439 N N . ARG B 1 77 ? -2.977 5.281 -41.062 1 37.75 77 ARG B N 1
ATOM 5440 C CA . ARG B 1 77 ? -2.764 5.043 -39.625 1 37.75 77 ARG B CA 1
ATOM 5441 C C . ARG B 1 77 ? -3.664 5.938 -38.781 1 37.75 77 ARG B C 1
ATOM 5443 O O . ARG B 1 77 ? -3.549 7.164 -38.844 1 37.75 77 ARG B O 1
ATOM 5450 N N . GLY B 1 78 ? -4.883 5.621 -38.562 1 38.16 78 GLY B N 1
ATOM 5451 C CA . GLY B 1 78 ? -5.723 6.34 -37.594 1 38.16 78 GLY B CA 1
ATOM 5452 C C . GLY B 1 78 ? -4.965 6.824 -36.375 1 38.16 78 GLY B C 1
ATOM 5453 O O . GLY B 1 78 ? -3.992 6.199 -35.969 1 38.16 78 GLY B O 1
ATOM 5454 N N . ALA B 1 79 ? -4.969 8.102 -36 1 45.84 79 ALA B N 1
ATOM 5455 C CA . ALA B 1 79 ? -4.383 8.82 -34.875 1 45.84 79 ALA B CA 1
ATOM 5456 C C . ALA B 1 79 ? -4.551 8.023 -33.594 1 45.84 79 ALA B C 1
ATOM 5458 O O . ALA B 1 79 ? -5.652 7.59 -33.25 1 45.84 79 ALA B O 1
ATOM 5459 N N . ASP B 1 80 ? -3.523 7.398 -33.094 1 52.91 80 ASP B N 1
ATOM 5460 C CA . ASP B 1 80 ? -3.533 6.656 -31.844 1 52.91 80 ASP B CA 1
ATOM 5461 C C . ASP B 1 80 ? -3.896 7.566 -30.672 1 52.91 80 ASP B C 1
ATOM 5463 O O . ASP B 1 80 ? -3.348 8.664 -30.531 1 52.91 80 ASP B O 1
ATOM 5467 N N . GLU B 1 81 ? -5.016 7.523 -30.062 1 59.03 81 GLU B N 1
ATOM 5468 C CA . GLU B 1 81 ? -5.492 8.211 -28.875 1 59.03 81 GLU B CA 1
ATOM 5469 C C . GLU B 1 81 ? -4.645 7.855 -27.656 1 59.03 81 GLU B C 1
ATOM 5471 O O . GLU B 1 81 ? -4.34 6.684 -27.422 1 59.03 81 GLU B O 1
ATOM 5476 N N . VAL B 1 82 ? -3.852 9.016 -27.156 1 57.5 82 VAL B N 1
ATOM 5477 C CA . VAL B 1 82 ? -3.047 8.789 -25.969 1 57.5 82 VAL B CA 1
ATOM 5478 C C . VAL B 1 82 ? -3.635 9.57 -24.781 1 57.5 82 VAL B C 1
ATOM 5480 O O . VAL B 1 82 ? -4.078 10.711 -24.953 1 57.5 82 VAL B O 1
ATOM 5483 N N . HIS B 1 83 ? -3.652 8.977 -23.516 1 61.97 83 HIS B N 1
ATOM 5484 C CA . HIS B 1 83 ? -4.137 9.656 -22.328 1 61.97 83 HIS B CA 1
ATOM 5485 C C . HIS B 1 83 ? -2.986 10 -21.375 1 61.97 83 HIS B C 1
ATOM 5487 O O . HIS B 1 83 ? -2.184 9.125 -21.031 1 61.97 83 HIS B O 1
ATOM 5493 N N . VAL B 1 84 ? -2.801 11.25 -20.984 1 66.62 84 VAL B N 1
ATOM 5494 C CA . VAL B 1 84 ? -1.757 11.781 -20.125 1 66.62 84 VAL B CA 1
ATOM 5495 C C . VAL B 1 84 ? -2.383 12.344 -18.844 1 66.62 84 VAL B C 1
ATOM 5497 O O . VAL B 1 84 ? -3.373 13.07 -18.906 1 66.62 84 VAL B O 1
ATOM 5500 N N . ASN B 1 85 ? -1.655 11.836 -17.656 1 77.38 85 ASN B N 1
ATOM 5501 C CA . ASN B 1 85 ? -2.105 12.484 -16.422 1 77.38 85 ASN B CA 1
ATOM 5502 C C . ASN B 1 85 ? -1.739 13.961 -16.391 1 77.38 85 ASN B C 1
ATOM 5504 O O . ASN B 1 85 ? -0.559 14.312 -16.438 1 77.38 85 ASN B O 1
ATOM 5508 N N . THR B 1 86 ? -2.666 14.797 -16.266 1 86 86 THR B N 1
ATOM 5509 C CA . THR B 1 86 ? -2.443 16.234 -16.266 1 86 86 THR B CA 1
ATOM 5510 C C . THR B 1 86 ? -2.834 16.859 -14.93 1 86 86 THR B C 1
ATOM 5512 O O . THR B 1 86 ? -2.49 18 -14.648 1 86 86 THR B O 1
ATOM 5515 N N . GLY B 1 87 ? -3.477 16.109 -14.125 1 94.25 87 GLY B N 1
ATOM 5516 C CA . GLY B 1 87 ? -3.891 16.5 -12.789 1 94.25 87 GLY B CA 1
ATOM 5517 C C . GLY B 1 87 ? -4.047 15.312 -11.852 1 94.25 87 GLY B C 1
ATOM 5518 O O . GLY B 1 87 ? -4.102 14.164 -12.289 1 94.25 87 GLY B O 1
ATOM 5519 N N . ALA B 1 88 ? -4.051 15.641 -10.578 1 97.88 88 ALA B N 1
ATOM 5520 C CA . ALA B 1 88 ? -4.184 14.57 -9.594 1 97.88 88 ALA B CA 1
ATOM 5521 C C . ALA B 1 88 ? -4.738 15.094 -8.281 1 97.88 88 ALA B C 1
ATOM 5523 O O . ALA B 1 88 ? -4.594 16.281 -7.965 1 97.88 88 ALA B O 1
ATOM 5524 N N . VAL B 1 89 ? -5.418 14.25 -7.562 1 98.69 89 VAL B N 1
ATOM 5525 C CA . VAL B 1 89 ? -5.836 14.445 -6.176 1 98.69 89 VAL B CA 1
ATOM 5526 C C . VAL B 1 89 ? -5.359 13.266 -5.324 1 98.69 89 VAL B C 1
ATOM 5528 O O . VAL B 1 89 ? -5.504 12.109 -5.719 1 98.69 89 VAL B O 1
ATOM 5531 N N . VAL B 1 90 ? -4.762 13.555 -4.203 1 98.75 90 VAL B N 1
ATOM 5532 C CA . VAL B 1 90 ? -4.309 12.469 -3.34 1 98.75 90 VAL B CA 1
ATOM 5533 C C . VAL B 1 90 ? -4.637 12.805 -1.885 1 98.75 90 VAL B C 1
ATOM 5535 O O . VAL B 1 90 ? -4.512 13.953 -1.46 1 98.75 90 VAL B O 1
ATOM 5538 N N . SER B 1 91 ? -5.117 11.82 -1.106 1 98.62 91 SER B N 1
ATOM 5539 C CA . SER B 1 91 ? -5.434 11.891 0.316 1 98.62 91 SER B CA 1
ATOM 5540 C C . SER B 1 91 ? -5.238 10.539 0.994 1 98.62 91 SER B C 1
ATOM 5542 O O . SER B 1 91 ? -4.781 9.586 0.364 1 98.62 91 SER B O 1
ATOM 5544 N N . ASP B 1 92 ? -5.539 10.516 2.309 1 97.06 92 ASP B N 1
ATOM 5545 C CA . ASP B 1 92 ? -5.348 9.266 3.043 1 97.06 92 ASP B CA 1
ATOM 5546 C C . ASP B 1 92 ? -6.605 8.406 3 1 97.06 92 ASP B C 1
ATOM 5548 O O . ASP B 1 92 ? -6.723 7.434 3.752 1 97.06 92 ASP B O 1
ATOM 5552 N N . ASN B 1 93 ? -7.547 8.742 2.168 1 97.94 93 ASN B N 1
ATOM 5553 C CA . ASN B 1 93 ? -8.688 7.91 1.807 1 97.94 93 ASN B CA 1
ATOM 5554 C C . ASN B 1 93 ? -8.992 7.992 0.313 1 97.94 93 ASN B C 1
ATOM 5556 O O . ASN B 1 93 ? -9.438 9.031 -0.177 1 97.94 93 ASN B O 1
ATOM 5560 N N . VAL B 1 94 ? -8.922 6.879 -0.358 1 96.5 94 VAL B N 1
ATOM 5561 C CA . VAL B 1 94 ? -8.969 6.855 -1.816 1 96.5 94 VAL B CA 1
ATOM 5562 C C . VAL B 1 94 ? -10.367 7.262 -2.291 1 96.5 94 VAL B C 1
ATOM 5564 O O . VAL B 1 94 ? -10.508 7.898 -3.338 1 96.5 94 VAL B O 1
ATOM 5567 N N . ALA B 1 95 ? -11.43 6.934 -1.624 1 96.5 95 ALA B N 1
ATOM 5568 C CA . ALA B 1 95 ? -12.773 7.348 -2 1 96.5 95 ALA B CA 1
ATOM 5569 C C . ALA B 1 95 ? -12.883 8.867 -2.082 1 96.5 95 ALA B C 1
ATOM 5571 O O . ALA B 1 95 ? -13.562 9.406 -2.961 1 96.5 95 ALA B O 1
ATOM 5572 N N . CYS B 1 96 ? -12.227 9.523 -1.167 1 98.62 96 CYS B N 1
ATOM 5573 C CA . CYS B 1 96 ? -12.258 10.977 -1.147 1 98.62 96 CYS B CA 1
ATOM 5574 C C . CYS B 1 96 ? -11.391 11.562 -2.26 1 98.62 96 CYS B C 1
ATOM 5576 O O . CYS B 1 96 ? -11.734 12.594 -2.842 1 98.62 96 CYS B O 1
ATOM 5578 N N . SER B 1 97 ? -10.266 10.945 -2.57 1 98.56 97 SER B N 1
ATOM 5579 C CA . SER B 1 97 ? -9.477 11.352 -3.727 1 98.56 97 SER B CA 1
ATOM 5580 C C . SER B 1 97 ? -10.281 11.242 -5.016 1 98.56 97 SER B C 1
ATOM 5582 O O . SER B 1 97 ? -10.188 12.109 -5.887 1 98.56 97 SER B O 1
ATOM 5584 N N . ASN B 1 98 ? -11.031 10.18 -5.141 1 96.06 98 ASN B N 1
ATOM 5585 C CA . ASN B 1 98 ? -11.898 10 -6.305 1 96.06 98 ASN B CA 1
ATOM 5586 C C . ASN B 1 98 ? -12.906 11.133 -6.426 1 96.06 98 ASN B C 1
ATOM 5588 O O . ASN B 1 98 ? -13.164 11.633 -7.523 1 96.06 98 ASN B O 1
ATOM 5592 N N . ILE B 1 99 ? -13.469 11.516 -5.32 1 98 99 ILE B N 1
ATOM 5593 C CA . ILE B 1 99 ? -14.445 12.594 -5.309 1 98 99 ILE B CA 1
ATOM 5594 C C . ILE B 1 99 ? -13.789 13.891 -5.777 1 98 99 ILE B C 1
ATOM 5596 O O . ILE B 1 99 ? -14.352 14.617 -6.602 1 98 99 ILE B O 1
ATOM 5600 N N . GLY B 1 100 ? -12.641 14.211 -5.23 1 98.75 100 GLY B N 1
ATOM 5601 C CA . GLY B 1 100 ? -11.914 15.391 -5.691 1 98.75 100 GLY B CA 1
ATOM 5602 C C . GLY B 1 100 ? -11.648 15.375 -7.188 1 98.75 100 GLY B C 1
ATOM 5603 O O . GLY B 1 100 ? -11.867 16.375 -7.867 1 98.75 100 GLY B O 1
ATOM 5604 N N . ARG B 1 101 ? -11.18 14.281 -7.691 1 97.06 101 ARG B N 1
ATOM 5605 C CA . ARG B 1 101 ? -10.938 14.117 -9.125 1 97.06 101 ARG B CA 1
ATOM 5606 C C . ARG B 1 101 ? -12.203 14.375 -9.93 1 97.06 101 ARG B C 1
ATOM 5608 O O . ARG B 1 101 ? -12.164 15.055 -10.953 1 97.06 101 ARG B O 1
ATOM 5615 N N . ASP B 1 102 ? -13.336 13.844 -9.5 1 95.88 102 ASP B N 1
ATOM 5616 C CA . ASP B 1 102 ? -14.602 14 -10.219 1 95.88 102 ASP B CA 1
ATOM 5617 C C . ASP B 1 102 ? -14.984 15.469 -10.336 1 95.88 102 ASP B C 1
ATOM 5619 O O . ASP B 1 102 ? -15.531 15.891 -11.359 1 95.88 102 ASP B O 1
ATOM 5623 N N . PHE B 1 103 ? -14.719 16.203 -9.328 1 98.06 103 PHE B N 1
ATOM 5624 C CA . PHE B 1 103 ? -15.047 17.609 -9.375 1 98.06 103 PHE B CA 1
ATOM 5625 C C . PHE B 1 103 ? -14.117 18.359 -10.336 1 98.06 103 PHE B C 1
ATOM 5627 O O . PHE B 1 103 ? -14.523 19.328 -10.977 1 98.06 103 PHE B O 1
ATOM 5634 N N . LEU B 1 104 ? -12.844 17.969 -10.445 1 97.38 104 LEU B N 1
ATOM 5635 C CA . LEU B 1 104 ? -11.992 18.531 -11.484 1 97.38 104 LEU B CA 1
ATOM 5636 C C . LEU B 1 104 ? -12.562 18.25 -12.867 1 97.38 104 LEU B C 1
ATOM 5638 O O . LEU B 1 104 ? -12.586 19.125 -13.734 1 97.38 104 LEU B O 1
ATOM 5642 N N . LEU B 1 105 ? -13.047 17.062 -13.039 1 92.94 105 LEU B N 1
ATOM 5643 C CA . LEU B 1 105 ? -13.578 16.641 -14.328 1 92.94 105 LEU B CA 1
ATOM 5644 C C . LEU B 1 105 ? -14.859 17.391 -14.664 1 92.94 105 LEU B C 1
ATOM 5646 O O . LEU B 1 105 ? -15.18 17.594 -15.836 1 92.94 105 LEU B O 1
ATOM 5650 N N . LYS B 1 106 ? -15.57 17.812 -13.695 1 94.31 106 LYS B N 1
ATOM 5651 C CA . LYS B 1 106 ? -16.812 18.562 -13.883 1 94.31 106 LYS B CA 1
ATOM 5652 C C . LYS B 1 106 ? -16.516 20.047 -14.109 1 94.31 106 LYS B C 1
ATOM 5654 O O . LYS B 1 106 ? -17.438 20.875 -14.094 1 94.31 106 LYS B O 1
ATOM 5659 N N . GLY B 1 107 ? -15.281 20.375 -14.18 1 94.69 107 GLY B N 1
ATOM 5660 C CA . GLY B 1 107 ? -14.906 21.75 -14.477 1 94.69 107 GLY B CA 1
ATOM 5661 C C . GLY B 1 107 ? -14.602 22.562 -13.234 1 94.69 107 GLY B C 1
ATOM 5662 O O . GLY B 1 107 ? -14.453 23.797 -13.305 1 94.69 107 GLY B O 1
ATOM 5663 N N . GLY B 1 108 ? -14.5 21.953 -12.078 1 98.12 108 GLY B N 1
ATOM 5664 C CA . GLY B 1 108 ? -14.156 22.656 -10.852 1 98.12 108 GLY B CA 1
ATOM 5665 C C . GLY B 1 108 ? -12.711 23.109 -10.797 1 98.12 108 GLY B C 1
ATOM 5666 O O . GLY B 1 108 ? -11.875 22.594 -11.539 1 98.12 108 GLY B O 1
ATOM 5667 N N . SER B 1 109 ? -12.492 24.109 -9.953 1 98.44 109 SER B N 1
ATOM 5668 C CA . SER B 1 109 ? -11.133 24.578 -9.695 1 98.44 109 SER B CA 1
ATOM 5669 C C . SER B 1 109 ? -10.391 23.641 -8.75 1 98.44 109 SER B C 1
ATOM 5671 O O . SER B 1 109 ? -10.992 22.703 -8.203 1 98.44 109 SER B O 1
ATOM 5673 N N . ALA B 1 110 ? -9.078 23.859 -8.594 1 98.75 110 ALA B N 1
ATOM 5674 C CA . ALA B 1 110 ? -8.312 23.141 -7.586 1 98.75 110 ALA B CA 1
ATOM 5675 C C . ALA B 1 110 ? -8.906 23.344 -6.195 1 98.75 110 ALA B C 1
ATOM 5677 O O . ALA B 1 110 ? -8.898 22.438 -5.363 1 98.75 110 ALA B O 1
ATOM 5678 N N . ALA B 1 111 ? -9.398 24.531 -5.934 1 98.88 111 ALA B N 1
ATOM 5679 C CA . ALA B 1 111 ? -10.039 24.828 -4.66 1 98.88 111 ALA B CA 1
ATOM 5680 C C . ALA B 1 111 ? -11.297 23.984 -4.465 1 98.88 111 ALA B C 1
ATOM 5682 O O . ALA B 1 111 ? -11.508 23.422 -3.389 1 98.88 111 ALA B O 1
ATOM 5683 N N . ASP B 1 112 ? -12.125 23.922 -5.516 1 98.88 112 ASP B N 1
ATOM 5684 C CA . ASP B 1 112 ? -13.344 23.109 -5.438 1 98.88 112 ASP B CA 1
ATOM 5685 C C . ASP B 1 112 ? -13.016 21.656 -5.121 1 98.88 112 ASP B C 1
ATOM 5687 O O . ASP B 1 112 ? -13.641 21.047 -4.246 1 98.88 112 ASP B O 1
ATOM 5691 N N . ALA B 1 113 ? -12.062 21.109 -5.875 1 98.94 113 ALA B N 1
ATOM 5692 C CA . ALA B 1 113 ? -11.664 19.719 -5.691 1 98.94 113 ALA B CA 1
ATOM 5693 C C . ALA B 1 113 ? -11.133 19.484 -4.281 1 98.94 113 ALA B C 1
ATOM 5695 O O . ALA B 1 113 ? -11.445 18.469 -3.652 1 98.94 113 ALA B O 1
ATOM 5696 N N . ALA B 1 114 ? -10.344 20.359 -3.799 1 98.94 114 ALA B N 1
ATOM 5697 C CA . ALA B 1 114 ? -9.766 20.234 -2.463 1 98.94 114 ALA B CA 1
ATOM 5698 C C . ALA B 1 114 ? -10.852 20.266 -1.391 1 98.94 114 ALA B C 1
ATOM 5700 O O . ALA B 1 114 ? -10.828 19.469 -0.45 1 98.94 114 ALA B O 1
ATOM 5701 N N . LEU B 1 115 ? -11.75 21.203 -1.514 1 98.94 115 LEU B N 1
ATOM 5702 C CA . LEU B 1 115 ? -12.805 21.359 -0.517 1 98.94 115 LEU B CA 1
ATOM 5703 C C . LEU B 1 115 ? -13.688 20.125 -0.471 1 98.94 115 LEU B C 1
ATOM 5705 O O . LEU B 1 115 ? -14.031 19.641 0.61 1 98.94 115 LEU B O 1
ATOM 5709 N N . ALA B 1 116 ? -14.078 19.641 -1.642 1 98.94 116 ALA B N 1
ATOM 5710 C CA . ALA B 1 116 ? -14.875 18.422 -1.678 1 98.94 116 ALA B CA 1
ATOM 5711 C C . ALA B 1 116 ? -14.141 17.25 -1.01 1 98.94 116 ALA B C 1
ATOM 5713 O O . ALA B 1 116 ? -14.742 16.484 -0.267 1 98.94 116 ALA B O 1
ATOM 5714 N N . THR B 1 117 ? -12.867 17.141 -1.301 1 98.94 117 THR B N 1
ATOM 5715 C CA . THR B 1 117 ? -12.047 16.094 -0.714 1 98.94 117 THR B CA 1
ATOM 5716 C C . THR B 1 117 ? -11.953 16.25 0.8 1 98.94 117 THR B C 1
ATOM 5718 O O . THR B 1 117 ? -12.062 15.273 1.544 1 98.94 117 THR B O 1
ATOM 5721 N N . LEU B 1 118 ? -11.758 17.438 1.284 1 98.94 118 LEU B N 1
ATOM 5722 C CA . LEU B 1 118 ? -11.602 17.734 2.705 1 98.94 118 LEU B CA 1
ATOM 5723 C C . LEU B 1 118 ? -12.891 17.438 3.463 1 98.94 118 LEU B C 1
ATOM 5725 O O . LEU B 1 118 ? -12.867 16.828 4.539 1 98.94 118 LEU B O 1
ATOM 5729 N N . PHE B 1 119 ? -14.047 17.891 2.939 1 98.94 119 PHE B N 1
ATOM 5730 C CA . PHE B 1 119 ? -15.328 17.562 3.566 1 98.94 119 PHE B CA 1
ATOM 5731 C C . PHE B 1 119 ? -15.508 16.047 3.666 1 98.94 119 PHE B C 1
ATOM 5733 O O . PHE B 1 119 ? -15.891 15.531 4.715 1 98.94 119 PHE B O 1
ATOM 5740 N N . CYS B 1 120 ? -15.211 15.375 2.574 1 98.81 120 CYS B N 1
ATOM 5741 C CA . CYS B 1 120 ? -15.336 13.922 2.525 1 98.81 120 CYS B CA 1
ATOM 5742 C C . CYS B 1 120 ? -14.422 13.258 3.553 1 98.81 120 CYS B C 1
ATOM 5744 O O . CYS B 1 120 ? -14.867 12.406 4.328 1 98.81 120 CYS B O 1
ATOM 5746 N N . ASN B 1 121 ? -13.164 13.656 3.592 1 98.62 121 ASN B N 1
ATOM 5747 C CA . ASN B 1 121 ? -12.18 13.086 4.508 1 98.62 121 ASN B CA 1
ATOM 5748 C C . ASN B 1 121 ? -12.57 13.328 5.965 1 98.62 121 ASN B C 1
ATOM 5750 O O . ASN B 1 121 ? -12.266 12.516 6.836 1 98.62 121 ASN B O 1
ATOM 5754 N N . GLY B 1 122 ? -13.211 14.43 6.219 1 98.56 122 GLY B N 1
ATOM 5755 C CA . GLY B 1 122 ? -13.68 14.711 7.566 1 98.56 122 GLY B CA 1
ATOM 5756 C C . GLY B 1 122 ? -14.695 13.711 8.07 1 98.56 122 GLY B C 1
ATOM 5757 O O . GLY B 1 122 ? -14.844 13.516 9.273 1 98.56 122 GLY B O 1
ATOM 5758 N N . VAL B 1 123 ? -15.375 13.086 7.137 1 98.69 123 VAL B N 1
ATOM 5759 C CA . VAL B 1 123 ? -16.391 12.102 7.484 1 98.69 123 VAL B CA 1
ATOM 5760 C C . VAL B 1 123 ? -15.773 10.703 7.508 1 98.69 123 VAL B C 1
ATOM 5762 O O . VAL B 1 123 ? -16.031 9.922 8.422 1 98.69 123 VAL B O 1
ATOM 5765 N N . LEU B 1 124 ? -14.906 10.398 6.531 1 98.5 124 LEU B N 1
ATOM 5766 C CA . LEU B 1 124 ? -14.422 9.031 6.359 1 98.5 124 LEU B CA 1
ATOM 5767 C C . LEU B 1 124 ? -13.18 8.781 7.199 1 98.5 124 LEU B C 1
ATOM 5769 O O . LEU B 1 124 ? -12.812 7.637 7.461 1 98.5 124 LEU B O 1
ATOM 5773 N N . THR B 1 125 ? -12.492 9.828 7.566 1 98.25 125 THR B N 1
ATOM 5774 C CA . THR B 1 125 ? -11.328 9.75 8.438 1 98.25 125 THR B CA 1
ATOM 5775 C C . THR B 1 125 ? -11.539 10.594 9.695 1 98.25 125 THR B C 1
ATOM 5777 O O . THR B 1 125 ? -10.68 11.406 10.055 1 98.25 125 THR B O 1
ATOM 5780 N N . PRO B 1 126 ? -12.547 10.289 10.43 1 98.25 126 PRO B N 1
ATOM 5781 C CA . PRO B 1 126 ? -12.969 11.164 11.516 1 98.25 126 PRO B CA 1
ATOM 5782 C C . PRO B 1 126 ? -12.023 11.125 12.711 1 98.25 126 PRO B C 1
ATOM 5784 O O . PRO B 1 126 ? -12.078 12 13.578 1 98.25 126 PRO B O 1
ATOM 5787 N N . HIS B 1 127 ? -11.18 10.094 12.789 1 97.94 127 HIS B N 1
ATOM 5788 C CA . HIS B 1 127 ? -10.242 9.984 13.891 1 97.94 127 HIS B CA 1
ATOM 5789 C C . HIS B 1 127 ? -9.133 11.031 13.781 1 97.94 127 HIS B C 1
ATOM 5791 O O . HIS B 1 127 ? -8.453 11.328 14.766 1 97.94 127 HIS B O 1
ATOM 5797 N N . SER B 1 128 ? -9 11.672 12.641 1 97.88 128 SER B N 1
ATOM 5798 C CA . SER B 1 128 ? -7.828 12.508 12.398 1 97.88 128 SER B CA 1
ATOM 5799 C C . SER B 1 128 ? -8.227 13.945 12.102 1 97.88 128 SER B C 1
ATOM 5801 O O . SER B 1 128 ? -7.43 14.867 12.289 1 97.88 128 SER B O 1
ATOM 5803 N N . MET B 1 129 ? -9.359 14.07 11.508 1 98.19 129 MET B N 1
ATOM 5804 C CA . MET B 1 129 ? -9.727 15.414 11.07 1 98.19 129 MET B CA 1
ATOM 5805 C C . MET B 1 129 ? -11.242 15.578 11.023 1 98.19 129 MET B C 1
ATOM 5807 O O . MET B 1 129 ? -11.977 14.602 11.195 1 98.19 129 MET B O 1
ATOM 5811 N N . GLY B 1 130 ? -11.711 16.844 10.781 1 98.31 130 GLY B N 1
ATOM 5812 C CA . GLY B 1 130 ? -13.117 17.188 10.625 1 98.31 130 GLY B CA 1
ATOM 5813 C C . GLY B 1 130 ? -13.406 18.656 10.875 1 98.31 130 GLY B C 1
ATOM 5814 O O . GLY B 1 130 ? -12.516 19.406 11.266 1 98.31 130 GLY B O 1
ATOM 5815 N N . VAL B 1 131 ? -14.656 18.953 10.789 1 98.75 131 VAL B N 1
ATOM 5816 C CA . VAL B 1 131 ? -15.078 20.344 10.844 1 98.75 131 VAL B CA 1
ATOM 5817 C C . VAL B 1 131 ? -14.969 20.859 12.273 1 98.75 131 VAL B C 1
ATOM 5819 O O . VAL B 1 131 ? -15.031 22.078 12.516 1 98.75 131 VAL B O 1
ATOM 5822 N N . GLY B 1 132 ? -14.734 20.031 13.203 1 98.69 132 GLY B N 1
ATOM 5823 C CA . GLY B 1 132 ? -14.508 20.422 14.578 1 98.69 132 GLY B CA 1
ATOM 5824 C C . GLY B 1 132 ? -13.07 20.828 14.859 1 98.69 132 GLY B C 1
ATOM 5825 O O . GLY B 1 132 ? -12.727 21.188 15.984 1 98.69 132 GLY B O 1
ATOM 5826 N N . GLY B 1 133 ? -12.227 20.797 13.836 1 98.5 133 GLY B N 1
ATOM 5827 C CA . GLY B 1 133 ? -10.805 21.062 14.016 1 98.5 133 GLY B CA 1
ATOM 5828 C C . GLY B 1 133 ? -10.336 22.281 13.242 1 98.5 133 GLY B C 1
ATOM 5829 O O . GLY B 1 133 ? -11.047 23.281 13.156 1 98.5 133 GLY B O 1
ATOM 5830 N N . GLY B 1 134 ? -9.039 22.25 12.875 1 98.62 134 GLY B N 1
ATOM 5831 C CA . GLY B 1 134 ? -8.406 23.328 12.133 1 98.62 134 GLY B CA 1
ATOM 5832 C C . GLY B 1 134 ? -7.59 22.828 10.945 1 98.62 134 GLY B C 1
ATOM 5833 O O . GLY B 1 134 ? -7.348 21.625 10.812 1 98.62 134 GLY B O 1
ATOM 5834 N N . VAL B 1 135 ? -7.184 23.797 10.117 1 98.81 135 VAL B N 1
ATOM 5835 C CA . VAL B 1 135 ? -6.508 23.453 8.867 1 98.81 135 VAL B CA 1
ATOM 5836 C C . VAL B 1 135 ? -5.547 24.578 8.469 1 98.81 135 VAL B C 1
ATOM 5838 O O . VAL B 1 135 ? -5.793 25.75 8.758 1 98.81 135 VAL B O 1
ATOM 5841 N N . PHE B 1 136 ? -4.391 24.203 7.914 1 98.88 136 PHE B N 1
ATOM 5842 C CA . PHE B 1 136 ? -3.51 25.109 7.176 1 98.88 136 PHE B CA 1
ATOM 5843 C C . PHE B 1 136 ? -3.52 24.766 5.688 1 98.88 136 PHE B C 1
ATOM 5845 O O . PHE B 1 136 ? -3.381 23.594 5.309 1 98.88 136 PHE B O 1
ATOM 5852 N N . MET B 1 137 ? -3.699 25.812 4.844 1 98.88 137 MET B N 1
ATOM 5853 C CA . MET B 1 137 ? -3.707 25.609 3.396 1 98.88 137 MET B CA 1
ATOM 5854 C C . MET B 1 137 ? -2.752 26.594 2.713 1 98.88 137 MET B C 1
ATOM 5856 O O . MET B 1 137 ? -2.631 27.734 3.131 1 98.88 137 MET B O 1
ATOM 5860 N N . VAL B 1 138 ? -2.117 26.125 1.688 1 98.94 138 VAL B N 1
ATOM 5861 C CA . VAL B 1 138 ? -1.395 26.984 0.751 1 98.94 138 VAL B CA 1
ATOM 5862 C C . VAL B 1 138 ? -1.875 26.719 -0.672 1 98.94 138 VAL B C 1
ATOM 5864 O O . VAL B 1 138 ? -2.07 25.562 -1.059 1 98.94 138 VAL B O 1
ATOM 5867 N N . TYR B 1 139 ? -2.184 27.766 -1.37 1 98.88 139 TYR B N 1
ATOM 5868 C CA . TYR B 1 139 ? -2.742 27.719 -2.717 1 98.88 139 TYR B CA 1
ATOM 5869 C C . TYR B 1 139 ? -1.837 28.438 -3.707 1 98.88 139 TYR B C 1
ATOM 5871 O O . TYR B 1 139 ? -1.316 29.516 -3.406 1 98.88 139 TYR B O 1
ATOM 5879 N N . TYR B 1 140 ? -1.571 27.859 -4.84 1 98.88 140 TYR B N 1
ATOM 5880 C CA . TYR B 1 140 ? -0.829 28.469 -5.934 1 98.88 140 TYR B CA 1
ATOM 5881 C C . TYR B 1 140 ? -1.732 28.719 -7.137 1 98.88 140 TYR B C 1
ATOM 5883 O O . TYR B 1 140 ? -2.285 27.781 -7.707 1 98.88 140 TYR B O 1
ATOM 5891 N N . ASP B 1 141 ? -1.843 29.969 -7.473 1 98.38 141 ASP B N 1
ATOM 5892 C CA . ASP B 1 141 ? -2.574 30.375 -8.664 1 98.38 141 ASP B CA 1
ATOM 5893 C C . ASP B 1 141 ? -1.651 30.438 -9.883 1 98.38 141 ASP B C 1
ATOM 5895 O O . ASP B 1 141 ? -0.84 31.359 -10.008 1 98.38 141 ASP B O 1
ATOM 5899 N N . ALA B 1 142 ? -1.879 29.531 -10.781 1 97.38 142 ALA B N 1
ATOM 5900 C CA . ALA B 1 142 ? -0.958 29.375 -11.906 1 97.38 142 ALA B CA 1
ATOM 5901 C C . ALA B 1 142 ? -1.047 30.562 -12.859 1 97.38 142 ALA B C 1
ATOM 5903 O O . ALA B 1 142 ? -0.056 30.938 -13.5 1 97.38 142 ALA B O 1
ATOM 5904 N N . LYS B 1 143 ? -2.184 31.094 -13.055 1 95.94 143 LYS B N 1
ATOM 5905 C CA . LYS B 1 143 ? -2.379 32.219 -13.977 1 95.94 143 LYS B CA 1
ATOM 5906 C C . LYS B 1 143 ? -1.599 33.438 -13.516 1 95.94 143 LYS B C 1
ATOM 5908 O O . LYS B 1 143 ? -0.871 34.062 -14.305 1 95.94 143 LYS B O 1
ATOM 5913 N N . SER B 1 144 ? -1.74 33.781 -12.289 1 96.75 144 SER B N 1
ATOM 5914 C CA . SER B 1 144 ? -1.074 34.969 -11.773 1 96.75 144 SER B CA 1
ATOM 5915 C C . SER B 1 144 ? 0.326 34.656 -11.266 1 96.75 144 SER B C 1
ATOM 5917 O O . SER B 1 144 ? 1.129 35.562 -11.016 1 96.75 144 SER B O 1
ATOM 5919 N N . LYS B 1 145 ? 0.583 33.375 -11.047 1 97.25 145 LYS B N 1
ATOM 5920 C CA . LYS B 1 145 ? 1.843 32.875 -10.5 1 97.25 145 LYS B CA 1
ATOM 5921 C C . LYS B 1 145 ? 2.078 33.438 -9.086 1 97.25 145 LYS B C 1
ATOM 5923 O O . LYS B 1 145 ? 3.197 33.812 -8.742 1 97.25 145 LYS B O 1
ATOM 5928 N N . LYS B 1 146 ? 1.054 33.562 -8.367 1 97.38 146 LYS B N 1
ATOM 5929 C CA . LYS B 1 146 ? 1.105 34 -6.965 1 97.38 146 LYS B CA 1
ATOM 5930 C C . LYS B 1 146 ? 0.577 32.906 -6.043 1 97.38 146 LYS B C 1
ATOM 5932 O O . LYS B 1 146 ? -0.246 32.094 -6.453 1 97.38 146 LYS B O 1
ATOM 5937 N N . SER B 1 147 ? 1.109 32.938 -4.82 1 98.62 147 SER B N 1
ATOM 5938 C CA . SER B 1 147 ? 0.662 31.953 -3.828 1 98.62 147 SER B CA 1
ATOM 5939 C C . SER B 1 147 ? 0.107 32.656 -2.588 1 98.62 147 SER B C 1
ATOM 5941 O O . SER B 1 147 ? 0.632 33.688 -2.16 1 98.62 147 SER B O 1
ATOM 5943 N N . VAL B 1 148 ? -0.937 32.094 -2.014 1 98.75 148 VAL B N 1
ATOM 5944 C CA . VAL B 1 148 ? -1.562 32.625 -0.802 1 98.75 148 VAL B CA 1
ATOM 5945 C C . VAL B 1 148 ? -1.703 31.5 0.23 1 98.75 148 VAL B C 1
ATOM 5947 O O . VAL B 1 148 ? -1.706 30.312 -0.122 1 98.75 148 VAL B O 1
ATOM 5950 N N . TYR B 1 149 ? -1.759 31.906 1.477 1 98.75 149 TYR B N 1
ATOM 5951 C CA . TYR B 1 149 ? -2.123 30.953 2.525 1 98.75 149 TYR B CA 1
ATOM 5952 C C . TYR B 1 149 ? -3.48 31.297 3.125 1 98.75 149 TYR B C 1
ATOM 5954 O O . TYR B 1 149 ? -3.906 32.469 3.084 1 98.75 149 TYR B O 1
ATOM 5962 N N . ILE B 1 150 ? -4.207 30.328 3.59 1 98.88 150 ILE B N 1
ATOM 5963 C CA . ILE B 1 150 ? -5.418 30.438 4.395 1 98.88 150 ILE B CA 1
ATOM 5964 C C . ILE B 1 150 ? -5.297 29.547 5.633 1 98.88 150 ILE B C 1
ATOM 5966 O O . ILE B 1 150 ? -5.039 28.344 5.52 1 98.88 150 ILE B O 1
ATOM 5970 N N . SER B 1 151 ? -5.5 30.094 6.789 1 98.69 151 SER B N 1
ATOM 5971 C CA . SER B 1 151 ? -5.352 29.391 8.055 1 98.69 151 SER B CA 1
ATOM 5972 C C . SER B 1 151 ? -6.664 29.344 8.828 1 98.69 151 SER B C 1
ATOM 5974 O O . SER B 1 151 ? -7.188 30.391 9.211 1 98.69 151 SER B O 1
ATOM 5976 N N . GLY B 1 152 ? -7.172 28.188 9 1 98.81 152 GLY B N 1
ATOM 5977 C CA . GLY B 1 152 ? -8.281 27.953 9.906 1 98.81 152 GLY B CA 1
ATOM 5978 C C . GLY B 1 152 ? -7.859 27.344 11.227 1 98.81 152 GLY B C 1
ATOM 5979 O O . GLY B 1 152 ? -8.516 26.422 11.734 1 98.81 152 GLY B O 1
ATOM 5980 N N . ARG B 1 153 ? -6.688 27.703 11.742 1 98.62 153 ARG B N 1
ATOM 5981 C CA . ARG B 1 153 ? -6.176 27.188 13.008 1 98.62 153 ARG B CA 1
ATOM 5982 C C . ARG B 1 153 ? -7.113 27.531 14.156 1 98.62 153 ARG B C 1
ATOM 5984 O O . ARG B 1 153 ? -7.68 28.625 14.195 1 98.62 153 ARG B O 1
ATOM 5991 N N . GLU B 1 154 ? -7.273 26.656 15.102 1 98.56 154 GLU B N 1
ATOM 5992 C CA . GLU B 1 154 ? -8.156 26.875 16.25 1 98.56 154 GLU B CA 1
ATOM 5993 C C . GLU B 1 154 ? -7.645 28 17.141 1 98.56 154 GLU B C 1
ATOM 5995 O O . GLU B 1 154 ? -6.438 28.25 17.203 1 98.56 154 GLU B O 1
ATOM 6000 N N . ARG B 1 155 ? -8.555 28.641 17.859 1 98 155 ARG B N 1
ATOM 6001 C CA . ARG B 1 155 ? -8.211 29.734 18.75 1 98 155 ARG B CA 1
ATOM 6002 C C . ARG B 1 155 ? -8.617 29.422 20.188 1 98 155 ARG B C 1
ATOM 6004 O O . ARG B 1 155 ? -9.641 28.766 20.422 1 98 155 ARG B O 1
ATOM 6011 N N . ALA B 1 156 ? -7.84 29.938 21.078 1 98.25 156 ALA B N 1
ATOM 6012 C CA . ALA B 1 156 ? -8.219 29.828 22.484 1 98.25 156 ALA B CA 1
ATOM 6013 C C . ALA B 1 156 ? -9.477 30.641 22.781 1 98.25 156 ALA B C 1
ATOM 6015 O O . ALA B 1 156 ? -9.641 31.75 22.281 1 98.25 156 ALA B O 1
ATOM 6016 N N . PRO B 1 157 ? -10.383 30.094 23.594 1 98.31 157 PRO B N 1
ATOM 6017 C CA . PRO B 1 157 ? -11.586 30.828 23.984 1 98.31 157 PRO B CA 1
ATOM 6018 C C . PRO B 1 157 ? -11.273 32.125 24.734 1 98.31 157 PRO B C 1
ATOM 6020 O O . PRO B 1 157 ? -10.266 32.188 25.438 1 98.31 157 PRO B O 1
ATOM 6023 N N . LYS B 1 158 ? -12.141 33.062 24.641 1 96.56 158 LYS B N 1
ATOM 6024 C CA . LYS B 1 158 ? -11.922 34.375 25.234 1 96.56 158 LYS B CA 1
ATOM 6025 C C . LYS B 1 158 ? -11.867 34.312 26.75 1 96.56 158 LYS B C 1
ATOM 6027 O O . LYS B 1 158 ? -11.203 35.094 27.391 1 96.56 158 LYS B O 1
ATOM 6032 N N . ASN B 1 159 ? -12.531 33.25 27.359 1 97 159 ASN B N 1
ATOM 6033 C CA . ASN B 1 159 ? -12.625 33.156 28.812 1 97 159 ASN B CA 1
ATOM 6034 C C . ASN B 1 159 ? -11.656 32.125 29.375 1 97 159 ASN B C 1
ATOM 6036 O O . ASN B 1 159 ? -11.836 31.641 30.484 1 97 159 ASN B O 1
ATOM 6040 N N . VAL B 1 160 ? -10.672 31.797 28.578 1 95.69 160 VAL B N 1
ATOM 6041 C CA . VAL B 1 160 ? -9.672 30.844 29.062 1 95.69 160 VAL B CA 1
ATOM 6042 C C . VAL B 1 160 ? -8.992 31.422 30.312 1 95.69 160 VAL B C 1
ATOM 6044 O O . VAL B 1 160 ? -8.734 32.625 30.391 1 95.69 160 VAL B O 1
ATOM 6047 N N . GLN B 1 161 ? -8.742 30.484 31.266 1 90.25 161 GLN B N 1
ATOM 6048 C CA . GLN B 1 161 ? -8.117 30.906 32.5 1 90.25 161 GLN B CA 1
ATOM 6049 C C . GLN B 1 161 ? -6.676 30.406 32.594 1 90.25 161 GLN B C 1
ATOM 6051 O O . GLN B 1 161 ? -6.379 29.281 32.219 1 90.25 161 GLN B O 1
ATOM 6056 N N . LYS B 1 162 ? -5.832 31.25 33.125 1 82.69 162 LYS B N 1
ATOM 6057 C CA . LYS B 1 162 ? -4.395 31 33.156 1 82.69 162 LYS B CA 1
ATOM 6058 C C . LYS B 1 162 ? -4.07 29.719 33.938 1 82.69 162 LYS B C 1
ATOM 6060 O O . LYS B 1 162 ? -3.17 28.969 33.531 1 82.69 162 LYS B O 1
ATOM 6065 N N . ASP B 1 163 ? -4.773 29.375 35 1 90 163 ASP B N 1
ATOM 6066 C CA . ASP B 1 163 ? -4.41 28.281 35.906 1 90 163 ASP B CA 1
ATOM 6067 C C . ASP B 1 163 ? -5.387 27.109 35.75 1 90 163 ASP B C 1
ATOM 6069 O O . ASP B 1 163 ? -5.383 26.188 36.562 1 90 163 ASP B O 1
ATOM 6073 N N . MET B 1 164 ? -6.137 27.141 34.781 1 92.12 164 MET B N 1
ATOM 6074 C CA . MET B 1 164 ? -7.242 26.172 34.719 1 92.12 164 MET B CA 1
ATOM 6075 C C . MET B 1 164 ? -6.723 24.766 34.5 1 92.12 164 MET B C 1
ATOM 6077 O O . MET B 1 164 ? -7.449 23.797 34.688 1 92.12 164 MET B O 1
ATOM 6081 N N . TYR B 1 165 ? -5.492 24.625 34.094 1 94.19 165 TYR B N 1
ATOM 6082 C CA . TYR B 1 165 ? -4.977 23.281 33.812 1 94.19 165 TYR B CA 1
ATOM 6083 C C . TYR B 1 165 ? -4.051 22.812 34.938 1 94.19 165 TYR B C 1
ATOM 6085 O O . TYR B 1 165 ? -3.488 21.719 34.875 1 94.19 165 TYR B O 1
ATOM 6093 N N . VAL B 1 166 ? -3.834 23.594 35.969 1 94 166 VAL B N 1
ATOM 6094 C CA . VAL B 1 166 ? -3 23.219 37.094 1 94 166 VAL B CA 1
ATOM 6095 C C . VAL B 1 166 ? -3.547 21.938 37.75 1 94 166 VAL B C 1
ATOM 6097 O O . VAL B 1 166 ? -4.75 21.844 38 1 94 166 VAL B O 1
ATOM 6100 N N . ASN B 1 167 ? -2.734 20.984 37.969 1 92.56 167 ASN B N 1
ATOM 6101 C CA . ASN B 1 167 ? -3.037 19.688 38.562 1 92.56 167 ASN B CA 1
ATOM 6102 C C . ASN B 1 167 ? -3.908 18.828 37.656 1 92.56 167 ASN B C 1
ATOM 6104 O O . ASN B 1 167 ? -4.598 17.922 38.156 1 92.56 167 ASN B O 1
ATOM 6108 N N . HIS B 1 168 ? -4.043 19.219 36.469 1 90 168 HIS B N 1
ATOM 6109 C CA . HIS B 1 168 ? -4.738 18.391 35.5 1 90 168 HIS B CA 1
ATOM 6110 C C . HIS B 1 168 ? -3.752 17.703 34.562 1 90 168 HIS B C 1
ATOM 6112 O O . HIS B 1 168 ? -2.727 18.281 34.188 1 90 168 HIS B O 1
ATOM 6118 N N . GLN B 1 169 ? -4.164 16.422 34.281 1 86.75 169 GLN B N 1
ATOM 6119 C CA . GLN B 1 169 ? -3.352 15.648 33.344 1 86.75 169 GLN B CA 1
ATOM 6120 C C . GLN B 1 169 ? -4.168 15.227 32.125 1 86.75 169 GLN B C 1
ATOM 6122 O O . GLN B 1 169 ? -5.398 15.281 32.156 1 86.75 169 GLN B O 1
ATOM 6127 N N . GLY B 1 170 ? -3.477 14.945 31.078 1 86.56 170 GLY B N 1
ATOM 6128 C CA . GLY B 1 170 ? -4.133 14.445 29.891 1 86.56 170 GLY B CA 1
ATOM 6129 C C . GLY B 1 170 ? -4.73 15.555 29.031 1 86.56 170 GLY B C 1
ATOM 6130 O O . GLY B 1 170 ? -4.363 16.719 29.172 1 86.56 170 GLY B O 1
ATOM 6131 N N . CYS B 1 171 ? -5.523 15.219 27.984 1 93 171 CYS B N 1
ATOM 6132 C CA . CYS B 1 171 ? -6.07 16.172 27.031 1 93 171 CYS B CA 1
ATOM 6133 C C . CYS B 1 171 ? -7.457 15.742 26.562 1 93 171 CYS B C 1
ATOM 6135 O O . CYS B 1 171 ? -7.859 16.047 25.438 1 93 171 CYS B O 1
ATOM 6137 N N . PHE B 1 172 ? -8.156 14.992 27.469 1 93.31 172 PHE B N 1
ATOM 6138 C CA . PHE B 1 172 ? -9.391 14.383 27 1 93.31 172 PHE B CA 1
ATOM 6139 C C . PHE B 1 172 ? -10.578 14.875 27.812 1 93.31 172 PHE B C 1
ATOM 6141 O O . PHE B 1 172 ? -11.102 14.141 28.656 1 93.31 172 PHE B O 1
ATOM 6148 N N . ASP B 1 173 ? -11.102 16 27.656 1 91.5 173 ASP B N 1
ATOM 6149 C CA . ASP B 1 173 ? -12.328 16.594 28.188 1 91.5 173 ASP B CA 1
ATOM 6150 C C . ASP B 1 173 ? -12.656 17.906 27.5 1 91.5 173 ASP B C 1
ATOM 6152 O O . ASP B 1 173 ? -11.906 18.359 26.625 1 91.5 173 ASP B O 1
ATOM 6156 N N . ALA B 1 174 ? -13.703 18.516 27.875 1 95.44 174 ALA B N 1
ATOM 6157 C CA . ALA B 1 174 ? -14.258 19.656 27.156 1 95.44 174 ALA B CA 1
ATOM 6158 C C . ALA B 1 174 ? -13.398 20.906 27.344 1 95.44 174 ALA B C 1
ATOM 6160 O O . ALA B 1 174 ? -13.406 21.812 26.5 1 95.44 174 ALA B O 1
ATOM 6161 N N . LYS B 1 175 ? -12.633 21.031 28.375 1 95.44 175 LYS B N 1
ATOM 6162 C CA . LYS B 1 175 ? -11.852 22.219 28.656 1 95.44 175 LYS B CA 1
ATOM 6163 C C . LYS B 1 175 ? -10.656 22.328 27.719 1 95.44 175 LYS B C 1
ATOM 6165 O O . LYS B 1 175 ? -9.961 23.344 27.688 1 95.44 175 LYS B O 1
ATOM 6170 N N . TYR B 1 176 ? -10.43 21.281 26.953 1 97.19 176 TYR B N 1
ATOM 6171 C CA . TYR B 1 176 ? -9.312 21.297 26.016 1 97.19 176 TYR B CA 1
ATOM 6172 C C . TYR B 1 176 ? -9.789 21.609 24.609 1 97.19 176 TYR B C 1
ATOM 6174 O O . TYR B 1 176 ? -9 21.641 23.656 1 97.19 176 TYR B O 1
ATOM 6182 N N . ILE B 1 177 ? -11.07 21.906 24.422 1 98.31 177 ILE B N 1
ATOM 6183 C CA . ILE B 1 177 ? -11.641 22.203 23.109 1 98.31 177 ILE B CA 1
ATOM 6184 C C . ILE B 1 177 ? -11.422 23.672 22.766 1 98.31 177 ILE B C 1
ATOM 6186 O O . ILE B 1 177 ? -11.938 24.547 23.453 1 98.31 177 ILE B O 1
ATOM 6190 N N . ALA B 1 178 ? -10.648 23.953 21.75 1 98.56 178 ALA B N 1
ATOM 6191 C CA . ALA B 1 178 ? -10.469 25.312 21.219 1 98.56 178 ALA B CA 1
ATOM 6192 C C . ALA B 1 178 ? -11.539 25.656 20.188 1 98.56 178 ALA B C 1
ATOM 6194 O O . ALA B 1 178 ? -12.258 24.766 19.719 1 98.56 178 ALA B O 1
ATOM 6195 N N . ILE B 1 179 ? -11.711 26.953 19.891 1 98.81 179 ILE B N 1
ATOM 6196 C CA . ILE B 1 179 ? -12.688 27.406 18.906 1 98.81 179 ILE B CA 1
ATOM 6197 C C . ILE B 1 179 ? -12.289 26.922 17.516 1 98.81 179 ILE B C 1
ATOM 6199 O O . ILE B 1 179 ? -11.227 27.281 17 1 98.81 179 ILE B O 1
ATOM 6203 N N . PRO B 1 180 ? -13.078 26.047 16.891 1 98.75 180 PRO B N 1
ATOM 6204 C CA . PRO B 1 180 ? -12.68 25.453 15.609 1 98.75 180 PRO B CA 1
ATOM 6205 C C . PRO B 1 180 ? -12.711 26.469 14.461 1 98.75 180 PRO B C 1
ATOM 6207 O O . PRO B 1 180 ? -13.57 27.344 14.43 1 98.75 180 PRO B O 1
ATOM 6210 N N . GLY B 1 181 ? -11.789 26.375 13.477 1 98.75 181 GLY B N 1
ATOM 6211 C CA . GLY B 1 181 ? -11.703 27.344 12.391 1 98.75 181 GLY B CA 1
ATOM 6212 C C . GLY B 1 181 ? -11.844 26.703 11.023 1 98.75 181 GLY B C 1
ATOM 6213 O O . GLY B 1 181 ? -11.836 27.406 10.008 1 98.75 181 GLY B O 1
ATOM 6214 N N . GLU B 1 182 ? -12.062 25.422 10.906 1 98.44 182 GLU B N 1
ATOM 6215 C CA . GLU B 1 182 ? -12 24.656 9.664 1 98.44 182 GLU B CA 1
ATOM 6216 C C . GLU B 1 182 ? -13.023 25.156 8.648 1 98.44 182 GLU B C 1
ATOM 6218 O O . GLU B 1 182 ? -12.68 25.453 7.504 1 98.44 182 GLU B O 1
ATOM 6223 N N . ILE B 1 183 ? -14.289 25.328 9.016 1 98.81 183 ILE B N 1
ATOM 6224 C CA . ILE B 1 183 ? -15.367 25.688 8.102 1 98.81 183 ILE B CA 1
ATOM 6225 C C . ILE B 1 183 ? -15.133 27.109 7.57 1 98.81 183 ILE B C 1
ATOM 6227 O O . ILE B 1 183 ? -15.375 27.391 6.395 1 98.81 183 ILE B O 1
ATOM 6231 N N . LYS B 1 184 ? -14.68 28.016 8.445 1 98.81 184 LYS B N 1
ATOM 6232 C CA . LYS B 1 184 ? -14.398 29.375 8.008 1 98.81 184 LYS B CA 1
ATOM 6233 C C . LYS B 1 184 ? -13.266 29.422 6.992 1 98.81 184 LYS B C 1
ATOM 6235 O O . LYS B 1 184 ? -13.289 30.203 6.051 1 98.81 184 LYS B O 1
ATOM 6240 N N . ALA B 1 185 ? -12.258 28.625 7.18 1 98.88 185 ALA B N 1
ATOM 6241 C CA . ALA B 1 185 ? -11.172 28.547 6.215 1 98.88 185 ALA B CA 1
ATOM 6242 C C . ALA B 1 185 ? -11.664 28.016 4.871 1 98.88 185 ALA B C 1
ATOM 6244 O O . ALA B 1 185 ? -11.281 28.516 3.814 1 98.88 185 ALA B O 1
ATOM 6245 N N . TYR B 1 186 ? -12.5 26.938 4.926 1 98.88 186 TYR B N 1
ATOM 6246 C CA . TYR B 1 186 ? -13.086 26.391 3.709 1 98.88 186 TYR B CA 1
ATOM 6247 C C . TYR B 1 186 ? -13.859 27.469 2.949 1 98.88 186 TYR B C 1
ATOM 6249 O O . TYR B 1 186 ? -13.703 27.609 1.735 1 98.88 186 TYR B O 1
ATOM 6257 N N . TRP B 1 187 ? -14.633 28.203 3.656 1 98.81 187 TRP B N 1
ATOM 6258 C CA . TRP B 1 187 ? -15.469 29.25 3.076 1 98.81 187 TRP B CA 1
ATOM 6259 C C . TRP B 1 187 ? -14.609 30.328 2.438 1 98.81 187 TRP B C 1
ATOM 6261 O O . TRP B 1 187 ? -14.891 30.781 1.321 1 98.81 187 TRP B O 1
ATOM 6271 N N . THR B 1 188 ? -13.594 30.766 3.125 1 98.81 188 THR B N 1
ATOM 6272 C CA . THR B 1 188 ? -12.688 31.781 2.619 1 98.81 188 THR B CA 1
ATOM 6273 C C . THR B 1 188 ? -12.039 31.344 1.311 1 98.81 188 THR B C 1
ATOM 6275 O O . THR B 1 188 ? -11.961 32.125 0.353 1 98.81 188 THR B O 1
ATOM 6278 N N . LEU B 1 189 ? -11.578 30.109 1.271 1 98.88 189 LEU B N 1
ATOM 6279 C CA . LEU B 1 189 ? -10.992 29.562 0.052 1 98.88 189 LEU B CA 1
ATOM 6280 C C . LEU B 1 189 ? -12.008 29.578 -1.088 1 98.88 189 LEU B C 1
ATOM 6282 O O . LEU B 1 189 ? -11.68 29.969 -2.211 1 98.88 189 LEU B O 1
ATOM 6286 N N . HIS B 1 190 ? -13.227 29.125 -0.852 1 98.81 190 HIS B N 1
ATOM 6287 C CA . HIS B 1 190 ? -14.266 29.031 -1.872 1 98.81 190 HIS B CA 1
ATOM 6288 C C . HIS B 1 190 ? -14.609 30.391 -2.445 1 98.81 190 HIS B C 1
ATOM 6290 O O . HIS B 1 190 ? -14.773 30.547 -3.658 1 98.81 190 HIS B O 1
ATOM 6296 N N . ARG B 1 191 ? -14.766 31.375 -1.598 1 98.31 191 ARG B N 1
ATOM 6297 C CA . ARG B 1 191 ? -15.141 32.719 -2.029 1 98.31 191 ARG B CA 1
ATOM 6298 C C . ARG B 1 191 ? -14.078 33.312 -2.943 1 98.31 191 ARG B C 1
ATOM 6300 O O . ARG B 1 191 ? -14.398 34.062 -3.863 1 98.31 191 ARG B O 1
ATOM 6307 N N . LYS B 1 192 ? -12.93 32.938 -2.775 1 97.94 192 LYS B N 1
ATOM 6308 C CA . LYS B 1 192 ? -11.828 33.531 -3.527 1 97.94 192 LYS B CA 1
ATOM 6309 C C . LYS B 1 192 ? -11.547 32.719 -4.805 1 97.94 192 LYS B C 1
ATOM 6311 O O . LYS B 1 192 ? -11.203 33.312 -5.836 1 97.94 192 LYS B O 1
ATOM 6316 N N . TYR B 1 193 ? -11.586 31.406 -4.734 1 98.19 193 TYR B N 1
ATOM 6317 C CA . TYR B 1 193 ? -11.047 30.609 -5.836 1 98.19 193 TYR B CA 1
ATOM 6318 C C . TYR B 1 193 ? -12.047 29.547 -6.281 1 98.19 193 TYR B C 1
ATOM 6320 O O . TYR B 1 193 ? -11.766 28.781 -7.199 1 98.19 193 TYR B O 1
ATOM 6328 N N . GLY B 1 194 ? -13.164 29.469 -5.613 1 98.25 194 GLY B N 1
ATOM 6329 C CA . GLY B 1 194 ? -14.188 28.516 -6 1 98.25 194 GLY B CA 1
ATOM 6330 C C . GLY B 1 194 ? -14.859 28.844 -7.312 1 98.25 194 GLY B C 1
ATOM 6331 O O . GLY B 1 194 ? -15.023 30.031 -7.645 1 98.25 194 GLY B O 1
ATOM 6332 N N . ARG B 1 195 ? -15.289 27.797 -8.031 1 97.88 195 ARG B N 1
ATOM 6333 C CA . ARG B 1 195 ? -16.016 27.969 -9.289 1 97.88 195 ARG B CA 1
ATOM 6334 C C . ARG B 1 195 ? -17.391 27.328 -9.219 1 97.88 195 ARG B C 1
ATOM 6336 O O . ARG B 1 195 ? -18.344 27.828 -9.82 1 97.88 195 ARG B O 1
ATOM 6343 N N . LEU B 1 196 ? -17.484 26.172 -8.562 1 98.44 196 LEU B N 1
ATOM 6344 C CA . LEU B 1 196 ? -18.75 25.438 -8.453 1 98.44 196 LEU B CA 1
ATOM 6345 C C . LEU B 1 196 ? -19.516 25.875 -7.211 1 98.44 196 LEU B C 1
ATOM 6347 O O . LEU B 1 196 ? -18.938 26.438 -6.277 1 98.44 196 LEU B O 1
ATOM 6351 N N . PRO B 1 197 ? -20.875 25.609 -7.203 1 98.5 197 PRO B N 1
ATOM 6352 C CA . PRO B 1 197 ? -21.656 26.016 -6.027 1 98.5 197 PRO B CA 1
ATOM 6353 C C . PRO B 1 197 ? -21.203 25.312 -4.75 1 98.5 197 PRO B C 1
ATOM 6355 O O . PRO B 1 197 ? -20.969 24.109 -4.746 1 98.5 197 PRO B O 1
ATOM 6358 N N . TRP B 1 198 ? -21.141 26.094 -3.701 1 98.56 198 TRP B N 1
ATOM 6359 C CA . TRP B 1 198 ? -20.719 25.656 -2.375 1 98.56 198 TRP B CA 1
ATOM 6360 C C . TRP B 1 198 ? -21.5 24.422 -1.938 1 98.56 198 TRP B C 1
ATOM 6362 O O . TRP B 1 198 ? -20.906 23.438 -1.471 1 98.56 198 TRP B O 1
ATOM 6372 N N . LYS B 1 199 ? -22.75 24.375 -2.119 1 98.44 199 LYS B N 1
ATOM 6373 C CA . LYS B 1 199 ? -23.625 23.297 -1.686 1 98.44 199 LYS B CA 1
ATOM 6374 C C . LYS B 1 199 ? -23.234 21.969 -2.336 1 98.44 199 LYS B C 1
ATOM 6376 O O . LYS B 1 199 ? -23.328 20.922 -1.707 1 98.44 199 LYS B O 1
ATOM 6381 N N . ASN B 1 200 ? -22.781 22.016 -3.596 1 98.5 200 ASN B N 1
ATOM 6382 C CA . ASN B 1 200 ? -22.422 20.812 -4.328 1 98.5 200 ASN B CA 1
ATOM 6383 C C . ASN B 1 200 ? -21.172 20.156 -3.742 1 98.5 200 ASN B C 1
ATOM 6385 O O . ASN B 1 200 ? -21.016 18.938 -3.801 1 98.5 200 ASN B O 1
ATOM 6389 N N . LEU B 1 201 ? -20.266 20.938 -3.189 1 98.81 201 LEU B N 1
ATOM 6390 C CA . LEU B 1 201 ? -19 20.438 -2.662 1 98.81 201 LEU B CA 1
ATOM 6391 C C . LEU B 1 201 ? -19.219 19.688 -1.356 1 98.81 201 LEU B C 1
ATOM 6393 O O . LEU B 1 201 ? -18.422 18.812 -0.998 1 98.81 201 LEU B O 1
ATOM 6397 N N . VAL B 1 202 ? -20.312 19.953 -0.642 1 98.81 202 VAL B N 1
ATOM 6398 C CA . VAL B 1 202 ? -20.594 19.375 0.664 1 98.81 202 VAL B CA 1
ATOM 6399 C C . VAL B 1 202 ? -21.406 18.094 0.488 1 98.81 202 VAL B C 1
ATOM 6401 O O . VAL B 1 202 ? -21.344 17.188 1.332 1 98.81 202 VAL B O 1
ATOM 6404 N N . LYS B 1 203 ? -22.062 17.906 -0.61 1 98.62 203 LYS B N 1
ATOM 6405 C CA . LYS B 1 203 ? -23.078 16.875 -0.848 1 98.62 203 LYS B CA 1
ATOM 6406 C C . LYS B 1 203 ? -22.484 15.477 -0.678 1 98.62 203 LYS B C 1
ATOM 6408 O O . LYS B 1 203 ? -23.109 14.609 -0.072 1 98.62 203 LYS B O 1
ATOM 6413 N N . PRO B 1 204 ? -21.281 15.227 -1.265 1 98.69 204 PRO B N 1
ATOM 6414 C CA . PRO B 1 204 ? -20.75 13.875 -1.088 1 98.69 204 PRO B CA 1
ATOM 6415 C C . PRO B 1 204 ? -20.547 13.508 0.38 1 98.69 204 PRO B C 1
ATOM 6417 O O . PRO B 1 204 ? -20.828 12.375 0.785 1 98.69 204 PRO B O 1
ATOM 6420 N N . ALA B 1 205 ? -20.062 14.422 1.149 1 98.81 205 ALA B N 1
ATOM 6421 C CA . ALA B 1 205 ? -19.875 14.18 2.576 1 98.81 205 ALA B CA 1
ATOM 6422 C C . ALA B 1 205 ? -21.203 13.906 3.273 1 98.81 205 ALA B C 1
ATOM 6424 O O . ALA B 1 205 ? -21.297 13.023 4.129 1 98.81 205 ALA B O 1
ATOM 6425 N N . VAL B 1 206 ? -22.234 14.664 2.955 1 98.81 206 VAL B N 1
ATOM 6426 C CA . VAL B 1 206 ? -23.578 14.461 3.502 1 98.81 206 VAL B CA 1
ATOM 6427 C C . VAL B 1 206 ? -24.047 13.039 3.189 1 98.81 206 VAL B C 1
ATOM 6429 O O . VAL B 1 206 ? -24.594 12.359 4.059 1 98.81 206 VAL B O 1
ATOM 6432 N N . HIS B 1 207 ? -23.828 12.609 1.997 1 98.38 207 HIS B N 1
ATOM 6433 C CA . HIS B 1 207 ? -24.25 11.281 1.561 1 98.38 207 HIS B CA 1
ATOM 6434 C C . HIS B 1 207 ? -23.609 10.188 2.418 1 98.38 207 HIS B C 1
ATOM 6436 O O . HIS B 1 207 ? -24.312 9.297 2.912 1 98.38 207 HIS B O 1
ATOM 6442 N N . PHE B 1 208 ? -22.312 10.258 2.611 1 98.38 208 PHE B N 1
ATOM 6443 C CA . PHE B 1 208 ? -21.625 9.25 3.395 1 98.38 208 PHE B CA 1
ATOM 6444 C C . PHE B 1 208 ? -22.062 9.281 4.852 1 98.38 208 PHE B C 1
ATOM 6446 O O . PHE B 1 208 ? -22.266 8.234 5.469 1 98.38 208 PHE B O 1
ATOM 6453 N N . ALA B 1 209 ? -22.203 10.469 5.391 1 98.81 209 ALA B N 1
ATOM 6454 C CA . ALA B 1 209 ? -22.594 10.602 6.797 1 98.81 209 ALA B CA 1
ATOM 6455 C C . ALA B 1 209 ? -24 10.047 7.031 1 98.81 209 ALA B C 1
ATOM 6457 O O . ALA B 1 209 ? -24.266 9.445 8.078 1 98.81 209 ALA B O 1
ATOM 6458 N N . ARG B 1 210 ? -24.906 10.25 6.105 1 98.5 210 ARG B N 1
ATOM 6459 C CA . ARG B 1 210 ? -26.312 9.883 6.242 1 98.5 210 ARG B CA 1
ATOM 6460 C C . ARG B 1 210 ? -26.531 8.406 5.926 1 98.5 210 ARG B C 1
ATOM 6462 O O . ARG B 1 210 ? -27.219 7.699 6.66 1 98.5 210 ARG B O 1
ATOM 6469 N N . ASN B 1 211 ? -25.938 7.957 4.797 1 96.56 211 ASN B N 1
ATOM 6470 C CA . ASN B 1 211 ? -26.219 6.617 4.293 1 96.56 211 ASN B CA 1
ATOM 6471 C C . ASN B 1 211 ? -25.188 5.605 4.793 1 96.56 211 ASN B C 1
ATOM 6473 O O . ASN B 1 211 ? -25.406 4.395 4.688 1 96.56 211 ASN B O 1
ATOM 6477 N N . GLY B 1 212 ? -24.125 6.133 5.289 1 96.88 212 GLY B N 1
ATOM 6478 C CA . GLY B 1 212 ? -23.172 5.273 5.957 1 96.88 212 GLY B CA 1
ATOM 6479 C C . GLY B 1 212 ? -21.875 5.109 5.188 1 96.88 212 GLY B C 1
ATOM 6480 O O . GLY B 1 212 ? -21.797 5.445 4.004 1 96.88 212 GLY B O 1
ATOM 6481 N N . PHE B 1 213 ? -20.859 4.656 5.824 1 96.94 213 PHE B N 1
ATOM 6482 C CA . PHE B 1 213 ? -19.562 4.289 5.285 1 96.94 213 PHE B CA 1
ATOM 6483 C C . PHE B 1 213 ? -18.953 3.148 6.086 1 96.94 213 PHE B C 1
ATOM 6485 O O . PHE B 1 213 ? -19.297 2.934 7.246 1 96.94 213 PHE B O 1
ATOM 6492 N N . HIS B 1 214 ? -18.078 2.375 5.523 1 96.62 214 HIS B N 1
ATOM 6493 C CA . HIS B 1 214 ? -17.438 1.255 6.195 1 96.62 214 HIS B CA 1
ATOM 6494 C C . HIS B 1 214 ? -16.188 1.709 6.945 1 96.62 214 HIS B C 1
ATOM 6496 O O . HIS B 1 214 ? -15.352 2.434 6.395 1 96.62 214 HIS B O 1
ATOM 6502 N N . ILE B 1 215 ? -16.047 1.229 8.188 1 98 215 ILE B N 1
ATOM 6503 C CA . ILE B 1 215 ? -14.891 1.546 9.016 1 98 215 ILE B CA 1
ATOM 6504 C C . ILE B 1 215 ? -13.617 1.07 8.32 1 98 215 ILE B C 1
ATOM 6506 O O . ILE B 1 215 ? -13.492 -0.107 7.973 1 98 215 ILE B O 1
ATOM 6510 N N . SER B 1 216 ? -12.695 2.053 8.141 1 97 216 SER B N 1
ATOM 6511 C CA . SER B 1 216 ? -11.438 1.749 7.465 1 97 216 SER B CA 1
ATOM 6512 C C . SER B 1 216 ? -10.43 1.125 8.422 1 97 216 SER B C 1
ATOM 6514 O O . SER B 1 216 ? -10.641 1.125 9.641 1 97 216 SER B O 1
ATOM 6516 N N . ASN B 1 217 ? -9.297 0.619 7.836 1 96.5 217 ASN B N 1
ATOM 6517 C CA . ASN B 1 217 ? -8.188 0.074 8.617 1 96.5 217 ASN B CA 1
ATOM 6518 C C . ASN B 1 217 ? -7.641 1.102 9.602 1 96.5 217 ASN B C 1
ATOM 6520 O O . ASN B 1 217 ? -7.406 0.785 10.773 1 96.5 217 ASN B O 1
ATOM 6524 N N . SER B 1 218 ? -7.512 2.342 9.188 1 97.12 218 SER B N 1
ATOM 6525 C CA . SER B 1 218 ? -6.906 3.373 10.023 1 97.12 218 SER B CA 1
ATOM 6526 C C . SER B 1 218 ? -7.844 3.783 11.156 1 97.12 218 SER B C 1
ATOM 6528 O O . SER B 1 218 ? -7.391 4.066 12.266 1 97.12 218 SER B O 1
ATOM 6530 N N . VAL B 1 219 ? -9.109 3.865 10.898 1 97.81 219 VAL B N 1
ATOM 6531 C CA . VAL B 1 219 ? -10.062 4.199 11.953 1 97.81 219 VAL B CA 1
ATOM 6532 C C . VAL B 1 219 ? -10.055 3.104 13.016 1 97.81 219 VAL B C 1
ATOM 6534 O O . VAL B 1 219 ? -10.016 3.395 14.211 1 97.81 219 VAL B O 1
ATOM 6537 N N . ALA B 1 220 ? -10.141 1.852 12.602 1 97.44 220 ALA B N 1
ATOM 6538 C CA . ALA B 1 220 ? -10.117 0.721 13.523 1 97.44 220 ALA B CA 1
ATOM 6539 C C . ALA B 1 220 ? -8.852 0.728 14.375 1 97.44 220 ALA B C 1
ATOM 6541 O O . ALA B 1 220 ? -8.898 0.475 15.578 1 97.44 220 ALA B O 1
ATOM 6542 N N . LYS B 1 221 ? -7.754 1.009 13.797 1 96.25 221 LYS B N 1
ATOM 6543 C CA . LYS B 1 221 ? -6.48 1.048 14.516 1 96.25 221 LYS B CA 1
ATOM 6544 C C . LYS B 1 221 ? -6.457 2.182 15.531 1 96.25 221 LYS B C 1
ATOM 6546 O O . LYS B 1 221 ? -5.891 2.033 16.625 1 96.25 221 LYS B O 1
ATOM 6551 N N . ALA B 1 222 ? -6.973 3.318 15.148 1 97.19 222 ALA B N 1
ATOM 6552 C CA . ALA B 1 222 ? -7.023 4.449 16.062 1 97.19 222 ALA B CA 1
ATOM 6553 C C . ALA B 1 222 ? -7.848 4.117 17.297 1 97.19 222 ALA B C 1
ATOM 6555 O O . ALA B 1 222 ? -7.445 4.418 18.422 1 97.19 222 ALA B O 1
ATOM 6556 N N . ILE B 1 223 ? -8.961 3.531 17.062 1 97.75 223 ILE B N 1
ATOM 6557 C CA . ILE B 1 223 ? -9.836 3.146 18.172 1 97.75 223 ILE B CA 1
ATOM 6558 C C . ILE B 1 223 ? -9.125 2.133 19.062 1 97.75 223 ILE B C 1
ATOM 6560 O O . ILE B 1 223 ? -9.172 2.242 20.281 1 97.75 223 ILE B O 1
ATOM 6564 N N . LYS B 1 224 ? -8.484 1.176 18.5 1 96.44 224 LYS B N 1
ATOM 6565 C CA . LYS B 1 224 ? -7.727 0.18 19.25 1 96.44 224 LYS B CA 1
ATOM 6566 C C . LYS B 1 224 ? -6.598 0.833 20.031 1 96.44 224 LYS B C 1
ATOM 6568 O O . LYS B 1 224 ? -6.332 0.454 21.172 1 96.44 224 LYS B O 1
ATOM 6573 N N . HIS B 1 225 ? -5.926 1.763 19.453 1 95.38 225 HIS B N 1
ATOM 6574 C CA . HIS B 1 225 ? -4.84 2.479 20.109 1 95.38 225 HIS B CA 1
ATOM 6575 C C . HIS B 1 225 ? -5.332 3.205 21.344 1 95.38 225 HIS B C 1
ATOM 6577 O O . HIS B 1 225 ? -4.668 3.184 22.391 1 95.38 225 HIS B O 1
ATOM 6583 N N . LEU B 1 226 ? -6.438 3.879 21.25 1 96.19 226 LEU B N 1
ATOM 6584 C CA . LEU B 1 226 ? -7.023 4.562 22.406 1 96.19 226 LEU B CA 1
ATOM 6585 C C . LEU B 1 226 ? -7.277 3.59 23.547 1 96.19 226 LEU B C 1
ATOM 6587 O O . LEU B 1 226 ? -6.949 3.881 24.703 1 96.19 226 LEU B O 1
ATOM 6591 N N . LYS B 1 227 ? -7.758 2.473 23.219 1 96.25 227 LYS B N 1
ATOM 6592 C CA . LYS B 1 227 ? -8.078 1.478 24.234 1 96.25 227 LYS B CA 1
ATOM 6593 C C . LYS B 1 227 ? -6.812 0.865 24.828 1 96.25 227 LYS B C 1
ATOM 6595 O O . LYS B 1 227 ? -6.621 0.876 26.047 1 96.25 227 LYS B O 1
ATOM 6600 N N . ASP B 1 228 ? -5.965 0.355 24 1 94.94 228 ASP B N 1
ATOM 6601 C CA . ASP B 1 228 ? -4.844 -0.478 24.438 1 94.94 228 ASP B CA 1
ATOM 6602 C C . ASP B 1 228 ? -3.713 0.375 25 1 94.94 228 ASP B C 1
ATOM 6604 O O . ASP B 1 228 ? -3.027 -0.041 25.938 1 94.94 228 ASP B O 1
ATOM 6608 N N . ASN B 1 229 ? -3.494 1.575 24.453 1 91 229 ASN B N 1
ATOM 6609 C CA . ASN B 1 229 ? -2.342 2.383 24.828 1 91 229 ASN B CA 1
ATOM 6610 C C . ASN B 1 229 ? -2.727 3.477 25.828 1 91 229 ASN B C 1
ATOM 6612 O O . ASN B 1 229 ? -1.915 3.871 26.656 1 91 229 ASN B O 1
ATOM 6616 N N . LEU B 1 230 ? -3.953 3.979 25.75 1 92.88 230 LEU B N 1
ATOM 6617 C CA . LEU B 1 230 ? -4.34 5.109 26.578 1 92.88 230 LEU B CA 1
ATOM 6618 C C . LEU B 1 230 ? -5.43 4.703 27.562 1 92.88 230 LEU B C 1
ATOM 6620 O O . LEU B 1 230 ? -5.852 5.516 28.406 1 92.88 230 LEU B O 1
ATOM 6624 N N . GLN B 1 231 ? -5.902 3.484 27.516 1 95 231 GLN B N 1
ATOM 6625 C CA . GLN B 1 231 ? -6.934 2.945 28.406 1 95 231 GLN B CA 1
ATOM 6626 C C . GLN B 1 231 ? -8.227 3.752 28.297 1 95 231 GLN B C 1
ATOM 6628 O O . GLN B 1 231 ? -8.883 4.016 29.297 1 95 231 GLN B O 1
ATOM 6633 N N . LEU B 1 232 ? -8.5 4.242 27.094 1 96.19 232 LEU B N 1
ATOM 6634 C CA . LEU B 1 232 ? -9.727 4.957 26.766 1 96.19 232 LEU B CA 1
ATOM 6635 C C . LEU B 1 232 ? -10.594 4.145 25.797 1 96.19 232 LEU B C 1
ATOM 6637 O O . LEU B 1 232 ? -10.273 4.039 24.609 1 96.19 232 LEU B O 1
ATOM 6641 N N . ASN B 1 233 ? -11.703 3.691 26.312 1 97.12 233 ASN B N 1
ATOM 6642 C CA . ASN B 1 233 ? -12.609 2.879 25.516 1 97.12 233 ASN B CA 1
ATOM 6643 C C . ASN B 1 233 ? -13.773 3.701 24.984 1 97.12 233 ASN B C 1
ATOM 6645 O O . ASN B 1 233 ? -14.492 4.344 25.75 1 97.12 233 ASN B O 1
ATOM 6649 N N . VAL B 1 234 ? -14.031 3.645 23.734 1 97.06 234 VAL B N 1
ATOM 6650 C CA . VAL B 1 234 ? -15.078 4.426 23.078 1 97.06 234 VAL B CA 1
ATOM 6651 C C . VAL B 1 234 ? -16.422 4.105 23.719 1 97.06 234 VAL B C 1
ATOM 6653 O O . VAL B 1 234 ? -17.312 4.965 23.797 1 97.06 234 VAL B O 1
ATOM 6656 N N . LYS B 1 235 ? -16.641 2.941 24.25 1 96.38 235 LYS B N 1
ATOM 6657 C CA . LYS B 1 235 ? -17.875 2.512 24.891 1 96.38 235 LYS B CA 1
ATOM 6658 C C . LYS B 1 235 ? -18.219 3.402 26.078 1 96.38 235 LYS B C 1
ATOM 6660 O O . LYS B 1 235 ? -19.391 3.535 26.453 1 96.38 235 LYS B O 1
ATOM 6665 N N . ASP B 1 236 ? -17.203 4.02 26.672 1 96.31 236 ASP B N 1
ATOM 6666 C CA . ASP B 1 236 ? -17.391 4.848 27.859 1 96.31 236 ASP B CA 1
ATOM 6667 C C . ASP B 1 236 ? -17.812 6.262 27.484 1 96.31 236 ASP B C 1
ATOM 6669 O O . ASP B 1 236 ? -18.078 7.09 28.359 1 96.31 236 ASP B O 1
ATOM 6673 N N . PHE B 1 237 ? -17.922 6.562 26.266 1 96.75 237 PHE B N 1
ATOM 6674 C CA . PHE B 1 237 ? -18.375 7.844 25.734 1 96.75 237 PHE B CA 1
ATOM 6675 C C . PHE B 1 237 ? -19.625 7.676 24.891 1 96.75 237 PHE B C 1
ATOM 6677 O O . PHE B 1 237 ? -19.547 7.473 23.688 1 96.75 237 PHE B O 1
ATOM 6684 N N . PRO B 1 238 ? -20.766 7.879 25.438 1 95.94 238 PRO B N 1
ATOM 6685 C CA . PRO B 1 238 ? -22.031 7.496 24.828 1 95.94 238 PRO B CA 1
ATOM 6686 C C . PRO B 1 238 ? -22.234 8.141 23.453 1 95.94 238 PRO B C 1
ATOM 6688 O O . PRO B 1 238 ? -22.734 7.488 22.531 1 95.94 238 PRO B O 1
ATOM 6691 N N . SER B 1 239 ? -21.969 9.422 23.297 1 96 239 SER B N 1
ATOM 6692 C CA . SER B 1 239 ? -22.141 10.078 22.016 1 96 239 SER B CA 1
ATOM 6693 C C . SER B 1 239 ? -21.281 9.438 20.938 1 96 239 SER B C 1
ATOM 6695 O O . SER B 1 239 ? -21.734 9.188 19.812 1 96 239 SER B O 1
ATOM 6697 N N . LEU B 1 240 ? -20.031 9.172 21.219 1 97.94 240 LEU B N 1
ATOM 6698 C CA . LEU B 1 240 ? -19.141 8.492 20.281 1 97.94 240 LEU B CA 1
ATOM 6699 C C . LEU B 1 240 ? -19.609 7.074 20 1 97.94 240 LEU B C 1
ATOM 6701 O O . LEU B 1 240 ? -19.594 6.621 18.844 1 97.94 240 LEU B O 1
ATOM 6705 N N . CYS B 1 241 ? -20.016 6.41 21.062 1 97.94 241 CYS B N 1
ATOM 6706 C CA . CYS B 1 241 ? -20.438 5.023 20.953 1 97.94 241 CYS B CA 1
ATOM 6707 C C . CYS B 1 241 ? -21.672 4.914 20.062 1 97.94 241 CYS B C 1
ATOM 6709 O O . CYS B 1 241 ? -21.875 3.9 19.391 1 97.94 241 CYS B O 1
ATOM 6711 N N . SER B 1 242 ? -22.5 5.891 20.047 1 97.38 242 SER B N 1
ATOM 6712 C CA . SER B 1 242 ? -23.688 5.867 19.203 1 97.38 242 SER B CA 1
ATOM 6713 C C . SER B 1 242 ? -23.328 5.719 17.734 1 97.38 242 SER B C 1
ATOM 6715 O O . SER B 1 242 ? -24.141 5.277 16.922 1 97.38 242 SER B O 1
ATOM 6717 N N . VAL B 1 243 ? -22.094 6.051 17.312 1 98.12 243 VAL B N 1
ATOM 6718 C CA . VAL B 1 243 ? -21.641 5.953 15.938 1 98.12 243 VAL B CA 1
ATOM 6719 C C . VAL B 1 243 ? -20.672 4.777 15.789 1 98.12 243 VAL B C 1
ATOM 6721 O O . VAL B 1 243 ? -20.75 4.027 14.812 1 98.12 243 VAL B O 1
ATOM 6724 N N . PHE B 1 244 ? -19.797 4.559 16.781 1 98.31 244 PHE B N 1
ATOM 6725 C CA . PHE B 1 244 ? -18.656 3.686 16.594 1 98.31 244 PHE B CA 1
ATOM 6726 C C . PHE B 1 244 ? -18.797 2.408 17.406 1 98.31 244 PHE B C 1
ATOM 6728 O O . PHE B 1 244 ? -17.812 1.697 17.641 1 98.31 244 PHE B O 1
ATOM 6735 N N . CYS B 1 245 ? -19.922 2.121 17.969 1 97.56 245 CYS B N 1
ATOM 6736 C CA . CYS B 1 245 ? -20.188 0.871 18.672 1 97.56 245 CYS B CA 1
ATOM 6737 C C . CYS B 1 245 ? -21.328 0.111 18 1 97.56 245 CYS B C 1
ATOM 6739 O O . CYS B 1 245 ? -22.141 0.699 17.281 1 97.56 245 CYS B O 1
ATOM 6741 N N . ASP B 1 246 ? -21.312 -1.146 18.203 1 94.81 246 ASP B N 1
ATOM 6742 C CA . ASP B 1 246 ? -22.406 -1.974 17.703 1 94.81 246 ASP B CA 1
ATOM 6743 C C . ASP B 1 246 ? -23.594 -1.941 18.656 1 94.81 246 ASP B C 1
ATOM 6745 O O . ASP B 1 246 ? -23.625 -1.153 19.609 1 94.81 246 ASP B O 1
ATOM 6749 N N . THR B 1 247 ? -24.625 -2.725 18.328 1 92.88 247 THR B N 1
ATOM 6750 C CA . THR B 1 247 ? -25.859 -2.713 19.094 1 92.88 247 THR B CA 1
ATOM 6751 C C . THR B 1 247 ? -25.641 -3.234 20.516 1 92.88 247 THR B C 1
ATOM 6753 O O . THR B 1 247 ? -26.406 -2.926 21.422 1 92.88 247 THR B O 1
ATOM 6756 N N . ASP B 1 248 ? -24.484 -3.934 20.703 1 94 248 ASP B N 1
ATOM 6757 C CA . ASP B 1 248 ? -24.156 -4.48 22.016 1 94 248 ASP B CA 1
ATOM 6758 C C . ASP B 1 248 ? -23.25 -3.531 22.797 1 94 248 ASP B C 1
ATOM 6760 O O . ASP B 1 248 ? -22.828 -3.844 23.922 1 94 248 ASP B O 1
ATOM 6764 N N . GLY B 1 249 ? -22.938 -2.432 22.234 1 95.12 249 GLY B N 1
ATOM 6765 C CA . GLY B 1 249 ? -22.125 -1.426 22.906 1 95.12 249 GLY B CA 1
ATOM 6766 C C . GLY B 1 249 ? -20.641 -1.646 22.734 1 95.12 249 GLY B C 1
ATOM 6767 O O . GLY B 1 249 ? -19.828 -0.957 23.359 1 95.12 249 GLY B O 1
ATOM 6768 N N . ASN B 1 250 ? -20.25 -2.562 21.969 1 95.81 250 ASN B N 1
ATOM 6769 C CA . ASN B 1 250 ? -18.844 -2.816 21.703 1 95.81 250 ASN B CA 1
ATOM 6770 C C . ASN B 1 250 ? -18.328 -2.01 20.516 1 95.81 250 ASN B C 1
ATOM 6772 O O . ASN B 1 250 ? -19.047 -1.817 19.531 1 95.81 250 ASN B O 1
ATOM 6776 N N . PRO B 1 251 ? -17.062 -1.528 20.641 1 97.25 251 PRO B N 1
ATOM 6777 C CA . PRO B 1 251 ? -16.5 -0.829 19.484 1 97.25 251 PRO B CA 1
ATOM 6778 C C . PRO B 1 251 ? -16.547 -1.668 18.203 1 97.25 251 PRO B C 1
ATOM 6780 O O . PRO B 1 251 ? -16.266 -2.869 18.25 1 97.25 251 PRO B O 1
ATOM 6783 N N . VAL B 1 252 ? -16.875 -1.019 17.125 1 95.75 252 VAL B N 1
ATOM 6784 C CA . VAL B 1 252 ? -17.031 -1.727 15.852 1 95.75 252 VAL B CA 1
ATOM 6785 C C . VAL B 1 252 ? -15.648 -2.033 15.266 1 95.75 252 VAL B C 1
ATOM 6787 O O . VAL B 1 252 ? -14.672 -1.34 15.562 1 95.75 252 VAL B O 1
ATOM 6790 N N . SER B 1 253 ? -15.523 -3.074 14.438 1 94.69 253 SER B N 1
ATOM 6791 C CA . SER B 1 253 ? -14.289 -3.488 13.789 1 94.69 253 SER B CA 1
ATOM 6792 C C . SER B 1 253 ? -14.195 -2.938 12.367 1 94.69 253 SER B C 1
ATOM 6794 O O . SER B 1 253 ? -15.156 -2.375 11.852 1 94.69 253 SER B O 1
ATOM 6796 N N . GLU B 1 254 ? -12.969 -3.119 11.719 1 96.25 254 GLU B N 1
ATOM 6797 C CA . GLU B 1 254 ? -12.812 -2.809 10.305 1 96.25 254 GLU B CA 1
ATOM 6798 C C . GLU B 1 254 ? -13.891 -3.486 9.469 1 96.25 254 GLU B C 1
ATOM 6800 O O . GLU B 1 254 ? -14.227 -4.648 9.695 1 96.25 254 GLU B O 1
ATOM 6805 N N . GLY B 1 255 ? -14.539 -2.684 8.453 1 95.56 255 GLY B N 1
ATOM 6806 C CA . GLY B 1 255 ? -15.539 -3.238 7.555 1 95.56 255 GLY B CA 1
ATOM 6807 C C . GLY B 1 255 ? -16.953 -3.002 8.031 1 95.56 255 GLY B C 1
ATOM 6808 O O . GLY B 1 255 ? -17.906 -3.156 7.262 1 95.56 255 GLY B O 1
ATOM 6809 N N . ALA B 1 256 ? -17.109 -2.596 9.297 1 97.06 256 ALA B N 1
ATOM 6810 C CA . ALA B 1 256 ? -18.453 -2.322 9.828 1 97.06 256 ALA B CA 1
ATOM 6811 C C . ALA B 1 256 ? -19.062 -1.097 9.156 1 97.06 256 ALA B C 1
ATOM 6813 O O . ALA B 1 256 ? -18.375 -0.104 8.906 1 97.06 256 ALA B O 1
ATOM 6814 N N . LEU B 1 257 ? -20.344 -1.175 8.875 1 96.44 257 LEU B N 1
ATOM 6815 C CA . LEU B 1 257 ? -21.078 -0.024 8.359 1 96.44 257 LEU B CA 1
ATOM 6816 C C . LEU B 1 257 ? -21.547 0.886 9.492 1 96.44 257 LEU B C 1
ATOM 6818 O O . LEU B 1 257 ? -22.234 0.439 10.414 1 96.44 257 LEU B O 1
ATOM 6822 N N . VAL B 1 258 ? -21.172 2.162 9.469 1 97.94 258 VAL B N 1
ATOM 6823 C CA . VAL B 1 258 ? -21.594 3.105 10.5 1 97.94 258 VAL B CA 1
ATOM 6824 C C . VAL B 1 258 ? -22.234 4.332 9.844 1 97.94 258 VAL B C 1
ATOM 6826 O O . VAL B 1 258 ? -22.047 4.562 8.648 1 97.94 258 VAL B O 1
ATOM 6829 N N . ARG B 1 259 ? -23.016 5.051 10.664 1 97.69 259 ARG B N 1
ATOM 6830 C CA . ARG B 1 259 ? -23.703 6.266 10.219 1 97.69 259 ARG B CA 1
ATOM 6831 C C . ARG B 1 259 ? -23.594 7.363 11.273 1 97.69 259 ARG B C 1
ATOM 6833 O O . ARG B 1 259 ? -23.641 7.086 12.477 1 97.69 259 ARG B O 1
ATOM 6840 N N . ASN B 1 260 ? -23.391 8.562 10.898 1 98.5 260 ASN B N 1
ATOM 6841 C CA . ASN B 1 260 ? -23.5 9.75 11.734 1 98.5 260 ASN B CA 1
ATOM 6842 C C . ASN B 1 260 ? -24.562 10.711 11.203 1 98.5 260 ASN B C 1
ATOM 6844 O O . ASN B 1 260 ? -24.234 11.75 10.633 1 98.5 260 ASN B O 1
ATOM 6848 N N . ALA B 1 261 ? -25.781 10.359 11.477 1 98.25 261 ALA B N 1
ATOM 6849 C CA . ALA B 1 261 ? -26.938 11.07 10.922 1 98.25 261 ALA B CA 1
ATOM 6850 C C . ALA B 1 261 ? -26.969 12.516 11.398 1 98.25 261 ALA B C 1
ATOM 6852 O O . ALA B 1 261 ? -27.375 13.414 10.648 1 98.25 261 ALA B O 1
ATOM 6853 N N . LYS B 1 262 ? -26.625 12.766 12.617 1 98.56 262 LYS B N 1
ATOM 6854 C CA . LYS B 1 262 ? -26.594 14.133 13.141 1 98.56 262 LYS B CA 1
ATOM 6855 C C . LYS B 1 262 ? -25.594 14.992 12.359 1 98.56 262 LYS B C 1
ATOM 6857 O O . LYS B 1 262 ? -25.891 16.141 12.031 1 98.56 262 LYS B O 1
ATOM 6862 N N . LEU B 1 263 ? -24.406 14.43 12.102 1 98.88 263 LEU B N 1
ATOM 6863 C CA . LEU B 1 263 ? -23.422 15.156 11.305 1 98.88 263 LEU B CA 1
ATOM 6864 C C . LEU B 1 263 ? -23.938 15.406 9.898 1 98.88 263 LEU B C 1
ATOM 6866 O O . LEU B 1 263 ? -23.672 16.453 9.312 1 98.88 263 LEU B O 1
ATOM 6870 N N . ALA B 1 264 ? -24.656 14.422 9.32 1 98.81 264 ALA B N 1
ATOM 6871 C CA . ALA B 1 264 ? -25.25 14.602 7.996 1 98.81 264 ALA B CA 1
ATOM 6872 C C . ALA B 1 264 ? -26.188 15.805 7.969 1 98.81 264 ALA B C 1
ATOM 6874 O O . ALA B 1 264 ? -26.125 16.641 7.062 1 98.81 264 ALA B O 1
ATOM 6875 N N . ASP B 1 265 ? -27.047 15.836 8.961 1 98.75 265 ASP B N 1
ATOM 6876 C CA . ASP B 1 265 ? -27.984 16.953 9.055 1 98.75 265 ASP B CA 1
ATOM 6877 C C . ASP B 1 265 ? -27.25 18.281 9.195 1 98.75 265 ASP B C 1
ATOM 6879 O O . ASP B 1 265 ? -27.609 19.266 8.555 1 98.75 265 ASP B O 1
ATOM 6883 N N . PHE B 1 266 ? -26.344 18.328 10.039 1 98.75 266 PHE B N 1
ATOM 6884 C CA . PHE B 1 266 ? -25.547 19.516 10.258 1 98.75 266 PHE B CA 1
ATOM 6885 C C . PHE B 1 266 ? -24.875 19.969 8.969 1 98.75 266 PHE B C 1
ATOM 6887 O O . PHE B 1 266 ? -24.969 21.141 8.586 1 98.75 266 PHE B O 1
ATOM 6894 N N . LEU B 1 267 ? -24.109 19.047 8.273 1 98.94 267 LEU B N 1
ATOM 6895 C CA . LEU B 1 267 ? -23.391 19.375 7.051 1 98.94 267 LEU B CA 1
ATOM 6896 C C . LEU B 1 267 ? -24.344 19.828 5.961 1 98.94 267 LEU B C 1
ATOM 6898 O O . LEU B 1 267 ? -24 20.703 5.152 1 98.94 267 LEU B O 1
ATOM 6902 N N . GLU B 1 268 ? -25.469 19.188 5.867 1 98.75 268 GLU B N 1
ATOM 6903 C CA . GLU B 1 268 ? -26.469 19.625 4.902 1 98.75 268 GLU B CA 1
ATOM 6904 C C . GLU B 1 268 ? -26.828 21.094 5.105 1 98.75 268 GLU B C 1
ATOM 6906 O O . GLU B 1 268 ? -26.938 21.859 4.141 1 98.75 268 GLU B O 1
ATOM 6911 N N . MET B 1 269 ? -27.031 21.5 6.363 1 98.75 269 MET B N 1
ATOM 6912 C CA . MET B 1 269 ? -27.344 22.891 6.676 1 98.75 269 MET B CA 1
ATOM 6913 C C . MET B 1 269 ? -26.156 23.812 6.387 1 98.75 269 MET B C 1
ATOM 6915 O O . MET B 1 269 ? -26.344 24.953 5.961 1 98.75 269 MET B O 1
ATOM 6919 N N . ILE B 1 270 ? -24.984 23.359 6.648 1 98.88 270 ILE B N 1
ATOM 6920 C CA . ILE B 1 270 ? -23.781 24.109 6.277 1 98.88 270 ILE B CA 1
ATOM 6921 C C . ILE B 1 270 ? -23.781 24.344 4.77 1 98.88 270 ILE B C 1
ATOM 6923 O O . ILE B 1 270 ? -23.391 25.422 4.305 1 98.88 270 ILE B O 1
ATOM 6927 N N . GLY B 1 271 ? -24.078 23.312 3.994 1 98.75 271 GLY B N 1
ATOM 6928 C CA . GLY B 1 271 ? -24.188 23.453 2.551 1 98.75 271 GLY B CA 1
ATOM 6929 C C . GLY B 1 271 ? -25.219 24.484 2.117 1 98.75 271 GLY B C 1
ATOM 6930 O O . GLY B 1 271 ? -24.984 25.234 1.173 1 98.75 271 GLY B O 1
ATOM 6931 N N . GLU B 1 272 ? -26.297 24.562 2.822 1 98.12 272 GLU B N 1
ATOM 6932 C CA . GLU B 1 272 ? -27.422 25.406 2.445 1 98.12 272 GLU B CA 1
ATOM 6933 C C . GLU B 1 272 ? -27.234 26.828 2.971 1 98.12 272 GLU B C 1
ATOM 6935 O O . GLU B 1 272 ? -27.531 27.797 2.266 1 98.12 272 GLU B O 1
ATOM 6940 N N . LYS B 1 273 ? -26.781 26.938 4.23 1 97.94 273 LYS B N 1
ATOM 6941 C CA . LYS B 1 273 ? -26.828 28.234 4.918 1 97.94 273 LYS B CA 1
ATOM 6942 C C . LYS B 1 273 ? -25.438 28.844 5.02 1 97.94 273 LYS B C 1
ATOM 6944 O O . LYS B 1 273 ? -25.297 30.016 5.363 1 97.94 273 LYS B O 1
ATOM 6949 N N . GLY B 1 274 ? -24.453 28.078 4.734 1 98.06 274 GLY B N 1
ATOM 6950 C CA . GLY B 1 274 ? -23.109 28.594 4.879 1 98.06 274 GLY B CA 1
ATOM 6951 C C . GLY B 1 274 ? -22.562 28.469 6.293 1 98.06 274 GLY B C 1
ATOM 6952 O O . GLY B 1 274 ? -23.219 27.891 7.16 1 98.06 274 GLY B O 1
ATOM 6953 N N . PRO B 1 275 ? -21.391 29.062 6.543 1 98.38 275 PRO B N 1
ATOM 6954 C CA . PRO B 1 275 ? -20.703 28.891 7.82 1 98.38 275 PRO B CA 1
ATOM 6955 C C . PRO B 1 275 ? -21.469 29.484 9 1 98.38 275 PRO B C 1
ATOM 6957 O O . PRO B 1 275 ? -21.312 29.031 10.133 1 98.38 275 PRO B O 1
ATOM 6960 N N . ASP B 1 276 ? -22.281 30.453 8.82 1 97.88 276 ASP B N 1
ATOM 6961 C CA . ASP B 1 276 ? -22.984 31.156 9.891 1 97.88 276 ASP B CA 1
ATOM 6962 C C . ASP B 1 276 ? -23.953 30.219 10.617 1 97.88 276 ASP B C 1
ATOM 6964 O O . ASP B 1 276 ? -24.391 30.516 11.734 1 97.88 276 ASP B O 1
ATOM 6968 N N . TYR B 1 277 ? -24.25 29.141 9.977 1 98.56 277 TYR B N 1
ATOM 6969 C CA . TYR B 1 277 ? -25.078 28.156 10.68 1 98.56 277 TYR B CA 1
ATOM 6970 C C . TYR B 1 277 ? -24.406 27.734 11.984 1 98.56 277 TYR B C 1
ATOM 6972 O O . TYR B 1 277 ? -25.078 27.531 13 1 98.56 277 TYR B O 1
ATOM 6980 N N . LEU B 1 278 ? -23.125 27.562 12.031 1 98.62 278 LEU B N 1
ATOM 6981 C CA . LEU B 1 278 ? -22.391 27.219 13.25 1 98.62 278 LEU B CA 1
ATOM 6982 C C . LEU B 1 278 ? -21.984 28.469 14.008 1 98.62 278 LEU B C 1
ATOM 6984 O O . LEU B 1 278 ? -21.984 28.484 15.234 1 98.62 278 LEU B O 1
ATOM 6988 N N . TYR B 1 279 ? -21.641 29.578 13.312 1 98.62 279 TYR B N 1
ATOM 6989 C CA . TYR B 1 279 ? -20.875 30.656 13.922 1 98.62 279 TYR B CA 1
ATOM 6990 C C . TYR B 1 279 ? -21.797 31.812 14.328 1 98.62 279 TYR B C 1
ATOM 6992 O O . TYR B 1 279 ? -21.422 32.656 15.133 1 98.62 279 TYR B O 1
ATOM 7000 N N . ASN B 1 280 ? -22.984 31.844 13.773 1 98.06 280 ASN B N 1
ATOM 7001 C CA . ASN B 1 280 ? -23.875 32.938 14.07 1 98.06 280 ASN B CA 1
ATOM 7002 C C . ASN B 1 280 ? -25.328 32.594 13.812 1 98.06 280 ASN B C 1
ATOM 7004 O O . ASN B 1 280 ? -26 33.188 12.977 1 98.06 280 ASN B O 1
ATOM 7008 N N . SER B 1 281 ? -25.875 31.672 14.523 1 98.06 281 SER B N 1
ATOM 7009 C CA . SER B 1 281 ? -27.266 31.234 14.453 1 98.06 281 SER B CA 1
ATOM 7010 C C . SER B 1 281 ? -27.75 30.734 15.812 1 98.06 281 SER B C 1
ATOM 7012 O O . SER B 1 281 ? -27.047 30.875 16.812 1 98.06 281 SER B O 1
ATOM 7014 N N . SER B 1 282 ? -29 30.234 15.844 1 97.56 282 SER B N 1
ATOM 7015 C CA . SER B 1 282 ? -29.547 29.641 17.062 1 97.56 282 SER B CA 1
ATOM 7016 C C . SER B 1 282 ? -28.75 28.406 17.484 1 97.56 282 SER B C 1
ATOM 7018 O O . SER B 1 282 ? -28.641 28.109 18.672 1 97.56 282 SER B O 1
ATOM 7020 N N . LEU B 1 283 ? -28.203 27.766 16.531 1 98.19 283 LEU B N 1
ATOM 7021 C CA . LEU B 1 283 ? -27.359 26.609 16.828 1 98.19 283 LEU B CA 1
ATOM 7022 C C . LEU B 1 283 ? -26.141 27 17.641 1 98.19 283 LEU B C 1
ATOM 7024 O O . LEU B 1 283 ? -25.688 26.25 18.5 1 98.19 283 LEU B O 1
ATOM 7028 N N . THR B 1 284 ? -25.625 28.188 17.391 1 98.12 284 THR B N 1
ATOM 7029 C CA . THR B 1 284 ? -24.438 28.688 18.094 1 98.12 284 THR B CA 1
ATOM 7030 C C . THR B 1 284 ? -24.656 28.672 19.609 1 98.12 284 THR B C 1
ATOM 7032 O O . THR B 1 284 ? -23.797 28.203 20.359 1 98.12 284 THR B O 1
ATOM 7035 N N . ASP B 1 285 ? -25.797 29.094 20.031 1 97.56 285 ASP B N 1
ATOM 7036 C CA . ASP B 1 285 ? -26.141 29.109 21.453 1 97.56 285 ASP B CA 1
ATOM 7037 C C . ASP B 1 285 ? -26.203 27.688 22.016 1 97.56 285 ASP B C 1
ATOM 7039 O O . ASP B 1 285 ? -25.766 27.438 23.156 1 97.56 285 ASP B O 1
ATOM 7043 N N . ILE B 1 286 ? -26.719 26.859 21.281 1 97.38 286 ILE B N 1
ATOM 7044 C CA . ILE B 1 286 ? -26.875 25.469 21.703 1 97.38 286 ILE B CA 1
ATOM 7045 C C . ILE B 1 286 ? -25.5 24.828 21.891 1 97.38 286 ILE B C 1
ATOM 7047 O O . ILE B 1 286 ? -25.234 24.156 22.891 1 97.38 286 ILE B O 1
ATOM 7051 N N . VAL B 1 287 ? -24.625 25.031 20.953 1 97.62 287 VAL B N 1
ATOM 7052 C CA . VAL B 1 287 ? -23.281 24.438 20.969 1 97.62 287 VAL B CA 1
ATOM 7053 C C . VAL B 1 287 ? -22.484 25.016 22.141 1 97.62 287 VAL B C 1
ATOM 7055 O O . VAL B 1 287 ? -21.812 24.281 22.859 1 97.62 287 VAL B O 1
ATOM 7058 N N . VAL B 1 288 ? -22.547 26.312 22.344 1 97.88 288 VAL B N 1
ATOM 7059 C CA . VAL B 1 288 ? -21.844 26.984 23.438 1 97.88 288 VAL B CA 1
ATOM 7060 C C . VAL B 1 288 ? -22.328 26.422 24.781 1 97.88 288 VAL B C 1
ATOM 7062 O O . VAL B 1 288 ? -21.516 26.125 25.656 1 97.88 288 VAL B O 1
ATOM 7065 N N . LYS B 1 289 ? -23.578 26.234 24.922 1 97.06 289 LYS B N 1
ATOM 7066 C CA . LYS B 1 289 ? -24.141 25.688 26.141 1 97.06 289 LYS B CA 1
ATOM 7067 C C . LYS B 1 289 ? -23.672 24.25 26.375 1 97.06 289 LYS B C 1
ATOM 7069 O O . LYS B 1 289 ? -23.359 23.859 27.5 1 97.06 289 LYS B O 1
ATOM 7074 N N . GLU B 1 290 ? -23.672 23.5 25.328 1 95.94 290 GLU B N 1
ATOM 7075 C CA . GLU B 1 290 ? -23.234 22.109 25.422 1 95.94 290 GLU B CA 1
ATOM 7076 C C . GLU B 1 290 ? -21.812 22.016 25.984 1 95.94 290 GLU B C 1
ATOM 7078 O O . GLU B 1 290 ? -21.531 21.156 26.828 1 95.94 290 GLU B O 1
ATOM 7083 N N . ILE B 1 291 ? -20.922 22.859 25.516 1 96.94 291 ILE B N 1
ATOM 7084 C CA . ILE B 1 291 ? -19.531 22.844 25.938 1 96.94 291 ILE B CA 1
ATOM 7085 C C . ILE B 1 291 ? -19.422 23.344 27.375 1 96.94 291 ILE B C 1
ATOM 7087 O O . ILE B 1 291 ? -18.766 22.734 28.219 1 96.94 291 ILE B O 1
ATOM 7091 N N . ASN B 1 292 ? -20.078 24.406 27.719 1 97.06 292 ASN B N 1
ATOM 7092 C CA . ASN B 1 292 ? -20 25.016 29.031 1 97.06 292 ASN B CA 1
ATOM 7093 C C . ASN B 1 292 ? -20.609 24.109 30.109 1 97.06 292 ASN B C 1
ATOM 7095 O O . ASN B 1 292 ? -20.141 24.109 31.25 1 97.06 292 ASN B O 1
ATOM 7099 N N . ASP B 1 293 ? -21.578 23.328 29.766 1 95.5 293 ASP B N 1
ATOM 7100 C CA . ASP B 1 293 ? -22.188 22.391 30.703 1 95.5 293 ASP B CA 1
ATOM 7101 C C . ASP B 1 293 ? -21.172 21.328 31.141 1 95.5 293 ASP B C 1
ATOM 7103 O O . ASP B 1 293 ? -21.234 20.828 32.281 1 95.5 293 ASP B O 1
ATOM 7107 N N . GLU B 1 294 ? -20.25 21.016 30.344 1 92.88 294 GLU B N 1
ATOM 7108 C CA . GLU B 1 294 ? -19.25 20.016 30.641 1 92.88 294 GLU B CA 1
ATOM 7109 C C . GLU B 1 294 ? -18.078 20.609 31.422 1 92.88 294 GLU B C 1
ATOM 7111 O O . GLU B 1 294 ? -17.438 19.922 32.219 1 92.88 294 GLU B O 1
ATOM 7116 N N . VAL B 1 295 ? -17.625 21.812 31.25 1 91 295 VAL B N 1
ATOM 7117 C CA . VAL B 1 295 ? -16.453 22.438 31.844 1 91 295 VAL B CA 1
ATOM 7118 C C . VAL B 1 295 ? -16.828 23.047 33.188 1 91 295 VAL B C 1
ATOM 7120 O O . VAL B 1 295 ? -15.969 23.219 34.062 1 91 295 VAL B O 1
ATOM 7123 N N . SER B 1 296 ? -18.078 23.391 33.5 1 84.44 296 SER B N 1
ATOM 7124 C CA . SER B 1 296 ? -18.641 23.875 34.75 1 84.44 296 SER B CA 1
ATOM 7125 C C . SER B 1 296 ? -18.422 25.375 34.906 1 84.44 296 SER B C 1
ATOM 7127 O O . SER B 1 296 ? -18.578 25.922 36 1 84.44 296 SER B O 1
ATOM 7129 N N . PHE B 1 297 ? -17.781 26.078 34 1 89.12 297 PHE B N 1
ATOM 7130 C CA . PHE B 1 297 ? -17.781 27.547 33.938 1 89.12 297 PHE B CA 1
ATOM 7131 C C . PHE B 1 297 ? -17.938 28.016 32.5 1 89.12 297 PHE B C 1
ATOM 7133 O O . PHE B 1 297 ? -17.984 27.219 31.562 1 89.12 297 PHE B O 1
ATOM 7140 N N . LYS B 1 298 ? -18.141 29.344 32.438 1 94.5 298 LYS B N 1
ATOM 7141 C CA . LYS B 1 298 ? -18.297 29.922 31.094 1 94.5 298 LYS B CA 1
ATOM 7142 C C . LYS B 1 298 ? -16.969 29.938 30.344 1 94.5 298 LYS B C 1
ATOM 7144 O O . LYS B 1 298 ? -16.266 30.953 30.312 1 94.5 298 LYS B O 1
ATOM 7149 N N . PHE B 1 299 ? -16.766 28.938 29.703 1 96.44 299 PHE B N 1
ATOM 7150 C CA . PHE B 1 299 ? -15.523 28.734 28.953 1 96.44 299 PHE B CA 1
ATOM 7151 C C . PHE B 1 299 ? -15.648 29.281 27.547 1 96.44 299 PHE B C 1
ATOM 7153 O O . PHE B 1 299 ? -14.984 30.25 27.188 1 96.44 299 PHE B O 1
ATOM 7160 N N . TRP B 1 300 ? -16.578 28.75 26.766 1 97.69 300 TRP B N 1
ATOM 7161 C CA . TRP B 1 300 ? -16.906 29.297 25.453 1 97.69 300 TRP B CA 1
ATOM 7162 C C . TRP B 1 300 ? -17.891 30.469 25.578 1 97.69 300 TRP B C 1
ATOM 7164 O O . TRP B 1 300 ? -18.688 30.516 26.516 1 97.69 300 TRP B O 1
ATOM 7174 N N . ASP B 1 301 ? -17.75 31.406 24.703 1 97.62 301 ASP B N 1
ATOM 7175 C CA . ASP B 1 301 ? -18.719 32.5 24.531 1 97.62 301 ASP B CA 1
ATOM 7176 C C . ASP B 1 301 ? -19.203 32.562 23.094 1 97.62 301 ASP B C 1
ATOM 7178 O O . ASP B 1 301 ? -18.453 32.281 22.156 1 97.62 301 ASP B O 1
ATOM 7182 N N . ARG B 1 302 ? -20.469 32.969 22.953 1 97.75 302 ARG B N 1
ATOM 7183 C CA . ARG B 1 302 ? -20.984 33.156 21.594 1 97.75 302 ARG B CA 1
ATOM 7184 C C . ARG B 1 302 ? -20.062 34.031 20.781 1 97.75 302 ARG B C 1
ATOM 7186 O O . ARG B 1 302 ? -19.891 33.844 19.578 1 97.75 302 ARG B O 1
ATOM 7193 N N . GLU B 1 303 ? -19.531 35.031 21.359 1 98 303 GLU B N 1
ATOM 7194 C CA . GLU B 1 303 ? -18.656 36 20.703 1 98 303 GLU B CA 1
ATOM 7195 C C . GLU B 1 303 ? -17.438 35.312 20.109 1 98 303 GLU B C 1
ATOM 7197 O O . GLU B 1 303 ? -16.891 35.75 19.094 1 98 303 GLU B O 1
ATOM 7202 N N . ASP B 1 304 ? -16.938 34.25 20.766 1 98.5 304 ASP B N 1
ATOM 7203 C CA . ASP B 1 304 ? -15.805 33.5 20.234 1 98.5 304 ASP B CA 1
ATOM 7204 C C . ASP B 1 304 ? -16.078 33.031 18.812 1 98.5 304 ASP B C 1
ATOM 7206 O O . ASP B 1 304 ? -15.195 33.094 17.953 1 98.5 304 ASP B O 1
ATOM 7210 N N . LEU B 1 305 ? -17.266 32.438 18.594 1 98.56 305 LEU B N 1
ATOM 7211 C CA . LEU B 1 305 ? -17.641 31.922 17.281 1 98.56 305 LEU B CA 1
ATOM 7212 C C . LEU B 1 305 ? -17.969 33.062 16.312 1 98.56 305 LEU B C 1
ATOM 7214 O O . LEU B 1 305 ? -17.516 33.062 15.164 1 98.56 305 LEU B O 1
ATOM 7218 N N . GLU B 1 306 ? -18.656 34.094 16.75 1 97.94 306 GLU B N 1
ATOM 7219 C CA . GLU B 1 306 ? -19.094 35.219 15.914 1 97.94 306 GLU B CA 1
ATOM 7220 C C . GLU B 1 306 ? -17.906 35.969 15.344 1 97.94 306 GLU B C 1
ATOM 7222 O O . GLU B 1 306 ? -17.969 36.5 14.227 1 97.94 306 GLU B O 1
ATOM 7227 N N . THR B 1 307 ? -16.891 36.062 16.109 1 97.56 307 THR B N 1
ATOM 7228 C CA . THR B 1 307 ? -15.773 36.906 15.711 1 97.56 307 THR B CA 1
ATOM 7229 C C . THR B 1 307 ? -14.672 36.094 15.062 1 97.56 307 THR B C 1
ATOM 7231 O O . THR B 1 307 ? -13.641 36.625 14.656 1 97.56 307 THR B O 1
ATOM 7234 N N . TYR B 1 308 ? -14.859 34.812 14.984 1 98 308 TYR B N 1
ATOM 7235 C CA . TYR B 1 308 ? -13.812 34 14.359 1 98 308 TYR B CA 1
ATOM 7236 C C . TYR B 1 308 ? -13.695 34.344 12.875 1 98 308 TYR B C 1
ATOM 7238 O O . TYR B 1 308 ? -14.703 34.406 12.164 1 98 308 TYR B O 1
ATOM 7246 N N . HIS B 1 309 ? -12.5 34.5 12.43 1 96.88 309 HIS B N 1
ATOM 7247 C CA . HIS B 1 309 ? -12.18 34.625 11.016 1 96.88 309 HIS B CA 1
ATOM 7248 C C . HIS B 1 309 ? -10.906 33.875 10.664 1 96.88 309 HIS B C 1
ATOM 7250 O O . HIS B 1 309 ? -9.961 33.844 11.453 1 96.88 309 HIS B O 1
ATOM 7256 N N . ALA B 1 310 ? -10.906 33.219 9.523 1 98.12 310 ALA B N 1
ATOM 7257 C CA . ALA B 1 310 ? -9.688 32.594 9.039 1 98.12 310 ALA B CA 1
ATOM 7258 C C . ALA B 1 310 ? -8.641 33.625 8.648 1 98.12 310 ALA B C 1
ATOM 7260 O O . ALA B 1 310 ? -8.977 34.688 8.078 1 98.12 310 ALA B O 1
ATOM 7261 N N . LYS B 1 311 ? -7.387 33.375 9.031 1 97.94 311 LYS B N 1
ATOM 7262 C CA . LYS B 1 311 ? -6.312 34.281 8.594 1 97.94 311 LYS B CA 1
ATOM 7263 C C . LYS B 1 311 ? -5.906 33.969 7.152 1 97.94 311 LYS B C 1
ATOM 7265 O O . LYS B 1 311 ? -5.902 32.812 6.734 1 97.94 311 LYS B O 1
ATOM 7270 N N . GLU B 1 312 ? -5.609 34.969 6.391 1 97.75 312 GLU B N 1
ATOM 7271 C CA . GLU B 1 312 ? -5.152 34.812 5.016 1 97.75 312 GLU B CA 1
ATOM 7272 C C . GLU B 1 312 ? -4.145 35.875 4.625 1 97.75 312 GLU B C 1
ATOM 7274 O O . GLU B 1 312 ? -4.094 36.938 5.246 1 97.75 312 GLU B O 1
ATOM 7279 N N . GLY B 1 313 ? -3.344 35.688 3.658 1 98 313 GLY B N 1
ATOM 7280 C CA . GLY B 1 313 ? -2.316 36.562 3.137 1 98 313 GLY B CA 1
ATOM 7281 C C . GLY B 1 313 ? -1.404 35.906 2.127 1 98 313 GLY B C 1
ATOM 7282 O O . GLY B 1 313 ? -1.696 34.781 1.652 1 98 313 GLY B O 1
ATOM 7283 N N . SER B 1 314 ? -0.377 36.625 1.742 1 98.25 314 SER B N 1
ATOM 7284 C CA . SER B 1 314 ? 0.618 36.031 0.867 1 98.25 314 SER B CA 1
ATOM 7285 C C . SER B 1 314 ? 1.285 34.844 1.54 1 98.25 314 SER B C 1
ATOM 7287 O O . SER B 1 314 ? 1.586 34.875 2.734 1 98.25 314 SER B O 1
ATOM 7289 N N . ALA B 1 315 ? 1.498 33.781 0.8 1 98.69 315 ALA B N 1
ATOM 7290 C CA . ALA B 1 315 ? 2.203 32.625 1.338 1 98.69 315 ALA B CA 1
ATOM 7291 C C . ALA B 1 315 ? 3.609 33 1.794 1 98.69 315 ALA B C 1
ATOM 7293 O O . ALA B 1 315 ? 4.176 33.969 1.327 1 98.69 315 ALA B O 1
ATOM 7294 N N . LEU B 1 316 ? 4.102 32.281 2.809 1 98.56 316 LEU B N 1
ATOM 7295 C CA . LEU B 1 316 ? 5.527 32.375 3.102 1 98.56 316 LEU B CA 1
ATOM 7296 C C . LEU B 1 316 ? 6.348 31.75 1.975 1 98.56 316 LEU B C 1
ATOM 7298 O O . LEU B 1 316 ? 6.355 30.531 1.806 1 98.56 316 LEU B O 1
ATOM 7302 N N . SER B 1 317 ? 7.051 32.594 1.208 1 98.19 317 SER B N 1
ATOM 7303 C CA . SER B 1 317 ? 7.762 32.125 0.017 1 98.19 317 SER B CA 1
ATOM 7304 C C . SER B 1 317 ? 9.266 32.312 0.169 1 98.19 317 SER B C 1
ATOM 7306 O O . SER B 1 317 ? 9.734 33.375 0.587 1 98.19 317 SER B O 1
ATOM 7308 N N . VAL B 1 318 ? 9.992 31.266 -0.16 1 97.94 318 VAL B N 1
ATOM 7309 C CA . VAL B 1 318 ? 11.445 31.266 -0.037 1 97.94 318 VAL B CA 1
ATOM 7310 C C . VAL B 1 318 ? 12.078 30.797 -1.345 1 97.94 318 VAL B C 1
ATOM 7312 O O . VAL B 1 318 ? 11.742 29.719 -1.849 1 97.94 318 VAL B O 1
ATOM 7315 N N . ASP B 1 319 ? 13 31.641 -1.855 1 97.31 319 ASP B N 1
ATOM 7316 C CA . ASP B 1 319 ? 13.742 31.266 -3.059 1 97.31 319 ASP B CA 1
ATOM 7317 C C . ASP B 1 319 ? 14.875 30.297 -2.73 1 97.31 319 ASP B C 1
ATOM 7319 O O . ASP B 1 319 ? 15.812 30.656 -2.012 1 97.31 319 ASP B O 1
ATOM 7323 N N . LEU B 1 320 ? 14.828 29.109 -3.311 1 97.06 320 LEU B N 1
ATOM 7324 C CA . LEU B 1 320 ? 15.828 28.078 -3.082 1 97.06 320 LEU B CA 1
ATOM 7325 C C . LEU B 1 320 ? 16.734 27.922 -4.297 1 97.06 320 LEU B C 1
ATOM 7327 O O . LEU B 1 320 ? 17.438 26.922 -4.434 1 97.06 320 LEU B O 1
ATOM 7331 N N . GLY B 1 321 ? 16.734 28.875 -5.199 1 95.62 321 GLY B N 1
ATOM 7332 C CA . GLY B 1 321 ? 17.484 28.797 -6.441 1 95.62 321 GLY B CA 1
ATOM 7333 C C . GLY B 1 321 ? 16.656 28.312 -7.617 1 95.62 321 GLY B C 1
ATOM 7334 O O . GLY B 1 321 ? 16 29.109 -8.289 1 95.62 321 GLY B O 1
ATOM 7335 N N . GLN B 1 322 ? 16.641 27.016 -7.766 1 95.81 322 GLN B N 1
ATOM 7336 C CA . GLN B 1 322 ? 15.883 26.422 -8.867 1 95.81 322 GLN B CA 1
ATOM 7337 C C . GLN B 1 322 ? 14.383 26.453 -8.594 1 95.81 322 GLN B C 1
ATOM 7339 O O . GLN B 1 322 ? 13.578 26.453 -9.531 1 95.81 322 GLN B O 1
ATOM 7344 N N . TRP B 1 323 ? 14.07 26.422 -7.328 1 97.56 323 TRP B N 1
ATOM 7345 C CA . TRP B 1 323 ? 12.664 26.359 -6.941 1 97.56 323 TRP B CA 1
ATOM 7346 C C . TRP B 1 323 ? 12.328 27.453 -5.926 1 97.56 323 TRP B C 1
ATOM 7348 O O . TRP B 1 323 ? 13.203 27.906 -5.191 1 97.56 323 TRP B O 1
ATOM 7358 N N . THR B 1 324 ? 11.062 27.828 -5.949 1 98.56 324 THR B N 1
ATOM 7359 C CA . THR B 1 324 ? 10.5 28.609 -4.852 1 98.56 324 THR B CA 1
ATOM 7360 C C . THR B 1 324 ? 9.562 27.766 -4.004 1 98.56 324 THR B C 1
ATOM 7362 O O . THR B 1 324 ? 8.672 27.094 -4.535 1 98.56 324 THR B O 1
ATOM 7365 N N . LEU B 1 325 ? 9.836 27.797 -2.738 1 98.62 325 LEU B N 1
ATOM 7366 C CA . LEU B 1 325 ? 9 27.109 -1.761 1 98.62 325 LEU B CA 1
ATOM 7367 C C . LEU B 1 325 ? 7.898 28.031 -1.247 1 98.62 325 LEU B C 1
ATOM 7369 O O . LEU B 1 325 ? 8.164 29.172 -0.844 1 98.62 325 LEU B O 1
ATOM 7373 N N . HIS B 1 326 ? 6.641 27.594 -1.336 1 98.88 326 HIS B N 1
ATOM 7374 C CA . HIS B 1 326 ? 5.504 28.297 -0.754 1 98.88 326 HIS B CA 1
ATOM 7375 C C . HIS B 1 326 ? 4.875 27.484 0.375 1 98.88 326 HIS B C 1
ATOM 7377 O O . HIS B 1 326 ? 4.531 26.328 0.19 1 98.88 326 HIS B O 1
ATOM 7383 N N . THR B 1 327 ? 4.715 28.047 1.563 1 98.81 327 THR B N 1
ATOM 7384 C CA . THR B 1 327 ? 4.105 27.406 2.717 1 98.81 327 THR B CA 1
ATOM 7385 C C . THR B 1 327 ? 3.383 28.422 3.596 1 98.81 327 THR B C 1
ATOM 7387 O O . THR B 1 327 ? 3.121 29.547 3.168 1 98.81 327 THR B O 1
ATOM 7390 N N . VAL B 1 328 ? 2.912 27.984 4.762 1 98.81 328 VAL B N 1
ATOM 7391 C CA . VAL B 1 328 ? 2.156 28.812 5.691 1 98.81 328 VAL B CA 1
ATOM 7392 C C . VAL B 1 328 ? 3.1 29.406 6.734 1 98.81 328 VAL B C 1
ATOM 7394 O O . VAL B 1 328 ? 3.994 28.719 7.234 1 98.81 328 VAL B O 1
ATOM 7397 N N . PRO B 1 329 ? 3.012 30.719 7.086 1 98.38 329 PRO B N 1
ATOM 7398 C CA . PRO B 1 329 ? 3.842 31.312 8.141 1 98.38 329 PRO B CA 1
ATOM 7399 C C . PRO B 1 329 ? 3.438 30.844 9.539 1 98.38 329 PRO B C 1
ATOM 7401 O O . PRO B 1 329 ? 2.832 29.781 9.688 1 98.38 329 PRO B O 1
ATOM 7404 N N . ASP B 1 330 ? 3.887 31.5 10.648 1 97.44 330 ASP B N 1
ATOM 7405 C CA . ASP B 1 330 ? 3.51 31.172 12.016 1 97.44 330 ASP B CA 1
ATOM 7406 C C . ASP B 1 330 ? 1.991 31.156 12.18 1 97.44 330 ASP B C 1
ATOM 7408 O O . ASP B 1 330 ? 1.283 31.906 11.5 1 97.44 330 ASP B O 1
ATOM 7412 N N . PRO B 1 331 ? 1.534 30.422 13.031 1 97.88 331 PRO B N 1
ATOM 7413 C CA . PRO B 1 331 ? 2.252 29.516 13.938 1 97.88 331 PRO B CA 1
ATOM 7414 C C . PRO B 1 331 ? 2.381 28.094 13.375 1 97.88 331 PRO B C 1
ATOM 7416 O O . PRO B 1 331 ? 2.248 27.125 14.109 1 97.88 331 PRO B O 1
ATOM 7419 N N . SER B 1 332 ? 2.496 27.906 12.039 1 98.19 332 SER B N 1
ATOM 7420 C CA . SER B 1 332 ? 2.656 26.594 11.406 1 98.19 332 SER B CA 1
ATOM 7421 C C . SER B 1 332 ? 4.109 26.141 11.453 1 98.19 332 SER B C 1
ATOM 7423 O O . SER B 1 332 ? 4.965 26.812 12.023 1 98.19 332 SER B O 1
ATOM 7425 N N . GLY B 1 333 ? 4.328 24.922 10.93 1 97.88 333 GLY B N 1
ATOM 7426 C CA . GLY B 1 333 ? 5.676 24.391 10.789 1 97.88 333 GLY B CA 1
ATOM 7427 C C . GLY B 1 333 ? 6.398 24.906 9.562 1 97.88 333 GLY B C 1
ATOM 7428 O O . GLY B 1 333 ? 7.562 24.578 9.328 1 97.88 333 GLY B O 1
ATOM 7429 N N . GLY B 1 334 ? 5.848 25.797 8.828 1 98.69 334 GLY B N 1
ATOM 7430 C CA . GLY B 1 334 ? 6.371 26.312 7.578 1 98.69 334 GLY B CA 1
ATOM 7431 C C . GLY B 1 334 ? 7.738 26.953 7.719 1 98.69 334 GLY B C 1
ATOM 7432 O O . GLY B 1 334 ? 8.656 26.641 6.961 1 98.69 334 GLY B O 1
ATOM 7433 N N . PRO B 1 335 ? 7.938 27.891 8.672 1 98.62 335 PRO B N 1
ATOM 7434 C CA . PRO B 1 335 ? 9.234 28.547 8.836 1 98.62 335 PRO B CA 1
ATOM 7435 C C . PRO B 1 335 ? 10.367 27.562 9.102 1 98.62 335 PRO B C 1
ATOM 7437 O O . PRO B 1 335 ? 11.461 27.703 8.555 1 98.62 335 PRO B O 1
ATOM 7440 N N . VAL B 1 336 ? 10.086 26.562 9.906 1 98.12 336 VAL B N 1
ATOM 7441 C CA . VAL B 1 336 ? 11.102 25.562 10.211 1 98.12 336 VAL B CA 1
ATOM 7442 C C . VAL B 1 336 ? 11.414 24.75 8.953 1 98.12 336 VAL B C 1
ATOM 7444 O O . VAL B 1 336 ? 12.578 24.453 8.68 1 98.12 336 VAL B O 1
ATOM 7447 N N . LEU B 1 337 ? 10.398 24.375 8.219 1 98.69 337 LEU B N 1
ATOM 7448 C CA . LEU B 1 337 ? 10.578 23.656 6.961 1 98.69 337 LEU B CA 1
ATOM 7449 C C . LEU B 1 337 ? 11.453 24.453 6 1 98.69 337 LEU B C 1
ATOM 7451 O O . LEU B 1 337 ? 12.352 23.906 5.367 1 98.69 337 LEU B O 1
ATOM 7455 N N . ALA B 1 338 ? 11.164 25.719 5.871 1 98.69 338 ALA B N 1
ATOM 7456 C CA . ALA B 1 338 ? 11.914 26.578 4.973 1 98.69 338 ALA B CA 1
ATOM 7457 C C . ALA B 1 338 ? 13.391 26.641 5.359 1 98.69 338 ALA B C 1
ATOM 7459 O O . ALA B 1 338 ? 14.266 26.562 4.496 1 98.69 338 ALA B O 1
ATOM 7460 N N . LEU B 1 339 ? 13.625 26.781 6.629 1 98.62 339 LEU B N 1
ATOM 7461 C CA . LEU B 1 339 ? 15.008 26.781 7.102 1 98.62 339 LEU B CA 1
ATOM 7462 C C . LEU B 1 339 ? 15.711 25.484 6.754 1 98.62 339 LEU B C 1
ATOM 7464 O O . LEU B 1 339 ? 16.844 25.484 6.289 1 98.62 339 LEU B O 1
ATOM 7468 N N . LEU B 1 340 ? 15.078 24.391 6.988 1 98.44 340 LEU B N 1
ATOM 7469 C CA . LEU B 1 340 ? 15.664 23.078 6.715 1 98.44 340 LEU B CA 1
ATOM 7470 C C . LEU B 1 340 ? 16.031 22.938 5.242 1 98.44 340 LEU B C 1
ATOM 7472 O O . LEU B 1 340 ? 17.109 22.453 4.906 1 98.44 340 LEU B O 1
ATOM 7476 N N . MET B 1 341 ? 15.133 23.297 4.375 1 98.62 341 MET B N 1
ATOM 7477 C CA . MET B 1 341 ? 15.391 23.188 2.941 1 98.62 341 MET B CA 1
ATOM 7478 C C . MET B 1 341 ? 16.562 24.094 2.531 1 98.62 341 MET B C 1
ATOM 7480 O O . MET B 1 341 ? 17.359 23.703 1.686 1 98.62 341 MET B O 1
ATOM 7484 N N . ASN B 1 342 ? 16.656 25.281 3.115 1 98.31 342 ASN B N 1
ATOM 7485 C CA . ASN B 1 342 ? 17.797 26.156 2.869 1 98.31 342 ASN B CA 1
ATOM 7486 C C . ASN B 1 342 ? 19.094 25.531 3.359 1 98.31 342 ASN B C 1
ATOM 7488 O O . ASN B 1 342 ? 20.141 25.672 2.709 1 98.31 342 ASN B O 1
ATOM 7492 N N . LEU B 1 343 ? 19.031 24.922 4.492 1 98.44 343 LEU B N 1
ATOM 7493 C CA . LEU B 1 343 ? 20.203 24.25 5.043 1 98.44 343 LEU B CA 1
ATOM 7494 C C . LEU B 1 343 ? 20.656 23.125 4.129 1 98.44 343 LEU B C 1
ATOM 7496 O O . LEU B 1 343 ? 21.859 22.969 3.879 1 98.44 343 LEU B O 1
ATOM 7500 N N . PHE B 1 344 ? 19.719 22.312 3.682 1 98.56 344 PHE B N 1
ATOM 7501 C CA . PHE B 1 344 ? 20.062 21.219 2.775 1 98.56 344 PHE B CA 1
ATOM 7502 C C . PHE B 1 344 ? 20.781 21.75 1.536 1 98.56 344 PHE B C 1
ATOM 7504 O O . PHE B 1 344 ? 21.734 21.141 1.046 1 98.56 344 PHE B O 1
ATOM 7511 N N . ARG B 1 345 ? 20.359 22.859 1.065 1 96.88 345 ARG B N 1
ATOM 7512 C CA . ARG B 1 345 ? 20.984 23.5 -0.094 1 96.88 345 ARG B CA 1
ATOM 7513 C C . ARG B 1 345 ? 22.391 23.984 0.236 1 96.88 345 ARG B C 1
ATOM 7515 O O . ARG B 1 345 ? 23.328 23.75 -0.531 1 96.88 345 ARG B O 1
ATOM 7522 N N . GLU B 1 346 ? 22.516 24.688 1.316 1 97.25 346 GLU B N 1
ATOM 7523 C CA . GLU B 1 346 ? 23.812 25.234 1.722 1 97.25 346 GLU B CA 1
ATOM 7524 C C . GLU B 1 346 ? 24.828 24.125 1.977 1 97.25 346 GLU B C 1
ATOM 7526 O O . GLU B 1 346 ? 26.031 24.312 1.768 1 97.25 346 GLU B O 1
ATOM 7531 N N . LEU B 1 347 ? 24.344 23 2.383 1 98.25 347 LEU B N 1
ATOM 7532 C CA . LEU B 1 347 ? 25.203 21.844 2.637 1 98.25 347 LEU B CA 1
ATOM 7533 C C . LEU B 1 347 ? 25.5 21.094 1.347 1 98.25 347 LEU B C 1
ATOM 7535 O O . LEU B 1 347 ? 26.188 20.062 1.364 1 98.25 347 LEU B O 1
ATOM 7539 N N . LYS B 1 348 ? 24.953 21.484 0.246 1 97.12 348 LYS B N 1
ATOM 7540 C CA . LYS B 1 348 ? 25.203 21 -1.106 1 97.12 348 LYS B CA 1
ATOM 7541 C C . LYS B 1 348 ? 24.797 19.531 -1.24 1 97.12 348 LYS B C 1
ATOM 7543 O O . LYS B 1 348 ? 25.516 18.734 -1.827 1 97.12 348 LYS B O 1
ATOM 7548 N N . LEU B 1 349 ? 23.672 19.203 -0.602 1 98.19 349 LEU B N 1
ATOM 7549 C CA . LEU B 1 349 ? 23.141 17.859 -0.759 1 98.19 349 LEU B CA 1
ATOM 7550 C C . LEU B 1 349 ? 22.719 17.609 -2.205 1 98.19 349 LEU B C 1
ATOM 7552 O O . LEU B 1 349 ? 22.172 18.5 -2.861 1 98.19 349 LEU B O 1
ATOM 7556 N N . SER B 1 350 ? 23.078 16.406 -2.705 1 97.5 350 SER B N 1
ATOM 7557 C CA . SER B 1 350 ? 22.797 16.047 -4.09 1 97.5 350 SER B CA 1
ATOM 7558 C C . SER B 1 350 ? 22.719 14.531 -4.262 1 97.5 350 SER B C 1
ATOM 7560 O O . SER B 1 350 ? 23.094 13.781 -3.357 1 97.5 350 SER B O 1
ATOM 7562 N N . LYS B 1 351 ? 22.25 14.156 -5.383 1 96.88 351 LYS B N 1
ATOM 7563 C CA . LYS B 1 351 ? 22.172 12.734 -5.715 1 96.88 351 LYS B CA 1
ATOM 7564 C C . LYS B 1 351 ? 23.562 12.086 -5.66 1 96.88 351 LYS B C 1
ATOM 7566 O O . LYS B 1 351 ? 23.703 10.977 -5.141 1 96.88 351 LYS B O 1
ATOM 7571 N N . SER B 1 352 ? 24.562 12.773 -6.188 1 96.94 352 SER B N 1
ATOM 7572 C CA . SER B 1 352 ? 25.906 12.234 -6.258 1 96.94 352 SER B CA 1
ATOM 7573 C C . SER B 1 352 ? 26.469 11.938 -4.863 1 96.94 352 SER B C 1
ATOM 7575 O O . SER B 1 352 ? 27.078 10.898 -4.641 1 96.94 352 SER B O 1
ATOM 7577 N N . ILE B 1 353 ? 26.219 12.82 -3.969 1 96.5 353 ILE B N 1
ATOM 7578 C CA . ILE B 1 353 ? 26.734 12.641 -2.617 1 96.5 353 ILE B CA 1
ATOM 7579 C C . ILE B 1 353 ? 25.969 11.523 -1.91 1 96.5 353 ILE B C 1
ATOM 7581 O O . ILE B 1 353 ? 26.547 10.742 -1.155 1 96.5 353 ILE B O 1
ATOM 7585 N N . MET B 1 354 ? 24.672 11.445 -2.088 1 97.31 354 MET B N 1
ATOM 7586 C CA . MET B 1 354 ? 23.859 10.383 -1.5 1 97.31 354 MET B CA 1
ATOM 7587 C C . MET B 1 354 ? 24.297 9.016 -2.014 1 97.31 354 MET B C 1
ATOM 7589 O O . MET B 1 354 ? 24.375 8.062 -1.242 1 97.31 354 MET B O 1
ATOM 7593 N N . ASP B 1 355 ? 24.578 8.984 -3.275 1 94.06 355 ASP B N 1
ATOM 7594 C CA . ASP B 1 355 ? 25 7.734 -3.887 1 94.06 355 ASP B CA 1
ATOM 7595 C C . ASP B 1 355 ? 26.375 7.309 -3.367 1 94.06 355 ASP B C 1
ATOM 7597 O O . ASP B 1 355 ? 26.609 6.129 -3.113 1 94.06 355 ASP B O 1
ATOM 7601 N N . ALA B 1 356 ? 27.266 8.273 -3.176 1 95.81 356 ALA B N 1
ATOM 7602 C CA . ALA B 1 356 ? 28.656 8.008 -2.805 1 95.81 356 ALA B CA 1
ATOM 7603 C C . ALA B 1 356 ? 28.781 7.676 -1.319 1 95.81 356 ALA B C 1
ATOM 7605 O O . ALA B 1 356 ? 29.594 6.84 -0.925 1 95.81 356 ALA B O 1
ATOM 7606 N N . ASN B 1 357 ? 28.016 8.328 -0.495 1 97.38 357 ASN B N 1
ATOM 7607 C CA . ASN B 1 357 ? 28.109 8.195 0.955 1 97.38 357 ASN B CA 1
ATOM 7608 C C . ASN B 1 357 ? 26.766 8.406 1.635 1 97.38 357 ASN B C 1
ATOM 7610 O O . ASN B 1 357 ? 26.531 9.453 2.248 1 97.38 357 ASN B O 1
ATOM 7614 N N . PRO B 1 358 ? 25.953 7.375 1.643 1 97.38 358 PRO B N 1
ATOM 7615 C CA . PRO B 1 358 ? 24.609 7.531 2.217 1 97.38 358 PRO B CA 1
ATOM 7616 C C . PRO B 1 358 ? 24.641 7.875 3.703 1 97.38 358 PRO B C 1
ATOM 7618 O O . PRO B 1 358 ? 23.922 8.773 4.145 1 97.38 358 PRO B O 1
ATOM 7621 N N . ALA B 1 359 ? 25.453 7.211 4.512 1 98.25 359 ALA B N 1
ATOM 7622 C CA . ALA B 1 359 ? 25.516 7.473 5.945 1 98.25 359 ALA B CA 1
ATOM 76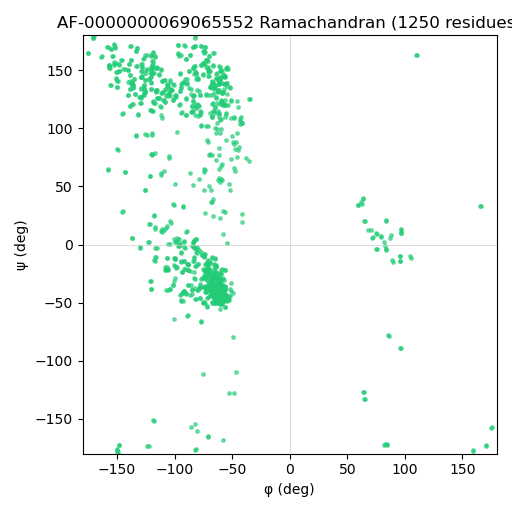23 C C . ALA B 1 359 ? 25.953 8.914 6.227 1 98.25 359 ALA B C 1
ATOM 7625 O O . ALA B 1 359 ? 25.406 9.562 7.121 1 98.25 359 ALA B O 1
ATOM 7626 N N . GLY B 1 360 ? 26.953 9.367 5.465 1 98.56 360 GLY B N 1
ATOM 7627 C CA . GLY B 1 360 ? 27.391 10.75 5.609 1 98.56 360 GLY B CA 1
ATOM 7628 C C . GLY B 1 360 ? 26.312 11.758 5.246 1 98.56 360 GLY B C 1
ATOM 7629 O O . GLY B 1 360 ? 26.203 12.805 5.891 1 98.56 360 GLY B O 1
ATOM 7630 N N . THR B 1 361 ? 25.609 11.508 4.207 1 98.69 361 THR B N 1
ATOM 7631 C CA . THR B 1 361 ? 24.516 12.391 3.795 1 98.69 361 THR B CA 1
ATOM 7632 C C . THR B 1 361 ? 23.438 12.461 4.871 1 98.69 361 THR B C 1
ATOM 7634 O O . THR B 1 361 ? 22.953 13.539 5.199 1 98.69 361 THR B O 1
ATOM 7637 N N . TYR B 1 362 ? 23.062 11.297 5.426 1 98.75 362 TYR B N 1
ATOM 7638 C CA . TYR B 1 362 ? 22.109 11.273 6.52 1 98.75 362 TYR B CA 1
ATOM 7639 C C . TYR B 1 362 ? 22.625 12.055 7.719 1 98.75 362 TYR B C 1
ATOM 7641 O O . TYR B 1 362 ? 21.859 12.758 8.383 1 98.75 362 TYR B O 1
ATOM 7649 N N . HIS B 1 363 ? 23.875 11.891 8.039 1 98.75 363 HIS B N 1
ATOM 7650 C CA . HIS B 1 363 ? 24.469 12.656 9.133 1 98.75 363 HIS B CA 1
ATOM 7651 C C . HIS B 1 363 ? 24.25 14.156 8.938 1 98.75 363 HIS B C 1
ATOM 7653 O O . HIS B 1 363 ? 23.828 14.852 9.867 1 98.75 363 HIS B O 1
ATOM 7659 N N . LEU B 1 364 ? 24.516 14.656 7.746 1 98.81 364 LEU B N 1
ATOM 7660 C CA . LEU B 1 364 ? 24.344 16.078 7.461 1 98.81 364 LEU B CA 1
ATOM 7661 C C . LEU B 1 364 ? 22.891 16.484 7.629 1 98.81 364 LEU B C 1
ATOM 7663 O O . LEU B 1 364 ? 22.609 17.547 8.188 1 98.81 364 LEU B O 1
ATOM 7667 N N . MET B 1 365 ? 21.984 15.711 7.137 1 98.81 365 MET B N 1
ATOM 7668 C CA . MET B 1 365 ? 20.562 16 7.262 1 98.81 365 MET B CA 1
ATOM 7669 C C . MET B 1 365 ? 20.141 16.047 8.727 1 98.81 365 MET B C 1
ATOM 7671 O O . MET B 1 365 ? 19.359 16.906 9.133 1 98.81 365 MET B O 1
ATOM 7675 N N . ILE B 1 366 ? 20.641 15.078 9.523 1 98.75 366 ILE B N 1
ATOM 7676 C CA . ILE B 1 366 ? 20.297 14.969 10.938 1 98.75 366 ILE B CA 1
ATOM 7677 C C . ILE B 1 366 ? 20.812 16.203 11.688 1 98.75 366 ILE B C 1
ATOM 7679 O O . ILE B 1 366 ? 20.094 16.797 12.484 1 98.75 366 ILE B O 1
ATOM 7683 N N . GLU B 1 367 ? 22.062 16.594 11.43 1 98.5 367 GLU B N 1
ATOM 7684 C CA . GLU B 1 367 ? 22.625 17.766 12.07 1 98.5 367 GLU B CA 1
ATOM 7685 C C . GLU B 1 367 ? 21.844 19.031 11.695 1 98.5 367 GLU B C 1
ATOM 7687 O O . GLU B 1 367 ? 21.594 19.875 12.547 1 98.5 367 GLU B O 1
ATOM 7692 N N . ALA B 1 368 ? 21.5 19.156 10.43 1 98.56 368 ALA B N 1
ATOM 7693 C CA . ALA B 1 368 ? 20.672 20.281 10 1 98.56 368 ALA B CA 1
ATOM 7694 C C . ALA B 1 368 ? 19.344 20.297 10.758 1 98.56 368 ALA B C 1
ATOM 7696 O O . ALA B 1 368 ? 18.859 21.359 11.156 1 98.56 368 ALA B O 1
ATOM 7697 N N . THR B 1 369 ? 18.75 19.156 10.922 1 98.06 369 THR B N 1
ATOM 7698 C CA . THR B 1 369 ? 17.469 19.031 11.633 1 98.06 369 THR B CA 1
ATOM 7699 C C . THR B 1 369 ? 17.609 19.5 13.078 1 98.06 369 THR B C 1
ATOM 7701 O O . THR B 1 369 ? 16.734 20.203 13.586 1 98.06 369 THR B O 1
ATOM 7704 N N . LYS B 1 370 ? 18.672 19.109 13.758 1 96.88 370 LYS B N 1
ATOM 7705 C CA . LYS B 1 370 ? 18.906 19.547 15.133 1 96.88 370 LYS B CA 1
ATOM 7706 C C . LYS B 1 370 ? 18.969 21.062 15.234 1 96.88 370 LYS B C 1
ATOM 7708 O O . LYS B 1 370 ? 18.359 21.656 16.125 1 96.88 370 LYS B O 1
ATOM 7713 N N . PHE B 1 371 ? 19.688 21.703 14.32 1 96.88 371 PHE B N 1
ATOM 7714 C CA . PHE B 1 371 ? 19.812 23.156 14.336 1 96.88 371 PHE B CA 1
ATOM 7715 C C . PHE B 1 371 ? 18.453 23.812 14.086 1 96.88 371 PHE B C 1
ATOM 7717 O O . PHE B 1 371 ? 18.094 24.781 14.758 1 96.88 371 PHE B O 1
ATOM 7724 N N . ALA B 1 372 ? 17.734 23.328 13.117 1 96.75 372 ALA B N 1
ATOM 7725 C CA . ALA B 1 372 ? 16.438 23.922 12.805 1 96.75 372 ALA B CA 1
ATOM 7726 C C . ALA B 1 372 ? 15.469 23.766 13.977 1 96.75 372 ALA B C 1
ATOM 7728 O O . ALA B 1 372 ? 14.781 24.719 14.344 1 96.75 372 ALA B O 1
ATOM 7729 N N . TYR B 1 373 ? 15.438 22.609 14.602 1 94.88 373 TYR B N 1
ATOM 7730 C CA . TYR B 1 373 ? 14.492 22.328 15.68 1 94.88 373 TYR B CA 1
ATOM 7731 C C . TYR B 1 373 ? 14.898 23.047 16.969 1 94.88 373 TYR B C 1
ATOM 7733 O O . TYR B 1 373 ? 14.086 23.234 17.859 1 94.88 373 TYR B O 1
ATOM 7741 N N . SER B 1 374 ? 16.141 23.391 17.078 1 93.38 374 SER B N 1
ATOM 7742 C CA . SER B 1 374 ? 16.594 24.141 18.25 1 93.38 374 SER B CA 1
ATOM 7743 C C . SER B 1 374 ? 15.922 25.516 18.297 1 93.38 374 SER B C 1
ATOM 7745 O O . SER B 1 374 ? 15.852 26.141 19.375 1 93.38 374 SER B O 1
ATOM 7747 N N . LEU B 1 375 ? 15.383 25.984 17.188 1 93.69 375 LEU B N 1
ATOM 7748 C CA . LEU B 1 375 ? 14.789 27.312 17.109 1 93.69 375 LEU B CA 1
ATOM 7749 C C . LEU B 1 375 ? 13.266 27.234 17.219 1 93.69 375 LEU B C 1
ATOM 7751 O O . LEU B 1 375 ? 12.602 28.25 17.469 1 93.69 375 LEU B O 1
ATOM 7755 N N . ARG B 1 376 ? 12.664 26.062 17.125 1 93 376 ARG B N 1
ATOM 7756 C CA . ARG B 1 376 ? 11.219 25.875 17.078 1 93 376 ARG B CA 1
ATOM 7757 C C . ARG B 1 376 ? 10.555 26.344 18.359 1 93 376 ARG B C 1
ATOM 7759 O O . ARG B 1 376 ? 9.477 26.938 18.328 1 93 376 ARG B O 1
ATOM 7766 N N . PRO B 1 377 ? 11.211 26.141 19.547 1 90.69 377 PRO B N 1
ATOM 7767 C CA . PRO B 1 377 ? 10.547 26.531 20.797 1 90.69 377 PRO B CA 1
ATOM 7768 C C . PRO B 1 377 ? 10.32 28.047 20.891 1 90.69 377 PRO B C 1
ATOM 7770 O O . PRO B 1 377 ? 9.562 28.5 21.75 1 90.69 377 PRO B O 1
ATOM 7773 N N . LYS B 1 378 ? 10.93 28.781 20.047 1 92.94 378 LYS B N 1
ATOM 7774 C CA . LYS B 1 378 ? 10.797 30.234 20.094 1 92.94 378 LYS B CA 1
ATOM 7775 C C . LYS B 1 378 ? 9.656 30.703 19.188 1 92.94 378 LYS B C 1
ATOM 7777 O O . LYS B 1 378 ? 9.375 31.906 19.125 1 92.94 378 LYS B O 1
ATOM 7782 N N . LEU B 1 379 ? 9 29.812 18.609 1 95.06 379 LEU B N 1
ATOM 7783 C CA . LEU B 1 379 ? 7.91 30.156 17.703 1 95.06 379 LEU B CA 1
ATOM 7784 C C . LEU B 1 379 ? 6.566 30.109 18.422 1 95.06 379 LEU B C 1
ATOM 7786 O O . LEU B 1 379 ? 6.445 29.5 19.484 1 95.06 379 LEU B O 1
ATOM 7790 N N . GLY B 1 380 ? 5.535 30.75 17.844 1 96.25 380 GLY B N 1
ATOM 7791 C CA . GLY B 1 380 ? 4.168 30.891 18.312 1 96.25 380 GLY B CA 1
ATOM 7792 C C . GLY B 1 380 ? 3.322 31.781 17.422 1 96.25 380 GLY B C 1
ATOM 7793 O O . GLY B 1 380 ? 3.627 31.953 16.234 1 96.25 380 GLY B O 1
ATOM 7794 N N . ASP B 1 381 ? 2.303 32.281 18.031 1 97.56 381 ASP B N 1
ATOM 7795 C CA . ASP B 1 381 ? 1.397 33.156 17.312 1 97.56 381 ASP B CA 1
ATOM 7796 C C . ASP B 1 381 ? 1.964 34.562 17.219 1 97.56 381 ASP B C 1
ATOM 7798 O O . ASP B 1 381 ? 1.929 35.312 18.203 1 97.56 381 ASP B O 1
ATOM 7802 N N . GLY B 1 382 ? 2.344 35 16.078 1 96.88 382 GLY B N 1
ATOM 7803 C CA . GLY B 1 382 ? 3.002 36.281 15.859 1 96.88 382 GLY B CA 1
ATOM 7804 C C . GLY B 1 382 ? 2.076 37.469 16.047 1 96.88 382 GLY B C 1
ATOM 7805 O O . GLY B 1 382 ? 2.535 38.594 16.219 1 96.88 382 GLY B O 1
ATOM 7806 N N . ASP B 1 383 ? 0.831 37.281 15.984 1 95.62 383 ASP B N 1
ATOM 7807 C CA . ASP B 1 383 ? -0.109 38.344 16.234 1 95.62 383 ASP B CA 1
ATOM 7808 C C . ASP B 1 383 ? -0.117 38.75 17.719 1 95.62 383 ASP B C 1
ATOM 7810 O O . ASP B 1 383 ? -0.484 39.875 18.062 1 95.62 383 ASP B O 1
ATOM 7814 N N . TYR B 1 384 ? 0.257 37.875 18.594 1 95.31 384 TYR B N 1
ATOM 7815 C CA . TYR B 1 384 ? 0.265 38.094 20.031 1 95.31 384 TYR B CA 1
ATOM 7816 C C . TYR B 1 384 ? 1.689 38.219 20.562 1 95.31 384 TYR B C 1
ATOM 7818 O O . TYR B 1 384 ? 1.905 38.75 21.656 1 95.31 384 TYR B O 1
ATOM 7826 N N . GLU B 1 385 ? 2.631 37.719 19.766 1 95.06 385 GLU B N 1
ATOM 7827 C CA . GLU B 1 385 ? 4.047 37.75 20.125 1 95.06 385 GLU B CA 1
ATOM 7828 C C . GLU B 1 385 ? 4.879 38.406 19.031 1 95.06 385 GLU B C 1
ATOM 7830 O O . GLU B 1 385 ? 5.426 37.719 18.172 1 95.06 385 GLU B O 1
ATOM 7835 N N . PRO B 1 386 ? 5.148 39.656 19.125 1 90.69 386 PRO B N 1
ATOM 7836 C CA . PRO B 1 386 ? 5.781 40.406 18.016 1 90.69 386 PRO B CA 1
ATOM 7837 C C . PRO B 1 386 ? 7.16 39.844 17.656 1 90.69 386 PRO B C 1
ATOM 7839 O O . PRO B 1 386 ? 7.559 39.875 16.5 1 90.69 386 PRO B O 1
ATOM 7842 N N . ASP B 1 387 ? 7.848 39.375 18.578 1 94.12 387 ASP B N 1
ATOM 7843 C CA . ASP B 1 387 ? 9.188 38.844 18.328 1 94.12 387 ASP B CA 1
ATOM 7844 C C . ASP B 1 387 ? 9.141 37.625 17.406 1 94.12 387 ASP B C 1
ATOM 7846 O O . ASP B 1 387 ? 10.141 37.281 16.766 1 94.12 387 ASP B O 1
ATOM 7850 N N . VAL B 1 388 ? 8.055 36.969 17.359 1 97 388 VAL B N 1
ATOM 7851 C CA . VAL B 1 388 ? 7.891 35.781 16.516 1 97 388 VAL B CA 1
ATOM 7852 C C . VAL B 1 388 ? 7.957 36.188 15.047 1 97 388 VAL B C 1
ATOM 7854 O O . VAL B 1 388 ? 8.531 35.469 14.219 1 97 388 VAL B O 1
ATOM 7857 N N . LYS B 1 389 ? 7.453 37.312 14.688 1 95.69 389 LYS B N 1
ATOM 7858 C CA . LYS B 1 389 ? 7.492 37.781 13.305 1 95.69 389 LYS B CA 1
ATOM 7859 C C . LYS B 1 389 ? 8.93 38.031 12.844 1 95.69 389 LYS B C 1
ATOM 7861 O O . LYS B 1 389 ? 9.297 37.688 11.719 1 95.69 389 LYS B O 1
ATOM 7866 N N . ASN B 1 390 ? 9.703 38.656 13.703 1 96 390 ASN B N 1
ATOM 7867 C CA . ASN B 1 390 ? 11.117 38.844 13.406 1 96 390 ASN B CA 1
ATOM 7868 C C . ASN B 1 390 ? 11.852 37.531 13.258 1 96 390 ASN B C 1
ATOM 7870 O O . ASN B 1 390 ? 12.719 37.375 12.391 1 96 390 ASN B O 1
ATOM 7874 N N . LEU B 1 391 ? 11.547 36.656 14.133 1 96.81 391 LEU B N 1
ATOM 7875 C CA . LEU B 1 391 ? 12.172 35.344 14.07 1 96.81 391 LEU B CA 1
ATOM 7876 C C . LEU B 1 391 ? 11.828 34.625 12.758 1 96.81 391 LEU B C 1
ATOM 7878 O O . LEU B 1 391 ? 12.695 34 12.141 1 96.81 391 LEU B O 1
ATOM 7882 N N . VAL B 1 392 ? 10.555 34.625 12.359 1 98 392 VAL B N 1
ATOM 7883 C CA . VAL B 1 392 ? 10.117 34.031 11.109 1 98 392 VAL B CA 1
ATOM 7884 C C . VAL B 1 392 ? 10.938 34.594 9.953 1 98 392 VAL B C 1
ATOM 7886 O O . VAL B 1 392 ? 11.43 33.844 9.109 1 98 392 VAL B O 1
ATOM 7889 N N . ASN B 1 393 ? 11.133 35.906 9.891 1 96.75 393 ASN B N 1
ATOM 7890 C CA . ASN B 1 393 ? 11.93 36.562 8.852 1 96.75 393 ASN B CA 1
ATOM 7891 C C . ASN B 1 393 ? 13.367 36.031 8.867 1 96.75 393 ASN B C 1
ATOM 7893 O O . ASN B 1 393 ? 13.977 35.844 7.809 1 96.75 393 ASN B O 1
ATOM 7897 N N . ARG B 1 394 ? 13.867 35.875 9.992 1 97.06 394 ARG B N 1
ATOM 7898 C CA . ARG B 1 394 ? 15.227 35.375 10.141 1 97.06 394 ARG B CA 1
ATOM 7899 C C . ARG B 1 394 ? 15.32 33.906 9.68 1 97.06 394 ARG B C 1
ATOM 7901 O O . ARG B 1 394 ? 16.266 33.562 8.969 1 97.06 394 ARG B O 1
ATOM 7908 N N . LEU B 1 395 ? 14.367 33.094 10.047 1 97.75 395 LEU B N 1
ATOM 7909 C CA . LEU B 1 395 ? 14.367 31.672 9.734 1 97.75 395 LEU B CA 1
ATOM 7910 C C . LEU B 1 395 ? 14.367 31.453 8.227 1 97.75 395 LEU B C 1
ATOM 7912 O O . LEU B 1 395 ? 14.938 30.469 7.738 1 97.75 395 LEU B O 1
ATOM 7916 N N . VAL B 1 396 ? 13.766 32.312 7.473 1 96.88 396 VAL B N 1
ATOM 7917 C CA . VAL B 1 396 ? 13.641 32.094 6.039 1 96.88 396 VAL B CA 1
ATOM 7918 C C . VAL B 1 396 ? 14.75 32.812 5.293 1 96.88 396 VAL B C 1
ATOM 7920 O O . VAL B 1 396 ? 14.812 32.781 4.059 1 96.88 396 VAL B O 1
ATOM 7923 N N . SER B 1 397 ? 15.703 33.438 5.988 1 96.31 397 SER B N 1
ATOM 7924 C CA . SER B 1 397 ? 16.797 34.188 5.383 1 96.31 397 SER B CA 1
ATOM 7925 C C . SER B 1 397 ? 17.922 33.281 4.934 1 96.31 397 SER B C 1
ATOM 7927 O O . SER B 1 397 ? 18.219 32.281 5.598 1 96.31 397 SER B O 1
ATOM 7929 N N . LYS B 1 398 ? 18.594 33.625 3.889 1 95.31 398 LYS B N 1
ATOM 7930 C CA . LYS B 1 398 ? 19.766 32.906 3.404 1 95.31 398 LYS B CA 1
ATOM 7931 C C . LYS B 1 398 ? 20.938 33.031 4.379 1 95.31 398 LYS B C 1
ATOM 7933 O O . LYS B 1 398 ? 21.719 32.094 4.539 1 95.31 398 LYS B O 1
ATOM 7938 N N . LYS B 1 399 ? 21.062 34.125 4.984 1 96.69 399 LYS B N 1
ATOM 7939 C CA . LYS B 1 399 ? 22.172 34.375 5.898 1 96.69 399 LYS B CA 1
ATOM 7940 C C . LYS B 1 399 ? 22.172 33.406 7.059 1 96.69 399 LYS B C 1
ATOM 7942 O O . LYS B 1 399 ? 23.219 32.844 7.402 1 96.69 399 LYS B O 1
ATOM 7947 N N . LEU B 1 400 ? 21.031 33.219 7.699 1 97.44 400 LEU B N 1
ATOM 7948 C CA . LEU B 1 400 ? 20.969 32.312 8.82 1 97.44 400 LEU B CA 1
ATOM 7949 C C . LEU B 1 400 ? 21.344 30.891 8.391 1 97.44 400 LEU B C 1
ATOM 7951 O O . LEU B 1 400 ? 22.078 30.188 9.094 1 97.44 400 LEU B O 1
ATOM 7955 N N . ALA B 1 401 ? 20.797 30.453 7.293 1 97.69 401 ALA B N 1
ATOM 7956 C CA . ALA B 1 401 ? 21.109 29.125 6.785 1 97.69 401 ALA B CA 1
ATOM 7957 C C . ALA B 1 401 ? 22.609 28.953 6.562 1 97.69 401 ALA B C 1
ATOM 7959 O O . ALA B 1 401 ? 23.172 27.906 6.887 1 97.69 401 ALA B O 1
ATOM 7960 N N . LYS B 1 402 ? 23.266 29.953 5.926 1 97.38 402 LYS B N 1
ATOM 7961 C CA . LYS B 1 402 ? 24.703 29.906 5.691 1 97.38 402 LYS B CA 1
ATOM 7962 C C . LYS B 1 402 ? 25.484 29.812 7.004 1 97.38 402 LYS B C 1
ATOM 7964 O O . LYS B 1 402 ? 26.422 29.031 7.129 1 97.38 402 LYS B O 1
ATOM 7969 N N . ASP B 1 403 ? 25.078 30.609 7.926 1 97.5 403 ASP B N 1
ATOM 7970 C CA . ASP B 1 403 ? 25.734 30.625 9.234 1 97.5 403 ASP B CA 1
ATOM 7971 C C . ASP B 1 403 ? 25.609 29.281 9.93 1 97.5 403 ASP B C 1
ATOM 7973 O O . ASP B 1 403 ? 26.594 28.766 10.469 1 97.5 403 ASP B O 1
ATOM 7977 N N . LEU B 1 404 ? 24.422 28.734 9.969 1 97.62 404 LEU B N 1
ATOM 7978 C CA . LEU B 1 404 ? 24.203 27.453 10.633 1 97.62 404 LEU B CA 1
ATOM 7979 C C . LEU B 1 404 ? 24.906 26.312 9.898 1 97.62 404 LEU B C 1
ATOM 7981 O O . LEU B 1 404 ? 25.422 25.391 10.523 1 97.62 404 LEU B O 1
ATOM 7985 N N . ALA B 1 405 ? 24.875 26.344 8.562 1 98.06 405 ALA B N 1
ATOM 7986 C CA . ALA B 1 405 ? 25.578 25.328 7.781 1 98.06 405 ALA B CA 1
ATOM 7987 C C . ALA B 1 405 ? 27.062 25.297 8.125 1 98.06 405 ALA B C 1
ATOM 7989 O O . ALA B 1 405 ? 27.688 24.219 8.125 1 98.06 405 ALA B O 1
ATOM 7990 N N . ALA B 1 406 ? 27.656 26.453 8.359 1 97.44 406 ALA B N 1
ATOM 7991 C CA . ALA B 1 406 ? 29.078 26.562 8.711 1 97.44 406 ALA B CA 1
ATOM 7992 C C . ALA B 1 406 ? 29.359 25.922 10.07 1 97.44 406 ALA B C 1
ATOM 7994 O O . ALA B 1 406 ? 30.484 25.516 10.352 1 97.44 406 ALA B O 1
ATOM 7995 N N . LEU B 1 407 ? 28.375 25.781 10.883 1 97.56 407 LEU B N 1
ATOM 7996 C CA . LEU B 1 407 ? 28.516 25.203 12.211 1 97.56 407 LEU B CA 1
ATOM 7997 C C . LEU B 1 407 ? 28.359 23.688 12.172 1 97.56 407 LEU B C 1
ATOM 7999 O O . LEU B 1 407 ? 28.719 22.984 13.125 1 97.56 407 LEU B O 1
ATOM 8003 N N . VAL B 1 408 ? 27.797 23.109 11.141 1 98.25 408 VAL B N 1
ATOM 8004 C CA . VAL B 1 408 ? 27.609 21.656 11.016 1 98.25 408 VAL B CA 1
ATOM 8005 C C . VAL B 1 408 ? 28.969 20.969 10.945 1 98.25 408 VAL B C 1
ATOM 8007 O O . VAL B 1 408 ? 29.766 21.234 10.039 1 98.25 408 VAL B O 1
ATOM 8010 N N . ASP B 1 409 ? 29.25 20.141 11.875 1 98.19 409 ASP B N 1
ATOM 8011 C CA . ASP B 1 409 ? 30.438 19.297 11.836 1 98.19 409 ASP B CA 1
ATOM 8012 C C . ASP B 1 409 ? 30.203 18.062 10.961 1 98.19 409 ASP B C 1
ATOM 8014 O O . ASP B 1 409 ? 29.406 17.188 11.312 1 98.19 409 ASP B O 1
ATOM 8018 N N . ARG B 1 410 ? 30.906 17.938 9.977 1 97.88 410 ARG B N 1
ATOM 8019 C CA . ARG B 1 410 ? 30.656 16.906 8.977 1 97.88 410 ARG B CA 1
ATOM 8020 C C . ARG B 1 410 ? 31.172 15.547 9.461 1 97.88 410 ARG B C 1
ATOM 8022 O O . ARG B 1 410 ? 30.828 14.516 8.883 1 97.88 410 ARG B O 1
ATOM 8029 N N . ASN B 1 411 ? 31.828 15.562 10.625 1 97.94 411 ASN B N 1
ATOM 8030 C CA . ASN B 1 411 ? 32.5 14.328 11.008 1 97.94 411 ASN B CA 1
ATOM 8031 C C . ASN B 1 411 ? 31.938 13.75 12.297 1 97.94 411 ASN B C 1
ATOM 8033 O O . ASN B 1 411 ? 32.188 12.594 12.633 1 97.94 411 ASN B O 1
ATOM 8037 N N . LYS B 1 412 ? 31.188 14.5 12.984 1 98.25 412 LYS B N 1
ATOM 8038 C CA . LYS B 1 412 ? 30.641 13.977 14.234 1 98.25 412 LYS B CA 1
ATOM 8039 C C . L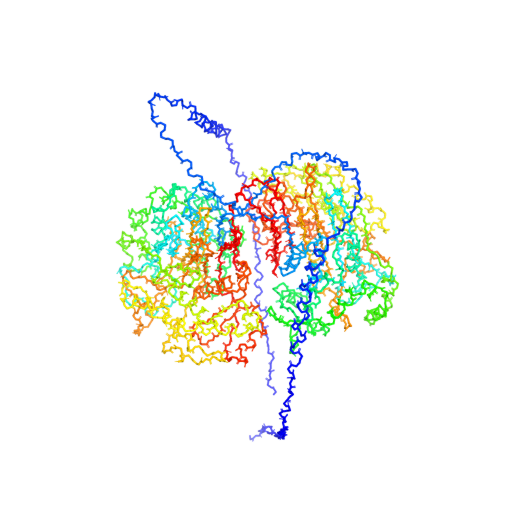YS B 1 412 ? 29.453 14.812 14.711 1 98.25 412 LYS B C 1
ATOM 8041 O O . LYS B 1 412 ? 29.297 15.961 14.297 1 98.25 412 LYS B O 1
ATOM 8046 N N . THR B 1 413 ? 28.656 14.234 15.609 1 98.31 413 THR B N 1
ATOM 8047 C CA . THR B 1 413 ? 27.609 14.945 16.312 1 98.31 413 THR B CA 1
ATOM 8048 C C . THR B 1 413 ? 28.125 15.516 17.641 1 98.31 413 THR B C 1
ATOM 8050 O O . THR B 1 413 ? 29.281 15.289 18 1 98.31 413 THR B O 1
ATOM 8053 N N . HIS B 1 414 ? 27.266 16.359 18.297 1 97 414 HIS B N 1
ATOM 8054 C CA . HIS B 1 414 ? 27.672 17.062 19.516 1 97 414 HIS B CA 1
ATOM 8055 C C . HIS B 1 414 ? 26.609 16.953 20.594 1 97 414 HIS B C 1
ATOM 8057 O O . HIS B 1 414 ? 25.469 16.562 20.312 1 97 414 HIS B O 1
ATOM 8063 N N . PRO B 1 415 ? 26.969 17.312 21.844 1 94.44 415 PRO B N 1
ATOM 8064 C CA . PRO B 1 415 ? 25.969 17.375 22.906 1 94.44 415 PRO B CA 1
ATOM 8065 C C . PRO B 1 415 ? 24.938 18.484 22.672 1 94.44 415 PRO B C 1
ATOM 8067 O O . PRO B 1 415 ? 25.188 19.391 21.891 1 94.44 415 PRO B O 1
ATOM 8070 N N . GLY B 1 416 ? 23.875 18.406 23.391 1 92.5 416 GLY B N 1
ATOM 8071 C CA . GLY B 1 416 ? 22.734 19.281 23.188 1 92.5 416 GLY B CA 1
ATOM 8072 C C . GLY B 1 416 ? 23.078 20.75 23.266 1 92.5 416 GLY B C 1
ATOM 8073 O O . GLY B 1 416 ? 22.516 21.562 22.547 1 92.5 416 GLY B O 1
ATOM 8074 N N . ASP B 1 417 ? 24 21.141 24.141 1 91.5 417 ASP B N 1
ATOM 8075 C CA . ASP B 1 417 ? 24.328 22.547 24.406 1 91.5 417 ASP B CA 1
ATOM 8076 C C . ASP B 1 417 ? 25.078 23.172 23.234 1 91.5 417 ASP B C 1
ATOM 8078 O O . ASP B 1 417 ? 25.188 24.391 23.141 1 91.5 417 ASP B O 1
ATOM 8082 N N . TYR B 1 418 ? 25.562 22.312 22.359 1 94.75 418 TYR B N 1
ATOM 8083 C CA . TYR B 1 418 ? 26.188 22.797 21.141 1 94.75 418 TYR B CA 1
ATOM 8084 C C . TYR B 1 418 ? 25.156 23.453 20.219 1 94.75 418 TYR B C 1
ATOM 8086 O O . TYR B 1 418 ? 25.484 24.406 19.5 1 94.75 418 TYR B O 1
ATOM 8094 N N . TYR B 1 419 ? 23.984 22.984 20.219 1 94.12 419 TYR B N 1
ATOM 8095 C CA . TYR B 1 419 ? 22.922 23.422 19.312 1 94.12 419 TYR B CA 1
ATOM 8096 C C . TYR B 1 419 ? 22.062 24.516 19.969 1 94.12 419 TYR B C 1
ATOM 8098 O O . TYR B 1 419 ? 21.672 25.469 19.312 1 94.12 419 TYR B O 1
ATOM 8106 N N . THR B 1 420 ? 21.672 24.266 21.109 1 86.31 420 THR B N 1
ATOM 8107 C CA . THR B 1 420 ? 20.812 25.203 21.797 1 86.31 420 THR B CA 1
ATOM 8108 C C . THR B 1 420 ? 20.984 25.094 23.312 1 86.31 420 THR B C 1
ATOM 8110 O O . THR B 1 420 ? 21.469 24.078 23.812 1 86.31 420 THR B O 1
ATOM 8113 N N . ASN B 1 421 ? 20.688 26.172 23.906 1 76.38 421 ASN B N 1
ATOM 8114 C CA . ASN B 1 421 ? 20.609 26.156 25.359 1 76.38 421 ASN B CA 1
ATOM 8115 C C . ASN B 1 421 ? 19.172 26.016 25.844 1 76.38 421 ASN B C 1
ATOM 8117 O O . ASN B 1 421 ? 18.906 25.969 27.047 1 76.38 421 ASN B O 1
ATOM 8121 N N . ASN B 1 422 ? 18.344 25.891 24.891 1 68.81 422 ASN B N 1
ATOM 8122 C CA . ASN B 1 422 ? 16.922 25.812 25.234 1 68.81 422 ASN B CA 1
ATOM 8123 C C . ASN B 1 422 ? 16.453 24.359 25.375 1 68.81 422 ASN B C 1
ATOM 8125 O O . ASN B 1 422 ? 16.984 23.469 24.734 1 68.81 422 ASN B O 1
ATOM 8129 N N . THR B 1 423 ? 15.586 24.141 26.438 1 60.97 423 THR B N 1
ATOM 8130 C CA . THR B 1 423 ? 14.977 22.812 26.609 1 60.97 423 THR B CA 1
ATOM 8131 C C . THR B 1 423 ? 13.711 22.703 25.766 1 60.97 423 THR B C 1
ATOM 8133 O O . THR B 1 423 ? 12.906 23.625 25.703 1 60.97 423 THR B O 1
ATOM 8136 N N . MET B 1 424 ? 13.641 21.625 25 1 63.06 424 MET B N 1
ATOM 8137 C CA . MET B 1 424 ? 12.445 21.375 24.203 1 63.06 424 MET B CA 1
ATOM 8138 C C . MET B 1 424 ? 11.539 20.375 24.891 1 63.06 424 MET B C 1
ATOM 8140 O O . MET B 1 424 ? 12.016 19.422 25.516 1 63.06 424 MET B O 1
ATOM 8144 N N . THR B 1 425 ? 10.258 20.75 25.062 1 57.59 425 THR B N 1
ATOM 8145 C CA . THR B 1 425 ? 9.266 19.766 25.5 1 57.59 425 THR B CA 1
ATOM 8146 C C . THR B 1 425 ? 8.523 19.188 24.297 1 57.59 425 THR B C 1
ATOM 8148 O O . THR B 1 425 ? 8.195 19.906 23.344 1 57.59 425 THR B O 1
ATOM 8151 N N . SER B 1 426 ? 8.641 17.797 24.141 1 60.34 426 SER B N 1
ATOM 8152 C CA . SER B 1 426 ? 7.922 17.203 23.016 1 60.34 426 SER B CA 1
ATOM 8153 C C . SER B 1 426 ? 6.754 16.344 23.484 1 60.34 426 SER B C 1
ATOM 8155 O O . SER B 1 426 ? 6.832 15.711 24.531 1 60.34 426 SER B O 1
ATOM 8157 N N . GLN B 1 427 ? 5.543 16.609 22.859 1 59.5 427 GLN B N 1
ATOM 8158 C CA . GLN B 1 427 ? 4.383 15.75 23.094 1 59.5 427 GLN B CA 1
ATOM 8159 C C . GLN B 1 427 ? 4.098 14.883 21.875 1 59.5 427 GLN B C 1
ATOM 8161 O O . GLN B 1 427 ? 4.289 15.312 20.734 1 59.5 427 GLN B O 1
ATOM 8166 N N . GLU B 1 428 ? 3.766 13.539 22.156 1 64.88 428 GLU B N 1
ATOM 8167 C CA . GLU B 1 428 ? 3.41 12.617 21.078 1 64.88 428 GLU B CA 1
ATOM 8168 C C . GLU B 1 428 ? 1.973 12.836 20.609 1 64.88 428 GLU B C 1
ATOM 8170 O O . GLU B 1 428 ? 1.037 12.75 21.422 1 64.88 428 GLU B O 1
ATOM 8175 N N . GLU B 1 429 ? 1.805 13.32 19.438 1 70.81 429 GLU B N 1
ATOM 8176 C CA . GLU B 1 429 ? 0.483 13.57 18.859 1 70.81 429 GLU B CA 1
ATOM 8177 C C . GLU B 1 429 ? 0.256 12.727 17.609 1 70.81 429 GLU B C 1
ATOM 8179 O O . GLU B 1 429 ? 1.203 12.414 16.875 1 70.81 429 GLU B O 1
ATOM 8184 N N . HIS B 1 430 ? -1.163 12.273 17.344 1 73.81 430 HIS B N 1
ATOM 8185 C CA . HIS B 1 430 ? -1.367 11.359 16.219 1 73.81 430 HIS B CA 1
ATOM 8186 C C . HIS B 1 430 ? -2.6 11.742 15.406 1 73.81 430 HIS B C 1
ATOM 8188 O O . HIS B 1 430 ? -2.93 11.086 14.422 1 73.81 430 HIS B O 1
ATOM 8194 N N . GLY B 1 431 ? -3.359 12.812 15.562 1 83.5 431 GLY B N 1
ATOM 8195 C CA . GLY B 1 431 ? -4.617 13.086 14.891 1 83.5 431 GLY B CA 1
ATOM 8196 C C . GLY B 1 431 ? -4.492 14.133 13.805 1 83.5 431 GLY B C 1
ATOM 8197 O O . GLY B 1 431 ? -5.035 15.234 13.922 1 83.5 431 GLY B O 1
ATOM 8198 N N . THR B 1 432 ? -3.887 13.766 12.617 1 91.25 432 THR B N 1
ATOM 8199 C CA . THR B 1 432 ? -3.693 14.695 11.508 1 91.25 432 THR B CA 1
ATOM 8200 C C . THR B 1 432 ? -3.883 13.984 10.164 1 91.25 432 THR B C 1
ATOM 8202 O O . THR B 1 432 ? -3.816 12.758 10.094 1 91.25 432 THR B O 1
ATOM 8205 N N . SER B 1 433 ? -4.324 14.734 9.141 1 96.69 433 SER B N 1
ATOM 8206 C CA . SER B 1 433 ? -4.488 14.266 7.77 1 96.69 433 SER B CA 1
ATOM 8207 C C . SER B 1 433 ? -3.992 15.297 6.766 1 96.69 433 SER B C 1
ATOM 8209 O O . SER B 1 433 ? -3.887 16.484 7.086 1 96.69 433 SER B O 1
ATOM 8211 N N . HIS B 1 434 ? -3.67 14.836 5.535 1 98.62 434 HIS B N 1
ATOM 8212 C CA . HIS B 1 434 ? -3.18 15.742 4.504 1 98.62 434 HIS B CA 1
ATOM 8213 C C . HIS B 1 434 ? -3.854 15.469 3.164 1 98.62 434 HIS B C 1
ATOM 8215 O O . HIS B 1 434 ? -4.125 14.312 2.828 1 98.62 434 HIS B O 1
ATOM 8221 N N . VAL B 1 435 ? -4.137 16.531 2.402 1 98.69 435 VAL B N 1
ATOM 8222 C CA . VAL B 1 435 ? -4.711 16.484 1.062 1 98.69 435 VAL B CA 1
ATOM 8223 C C . VAL B 1 435 ? -3.869 17.344 0.109 1 98.69 435 VAL B C 1
ATOM 8225 O O . VAL B 1 435 ? -3.49 18.469 0.44 1 98.69 435 VAL B O 1
ATOM 8228 N N . ALA B 1 436 ? -3.555 16.828 -1.067 1 98.88 436 ALA B N 1
ATOM 8229 C CA . ALA B 1 436 ? -2.869 17.562 -2.129 1 98.88 436 ALA B CA 1
ATOM 8230 C C . ALA B 1 436 ? -3.652 17.484 -3.438 1 98.88 436 ALA B C 1
ATOM 8232 O O . ALA B 1 436 ? -4.191 16.438 -3.787 1 98.88 436 ALA B O 1
ATOM 8233 N N . VAL B 1 437 ? -3.764 18.625 -4.172 1 98.88 437 VAL B N 1
ATOM 8234 C CA . VAL B 1 437 ? -4.473 18.703 -5.445 1 98.88 437 VAL B CA 1
ATOM 8235 C C . VAL B 1 437 ? -3.633 19.469 -6.457 1 98.88 437 VAL B C 1
ATOM 8237 O O . VAL B 1 437 ? -3.131 20.562 -6.16 1 98.88 437 VAL B O 1
ATOM 8240 N N . LEU B 1 438 ? -3.441 18.938 -7.594 1 98.69 438 LEU B N 1
ATOM 8241 C CA . LEU B 1 438 ? -2.93 19.625 -8.781 1 98.69 438 LEU B CA 1
ATOM 8242 C C . LEU B 1 438 ? -3.928 19.547 -9.93 1 98.69 438 LEU B C 1
ATOM 8244 O O . LEU B 1 438 ? -4.238 18.453 -10.414 1 98.69 438 LEU B O 1
ATOM 8248 N N . SER B 1 439 ? -4.445 20.688 -10.336 1 97.75 439 SER B N 1
ATOM 8249 C CA . SER B 1 439 ? -5.434 20.703 -11.406 1 97.75 439 SER B CA 1
ATOM 8250 C C . SER B 1 439 ? -4.766 20.688 -12.781 1 97.75 439 SER B C 1
ATOM 8252 O O . SER B 1 439 ? -3.562 20.938 -12.891 1 97.75 439 SER B O 1
ATOM 8254 N N . GLN B 1 440 ? -5.547 20.5 -13.812 1 92.56 440 GLN B N 1
ATOM 8255 C CA . GLN B 1 440 ? -5.055 20.469 -15.18 1 92.56 440 GLN B CA 1
ATOM 8256 C C . GLN B 1 440 ? -4.594 21.859 -15.633 1 92.56 440 GLN B C 1
ATOM 8258 O O . GLN B 1 440 ? -3.75 21.969 -16.516 1 92.56 440 GLN B O 1
ATOM 8263 N N . THR B 1 441 ? -5.117 22.859 -15 1 93.81 441 THR B N 1
ATOM 8264 C CA . THR B 1 441 ? -4.758 24.234 -15.367 1 93.81 441 THR B CA 1
ATOM 8265 C C . THR B 1 441 ? -3.461 24.641 -14.688 1 93.81 441 THR B C 1
ATOM 8267 O O . THR B 1 441 ? -2.93 25.719 -14.961 1 93.81 441 THR B O 1
ATOM 8270 N N . GLY B 1 442 ? -3.033 23.859 -13.766 1 96.5 442 GLY B N 1
ATOM 8271 C CA . GLY B 1 442 ? -1.763 24.125 -13.109 1 96.5 442 GLY B CA 1
ATOM 8272 C C . GLY B 1 442 ? -1.921 24.688 -11.711 1 96.5 442 GLY B C 1
ATOM 8273 O O . GLY B 1 442 ? -0.942 24.812 -10.969 1 96.5 442 GLY B O 1
ATOM 8274 N N . ASP B 1 443 ? -3.129 25.078 -11.297 1 98.56 443 ASP B N 1
ATOM 8275 C CA . ASP B 1 443 ? -3.367 25.5 -9.914 1 98.56 443 ASP B CA 1
ATOM 8276 C C . ASP B 1 443 ? -3.133 24.344 -8.945 1 98.56 443 ASP B C 1
ATOM 8278 O O . ASP B 1 443 ? -3.365 23.172 -9.289 1 98.56 443 ASP B O 1
ATOM 8282 N N . ALA B 1 444 ? -2.662 24.703 -7.793 1 98.88 444 ALA B N 1
ATOM 8283 C CA . ALA B 1 444 ? -2.332 23.656 -6.836 1 98.88 444 ALA B CA 1
ATOM 8284 C C . ALA B 1 444 ? -2.738 24.062 -5.422 1 98.88 444 ALA B C 1
ATOM 8286 O O . ALA B 1 444 ? -2.77 25.25 -5.09 1 98.88 444 ALA B O 1
ATOM 8287 N N . LEU B 1 445 ? -3.059 23.094 -4.641 1 98.94 445 LEU B N 1
ATOM 8288 C CA . LEU B 1 445 ? -3.402 23.297 -3.236 1 98.94 445 LEU B CA 1
ATOM 8289 C C . LEU B 1 445 ? -2.83 22.188 -2.365 1 98.94 445 LEU B C 1
ATOM 8291 O O . LEU B 1 445 ? -2.965 21 -2.689 1 98.94 445 LEU B O 1
ATOM 8295 N N . SER B 1 446 ? -2.139 22.516 -1.338 1 98.94 446 SER B N 1
ATOM 8296 C CA . SER B 1 446 ? -1.678 21.641 -0.266 1 98.94 446 SER B CA 1
ATOM 8297 C C . SER B 1 446 ? -2.326 22.016 1.065 1 98.94 446 SER B C 1
ATOM 8299 O O . SER B 1 446 ? -2.26 23.156 1.497 1 98.94 446 SER B O 1
ATOM 8301 N N . ALA B 1 447 ? -2.963 21.031 1.753 1 98.94 447 ALA B N 1
ATOM 8302 C CA . ALA B 1 447 ? -3.682 21.312 2.992 1 98.94 447 ALA B CA 1
ATOM 8303 C C . ALA B 1 447 ? -3.441 20.219 4.031 1 98.94 447 ALA B C 1
ATOM 8305 O O . ALA B 1 447 ? -3.502 19.031 3.713 1 98.94 447 ALA B O 1
ATOM 8306 N N . THR B 1 448 ? -3.16 20.609 5.246 1 98.81 448 THR B N 1
ATOM 8307 C CA . THR B 1 448 ? -3.07 19.703 6.383 1 98.81 448 THR B CA 1
ATOM 8308 C C . THR B 1 448 ? -4.102 20.062 7.449 1 98.81 448 THR B C 1
ATOM 8310 O O . THR B 1 448 ? -4.164 21.203 7.895 1 98.81 448 THR B O 1
ATOM 8313 N N . SER B 1 449 ? -4.926 19.094 7.797 1 98.5 449 SER B N 1
ATOM 8314 C CA . SER B 1 449 ? -6.047 19.266 8.719 1 98.5 449 SER B CA 1
ATOM 8315 C C . SER B 1 449 ? -5.918 18.359 9.922 1 98.5 449 SER B C 1
ATOM 8317 O O . SER B 1 449 ? -5.359 17.266 9.82 1 98.5 449 SER B O 1
ATOM 8319 N N . THR B 1 450 ? -6.5 18.844 11.109 1 98.19 450 THR B N 1
ATOM 8320 C CA . THR B 1 450 ? -6.324 18.047 12.312 1 98.19 450 THR B CA 1
ATOM 8321 C C . THR B 1 450 ? -7.426 18.344 13.328 1 98.19 450 THR B C 1
ATOM 8323 O O . THR B 1 450 ? -8.039 19.406 13.297 1 98.19 450 THR B O 1
ATOM 8326 N N . ILE B 1 451 ? -7.648 17.375 14.133 1 98 451 ILE B N 1
ATOM 8327 C CA . ILE B 1 451 ? -8.359 17.594 15.391 1 98 451 ILE B CA 1
ATOM 8328 C C . ILE B 1 451 ? -7.449 17.266 16.562 1 98 451 ILE B C 1
ATOM 8330 O O . ILE B 1 451 ? -7.918 17.062 17.688 1 98 451 ILE B O 1
ATOM 8334 N N . GLU B 1 452 ? -6.129 17.156 16.25 1 95.94 452 GLU B N 1
ATOM 8335 C CA . GLU B 1 452 ? -5 17.062 17.172 1 95.94 452 GLU B CA 1
ATOM 8336 C C . GLU B 1 452 ? -4.75 15.617 17.609 1 95.94 452 GLU B C 1
ATOM 8338 O O . GLU B 1 452 ? -3.965 14.906 16.969 1 95.94 452 GLU B O 1
ATOM 8343 N N . TYR B 1 453 ? -5.551 15.023 18.578 1 96 453 TYR B N 1
ATOM 8344 C CA . TYR B 1 453 ? -5.414 13.617 18.938 1 96 453 TYR B CA 1
ATOM 8345 C C . TYR B 1 453 ? -6.441 12.766 18.203 1 96 453 TYR B C 1
ATOM 8347 O O . TYR B 1 453 ? -7.379 13.289 17.609 1 96 453 TYR B O 1
ATOM 8355 N N . TYR B 1 454 ? -6.195 11.414 18.203 1 96.88 454 TYR B N 1
ATOM 8356 C CA . TYR B 1 454 ? -7.211 10.531 17.641 1 96.88 454 TYR B CA 1
ATOM 8357 C C . TYR B 1 454 ? -8.562 10.758 18.312 1 96.88 454 TYR B C 1
ATOM 8359 O O . TYR B 1 454 ? -8.688 10.633 19.531 1 96.88 454 TYR B O 1
ATOM 8367 N N . LEU B 1 455 ? -9.539 11.133 17.516 1 97.88 455 LEU B N 1
ATOM 8368 C CA . LEU B 1 455 ? -10.914 11.438 17.906 1 97.88 455 LEU B CA 1
ATOM 8369 C C . LEU B 1 455 ? -10.961 12.664 18.812 1 97.88 455 LEU B C 1
ATOM 8371 O O . LEU B 1 455 ? -11.867 12.797 19.641 1 97.88 455 LEU B O 1
ATOM 8375 N N . GLY B 1 456 ? -9.953 13.484 18.797 1 97.25 456 GLY B N 1
ATOM 8376 C CA . GLY B 1 456 ? -9.922 14.797 19.422 1 97.25 456 GLY B CA 1
ATOM 8377 C C . GLY B 1 456 ? -10.047 14.734 20.938 1 97.25 456 GLY B C 1
ATOM 8378 O O . GLY B 1 456 ? -9.305 14 21.594 1 97.25 456 GLY B O 1
ATOM 8379 N N . SER B 1 457 ? -11.008 15.492 21.5 1 97.56 457 SER B N 1
ATOM 8380 C CA . SER B 1 457 ? -11.25 15.57 22.938 1 97.56 457 SER B CA 1
ATOM 8381 C C . SER B 1 457 ? -12.078 14.383 23.422 1 97.56 457 SER B C 1
ATOM 8383 O O . SER B 1 457 ? -12.328 14.242 24.625 1 97.56 457 SER B O 1
ATOM 8385 N N . LEU B 1 458 ? -12.539 13.586 22.5 1 97.12 458 LEU B N 1
ATOM 8386 C CA . LEU B 1 458 ? -13.469 12.477 22.734 1 97.12 458 LEU B CA 1
ATOM 8387 C C . LEU B 1 458 ? -14.867 12.992 23.062 1 97.12 458 LEU B C 1
ATOM 8389 O O . LEU B 1 458 ? -15.75 12.211 23.406 1 97.12 458 LEU B O 1
ATOM 8393 N N . PHE B 1 459 ? -15.062 14.281 22.984 1 97.25 459 PHE B N 1
ATOM 8394 C CA . PHE B 1 459 ? -16.391 14.883 23.109 1 97.25 459 PHE B CA 1
ATOM 8395 C C . PHE B 1 459 ? -17.031 15.078 21.75 1 97.25 459 PHE B C 1
ATOM 8397 O O . PHE B 1 459 ? -16.531 15.828 20.922 1 97.25 459 PHE B O 1
ATOM 8404 N N . MET B 1 460 ? -18.094 14.359 21.516 1 97.69 460 MET B N 1
ATOM 8405 C CA . MET B 1 460 ? -18.875 14.523 20.297 1 97.69 460 MET B CA 1
ATOM 8406 C C . MET B 1 460 ? -20.219 15.188 20.594 1 97.69 460 MET B C 1
ATOM 8408 O O . MET B 1 460 ? -20.906 14.805 21.547 1 97.69 460 MET B O 1
ATOM 8412 N N . SER B 1 461 ? -20.594 16.141 19.844 1 97.81 461 SER B N 1
ATOM 8413 C CA . SER B 1 461 ? -21.828 16.875 20.062 1 97.81 461 SER B CA 1
ATOM 8414 C C . SER B 1 461 ? -23.047 15.961 19.859 1 97.81 461 SER B C 1
ATOM 8416 O O . SER B 1 461 ? -23.125 15.25 18.844 1 97.81 461 SER B O 1
ATOM 8418 N N . ASN B 1 462 ? -23.953 16.062 20.75 1 94.06 462 ASN B N 1
ATOM 8419 C CA . ASN B 1 462 ? -25.203 15.305 20.641 1 94.06 462 ASN B CA 1
ATOM 8420 C C . ASN B 1 462 ? -26.172 15.969 19.672 1 94.06 462 ASN B C 1
ATOM 8422 O O . ASN B 1 462 ? -27.125 15.336 19.203 1 94.06 462 ASN B O 1
ATOM 8426 N N . LYS B 1 463 ? -25.906 17.156 19.406 1 95.81 463 LYS B N 1
ATOM 8427 C CA . LYS B 1 463 ? -26.781 17.906 18.531 1 95.81 463 LYS B CA 1
ATOM 8428 C C . LYS B 1 463 ? -26.297 17.875 17.078 1 95.81 463 LYS B C 1
ATOM 8430 O O . LYS B 1 463 ? -27.094 17.781 16.156 1 95.81 463 LYS B O 1
ATOM 8435 N N . THR B 1 464 ? -25.031 18.031 16.938 1 98.38 464 THR B N 1
ATOM 8436 C CA . THR B 1 464 ? -24.5 18.234 15.594 1 98.38 464 THR B CA 1
ATOM 8437 C C . THR B 1 464 ? -23.75 17 15.109 1 98.38 464 THR B C 1
ATOM 8439 O O . THR B 1 464 ? -23.5 16.859 13.914 1 98.38 464 THR B O 1
ATOM 8442 N N . GLY B 1 465 ? -23.281 16.125 15.945 1 98.5 465 GLY B N 1
ATOM 8443 C CA . GLY B 1 465 ? -22.469 14.984 15.578 1 98.5 465 GLY B CA 1
ATOM 8444 C C . GLY B 1 465 ? -21.016 15.344 15.344 1 98.5 465 GLY B C 1
ATOM 8445 O O . GLY B 1 465 ? -20.203 14.492 14.953 1 98.5 465 GLY B O 1
ATOM 8446 N N . ILE B 1 466 ? -20.562 16.594 15.602 1 98.81 466 ILE B N 1
ATOM 8447 C CA . ILE B 1 466 ? -19.188 17.031 15.438 1 98.81 466 ILE B CA 1
ATOM 8448 C C . ILE B 1 466 ? -18.312 16.438 16.531 1 98.81 466 ILE B C 1
ATOM 8450 O O . ILE B 1 466 ? -18.672 16.484 17.719 1 98.81 466 ILE B O 1
ATOM 8454 N N . ILE B 1 467 ? -17.203 15.828 16.094 1 98.62 467 ILE B N 1
ATOM 8455 C CA . ILE B 1 467 ? -16.156 15.492 17.062 1 98.62 467 ILE B CA 1
ATOM 8456 C C . ILE B 1 467 ? -15.25 16.703 17.281 1 98.62 467 ILE B C 1
ATOM 8458 O O . ILE B 1 467 ? -14.57 17.156 16.344 1 98.62 467 ILE B O 1
ATOM 8462 N N . TRP B 1 468 ? -15.211 17.172 18.5 1 98.56 468 TRP B N 1
ATOM 8463 C CA . TRP B 1 468 ? -14.5 18.406 18.781 1 98.56 468 TRP B CA 1
ATOM 8464 C C . TRP B 1 468 ? -13.008 18.141 19 1 98.56 468 TRP B C 1
ATOM 8466 O O . TRP B 1 468 ? -12.625 17.094 19.531 1 98.56 468 TRP B O 1
ATOM 8476 N N . ASN B 1 469 ? -12.203 19.125 18.703 1 98.38 469 ASN B N 1
ATOM 8477 C CA . ASN B 1 469 ? -10.758 19.047 18.844 1 98.38 469 ASN B CA 1
ATOM 8478 C C . ASN B 1 469 ? -10.336 19.109 20.312 1 98.38 469 ASN B C 1
ATOM 8480 O O . ASN B 1 469 ? -11.172 19.328 21.188 1 98.38 469 ASN B O 1
ATOM 8484 N N . ASN B 1 470 ? -9.039 18.828 20.547 1 97.94 470 ASN B N 1
ATOM 8485 C CA . ASN B 1 470 ? -8.406 19.141 21.828 1 97.94 470 ASN B CA 1
ATOM 8486 C C . ASN B 1 470 ? -7.148 20 21.625 1 97.94 470 ASN B C 1
ATOM 8488 O O . ASN B 1 470 ? -6.109 19.719 22.234 1 97.94 470 ASN B O 1
ATOM 8492 N N . GLU B 1 471 ? -7.305 20.984 20.844 1 97.5 471 GLU B N 1
ATOM 8493 C CA . GLU B 1 471 ? -6.184 21.766 20.328 1 97.5 471 GLU B CA 1
ATOM 8494 C C . GLU B 1 471 ? -5.574 22.641 21.422 1 97.5 471 GLU B C 1
ATOM 8496 O O . GLU B 1 471 ? -4.461 23.141 21.266 1 97.5 471 GLU B O 1
ATOM 8501 N N . MET B 1 472 ? -6.258 22.906 22.531 1 96.75 472 MET B N 1
ATOM 8502 C CA . MET B 1 472 ? -5.645 23.641 23.641 1 96.75 472 MET B CA 1
ATOM 8503 C C . MET B 1 472 ? -4.371 22.953 24.109 1 96.75 472 MET B C 1
ATOM 8505 O O . MET B 1 472 ? -3.49 23.594 24.688 1 96.75 472 MET B O 1
ATOM 8509 N N . CYS B 1 473 ? -4.301 21.719 23.797 1 94.69 473 CYS B N 1
ATOM 8510 C CA . CYS B 1 473 ? -3.17 20.922 24.25 1 94.69 473 CYS B CA 1
ATOM 8511 C C . CYS B 1 473 ? -1.912 21.25 23.453 1 94.69 473 CYS B C 1
ATOM 8513 O O . CYS B 1 473 ? -0.805 20.891 23.859 1 94.69 473 CYS B O 1
ATOM 8515 N N . ASP B 1 474 ? -1.991 21.938 22.484 1 94.25 474 ASP B N 1
ATOM 8516 C CA . ASP B 1 474 ? -0.829 22.344 21.703 1 94.25 474 ASP B CA 1
ATOM 8517 C C . ASP B 1 474 ? -0.156 23.578 22.297 1 94.25 474 ASP B C 1
ATOM 8519 O O . ASP B 1 474 ? 0.969 23.922 21.938 1 94.25 474 ASP B O 1
ATOM 8523 N N . PHE B 1 475 ? -0.837 24.25 23.203 1 94.75 475 PHE B N 1
ATOM 8524 C CA . PHE B 1 475 ? -0.198 25.312 23.953 1 94.75 475 PHE B CA 1
ATOM 8525 C C . PHE B 1 475 ? 0.748 24.75 25 1 94.75 475 PHE B C 1
ATOM 8527 O O . PHE B 1 475 ? 0.629 23.578 25.375 1 94.75 475 PHE B O 1
ATOM 8534 N N . THR B 1 476 ? 1.726 25.562 25.375 1 92 476 THR B N 1
ATOM 8535 C CA . THR B 1 476 ? 2.426 25.25 26.609 1 92 476 THR B CA 1
ATOM 8536 C C . THR B 1 476 ? 1.529 25.516 27.812 1 92 476 THR B C 1
ATOM 8538 O O . THR B 1 476 ? 1.421 26.656 28.281 1 92 476 THR B O 1
ATOM 8541 N N . LEU B 1 477 ? 0.982 24.438 28.359 1 91.25 477 LEU B N 1
ATOM 8542 C CA . LEU B 1 477 ? 0.008 24.562 29.438 1 91.25 477 LEU B CA 1
ATOM 8543 C C . LEU B 1 477 ? 0.701 24.578 30.797 1 91.25 477 LEU B C 1
ATOM 8545 O O . LEU B 1 477 ? 1.663 23.844 31.016 1 91.25 477 LEU B O 1
ATOM 8549 N N . LYS B 1 478 ? 0.221 25.438 31.641 1 90.12 478 LYS B N 1
ATOM 8550 C CA . LYS B 1 478 ? 0.659 25.453 33.031 1 90.12 478 LYS B CA 1
ATOM 8551 C C . LYS B 1 478 ? 0.005 24.328 33.812 1 90.12 478 LYS B C 1
ATOM 8553 O O . LYS B 1 478 ? -1.117 24.469 34.312 1 90.12 478 LYS B O 1
ATOM 8558 N N . ARG B 1 479 ? 0.782 23.312 34.031 1 91.31 479 ARG B N 1
ATOM 8559 C CA . ARG B 1 479 ? 0.233 22.125 34.656 1 91.31 479 ARG B CA 1
ATOM 8560 C C . ARG B 1 479 ? 0.552 22.125 36.156 1 91.31 479 ARG B C 1
ATOM 8562 O O . ARG B 1 479 ? -0.066 21.391 36.938 1 91.31 479 ARG B O 1
ATOM 8569 N N . THR B 1 480 ? 1.562 22.906 36.5 1 91.5 480 THR B N 1
ATOM 8570 C CA . THR B 1 480 ? 1.944 23.141 37.875 1 91.5 480 THR B CA 1
ATOM 8571 C C . THR B 1 480 ? 1.917 24.625 38.219 1 91.5 480 THR B C 1
ATOM 8573 O O . THR B 1 480 ? 1.546 25.438 37.344 1 91.5 480 THR B O 1
ATOM 8576 N N . ASN B 1 481 ? 2.373 24.906 39.375 1 90 481 ASN B N 1
ATOM 8577 C CA . ASN B 1 481 ? 2.365 26.312 39.781 1 90 481 ASN B CA 1
ATOM 8578 C C . ASN B 1 481 ? 3.553 27.062 39.188 1 90 481 ASN B C 1
ATOM 8580 O O . ASN B 1 481 ? 3.602 28.297 39.25 1 90 481 ASN B O 1
ATOM 8584 N N . GLU B 1 482 ? 4.336 26.453 38.562 1 88.12 482 GLU B N 1
ATOM 8585 C CA . GLU B 1 482 ? 5.496 27.078 37.938 1 88.12 482 GLU B CA 1
ATOM 8586 C C . GLU B 1 482 ? 5.125 27.75 36.625 1 88.12 482 GLU B C 1
ATOM 8588 O O . GLU B 1 482 ? 4.301 27.219 35.875 1 88.12 482 GLU B O 1
ATOM 8593 N N . GLU B 1 483 ? 5.801 28.828 36.469 1 85.69 483 GLU B N 1
ATOM 8594 C CA . GLU B 1 483 ? 5.527 29.562 35.219 1 85.69 483 GLU B CA 1
ATOM 8595 C C . GLU B 1 483 ? 6.129 28.828 34 1 85.69 483 GLU B C 1
ATOM 8597 O O . GLU B 1 483 ? 7.113 28.109 34.156 1 85.69 483 GLU B O 1
ATOM 8602 N N . VAL B 1 484 ? 5.484 29.078 32.875 1 84.12 484 VAL B N 1
ATOM 8603 C CA . VAL B 1 484 ? 5.945 28.469 31.625 1 84.12 484 VAL B CA 1
ATOM 8604 C C . VAL B 1 484 ? 6.375 29.547 30.641 1 84.12 484 VAL B C 1
ATOM 8606 O O . VAL B 1 484 ? 5.992 30.719 30.797 1 84.12 484 VAL B O 1
ATOM 8609 N N . PRO B 1 485 ? 7.184 29.141 29.609 1 81.94 485 PRO B N 1
ATOM 8610 C CA . PRO B 1 485 ? 7.57 30.141 28.609 1 81.94 485 PRO B CA 1
ATOM 8611 C C . PRO B 1 485 ? 6.367 30.797 27.938 1 81.94 485 PRO B C 1
ATOM 8613 O O . PRO B 1 485 ? 5.395 30.109 27.609 1 81.94 485 PRO B O 1
ATOM 8616 N N . GLU B 1 486 ? 6.531 32 27.672 1 80.5 486 GLU B N 1
ATOM 8617 C CA . GLU B 1 486 ? 5.379 32.812 27.297 1 80.5 486 GLU B CA 1
ATOM 8618 C C . GLU B 1 486 ? 5.039 32.656 25.812 1 80.5 486 GLU B C 1
ATOM 8620 O O . GLU B 1 486 ? 3.877 32.781 25.422 1 80.5 486 GLU B O 1
ATOM 8625 N N . VAL B 1 487 ? 5.98 32.375 25.031 1 92.19 487 VAL B N 1
ATOM 8626 C CA . VAL B 1 487 ? 5.805 32.562 23.594 1 92.19 487 VAL B CA 1
ATOM 8627 C C . VAL B 1 487 ? 4.645 31.703 23.109 1 92.19 487 VAL B C 1
ATOM 8629 O O . VAL B 1 487 ? 3.857 32.125 22.266 1 92.19 487 VAL B O 1
ATOM 8632 N N . ASN B 1 488 ? 4.449 30.5 23.609 1 94.44 488 ASN B N 1
ATOM 8633 C CA . ASN B 1 488 ? 3.344 29.625 23.219 1 94.44 488 ASN B CA 1
ATOM 8634 C C . ASN B 1 488 ? 2.426 29.312 24.406 1 94.44 488 ASN B C 1
ATOM 8636 O O . ASN B 1 488 ? 1.786 28.266 24.438 1 94.44 488 ASN B O 1
ATOM 8640 N N . SER B 1 489 ? 2.363 30.141 25.391 1 93.69 489 SER B N 1
ATOM 8641 C CA . SER B 1 489 ? 1.413 30.016 26.484 1 93.69 489 SER B CA 1
ATOM 8642 C C . SER B 1 489 ? 0.011 30.438 26.062 1 93.69 489 SER B C 1
ATOM 8644 O O . SER B 1 489 ? -0.157 31.094 25.047 1 93.69 489 SER B O 1
ATOM 8646 N N . VAL B 1 490 ? -0.949 30.109 26.859 1 94.81 490 VAL B N 1
ATOM 8647 C CA . VAL B 1 490 ? -2.342 30.344 26.5 1 94.81 490 VAL B CA 1
ATOM 8648 C C . VAL B 1 490 ? -2.699 31.812 26.734 1 94.81 490 VAL B C 1
ATOM 8650 O O . VAL B 1 490 ? -2.324 32.406 27.75 1 94.81 490 VAL B O 1
ATOM 8653 N N . LYS B 1 491 ? -3.311 32.438 25.797 1 95.19 491 LYS B N 1
ATOM 8654 C CA . LYS B 1 491 ? -3.969 33.75 25.891 1 95.19 491 LYS B CA 1
ATOM 8655 C C . LYS B 1 491 ? -5.289 33.75 25.141 1 95.19 491 LYS B C 1
ATOM 8657 O O . LYS B 1 491 ? -5.434 33.062 24.125 1 95.19 491 LYS B O 1
ATOM 8662 N N . PRO B 1 492 ? -6.25 34.5 25.688 1 96.62 492 PRO B N 1
ATOM 8663 C CA . PRO B 1 492 ? -7.52 34.594 24.953 1 96.62 492 PRO B CA 1
ATOM 8664 C C . PRO B 1 492 ? -7.332 34.969 23.484 1 96.62 492 PRO B C 1
ATOM 8666 O O . PRO B 1 492 ? -6.715 36 23.188 1 96.62 492 PRO B O 1
ATOM 8669 N N . GLY B 1 493 ? -7.859 34.125 22.609 1 97.12 493 GLY B N 1
ATOM 8670 C CA . GLY B 1 493 ? -7.852 34.438 21.188 1 97.12 493 GLY B CA 1
ATOM 8671 C C . GLY B 1 493 ? -6.598 33.938 20.484 1 97.12 493 GLY B C 1
ATOM 8672 O O . GLY B 1 493 ? -6.547 33.906 19.25 1 97.12 493 GLY B O 1
ATOM 8673 N N . LYS B 1 494 ? -5.609 33.594 21.219 1 97 494 LYS B N 1
ATOM 8674 C CA . LYS B 1 494 ? -4.324 33.188 20.672 1 97 494 LYS B CA 1
ATOM 8675 C C . LYS B 1 494 ? -4.434 31.812 19.984 1 97 494 LYS B C 1
ATOM 8677 O O . LYS B 1 494 ? -5.32 31.031 20.297 1 97 494 LYS B O 1
ATOM 8682 N N . GLN B 1 495 ? -3.617 31.562 18.922 1 98.12 495 GLN B N 1
ATOM 8683 C CA . GLN B 1 495 ? -3.535 30.281 18.234 1 98.12 495 GLN B CA 1
ATOM 8684 C C . GLN B 1 495 ? -2.281 29.516 18.641 1 98.12 495 GLN B C 1
ATOM 8686 O O . GLN B 1 495 ? -1.196 30.094 18.734 1 98.12 495 GLN B O 1
ATOM 8691 N N . PRO B 1 496 ? -2.4 28.25 18.953 1 96.88 496 PRO B N 1
ATOM 8692 C CA . PRO B 1 496 ? -1.235 27.484 19.406 1 96.88 496 PRO B CA 1
ATOM 8693 C C . PRO B 1 496 ? -0.288 27.125 18.266 1 96.88 496 PRO B C 1
ATOM 8695 O O . PRO B 1 496 ? -0.718 27.016 17.109 1 96.88 496 PRO B O 1
ATOM 8698 N N . LEU B 1 497 ? 0.971 26.891 18.578 1 96.25 497 LEU B N 1
ATOM 8699 C CA . LEU B 1 497 ? 2 26.469 17.641 1 96.25 497 LEU B CA 1
ATOM 8700 C C . LEU B 1 497 ? 1.676 25.094 17.062 1 96.25 497 LEU B C 1
ATOM 8702 O O . LEU B 1 497 ? 1.167 24.219 17.781 1 96.25 497 LEU B O 1
ATOM 8706 N N . SER B 1 498 ? 1.983 24.875 15.758 1 96.38 498 SER B N 1
ATOM 8707 C CA . SER B 1 498 ? 1.739 23.609 15.07 1 96.38 498 SER B CA 1
ATOM 8708 C C . SER B 1 498 ? 2.963 23.172 14.266 1 96.38 498 SER B C 1
ATOM 8710 O O . SER B 1 498 ? 3.785 24 13.875 1 96.38 498 SER B O 1
ATOM 8712 N N . SER B 1 499 ? 3.08 21.859 14.062 1 95.56 499 SER B N 1
ATOM 8713 C CA . SER B 1 499 ? 4.129 21.312 13.211 1 95.56 499 SER B CA 1
ATOM 8714 C C . SER B 1 499 ? 3.631 21.109 11.781 1 95.56 499 SER B C 1
ATOM 8716 O O . SER B 1 499 ? 4.414 20.766 10.891 1 95.56 499 SER B O 1
ATOM 8718 N N . MET B 1 500 ? 2.35 21.281 11.492 1 98.06 500 MET B N 1
ATOM 8719 C CA . MET B 1 500 ? 1.807 21.125 10.141 1 98.06 500 MET B CA 1
ATOM 8720 C C . MET B 1 500 ? 2.506 22.062 9.164 1 98.06 500 MET B C 1
ATOM 8722 O O . MET B 1 500 ? 2.693 23.25 9.453 1 98.06 500 MET B O 1
ATOM 8726 N N . ALA B 1 501 ? 2.926 21.531 8.055 1 98.5 501 ALA B N 1
ATOM 8727 C CA . ALA B 1 501 ? 3.693 22.312 7.09 1 98.5 501 ALA B CA 1
ATOM 8728 C C . ALA B 1 501 ? 3.33 21.938 5.656 1 98.5 501 ALA B C 1
ATOM 8730 O O . ALA B 1 501 ? 4.195 21.516 4.879 1 98.5 501 ALA B O 1
ATOM 8731 N N . PRO B 1 502 ? 2.074 22.141 5.246 1 98.88 502 PRO B N 1
ATOM 8732 C CA . PRO B 1 502 ? 1.787 21.953 3.822 1 98.88 502 PRO B CA 1
ATOM 8733 C C . PRO B 1 502 ? 2.66 22.828 2.93 1 98.88 502 PRO B C 1
ATOM 8735 O O . PRO B 1 502 ? 2.947 23.984 3.279 1 98.88 502 PRO B O 1
ATOM 8738 N N . VAL B 1 503 ? 3.051 22.297 1.717 1 98.94 503 VAL B N 1
ATOM 8739 C CA . VAL B 1 503 ? 4.039 23.047 0.95 1 98.94 503 VAL B CA 1
ATOM 8740 C C . VAL B 1 503 ? 3.834 22.797 -0.543 1 98.94 503 VAL B C 1
ATOM 8742 O O . VAL B 1 503 ? 3.354 21.734 -0.941 1 98.94 503 VAL B O 1
ATOM 8745 N N . ILE B 1 504 ? 4.137 23.797 -1.348 1 98.94 504 ILE B N 1
ATOM 8746 C CA . ILE B 1 504 ? 4.188 23.734 -2.805 1 98.94 504 ILE B CA 1
ATOM 8747 C C . ILE B 1 504 ? 5.543 24.25 -3.293 1 98.94 504 ILE B C 1
ATOM 8749 O O . ILE B 1 504 ? 5.977 25.344 -2.898 1 98.94 504 ILE B O 1
ATOM 8753 N N . PHE B 1 505 ? 6.215 23.484 -4.125 1 98.88 505 PHE B N 1
ATOM 8754 C CA . PHE B 1 505 ? 7.438 23.906 -4.797 1 98.88 505 PHE B CA 1
ATOM 8755 C C . PHE B 1 505 ? 7.164 24.234 -6.258 1 98.88 505 PHE B C 1
ATOM 8757 O O . PHE B 1 505 ? 6.617 23.422 -7 1 98.88 505 PHE B O 1
ATOM 8764 N N . VAL B 1 506 ? 7.613 25.422 -6.645 1 98.69 506 VAL B N 1
ATOM 8765 C CA . VAL B 1 506 ? 7.41 25.891 -8.016 1 98.69 506 VAL B CA 1
ATOM 8766 C C . VAL B 1 506 ? 8.758 26.062 -8.703 1 98.69 506 VAL B C 1
ATOM 8768 O O . VAL B 1 506 ? 9.688 26.625 -8.133 1 98.69 506 VAL B O 1
ATOM 8771 N N . ASP B 1 507 ? 8.828 25.547 -9.898 1 97.31 507 ASP B N 1
ATOM 8772 C CA . ASP B 1 507 ? 10.039 25.734 -10.695 1 97.31 507 ASP B CA 1
ATOM 8773 C C . ASP B 1 507 ? 10.18 27.188 -11.141 1 97.31 507 ASP B C 1
ATOM 8775 O O . ASP B 1 507 ? 9.281 27.734 -11.789 1 97.31 507 ASP B O 1
ATOM 8779 N N . ASN B 1 508 ? 11.32 27.797 -10.914 1 96.69 508 ASN B N 1
ATOM 8780 C CA . ASN B 1 508 ? 11.484 29.219 -11.148 1 96.69 508 ASN B CA 1
ATOM 8781 C C . ASN B 1 508 ? 11.562 29.547 -12.633 1 96.69 508 ASN B C 1
ATOM 8783 O O . ASN B 1 508 ? 11.195 30.641 -13.055 1 96.69 508 ASN B O 1
ATOM 8787 N N . GLN B 1 509 ? 12.008 28.672 -13.414 1 94.44 509 GLN B N 1
ATOM 8788 C CA . GLN B 1 509 ? 12.164 28.938 -14.844 1 94.44 509 GLN B CA 1
ATOM 8789 C C . GLN B 1 509 ? 10.828 28.844 -15.562 1 94.44 509 GLN B C 1
ATOM 8791 O O . GLN B 1 509 ? 10.484 29.719 -16.359 1 94.44 509 GLN B O 1
ATOM 8796 N N . SER B 1 510 ? 10.078 27.828 -15.281 1 92.81 510 SER B N 1
ATOM 8797 C CA . SER B 1 510 ? 8.844 27.578 -16.031 1 92.81 510 SER B CA 1
ATOM 8798 C C . SER B 1 510 ? 7.641 28.203 -15.328 1 92.81 510 SER B C 1
ATOM 8800 O O . SER B 1 510 ? 6.602 28.422 -15.953 1 92.81 510 SER B O 1
ATOM 8802 N N . GLY B 1 511 ? 7.789 28.406 -14 1 95.88 511 GLY B N 1
ATOM 8803 C CA . GLY B 1 511 ? 6.648 28.859 -13.219 1 95.88 511 GLY B CA 1
ATOM 8804 C C . GLY B 1 511 ? 5.641 27.75 -12.945 1 95.88 511 GLY B C 1
ATOM 8805 O O . GLY B 1 511 ? 4.527 28.016 -12.492 1 95.88 511 GLY B O 1
ATOM 8806 N N . LYS B 1 512 ? 5.965 26.531 -13.258 1 96.38 512 LYS B N 1
ATOM 8807 C CA . LYS B 1 512 ? 5.066 25.391 -13.062 1 96.38 512 LYS B CA 1
ATOM 8808 C C . LYS B 1 512 ? 5.352 24.688 -11.734 1 96.38 512 LYS B C 1
ATOM 8810 O O . LYS B 1 512 ? 6.496 24.641 -11.281 1 96.38 512 LYS B O 1
ATOM 8815 N N . VAL B 1 513 ? 4.285 24.172 -11.188 1 98.25 513 VAL B N 1
ATOM 8816 C CA . VAL B 1 513 ? 4.418 23.406 -9.953 1 98.25 513 VAL B CA 1
ATOM 8817 C C . VAL B 1 513 ? 5.281 22.172 -10.195 1 98.25 513 VAL B C 1
ATOM 8819 O O . VAL B 1 513 ? 5.066 21.438 -11.164 1 98.25 513 VAL B O 1
ATOM 8822 N N . ARG B 1 514 ? 6.242 21.969 -9.328 1 98.06 514 ARG B N 1
ATOM 8823 C CA . ARG B 1 514 ? 7.16 20.828 -9.43 1 98.06 514 ARG B CA 1
ATOM 8824 C C . ARG B 1 514 ? 6.805 19.75 -8.422 1 98.06 514 ARG B C 1
ATOM 8826 O O . ARG B 1 514 ? 6.996 18.562 -8.688 1 98.06 514 ARG B O 1
ATOM 8833 N N . LEU B 1 515 ? 6.418 20.125 -7.25 1 98.69 515 LEU B N 1
ATOM 8834 C CA . LEU B 1 515 ? 6.145 19.219 -6.148 1 98.69 515 LEU B CA 1
ATOM 8835 C C . LEU B 1 515 ? 5.176 19.844 -5.152 1 98.69 515 LEU B C 1
ATOM 8837 O O . LEU B 1 515 ? 5.285 21.031 -4.832 1 98.69 515 LEU B O 1
ATOM 8841 N N . LEU B 1 516 ? 4.227 19.172 -4.652 1 98.69 516 LEU B N 1
ATOM 8842 C CA . LEU B 1 516 ? 3.469 19.547 -3.467 1 98.69 516 LEU B CA 1
ATOM 8843 C C . LEU B 1 516 ? 3.262 18.359 -2.547 1 98.69 516 LEU B C 1
ATOM 8845 O O . LEU B 1 516 ? 3.07 17.234 -3.016 1 98.69 516 LEU B O 1
ATOM 8849 N N . THR B 1 517 ? 3.412 18.547 -1.259 1 98.75 517 THR B N 1
ATOM 8850 C CA . THR B 1 517 ? 3.348 17.469 -0.284 1 98.75 517 THR B CA 1
ATOM 8851 C C . THR B 1 517 ? 3.035 18.016 1.107 1 98.75 517 THR B C 1
ATOM 8853 O O . THR B 1 517 ? 2.979 19.219 1.307 1 98.75 517 THR B O 1
ATOM 8856 N N . GLY B 1 518 ? 2.758 17.219 2.035 1 98.69 518 GLY B N 1
ATOM 8857 C CA . GLY B 1 518 ? 2.514 17.359 3.463 1 98.69 518 GLY B CA 1
ATOM 8858 C C . GLY B 1 518 ? 2.434 16.031 4.191 1 98.69 518 GLY B C 1
ATOM 8859 O O . GLY B 1 518 ? 2.539 14.977 3.57 1 98.69 518 GLY B O 1
ATOM 8860 N N . ALA B 1 519 ? 2.258 16.188 5.496 1 98.25 519 ALA B N 1
ATOM 8861 C CA . ALA B 1 519 ? 2.275 14.945 6.277 1 98.25 519 ALA B CA 1
ATOM 8862 C C . ALA B 1 519 ? 1.428 15.094 7.539 1 98.25 519 ALA B C 1
ATOM 8864 O O . ALA B 1 519 ? 0.974 16.188 7.871 1 98.25 519 ALA B O 1
ATOM 8865 N N . ALA B 1 520 ? 1.198 13.969 8.195 1 96.31 520 ALA B N 1
ATOM 8866 C CA . ALA B 1 520 ? 0.493 13.836 9.469 1 96.31 520 ALA B CA 1
ATOM 8867 C C . ALA B 1 520 ? 1.305 13.016 10.469 1 96.31 520 ALA B C 1
ATOM 8869 O O . ALA B 1 520 ? 1.71 11.891 10.172 1 96.31 520 ALA B O 1
ATOM 8870 N N . GLY B 1 521 ? 1.631 13.555 11.625 1 92.88 521 GLY B N 1
ATOM 8871 C CA . GLY B 1 521 ? 2.436 12.805 12.586 1 92.88 521 GLY B CA 1
ATOM 8872 C C . GLY B 1 521 ? 3.004 13.672 13.688 1 92.88 521 GLY B C 1
ATOM 8873 O O . GLY B 1 521 ? 4.137 13.461 14.133 1 92.88 521 GLY B O 1
ATOM 8874 N N . GLY B 1 522 ? 2.332 14.703 14.117 1 90.31 522 GLY B N 1
ATOM 8875 C CA . GLY B 1 522 ? 2.779 15.539 15.211 1 90.31 522 GLY B CA 1
ATOM 8876 C C . GLY B 1 522 ? 4.059 16.297 14.906 1 90.31 522 GLY B C 1
ATOM 8877 O O . GLY B 1 522 ? 4.184 16.906 13.844 1 90.31 522 GLY B O 1
ATOM 8878 N N . THR B 1 523 ? 4.965 16.25 15.852 1 89.56 523 THR B N 1
ATOM 8879 C CA . THR B 1 523 ? 6.191 17.031 15.727 1 89.56 523 THR B CA 1
ATOM 8880 C C . THR B 1 523 ? 7.055 16.5 14.586 1 89.56 523 THR B C 1
ATOM 8882 O O . THR B 1 523 ? 7.977 17.188 14.133 1 89.56 523 THR B O 1
ATOM 8885 N N . ARG B 1 524 ? 6.73 15.383 14.086 1 94.81 524 ARG B N 1
ATOM 8886 C CA . ARG B 1 524 ? 7.539 14.727 13.062 1 94.81 524 ARG B CA 1
ATOM 8887 C C . ARG B 1 524 ? 7.082 15.125 11.664 1 94.81 524 ARG B C 1
ATOM 8889 O O . ARG B 1 524 ? 7.715 14.758 10.672 1 94.81 524 ARG B O 1
ATOM 8896 N N . ILE B 1 525 ? 6.062 15.906 11.539 1 96.81 525 ILE B N 1
ATOM 8897 C CA . ILE B 1 525 ? 5.492 16.297 10.258 1 96.81 525 ILE B CA 1
ATOM 8898 C C . ILE B 1 525 ? 6.535 17.062 9.445 1 96.81 525 ILE B C 1
ATOM 8900 O O . ILE B 1 525 ? 6.816 16.703 8.297 1 96.81 525 ILE B O 1
ATOM 8904 N N . THR B 1 526 ? 7.125 18.047 10.078 1 97.19 526 THR B N 1
ATOM 8905 C CA . THR B 1 526 ? 8 18.969 9.359 1 97.19 526 THR B CA 1
ATOM 8906 C C . THR B 1 526 ? 9.234 18.25 8.836 1 97.19 526 THR B C 1
ATOM 8908 O O . THR B 1 526 ? 9.633 18.438 7.684 1 97.19 526 THR B O 1
ATOM 8911 N N . THR B 1 527 ? 9.828 17.438 9.664 1 97.5 527 THR B N 1
ATOM 8912 C CA . THR B 1 527 ? 11.008 16.688 9.242 1 97.5 527 THR B CA 1
ATOM 8913 C C . THR B 1 527 ? 10.656 15.688 8.141 1 97.5 527 THR B C 1
ATOM 8915 O O . THR B 1 527 ? 11.445 15.477 7.223 1 97.5 527 THR B O 1
ATOM 8918 N N . THR B 1 528 ? 9.523 15.055 8.227 1 98.19 528 THR B N 1
ATOM 8919 C CA . THR B 1 528 ? 9.078 14.133 7.195 1 98.19 528 THR B CA 1
ATOM 8920 C C . THR B 1 528 ? 8.906 14.852 5.859 1 98.19 528 THR B C 1
ATOM 8922 O O . THR B 1 528 ? 9.367 14.367 4.824 1 98.19 528 THR B O 1
ATOM 8925 N N . VAL B 1 529 ? 8.297 15.984 5.867 1 98.81 529 VAL B N 1
ATOM 8926 C CA . VAL B 1 529 ? 8.086 16.766 4.656 1 98.81 529 VAL B CA 1
ATOM 8927 C C . VAL B 1 529 ? 9.43 17.172 4.059 1 98.81 529 VAL B C 1
ATOM 8929 O O . VAL B 1 529 ? 9.625 17.094 2.844 1 98.81 529 VAL B O 1
ATOM 8932 N N . ALA B 1 530 ? 10.352 17.562 4.875 1 98.81 530 ALA B N 1
ATOM 8933 C CA . ALA B 1 530 ? 11.672 17.969 4.41 1 98.81 530 ALA B CA 1
ATOM 8934 C C . ALA B 1 530 ? 12.406 16.797 3.758 1 98.81 530 ALA B C 1
ATOM 8936 O O . ALA B 1 530 ? 13.07 16.969 2.732 1 98.81 530 ALA B O 1
ATOM 8937 N N . GLN B 1 531 ? 12.336 15.664 4.41 1 98.69 531 GLN B N 1
ATOM 8938 C CA . GLN B 1 531 ? 13 14.484 3.871 1 98.69 531 GLN B CA 1
ATOM 8939 C C . GLN B 1 531 ? 12.43 14.109 2.504 1 98.69 531 GLN B C 1
ATOM 8941 O O . GLN B 1 531 ? 13.18 13.812 1.574 1 98.69 531 GLN B O 1
ATOM 8946 N N . ILE B 1 532 ? 11.148 14.125 2.316 1 98.75 532 ILE B N 1
ATOM 8947 C CA . ILE B 1 532 ? 10.508 13.789 1.052 1 98.75 532 ILE B CA 1
ATOM 8948 C C . ILE B 1 532 ? 10.898 14.812 -0.015 1 98.75 532 ILE B C 1
ATOM 8950 O O . ILE B 1 532 ? 11.242 14.445 -1.141 1 98.75 532 ILE B O 1
ATOM 8954 N N . ALA B 1 533 ? 10.859 16.062 0.342 1 98.88 533 ALA B N 1
ATOM 8955 C CA . ALA B 1 533 ? 11.234 17.109 -0.599 1 98.88 533 ALA B CA 1
ATOM 8956 C C . ALA B 1 533 ? 12.688 16.953 -1.05 1 98.88 533 ALA B C 1
ATOM 8958 O O . ALA B 1 533 ? 12.984 17.094 -2.238 1 98.88 533 ALA B O 1
ATOM 8959 N N . ALA B 1 534 ? 13.594 16.719 -0.144 1 98.75 534 ALA B N 1
ATOM 8960 C CA . ALA B 1 534 ? 15 16.531 -0.485 1 98.75 534 ALA B CA 1
ATOM 8961 C C . ALA B 1 534 ? 15.18 15.359 -1.437 1 98.75 534 ALA B C 1
ATOM 8963 O O . ALA B 1 534 ? 15.945 15.445 -2.4 1 98.75 534 ALA B O 1
ATOM 8964 N N . ARG B 1 535 ? 14.516 14.312 -1.162 1 98.56 535 ARG B N 1
ATOM 8965 C CA . ARG B 1 535 ? 14.664 13.102 -1.965 1 98.56 535 ARG B CA 1
ATOM 8966 C C . ARG B 1 535 ? 14.188 13.328 -3.395 1 98.56 535 ARG B C 1
ATOM 8968 O O . ARG B 1 535 ? 14.812 12.859 -4.348 1 98.56 535 ARG B O 1
ATOM 8975 N N . VAL B 1 536 ? 13.094 14.008 -3.561 1 98.12 536 VAL B N 1
ATOM 8976 C CA . VAL B 1 536 ? 12.555 14.25 -4.895 1 98.12 536 VAL B CA 1
ATOM 8977 C C . VAL B 1 536 ? 13.383 15.312 -5.605 1 98.12 536 VAL B C 1
ATOM 8979 O O . VAL B 1 536 ? 13.836 15.109 -6.734 1 98.12 536 VAL B O 1
ATOM 8982 N N . LEU B 1 537 ? 13.648 16.422 -4.969 1 98.12 537 LEU B N 1
ATOM 8983 C CA . LEU B 1 537 ? 14.203 17.609 -5.629 1 98.12 537 LEU B CA 1
ATOM 8984 C C . LEU B 1 537 ? 15.719 17.516 -5.719 1 98.12 537 LEU B C 1
ATOM 8986 O O . LEU B 1 537 ? 16.312 17.953 -6.707 1 98.12 537 LEU B O 1
ATOM 8990 N N . LEU B 1 538 ? 16.359 16.984 -4.668 1 98.06 538 LEU B N 1
ATOM 8991 C CA . LEU B 1 538 ? 17.812 17.031 -4.602 1 98.06 538 LEU B CA 1
ATOM 8992 C C . LEU B 1 538 ? 18.422 15.688 -4.984 1 98.06 538 LEU B C 1
ATOM 8994 O O . LEU B 1 538 ? 19.5 15.633 -5.582 1 98.06 538 LEU B O 1
ATOM 8998 N N . PHE B 1 539 ? 17.766 14.578 -4.648 1 97.81 539 PHE B N 1
ATOM 8999 C CA . PHE B 1 539 ? 18.344 13.266 -4.887 1 97.81 539 PHE B CA 1
ATOM 9000 C C . PHE B 1 539 ? 17.766 12.633 -6.148 1 97.81 539 PHE B C 1
ATOM 9002 O O . PHE B 1 539 ? 18.219 11.578 -6.59 1 97.81 539 PHE B O 1
ATOM 9009 N N . GLY B 1 540 ? 16.719 13.18 -6.664 1 94.62 540 GLY B N 1
ATOM 9010 C CA . GLY B 1 540 ? 16.188 12.75 -7.949 1 94.62 540 GLY B CA 1
ATOM 9011 C C . GLY B 1 540 ? 15.281 11.539 -7.848 1 94.62 540 GLY B C 1
ATOM 9012 O O . GLY B 1 540 ? 15.062 10.836 -8.836 1 94.62 540 GLY B O 1
ATOM 9013 N N . GLU B 1 541 ? 14.758 11.258 -6.75 1 95.25 541 GLU B N 1
ATOM 9014 C CA . GLU B 1 541 ? 13.852 10.133 -6.566 1 95.25 541 GLU B CA 1
ATOM 9015 C C . GLU B 1 541 ? 12.43 10.5 -6.988 1 95.25 541 GLU B C 1
ATOM 9017 O O . GLU B 1 541 ? 12.055 11.672 -6.977 1 95.25 541 GLU B O 1
ATOM 9022 N N . SER B 1 542 ? 11.602 9.461 -7.41 1 93.75 542 SER B N 1
ATOM 9023 C CA . SER B 1 542 ? 10.18 9.695 -7.66 1 93.75 542 SER B CA 1
ATOM 9024 C C . SER B 1 542 ? 9.422 9.938 -6.359 1 93.75 542 SER B C 1
ATOM 9026 O O . SER B 1 542 ? 9.906 9.602 -5.277 1 93.75 542 SER B O 1
ATOM 9028 N N . ILE B 1 543 ? 8.266 10.5 -6.48 1 97.69 543 ILE B N 1
ATOM 9029 C CA . ILE B 1 543 ? 7.453 10.789 -5.301 1 97.69 543 ILE B CA 1
ATOM 9030 C C . ILE B 1 543 ? 7.094 9.484 -4.594 1 97.69 543 ILE B C 1
ATOM 9032 O O . ILE B 1 543 ? 7.047 9.43 -3.361 1 97.69 543 ILE B O 1
ATOM 9036 N N . GLU B 1 544 ? 6.84 8.422 -5.289 1 95.62 544 GLU B N 1
ATOM 9037 C CA . GLU B 1 544 ? 6.559 7.133 -4.672 1 95.62 544 GLU B CA 1
ATOM 9038 C C . GLU B 1 544 ? 7.777 6.605 -3.918 1 95.62 544 GLU B C 1
ATOM 9040 O O . GLU B 1 544 ? 7.66 6.168 -2.771 1 95.62 544 GLU B O 1
ATOM 9045 N N . GLU B 1 545 ? 8.945 6.586 -4.562 1 95.12 545 GLU B N 1
ATOM 9046 C CA . GLU B 1 545 ? 10.172 6.137 -3.908 1 95.12 545 GLU B CA 1
ATOM 9047 C C . GLU B 1 545 ? 10.438 6.934 -2.631 1 95.12 545 GLU B C 1
ATOM 9049 O O . GLU B 1 545 ? 10.766 6.355 -1.594 1 95.12 545 GLU B O 1
ATOM 9054 N N . ALA B 1 546 ? 10.25 8.219 -2.754 1 98.19 546 ALA B N 1
ATOM 9055 C CA . ALA B 1 546 ? 10.531 9.109 -1.631 1 98.19 546 ALA B CA 1
ATOM 9056 C C . ALA B 1 546 ? 9.609 8.812 -0.453 1 98.19 546 ALA B C 1
ATOM 9058 O O . ALA B 1 546 ? 10.055 8.742 0.693 1 98.19 546 ALA B O 1
ATOM 9059 N N . ILE B 1 547 ? 8.328 8.648 -0.681 1 98.19 547 ILE B N 1
ATOM 9060 C CA . ILE B 1 547 ? 7.344 8.461 0.381 1 98.19 547 ILE B CA 1
ATOM 9061 C C . ILE B 1 547 ? 7.5 7.07 0.987 1 98.19 547 ILE B C 1
ATOM 9063 O O . ILE B 1 547 ? 7.32 6.887 2.193 1 98.19 547 ILE B O 1
ATOM 9067 N N . ARG B 1 548 ? 7.926 6.098 0.24 1 95.81 548 ARG B N 1
ATOM 9068 C CA . ARG B 1 548 ? 8.102 4.73 0.724 1 95.81 548 ARG B CA 1
ATOM 9069 C C . ARG B 1 548 ? 9.305 4.629 1.649 1 95.81 548 ARG B C 1
ATOM 9071 O O . ARG B 1 548 ? 9.375 3.732 2.492 1 95.81 548 ARG B O 1
ATOM 9078 N N . LYS B 1 549 ? 10.273 5.473 1.521 1 96.75 549 LYS B N 1
ATOM 9079 C CA . LYS B 1 549 ? 11.523 5.379 2.273 1 96.75 549 LYS B CA 1
ATOM 9080 C C . LYS B 1 549 ? 11.273 5.484 3.773 1 96.75 549 LYS B C 1
ATOM 9082 O O . LYS B 1 549 ? 10.391 6.23 4.211 1 96.75 549 LYS B O 1
ATOM 9087 N N . LYS B 1 550 ? 12.086 4.672 4.555 1 97.06 550 LYS B N 1
ATOM 9088 C CA . LYS B 1 550 ? 12.016 4.766 6.012 1 97.06 550 LYS B CA 1
ATOM 9089 C C . LYS B 1 550 ? 12.625 6.074 6.504 1 97.06 550 LYS B C 1
ATOM 9091 O O . LYS B 1 550 ? 13.562 6.602 5.895 1 97.06 550 LYS B O 1
ATOM 9096 N N . ARG B 1 551 ? 12.117 6.574 7.66 1 97.69 551 ARG B N 1
ATOM 9097 C CA . ARG B 1 551 ? 12.383 7.957 8.039 1 97.69 551 ARG B CA 1
ATOM 9098 C C . ARG B 1 551 ? 13.102 8.031 9.383 1 97.69 551 ARG B C 1
ATOM 9100 O O . ARG B 1 551 ? 13.102 7.062 10.141 1 97.69 551 ARG B O 1
ATOM 9107 N N . PHE B 1 552 ? 13.703 9.203 9.609 1 97.94 552 PHE B N 1
ATOM 9108 C CA . PHE B 1 552 ? 14.305 9.531 10.898 1 97.94 552 PHE B CA 1
ATOM 9109 C C . PHE B 1 552 ? 13.719 10.828 11.453 1 97.94 552 PHE B C 1
ATOM 9111 O O . PHE B 1 552 ? 13.055 11.578 10.734 1 97.94 552 PHE B O 1
ATOM 9118 N N . HIS B 1 553 ? 13.898 11.094 12.781 1 96.94 553 HIS B N 1
ATOM 9119 C CA . HIS B 1 553 ? 13.539 12.352 13.438 1 96.94 553 HIS B CA 1
ATOM 9120 C C . HIS B 1 553 ? 14.461 12.648 14.609 1 96.94 553 HIS B C 1
ATOM 9122 O O . HIS B 1 553 ? 14.891 11.734 15.312 1 96.94 553 HIS B O 1
ATOM 9128 N N . HIS B 1 554 ? 14.797 13.922 14.734 1 95.25 554 HIS B N 1
ATOM 9129 C CA . HIS B 1 554 ? 15.602 14.367 15.859 1 95.25 554 HIS B CA 1
ATOM 9130 C C . HIS B 1 554 ? 15.188 15.766 16.312 1 95.25 554 HIS B C 1
ATOM 9132 O O . HIS B 1 554 ? 15.406 16.75 15.594 1 95.25 554 HIS B O 1
ATOM 9138 N N . HIS B 1 555 ? 14.633 15.883 17.484 1 88.56 555 HIS B N 1
ATOM 9139 C CA . HIS B 1 555 ? 14.219 17.203 17.938 1 88.56 555 HIS B CA 1
ATOM 9140 C C . HIS B 1 555 ? 14.898 17.578 19.25 1 88.56 555 HIS B C 1
ATOM 9142 O O . HIS B 1 555 ? 14.398 18.422 20 1 88.56 555 HIS B O 1
ATOM 9148 N N . LEU B 1 556 ? 16 16.891 19.625 1 88.31 556 LEU B N 1
ATOM 9149 C CA . LEU B 1 556 ? 16.969 17.203 20.672 1 88.31 556 LEU B CA 1
ATOM 9150 C C . LEU B 1 556 ? 16.406 16.922 22.047 1 88.31 556 LEU B C 1
ATOM 9152 O O . LEU B 1 556 ? 17.062 17.188 23.062 1 88.31 556 LEU B O 1
ATOM 9156 N N . SER B 1 557 ? 15.117 16.516 22.219 1 83.44 557 SER B N 1
ATOM 9157 C CA . SER B 1 557 ? 14.539 16.203 23.516 1 83.44 557 SER B CA 1
ATOM 9158 C C . SER B 1 557 ? 13.758 14.898 23.484 1 83.44 557 SER B C 1
ATOM 9160 O O . SER B 1 557 ? 12.555 14.898 23.203 1 83.44 557 SER B O 1
ATOM 9162 N N . PRO B 1 558 ? 14.336 13.812 23.812 1 86.25 558 PRO B N 1
ATOM 9163 C CA . PRO B 1 558 ? 15.734 13.672 24.234 1 86.25 558 PRO B CA 1
ATOM 9164 C C . PRO B 1 558 ? 16.719 13.797 23.078 1 86.25 558 PRO B C 1
ATOM 9166 O O . PRO B 1 558 ? 16.297 13.82 21.906 1 86.25 558 PRO B O 1
ATOM 9169 N N . ASN B 1 559 ? 17.969 13.992 23.422 1 91.38 559 ASN B N 1
ATOM 9170 C CA . ASN B 1 559 ? 19 14.086 22.406 1 91.38 559 ASN B CA 1
ATOM 9171 C C . ASN B 1 559 ? 19.328 12.719 21.797 1 91.38 559 ASN B C 1
ATOM 9173 O O . ASN B 1 559 ? 20.438 12.219 21.953 1 91.38 559 ASN B O 1
ATOM 9177 N N . VAL B 1 560 ? 18.406 12.188 21.172 1 95.62 560 VAL B N 1
ATOM 9178 C CA . VAL B 1 560 ? 18.5 10.852 20.578 1 95.62 560 VAL B CA 1
ATOM 9179 C C . VAL B 1 560 ? 17.906 10.875 19.172 1 95.62 560 VAL B C 1
ATOM 9181 O O . VAL B 1 560 ? 16.891 11.523 18.922 1 95.62 560 VAL B O 1
ATOM 9184 N N . LEU B 1 561 ? 18.609 10.242 18.234 1 97.69 561 LEU B N 1
ATOM 9185 C CA . LEU B 1 561 ? 18.125 10.062 16.875 1 97.69 561 LEU B CA 1
ATOM 9186 C C . LEU B 1 561 ? 17.094 8.93 16.828 1 97.69 561 LEU B C 1
ATOM 9188 O O . LEU B 1 561 ? 17.422 7.77 17.062 1 97.69 561 LEU B O 1
ATOM 9192 N N . MET B 1 562 ? 15.906 9.281 16.516 1 97.19 562 MET B N 1
ATOM 9193 C CA . MET B 1 562 ? 14.867 8.273 16.344 1 97.19 562 MET B CA 1
ATOM 9194 C C . MET B 1 562 ? 14.766 7.848 14.883 1 97.19 562 MET B C 1
ATOM 9196 O O . MET B 1 562 ? 14.883 8.68 13.984 1 97.19 562 MET B O 1
ATOM 9200 N N . TYR B 1 563 ? 14.578 6.539 14.641 1 97.25 563 TYR B N 1
ATOM 9201 C CA . TYR B 1 563 ? 14.383 6.055 13.281 1 97.25 563 TYR B CA 1
ATOM 9202 C C . TYR B 1 563 ? 13.312 4.969 13.227 1 97.25 563 TYR B C 1
ATOM 9204 O O . TYR B 1 563 ? 13.055 4.305 14.234 1 97.25 563 TYR B O 1
ATOM 9212 N N . GLU B 1 564 ? 12.664 4.773 12.07 1 96.62 564 GLU B N 1
ATOM 9213 C CA . GLU B 1 564 ? 11.602 3.797 11.875 1 96.62 564 GLU B CA 1
ATOM 9214 C C . GLU B 1 564 ? 12.156 2.381 11.781 1 96.62 564 GLU B C 1
ATOM 9216 O O . GLU B 1 564 ? 13.219 2.166 11.195 1 96.62 564 GLU B O 1
ATOM 9221 N N . PHE B 1 565 ? 11.406 1.437 12.281 1 94.19 565 PHE B N 1
ATOM 9222 C CA . PHE B 1 565 ? 11.734 0.041 12.016 1 94.19 565 PHE B CA 1
ATOM 9223 C C . PHE B 1 565 ? 11.797 -0.226 10.523 1 94.19 565 PHE B C 1
ATOM 9225 O O . PHE B 1 565 ? 11.008 0.327 9.75 1 94.19 565 PHE B O 1
ATOM 9232 N N . GLY B 1 566 ? 12.812 -1.015 10.125 1 94.5 566 GLY B N 1
ATOM 9233 C CA . GLY B 1 566 ? 13.023 -1.306 8.711 1 94.5 566 GLY B CA 1
ATOM 9234 C C . GLY B 1 566 ? 14.047 -0.391 8.062 1 94.5 566 GLY B C 1
ATOM 9235 O O . GLY B 1 566 ? 14.438 -0.605 6.914 1 94.5 566 GLY B O 1
ATOM 9236 N N . PHE B 1 567 ? 14.398 0.631 8.852 1 96.62 567 PHE B N 1
ATOM 9237 C CA . PHE B 1 567 ? 15.484 1.475 8.367 1 96.62 567 PHE B CA 1
ATOM 9238 C C . PHE B 1 567 ? 16.734 0.65 8.117 1 96.62 567 PHE B C 1
ATOM 9240 O O . PHE B 1 567 ? 17.031 -0.281 8.867 1 96.62 567 PHE B O 1
ATOM 9247 N N . PRO B 1 568 ? 17.578 0.995 7.055 1 96.31 568 PRO B N 1
ATOM 9248 C CA . PRO B 1 568 ? 18.781 0.208 6.781 1 96.31 568 PRO B CA 1
ATOM 9249 C C . PRO B 1 568 ? 19.734 0.155 7.977 1 96.31 568 PRO B C 1
ATOM 9251 O O . PRO B 1 568 ? 20.312 1.177 8.352 1 96.31 568 PRO B O 1
ATOM 9254 N N . GLU B 1 569 ? 20 -1.017 8.453 1 94.56 569 GLU B N 1
ATOM 9255 C CA . GLU B 1 569 ? 20.719 -1.168 9.711 1 94.56 569 GLU B CA 1
ATOM 9256 C C . GLU B 1 569 ? 22.219 -0.901 9.523 1 94.56 569 GLU B C 1
ATOM 9258 O O . GLU B 1 569 ? 22.906 -0.513 10.469 1 94.56 569 GLU B O 1
ATOM 9263 N N . ASP B 1 570 ? 22.734 -1.156 8.367 1 95.06 570 ASP B N 1
ATOM 9264 C CA . ASP B 1 570 ? 24.125 -0.837 8.094 1 95.06 570 ASP B CA 1
ATOM 9265 C C . ASP B 1 570 ? 24.375 0.669 8.156 1 95.06 570 ASP B C 1
ATOM 9267 O O . ASP B 1 570 ? 25.438 1.118 8.602 1 95.06 570 ASP B O 1
ATOM 9271 N N . ILE B 1 571 ? 23.391 1.446 7.715 1 97.5 571 ILE B N 1
ATOM 9272 C CA . ILE B 1 571 ? 23.484 2.898 7.805 1 97.5 571 ILE B CA 1
ATOM 9273 C C . ILE B 1 571 ? 23.406 3.332 9.266 1 97.5 571 ILE B C 1
ATOM 9275 O O . ILE B 1 571 ? 24.172 4.188 9.711 1 97.5 571 ILE B O 1
ATOM 9279 N N . VAL B 1 572 ? 22.5 2.746 10.055 1 98 572 VAL B N 1
ATOM 9280 C CA . VAL B 1 572 ? 22.344 3.078 11.469 1 98 572 VAL B CA 1
ATOM 9281 C C . VAL B 1 572 ? 23.641 2.801 12.211 1 98 572 VAL B C 1
ATOM 9283 O O . VAL B 1 572 ? 24.078 3.611 13.039 1 98 572 VAL B O 1
ATOM 9286 N N . SER B 1 573 ? 24.297 1.66 11.953 1 97.19 573 SER B N 1
ATOM 9287 C CA . SER B 1 573 ? 25.547 1.302 12.586 1 97.19 573 SER B CA 1
ATOM 9288 C C . SER B 1 573 ? 26.641 2.34 12.289 1 97.19 573 SER B C 1
ATOM 9290 O O . SER B 1 573 ? 27.406 2.699 13.172 1 97.19 573 SER B O 1
ATOM 9292 N N . GLN B 1 574 ? 26.688 2.799 11.078 1 98.06 574 GLN B N 1
ATOM 9293 C CA . GLN B 1 574 ? 27.672 3.814 10.719 1 98.06 574 GLN B CA 1
ATOM 9294 C C . GLN B 1 574 ? 27.375 5.133 11.422 1 98.06 574 GLN B C 1
ATOM 9296 O O . GLN B 1 574 ? 28.297 5.832 11.852 1 98.06 574 GLN B O 1
ATOM 9301 N N . LEU B 1 575 ? 26.109 5.531 11.516 1 98.69 575 LEU B N 1
ATOM 9302 C CA . LEU B 1 575 ? 25.734 6.758 12.211 1 98.69 575 LEU B CA 1
ATOM 9303 C C . LEU B 1 575 ? 26.156 6.711 13.672 1 98.69 575 LEU B C 1
ATOM 9305 O O . LEU B 1 575 ? 26.578 7.727 14.234 1 98.69 575 LEU B O 1
ATOM 9309 N N . GLU B 1 576 ? 26.062 5.547 14.281 1 98.44 576 GLU B N 1
ATOM 9310 C CA . GLU B 1 576 ? 26.469 5.367 15.672 1 98.44 576 GLU B CA 1
ATOM 9311 C C . GLU B 1 576 ? 28 5.332 15.797 1 98.44 576 GLU B C 1
ATOM 9313 O O . GLU B 1 576 ? 28.578 6.074 16.594 1 98.44 576 GLU B O 1
ATOM 9318 N N . ASP B 1 577 ? 28.656 4.496 14.984 1 98.19 577 ASP B N 1
ATOM 9319 C CA . ASP B 1 577 ? 30.062 4.164 15.172 1 98.19 577 ASP B CA 1
ATOM 9320 C C . ASP B 1 577 ? 30.969 5.27 14.625 1 98.19 577 ASP B C 1
ATOM 9322 O O . ASP B 1 577 ? 32 5.578 15.219 1 98.19 577 ASP B O 1
ATOM 9326 N N . THR B 1 578 ? 30.562 5.82 13.5 1 98.38 578 THR B N 1
ATOM 9327 C CA . THR B 1 578 ? 31.438 6.758 12.805 1 98.38 578 THR B CA 1
ATOM 9328 C C . THR B 1 578 ? 31.156 8.195 13.242 1 98.38 578 THR B C 1
ATOM 9330 O O . THR B 1 578 ? 32.062 8.984 13.438 1 98.38 578 THR B O 1
ATOM 9333 N N . TYR B 1 579 ? 29.891 8.539 13.406 1 98.56 579 TYR B N 1
ATOM 9334 C CA . TYR B 1 579 ? 29.516 9.938 13.609 1 98.56 579 TYR B CA 1
ATOM 9335 C C . TYR B 1 579 ? 29.141 10.195 15.062 1 98.56 579 TYR B C 1
ATOM 9337 O O . TYR B 1 579 ? 29.047 11.352 15.492 1 98.56 579 TYR B O 1
ATOM 9345 N N . GLY B 1 580 ? 28.781 9.148 15.844 1 98.56 580 GLY B N 1
ATOM 9346 C CA . GLY B 1 580 ? 28.594 9.289 17.281 1 98.56 580 GLY B CA 1
ATOM 9347 C C . GLY B 1 580 ? 27.141 9.492 17.672 1 98.56 580 GLY B C 1
ATOM 9348 O O . GLY B 1 580 ? 26.844 9.852 18.812 1 98.56 580 GLY B O 1
ATOM 9349 N N . HIS B 1 581 ? 26.203 9.281 16.812 1 98.56 581 HIS B N 1
ATOM 9350 C CA . HIS B 1 581 ? 24.781 9.461 17.156 1 98.56 581 HIS B CA 1
ATOM 9351 C C . HIS B 1 581 ? 24.312 8.398 18.141 1 98.56 581 HIS B C 1
ATOM 9353 O O . HIS B 1 581 ? 24.688 7.227 18.016 1 98.56 581 HIS B O 1
ATOM 9359 N N . LYS B 1 582 ? 23.562 8.812 19.156 1 98.12 582 LYS B N 1
ATOM 9360 C CA . LYS B 1 582 ? 22.75 7.875 19.938 1 98.12 582 LYS B CA 1
ATOM 9361 C C . LYS B 1 582 ? 21.406 7.625 19.25 1 98.12 582 LYS B C 1
ATOM 9363 O O . LYS B 1 582 ? 20.703 8.57 18.891 1 98.12 582 LYS B O 1
ATOM 9368 N N . THR B 1 583 ? 21.078 6.387 19.062 1 97.81 583 THR B N 1
ATOM 9369 C CA . THR B 1 583 ? 19.922 6.098 18.219 1 97.81 583 THR B CA 1
ATOM 9370 C C . THR B 1 583 ? 18.859 5.328 19.016 1 97.81 583 THR B C 1
ATOM 9372 O O . THR B 1 583 ? 19.172 4.695 20.016 1 97.81 583 THR B O 1
ATOM 9375 N N . GLU B 1 584 ? 17.625 5.453 18.641 1 97.06 584 GLU B N 1
ATOM 9376 C CA . GLU B 1 584 ? 16.484 4.719 19.172 1 97.06 584 GLU B CA 1
ATOM 9377 C C . GLU B 1 584 ? 15.555 4.258 18.047 1 97.06 584 GLU B C 1
ATOM 9379 O O . GLU B 1 584 ? 15.078 5.07 17.25 1 97.06 584 GLU B O 1
ATOM 9384 N N . LYS B 1 585 ? 15.336 2.939 17.938 1 95.62 585 LYS B N 1
ATOM 9385 C CA . LYS B 1 585 ? 14.406 2.371 16.969 1 95.62 585 LYS B CA 1
ATOM 9386 C C . LYS B 1 585 ? 12.961 2.521 17.438 1 95.62 585 LYS B C 1
ATOM 9388 O O . LYS B 1 585 ? 12.625 2.139 18.562 1 95.62 585 LYS B O 1
ATOM 9393 N N . ARG B 1 586 ? 12.133 3.064 16.578 1 93.5 586 ARG B N 1
ATOM 9394 C CA . ARG B 1 586 ? 10.727 3.205 16.922 1 93.5 586 ARG B CA 1
ATOM 9395 C C . ARG B 1 586 ? 9.945 1.95 16.547 1 93.5 586 ARG B C 1
ATOM 9397 O O . ARG B 1 586 ? 10.211 1.32 15.523 1 93.5 586 ARG B O 1
ATOM 9404 N N . GLU B 1 587 ? 8.906 1.681 17.312 1 88.19 587 GLU B N 1
ATOM 9405 C CA . GLU B 1 587 ? 8.023 0.551 17.016 1 88.19 587 GLU B CA 1
ATOM 9406 C C . GLU B 1 587 ? 6.852 0.974 16.141 1 88.19 587 GLU B C 1
ATOM 9408 O O . GLU B 1 587 ? 6.16 0.128 15.57 1 88.19 587 GLU B O 1
ATOM 9413 N N . SER B 1 588 ? 6.625 2.234 16.016 1 88.88 588 SER B N 1
ATOM 9414 C CA . SER B 1 588 ? 5.574 2.789 15.18 1 88.88 588 SER B CA 1
ATOM 9415 C C . SER B 1 588 ? 6.152 3.682 14.086 1 88.88 588 SER B C 1
ATOM 9417 O O . SER B 1 588 ? 7.316 4.082 14.156 1 88.88 588 SER B O 1
ATOM 9419 N N . TYR B 1 589 ? 5.391 3.969 13.172 1 90.31 589 TYR B N 1
ATOM 9420 C CA . TYR B 1 589 ? 5.836 4.801 12.055 1 90.31 589 TYR B CA 1
ATOM 9421 C C . TYR B 1 589 ? 5.992 6.254 12.484 1 90.31 589 TYR B C 1
ATOM 9423 O O . TYR B 1 589 ? 5.422 6.672 13.5 1 90.31 589 TYR B O 1
ATOM 9431 N N . MET B 1 590 ? 6.766 7.012 11.742 1 91.56 590 MET B N 1
ATOM 9432 C CA . MET B 1 590 ? 7.047 8.414 12.055 1 91.56 590 MET B CA 1
ATOM 9433 C C . MET B 1 590 ? 5.863 9.297 11.68 1 91.56 590 MET B C 1
ATOM 9435 O O . MET B 1 590 ? 5.301 9.984 12.531 1 91.56 590 MET B O 1
ATOM 9439 N N . ALA B 1 591 ? 5.551 9.406 10.484 1 95.19 591 ALA B N 1
ATOM 9440 C CA . ALA B 1 591 ? 4.473 10.234 9.953 1 95.19 591 ALA B CA 1
ATOM 9441 C C . ALA B 1 591 ? 3.943 9.664 8.641 1 95.19 591 ALA B C 1
ATOM 9443 O O . ALA B 1 591 ? 4.617 8.859 7.984 1 95.19 591 ALA B O 1
ATOM 9444 N N . VAL B 1 592 ? 2.715 10.031 8.336 1 97.31 592 VAL B N 1
ATOM 9445 C CA . VAL B 1 592 ? 2.049 9.625 7.105 1 97.31 592 VAL B CA 1
ATOM 9446 C C . VAL B 1 592 ? 2.031 10.789 6.117 1 97.31 592 VAL B C 1
ATOM 9448 O O . VAL B 1 592 ? 1.659 11.906 6.477 1 97.31 592 VAL B O 1
ATOM 9451 N N . ALA B 1 593 ? 2.426 10.523 4.832 1 98.38 593 ALA B N 1
ATOM 9452 C CA . ALA B 1 593 ? 2.561 11.641 3.9 1 98.38 593 ALA B CA 1
ATOM 9453 C C . ALA B 1 593 ? 1.789 11.375 2.611 1 98.38 593 ALA B C 1
ATOM 9455 O O . ALA B 1 593 ? 1.598 10.219 2.221 1 98.38 593 ALA B O 1
ATOM 9456 N N . GLU B 1 594 ? 1.293 12.391 1.955 1 98.56 594 GLU B N 1
ATOM 9457 C CA . GLU B 1 594 ? 0.751 12.422 0.6 1 98.56 594 GLU B CA 1
ATOM 9458 C C . GLU B 1 594 ? 1.521 13.406 -0.28 1 98.56 594 GLU B C 1
ATOM 9460 O O . GLU B 1 594 ? 1.957 14.453 0.19 1 98.56 594 GLU B O 1
ATOM 9465 N N . GLY B 1 595 ? 1.675 13.047 -1.574 1 98.69 595 GLY B N 1
ATOM 9466 C CA . GLY B 1 595 ? 2.41 13.969 -2.426 1 98.69 595 GLY B CA 1
ATOM 9467 C C . GLY B 1 595 ? 2.09 13.805 -3.9 1 98.69 595 GLY B C 1
ATOM 9468 O O . GLY B 1 595 ? 1.61 12.75 -4.32 1 98.69 595 GLY B O 1
ATOM 9469 N N . ILE B 1 596 ? 2.25 14.875 -4.676 1 98.69 596 ILE B N 1
ATOM 9470 C CA . ILE B 1 596 ? 2.129 14.945 -6.129 1 98.69 596 ILE B CA 1
ATOM 9471 C C . ILE B 1 596 ? 3.396 15.555 -6.727 1 98.69 596 ILE B C 1
ATOM 9473 O O . ILE B 1 596 ? 3.939 16.516 -6.191 1 98.69 596 ILE B O 1
ATOM 9477 N N . GLU B 1 597 ? 3.893 14.961 -7.738 1 97.56 597 GLU B N 1
ATOM 9478 C CA . GLU B 1 597 ? 5.066 15.453 -8.453 1 97.56 597 GLU B CA 1
ATOM 9479 C C . GLU B 1 597 ? 4.777 15.617 -9.938 1 97.56 597 GLU B C 1
ATOM 9481 O O . GLU B 1 597 ? 4.059 14.812 -10.531 1 97.56 597 GLU B O 1
ATOM 9486 N N . ARG B 1 598 ? 5.32 16.656 -10.469 1 94.25 598 ARG B N 1
ATOM 9487 C CA . ARG B 1 598 ? 5.336 16.844 -11.914 1 94.25 598 ARG B CA 1
ATOM 9488 C C . ARG B 1 598 ? 6.738 16.641 -12.477 1 94.25 598 ARG B C 1
ATOM 9490 O O . ARG B 1 598 ? 7.68 17.328 -12.062 1 94.25 598 ARG B O 1
ATOM 9497 N N . CYS B 1 599 ? 6.848 15.734 -13.391 1 85.88 599 CYS B N 1
ATOM 9498 C CA . CYS B 1 599 ? 8.141 15.531 -14.039 1 85.88 599 CYS B CA 1
ATOM 9499 C C . CYS B 1 599 ? 8.555 16.766 -14.82 1 85.88 599 CYS B C 1
ATOM 9501 O O . CYS B 1 599 ? 7.82 17.234 -15.688 1 85.88 599 CYS B O 1
ATOM 9503 N N . PRO B 1 600 ? 9.719 17.297 -14.586 1 79.81 600 PRO B N 1
ATOM 9504 C CA . PRO B 1 600 ? 10.133 18.531 -15.25 1 79.81 600 PRO B CA 1
ATOM 9505 C C . PRO B 1 600 ? 10.43 18.344 -16.734 1 79.81 600 PRO B C 1
ATOM 9507 O O . PRO B 1 600 ? 10.422 19.312 -17.5 1 79.81 600 PRO B O 1
ATOM 9510 N N . VAL B 1 601 ? 10.68 17.156 -17.031 1 75.06 601 VAL B N 1
ATOM 9511 C CA . VAL B 1 601 ? 11.07 16.891 -18.406 1 75.06 601 VAL B CA 1
ATOM 9512 C C . VAL B 1 601 ? 9.836 16.594 -19.25 1 75.06 601 VAL B C 1
ATOM 9514 O O . VAL B 1 601 ? 9.633 17.203 -20.312 1 75.06 601 VAL B O 1
ATOM 9517 N N . THR B 1 602 ? 8.93 15.82 -18.672 1 71.38 602 THR B N 1
ATOM 9518 C CA . THR B 1 602 ? 7.816 15.344 -19.484 1 71.38 602 THR B CA 1
ATOM 9519 C C . THR B 1 602 ? 6.527 16.078 -19.109 1 71.38 602 THR B C 1
ATOM 9521 O O . THR B 1 602 ? 5.559 16.047 -19.875 1 71.38 602 THR B O 1
ATOM 9524 N N . GLY B 1 603 ? 6.496 16.609 -17.984 1 81 603 GLY B N 1
ATOM 9525 C CA . GLY B 1 603 ? 5.277 17.25 -17.5 1 81 603 GLY B CA 1
ATOM 9526 C C . GLY B 1 603 ? 4.301 16.25 -16.875 1 81 603 GLY B C 1
ATOM 9527 O O . GLY B 1 603 ? 3.275 16.656 -16.328 1 81 603 GLY B O 1
ATOM 9528 N N . GLN B 1 604 ? 4.57 14.969 -16.906 1 83.12 604 GLN B N 1
ATOM 9529 C CA . GLN B 1 604 ? 3.693 13.938 -16.344 1 83.12 604 GLN B CA 1
ATOM 9530 C C . GLN B 1 604 ? 3.5 14.141 -14.836 1 83.12 604 GLN B C 1
ATOM 9532 O O . GLN B 1 604 ? 4.453 14.461 -14.125 1 83.12 604 GLN B O 1
ATOM 9537 N N . VAL B 1 605 ? 2.246 13.914 -14.508 1 92.75 605 VAL B N 1
ATOM 9538 C CA . VAL B 1 605 ? 1.909 14.078 -13.094 1 92.75 605 VAL B CA 1
ATOM 9539 C C . VAL B 1 605 ? 1.832 12.711 -12.414 1 92.75 605 VAL B C 1
ATOM 9541 O O . VAL B 1 605 ? 1.166 11.805 -12.914 1 92.75 605 VAL B O 1
ATOM 9544 N N . SER B 1 606 ? 2.588 12.523 -11.352 1 92.94 606 SER B N 1
ATOM 9545 C CA . SER B 1 606 ? 2.52 11.352 -10.484 1 92.94 606 SER B CA 1
ATOM 9546 C C . SER B 1 606 ? 2.064 11.734 -9.078 1 92.94 606 SER B C 1
ATOM 9548 O O . SER B 1 606 ? 2.23 12.875 -8.656 1 92.94 606 SER B O 1
ATOM 9550 N N . ALA B 1 607 ? 1.46 10.836 -8.414 1 97.25 607 ALA B N 1
ATOM 9551 C CA . ALA B 1 607 ? 0.975 11.039 -7.055 1 97.25 607 ALA B CA 1
ATOM 9552 C C . ALA B 1 607 ? 1.019 9.742 -6.254 1 97.25 607 ALA B C 1
ATOM 9554 O O . ALA B 1 607 ? 0.925 8.656 -6.824 1 97.25 607 ALA B O 1
ATOM 9555 N N . PHE B 1 608 ? 1.224 9.867 -4.977 1 97.25 608 PHE B N 1
ATOM 9556 C CA . PHE B 1 608 ? 1.306 8.664 -4.148 1 97.25 608 PHE B CA 1
ATOM 9557 C C . PHE B 1 608 ? 0.82 8.953 -2.734 1 97.25 608 PHE B C 1
ATOM 9559 O O . PHE B 1 608 ? 1.123 10.008 -2.17 1 97.25 608 PHE B O 1
ATOM 9566 N N . ALA B 1 609 ? -0.011 8.047 -2.158 1 98.06 609 ALA B N 1
ATOM 9567 C CA . ALA B 1 609 ? -0.436 8.055 -0.76 1 98.06 609 ALA B CA 1
ATOM 9568 C C . ALA B 1 609 ? 0.359 7.043 0.061 1 98.06 609 ALA B C 1
ATOM 9570 O O . ALA B 1 609 ? 0.566 5.906 -0.373 1 98.06 609 ALA B O 1
ATOM 9571 N N . ASP B 1 610 ? 0.74 7.441 1.18 1 97.5 610 ASP B N 1
ATOM 9572 C CA . ASP B 1 610 ? 1.612 6.664 2.055 1 97.5 610 ASP B CA 1
ATOM 9573 C C . ASP B 1 610 ? 0.956 5.344 2.451 1 97.5 610 ASP B C 1
ATOM 9575 O O . ASP B 1 610 ? -0.173 5.328 2.949 1 97.5 610 ASP B O 1
ATOM 9579 N N . LEU B 1 611 ? 1.669 4.25 2.363 1 94.25 611 LEU B N 1
ATOM 9580 C CA . LEU B 1 611 ? 1.148 2.92 2.668 1 94.25 611 LEU B CA 1
ATOM 9581 C C . LEU B 1 611 ? 1.052 2.705 4.176 1 94.25 611 LEU B C 1
ATOM 9583 O O . LEU B 1 611 ? 0.406 1.759 4.629 1 94.25 611 LEU B O 1
ATOM 9587 N N . ARG B 1 612 ? 1.565 3.555 4.965 1 94.88 612 ARG B N 1
ATOM 9588 C CA . ARG B 1 612 ? 1.551 3.477 6.422 1 94.88 612 ARG B CA 1
ATOM 9589 C C . ARG B 1 612 ? 0.147 3.715 6.969 1 94.88 612 ARG B C 1
ATOM 9591 O O . ARG B 1 612 ? -0.136 3.395 8.125 1 94.88 612 ARG B O 1
ATOM 9598 N N . LYS B 1 613 ? -0.688 4.32 6.23 1 94.56 613 LYS B N 1
ATOM 9599 C CA . LYS B 1 613 ? -2.072 4.602 6.598 1 94.56 613 LYS B CA 1
ATOM 9600 C C . LYS B 1 613 ? -3.029 4.203 5.477 1 94.56 613 LYS B C 1
ATOM 9602 O O . LYS B 1 613 ? -3.1 4.871 4.445 1 94.56 613 LYS B O 1
ATOM 9607 N N . LEU B 1 614 ? -3.811 3.201 5.719 1 93.5 614 LEU B N 1
ATOM 9608 C CA . LEU B 1 614 ? -4.73 2.674 4.719 1 93.5 614 LEU B CA 1
ATOM 9609 C C . LEU B 1 614 ? -6.168 3.068 5.039 1 93.5 614 LEU B C 1
ATOM 9611 O O . LEU B 1 614 ? -6.551 3.146 6.211 1 93.5 614 LEU B O 1
ATOM 9615 N N . PRO B 1 615 ? -7.023 3.523 4.02 1 93.5 615 PRO B N 1
ATOM 9616 C CA . PRO B 1 615 ? -6.836 3.162 2.615 1 93.5 615 PRO B CA 1
ATOM 9617 C C . PRO B 1 615 ? -6.422 4.352 1.75 1 93.5 615 PRO B C 1
ATOM 9619 O O . PRO B 1 615 ? -7.031 4.602 0.706 1 93.5 615 PRO B O 1
ATOM 9622 N N . GLY B 1 616 ? -5.344 4.973 2.016 1 95.5 616 GLY B N 1
ATOM 9623 C CA . GLY B 1 616 ? -4.867 6.082 1.207 1 95.5 616 GLY B CA 1
ATOM 9624 C C . GLY B 1 616 ? -4.734 5.734 -0.264 1 95.5 616 GLY B C 1
ATOM 9625 O O . GLY B 1 616 ? -4.555 4.57 -0.618 1 95.5 616 GLY B O 1
ATOM 9626 N N . GLY B 1 617 ? -4.879 6.832 -1.178 1 95.19 617 GLY B N 1
ATOM 9627 C CA . GLY B 1 617 ? -4.738 6.613 -2.607 1 95.19 617 GLY B CA 1
ATOM 9628 C C . GLY B 1 617 ? -4.809 7.891 -3.42 1 95.19 617 GLY B C 1
ATOM 9629 O O . GLY B 1 617 ? -5.211 8.938 -2.906 1 95.19 617 GLY B O 1
ATOM 9630 N N . ALA B 1 618 ? -4.371 7.773 -4.672 1 96.38 618 ALA B N 1
ATOM 9631 C CA . ALA B 1 618 ? -4.371 8.891 -5.609 1 96.38 618 ALA B CA 1
ATOM 9632 C C . ALA B 1 618 ? -5.348 8.648 -6.758 1 96.38 618 ALA B C 1
ATOM 9634 O O . ALA B 1 618 ? -5.609 7.5 -7.121 1 96.38 618 ALA B O 1
ATOM 9635 N N . SER B 1 619 ? -5.953 9.719 -7.234 1 94.56 619 SER B N 1
ATOM 9636 C CA . SER B 1 619 ? -6.789 9.711 -8.43 1 94.56 619 SER B CA 1
ATOM 9637 C C . SER B 1 619 ? -6.301 10.734 -9.453 1 94.56 619 SER B C 1
ATOM 9639 O O . SER B 1 619 ? -5.773 11.789 -9.086 1 94.56 619 SER B O 1
ATOM 9641 N N . PHE B 1 620 ? -6.547 10.445 -10.773 1 91.88 620 PHE B N 1
ATOM 9642 C CA . PHE B 1 620 ? -5.891 11.234 -11.805 1 91.88 620 PHE B CA 1
ATOM 9643 C C . PHE B 1 620 ? -6.902 11.75 -12.82 1 91.88 620 PHE B C 1
ATOM 9645 O O . PHE B 1 620 ? -7.938 11.117 -13.047 1 91.88 620 PHE B O 1
ATOM 9652 N N . VAL B 1 621 ? -6.676 12.961 -13.312 1 88.94 621 VAL B N 1
ATOM 9653 C CA . VAL B 1 621 ? -7.316 13.469 -14.523 1 88.94 621 VAL B CA 1
ATOM 9654 C C . VAL B 1 621 ? -6.398 13.25 -15.719 1 88.94 621 VAL B C 1
ATOM 9656 O O . VAL B 1 621 ? -5.223 13.609 -15.68 1 88.94 621 VAL B O 1
ATOM 9659 N N . GLN B 1 622 ? -7.141 12.695 -16.719 1 80.31 622 GLN B N 1
ATOM 9660 C CA . GLN B 1 622 ? -6.344 12.344 -17.891 1 80.31 622 GLN B CA 1
ATOM 9661 C C . GLN B 1 622 ? -6.844 13.07 -19.125 1 80.31 622 GLN B C 1
ATOM 9663 O O . GLN B 1 622 ? -8.031 13.375 -19.25 1 80.31 622 GLN B O 1
ATOM 9668 N N . LYS B 1 623 ? -6.035 13.57 -19.984 1 73.38 623 LYS B N 1
ATOM 9669 C CA . LYS B 1 623 ? -6.359 14.164 -21.281 1 73.38 623 LYS B CA 1
ATOM 9670 C C . LYS B 1 623 ? -6.008 13.227 -22.422 1 73.38 623 LYS B C 1
ATOM 9672 O O . LYS B 1 623 ? -4.969 12.562 -22.391 1 73.38 623 LYS B O 1
ATOM 9677 N N . THR B 1 624 ? -7.074 13.07 -23.359 1 62.75 624 THR B N 1
ATOM 9678 C CA . THR B 1 624 ? -6.863 12.258 -24.547 1 62.75 624 THR B CA 1
ATOM 9679 C C . THR B 1 624 ? -6.148 13.062 -25.641 1 62.75 624 THR B C 1
ATOM 9681 O O . THR B 1 624 ? -6.562 14.18 -25.969 1 62.75 624 THR B O 1
ATOM 9684 N N . ILE B 1 625 ? -5.133 12.625 -25.984 1 59.84 625 ILE B N 1
ATOM 9685 C CA . ILE B 1 625 ? -4.434 13.297 -27.062 1 59.84 625 ILE B CA 1
ATOM 9686 C C . ILE B 1 625 ? -4.309 12.352 -28.266 1 59.84 625 ILE B C 1
ATOM 9688 O O . ILE B 1 625 ? -4.141 11.141 -28.078 1 59.84 625 ILE B O 1
ATOM 9692 N N . PHE B 1 626 ? -4.781 12.625 -29.453 1 55.84 626 PHE B N 1
ATOM 9693 C CA . PHE B 1 626 ? -4.719 11.828 -30.656 1 55.84 626 PHE B CA 1
ATOM 9694 C C . PHE B 1 626 ? -3.412 12.078 -31.406 1 55.84 626 PHE B C 1
ATOM 9696 O O . PHE B 1 626 ? -3.025 13.227 -31.625 1 55.84 626 PHE B O 1
ATOM 9703 N N . ILE B 1 627 ? -2.633 10.953 -31.406 1 49.97 627 ILE B N 1
ATOM 9704 C CA . ILE B 1 627 ? -1.344 11.094 -32.094 1 49.97 627 ILE B CA 1
ATOM 9705 C C . ILE B 1 627 ? -1.379 10.375 -33.438 1 49.97 627 ILE B C 1
ATOM 9707 O O . ILE B 1 627 ? -1.856 9.242 -33.531 1 49.97 627 ILE B O 1
#

Foldseek 3Di:
DDDCPDDDDPDDPPVVVPDPDDPDPDDPPPCPDPVVVVVVVVVVVVVVVVVVVVVPPPPDDDDPPDPPPPPPPPPPPFFDKDKFFLKWKWWLAVVLRVQLVVCLVVVKDLLLSQLLSQLQCCQQVVQFFHQQAWKKKKKADLVVLFIKIWTFFFFFAQPDDQCLQAQHDDLFFLLLFTHTRHQQSSVVSCVVRTDDQLLVSNVVSLCCQAVWDFRAPQLQVQQVCCCPVVVDHLLVQVLSQQFQPDPVSHGDHGGDTTHNNLQSVQSNCCSVPNPCSCLPDPVVVVVQCVSCVGSVHNRHDSVSSPPDHIDMDGFDWADLDQKIKGWHFPLEQALLLLLLSLLCVLLVFFQVCCVVDVLLSVLSSQQSQQLSLLCNVLAFFCVVPVVNVVVSVVSNDNVNSNVSSVLRDSFADDASVSRHPDDDDFDWWFRKIWMWIARSVQMIMTMIGGLTHRLASSDADPNRRRRHHSQSVLAPGPHHPDDDDDRRHHHHGTGGHFHWIWMWMAGPPPSGTFKTKWWTTGNLTSSLVSQLCCCVPRNPDDSAVSLAAWDWHASVVPRAIETEPVHPVVSVVCCCPGHNGHYDYDPAGHIWMWMWGADPVPRGIDIDGHPSRPPIDMDGDMDIDGD/DDDDDDDPDPDPPPVVPPPPDDPDQPPPPPCPDPPVVPVVVVVVVVVVVVVVVVVPDPDDDDDPPDPPPPPPPPPPPFFPKDKFFLKWKWWLAVVLRVQLVVCLVVVKDLLLSQLLSQLQCCQQVVQFFHQQAWKKKKKADLVVLFIKIWTFFFWFAQPDDQCLQAQHDDLFFLLLFTHTRHQQSSVVSCVVRTDDQLLVSNVVSLCCQAVWDFRAPQLQVQQVCCCPPVVDHLLVQVLSQQFQPDPVSHGDHGGDTTHNNLQSVQSNCCSVPNPCSCLPDPVVVVVQCVSCVGSVHNRHDSVSSPVDHIDMDGFDWADLDQKIKGWHFPLEQALLLLLLSLLCVLLVFFQVCCVVDVLLSVLSSQQSQQLSLLCNVLAFFCVVPVVNVVVSVVSNDNVNSNVSSVLRDSFADDASVSRHPDDDDFDWWFRKIWMWIARSVQMIMTMIGGLTHRLASSDADPNRRRRHHSQSVLAPGPHHPDDDDDNRHHHHGTGGHFHWIWMWMAGPPVSGTFKTKWWTTGNLTSSLVSQLCCCVPRNPDDSAVSLAAWDWDASVVPRAIETEPVHPVVSVVCNCSGHNGHYDYDPAGHIWMWMWGADPVPRGIDIDGHPSRPPIDMDGDMDIDGD

Secondary structure (DSSP, 8-state):
------PPP------------------------THHHHHHHHHHHHHHHHHHHHHH------------------------EEEEEEEEEEESSHHHHHHHHHHHHTT--HHHHHHHHHHHHHHHSTTT--TTSEEEEEEEETTTTEEEEEE---B--TT--TTTTTT--SS-SGGG--B--HHHHHHHHHHHH--S-HHHHHHHHHHHHHH-EEPPHHHHHHHHHHHHHH---GGGSHHHHHHHB-TTSPBPPTT-EE--HHHHHHHHHHHHH-THHHHSSHHHHHHHHHHHHHHSS----HHHHHT---EEEE-EEEE-SSEEEEE--TTSSHHHHHHHHHHHHHTT--HHHHHH-HHHHHHHHHHHHHHHHTSGGG---TTT-HHHHHHHHHHT-HHHHHHHHHH--TT----HHHH-SSPPP-----EEEEEEEE-TTS-EEEEEEEEESTTTTS-B-TTT-PBPP-GGGGS----SSS---STTS--TTPPPP-----EEEEETTT--EEEEEEEESGGGHHHHHHHHHIIIIIS---HHHHHHS--EE--SSSS-EEEETTS-HHHHHHHHHTT---EEEESS-S-EEEEEEE-TTT--EEEEE-TTSTT-EEEEEEEEEE-/---------------------------------TTHHHHHHHHHHHHHHHHHHHHH------------------------EEEEEEEEEEESSHHHHHHHHHHHHTT--HHHHHHHHHHHHHHHSTTT--TTSEEEEEEEETTTTEEEEEE---B--TT--TTTTTT--SS-SGGG--B--HHHHHHHHHHHH--S-HHHHHHHHHHHHHH-EEPPHHHHHHHHHHHHHH---GGG-HHHHHHHB-TTSPBPPTT-EE--HHHHHHHHHHHHH-THHHHSSHHHHHHHHHHHHHHSS----HHHHHT---EEEE-EEEE-SSEEEEE--TTSSHHHHHHHHHHHHHTT--HHHHHH-HHHHHHHHHHHHHHHHTSGGG---TTT-HHHHHHHHHHT-HHHHHHHHHH--TT----GGGT-SSPPP-----EEEEEEEE-TTS-EEEEEEEEESTTTTS-B-TTT-PBPP-GGGGS----SSS---STTS--TTPPPP-----EEEEETTT--EEEEEEEESGGGHHHHHHHHHHHHHTS---HHHHHHS--EE--SSSS-EEEETTS-HHHHHHHHHTT---EEEESS-S-EEEEEEE-TTT--EEEEE-TTSTT-EEEEEEEEEE-

Solvent-accessible surface area (backbone atoms only — not comparable to full-atom values): 64695 Å² total; per-residue (Å²): 143,78,88,76,86,74,82,85,80,83,73,83,76,83,72,78,75,79,78,80,77,82,79,83,80,78,77,84,77,80,77,78,67,76,69,66,63,55,55,61,55,51,59,60,53,50,60,55,46,50,60,51,47,69,69,55,60,71,83,77,88,77,80,75,74,78,74,72,75,73,75,70,78,74,72,79,73,74,60,51,56,39,47,26,39,50,18,36,17,26,17,60,38,32,73,27,9,44,52,13,32,51,34,42,73,73,67,31,29,37,52,35,14,44,49,25,21,50,46,24,38,24,63,76,40,47,41,16,21,31,69,27,8,21,28,43,30,28,37,38,39,45,89,79,66,45,48,33,23,40,32,4,58,35,24,35,33,69,51,60,59,84,62,73,41,42,83,52,78,86,56,71,41,61,81,22,45,32,47,53,18,26,54,49,24,52,49,55,49,40,76,73,52,38,70,59,64,67,40,68,40,38,44,63,27,27,47,38,23,52,77,28,48,58,38,37,62,47,52,35,49,49,55,48,43,34,32,77,74,65,71,44,53,58,58,80,32,62,60,48,21,71,39,50,24,45,97,85,48,44,68,55,54,40,9,32,71,33,45,41,51,42,32,15,55,43,45,48,43,36,32,74,64,32,64,41,47,62,31,65,41,76,54,26,57,54,53,36,48,57,49,22,69,68,56,74,44,75,38,57,49,66,64,53,46,56,66,60,73,47,49,69,49,72,29,42,68,40,83,69,76,66,31,33,41,34,16,34,49,71,28,38,16,19,40,49,38,48,29,41,57,44,27,44,53,66,65,63,60,33,36,68,51,41,73,74,34,48,48,60,45,51,48,53,53,52,52,46,39,35,52,42,43,53,54,51,79,67,42,16,28,37,92,83,32,67,68,29,50,57,46,45,58,46,40,57,32,68,65,52,27,51,56,54,46,72,66,57,55,92,65,43,68,76,62,66,68,78,64,29,88,69,86,58,88,75,72,96,44,66,6,37,36,32,40,36,28,35,29,72,82,48,24,31,35,15,33,29,33,21,14,42,33,63,40,20,12,64,50,36,42,87,75,39,47,42,52,29,13,18,50,49,63,51,24,53,72,34,42,53,93,56,87,66,69,64,61,32,34,83,46,59,58,40,39,48,40,42,32,54,37,21,28,39,31,28,29,61,86,81,61,42,64,36,37,33,36,24,29,19,22,36,74,40,12,27,56,50,40,47,52,35,49,43,29,34,74,41,44,65,40,51,63,55,60,31,61,69,49,69,55,64,51,47,65,59,49,62,75,40,41,35,31,25,67,45,36,54,41,68,44,53,50,42,36,35,74,66,28,59,49,49,73,42,81,34,95,54,80,66,56,42,40,30,36,38,33,32,40,88,84,53,55,41,48,47,63,34,32,28,82,88,39,44,55,29,21,55,27,68,40,67,47,81,41,74,80,144,69,90,77,82,85,79,82,78,82,62,89,64,76,72,74,75,75,75,73,78,82,80,80,76,80,73,82,76,80,77,79,69,76,70,69,62,60,59,62,56,54,61,58,56,52,61,56,48,51,58,52,48,70,66,57,60,72,79,81,91,78,78,77,72,76,77,71,76,72,73,71,78,71,73,78,73,72,59,49,56,38,47,27,40,50,19,38,17,27,16,61,37,32,72,26,9,46,52,13,32,52,35,42,73,72,69,30,30,38,52,35,14,44,50,26,20,50,48,24,37,24,62,77,40,46,41,17,21,32,72,27,8,22,29,44,32,26,39,36,40,45,89,80,66,46,50,33,21,42,32,4,58,36,23,36,35,68,51,61,58,83,64,72,41,43,83,51,81,86,54,70,41,61,80,22,45,32,47,52,19,26,53,49,25,54,49,54,48,40,76,74,52,38,71,58,65,68,39,68,39,37,44,64,27,26,48,37,22,52,77,29,47,58,38,38,60,45,52,34,49,48,55,49,44,34,32,76,74,64,71,43,54,59,56,80,31,62,62,48,22,71,40,50,24,46,99,86,49,43,69,53,55,39,9,31,70,33,46,41,50,42,32,16,55,43,46,48,45,36,32,72,65,32,63,42,47,62,32,63,40,78,53,25,58,52,53,37,47,59,48,22,68,68,55,74,46,75,38,58,48,66,63,54,46,58,66,59,72,47,50,69,48,74,28,43,69,40,81,70,74,65,32,33,40,35,16,35,49,73,26,39,16,19,38,52,37,48,28,41,56,46,26,44,55,66,65,62,60,36,36,69,51,42,72,75,35,49,47,61,46,49,50,52,54,51,52,46,40,37,52,42,44,54,53,52,78,65,43,17,29,36,90,83,32,66,68,29,50,57,47,46,58,46,40,57,32,68,64,51,28,50,56,52,46,70,66,57,56,92,63,43,68,77,63,66,70,77,64,30,88,68,86,59,86,76,71,95,42,66,6,38,36,31,41,37,28,35,30,72,81,50,25,31,36,17,32,29,32,20,15,43,32,63,40,20,12,65,50,38,42,86,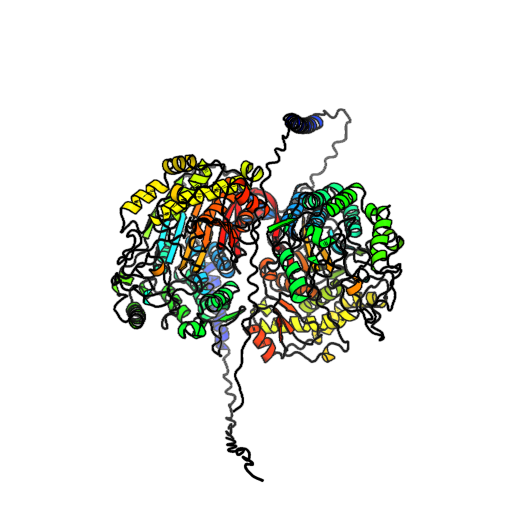75,40,47,42,52,29,13,17,48,50,62,50,24,52,70,32,40,52,92,57,86,66,67,66,62,30,35,83,46,61,57,41,40,48,42,43,32,53,37,22,28,39,32,28,30,61,87,81,61,44,64,37,35,35,35,25,29,18,23,37,75,39,12,29,54,48,41,48,52,36,49,43,29,32,74,40,46,65,40,51,64,54,61,30,61,68,49,67,54,66,52,47,64,60,50,64,74,41,40,35,32,25,68,46,37,56,42,66,43,53,49,43,36,34,74,64,28,59,48,50,73,44,80,36,93,55,79,65,56,42,41,30,36,39,33,31,40,87,84,48,56,41,49,49,62,36,32,29,84,88,40,45,56,29,20,56,25,68,39,67,44,79,41,72,81

InterPro domains:
  IPR000101 Gamma-glutamyltranspeptidase [PTHR11686] (42-614)
  IPR029055 Nucleophile aminohydrolases, N-terminal [SSF56235] (80-613)
  IPR043137 Gamma-glutamyltranspeptidase, small subunit, C-terminal domain [G3DSA:3.60.20.40] (426-619)
  IPR043138 Gamma-glutamyltranspeptidase, large subunit [G3DSA:1.10.246.130] (315-422)

pLDDT: mean 86.27, std 24.27, range [15.3, 98.94]

Nearest PDB structures (foldseek):
  2e0w-assembly2_B  TM=8.953E-01  e=2.702E-39  Escherichia coli K-12
  2e0w-assembly1_A  TM=8.931E-01  e=1.080E-38  Escherichia coli K-12
  4y23-assembly1_A  TM=8.575E-01  e=1.628E-38  Bacillus licheniformis
  2nlz-assembly1_A  TM=8.736E-01  e=7.892E-32  Halalkalibacterium halodurans
  7lbc-assembly1_B  TM=9.228E-01  e=6.911E-13  Homo sapiens